Protein 1O9R (pdb70)

Secondary structure (DSSP, 8-state):
------S--S-HHHHHHHHHHHHHHHHHHHHHHHHHHHHHHH-BSTTHHHHHHHHHHHHHHHHHHHHHHHHHHHHTT-----SHHHHHHH--SPPPPSS--BHHHHHHHHHHHHHHHHHHHHHHHHHHHHTT-HHHHHHHHHHHHHHHHHHHHHHHTTS---/------S--S-HHHHHHHHHHHHHHHHHHHHHHHHHHHHHHH-BSTTHHHHHHHHHHHHHHHHHHHHHHHHHHHHTT-----SHHHHHHH--SPPPPTT--BHHHHHHHHHHHHHHHHHHHHHHHHHHHHTT-HHHHHHHHHHHHHHHHHHHHHHHTTS---/------S-HHHHHHHHHHHHHHHHHHHHHHHHHHHHHHH-BSTTHHHHHHHHHHHHHHHHHHHHHHHHHHHHTT-----SHHHHHHH--SPPPPTT--BHHHHHHHHHHHHHHHHHHHHHHHHHHHHTT-HHHHHHHHHHHHHHHHHHHHHHHTTSS--/----S--S-HHHHHHHHHHHHHHHHHHHHHHHHHHHHHHH-BSTTHHHHHHHHHHHHHHHHHHHHHHHHHHHHTT-----SHHHHHHH--SPPPPSS--BHHHHHHHHHHHHHHHHHHHHHHHHHHHHTT-HHHHHHHHHHHHHHHHHHHHHHHTTSS--/-PPPP-S--S-HHHHHHHHHHHHHHHHHHHHHHHHHHHHHHH-BSTTHHHHHHHHHHHHHHHHHHHHHHHHHHHHTT-----SHHHHHHH--SPPPPSS--BHHHHHHHHHHHHHHHHHHHHHHHHHHHHTT-HHHHHHHHHHHHHHHHHHHHHHHTTS---/------S--S-HHHHHHHHHHHHHHHHHHHHHHHHHHHHHHH-BSTTHHHHHHHHHHHHHHHHHHHHHHHHHHHHTT-----SHHHHHHH--SPPPPSS--BHHHHHHHHHHHHHHHHHHHHHHHHHHHHTT-HHHHHHHHHHHHHHHHHHHHHHHTTS---

Structure (mmCIF, N/CA/C/O backbone):
data_1O9R
#
_entry.id   1O9R
#
_cell.length_a   106.046
_cell.length_b   90.349
_cell.length_c   105.656
_cell.angle_alpha   90.00
_cell.angle_beta   90.00
_cell.angle_gamma   90.00
#
_symmetry.space_group_name_H-M   'P 21 21 2'
#
loop_
_entity.id
_entity.type
_entity.pdbx_description
1 polymer 'AGROBACTERIUM TUMEFACIENS DPS'
2 non-polymer 'FE (III) ION'
3 non-polymer 2-AMINO-2-HYDROXYMETHYL-PROPANE-1,3-DIOL
4 non-polymer 1,2-ETHANEDIOL
5 water water
#
loop_
_atom_site.group_PDB
_atom_site.id
_atom_site.type_symbol
_atom_site.label_atom_id
_atom_site.label_alt_id
_atom_site.label_comp_id
_atom_site.label_asym_id
_atom_site.label_entity_id
_atom_site.label_seq_id
_atom_site.pdbx_PDB_ins_code
_atom_site.Cartn_x
_atom_site.Cartn_y
_atom_site.Cartn_z
_atom_site.occupancy
_atom_site.B_iso_or_equiv
_atom_site.auth_seq_id
_atom_site.auth_comp_id
_atom_site.auth_asym_id
_atom_site.auth_atom_id
_atom_site.pdbx_PDB_model_num
ATOM 1 N N . MET A 1 1 ? 60.282 4.720 45.451 1.00 45.48 1 MET A N 1
ATOM 2 C CA . MET A 1 1 ? 59.701 6.051 45.834 1.00 44.51 1 MET A CA 1
ATOM 3 C C . MET A 1 1 ? 59.597 6.149 47.346 1.00 45.20 1 MET A C 1
ATOM 4 O O . MET A 1 1 ? 59.881 5.173 48.048 1.00 46.16 1 MET A O 1
ATOM 9 N N . LYS A 1 2 ? 59.226 7.315 47.859 1.00 43.68 2 LYS A N 1
ATOM 10 C CA . LYS A 1 2 ? 59.126 7.525 49.294 1.00 42.33 2 LYS A CA 1
ATOM 11 C C . LYS A 1 2 ? 58.344 8.808 49.580 1.00 40.56 2 LYS A C 1
ATOM 12 O O . LYS A 1 2 ? 58.345 9.690 48.735 1.00 40.46 2 LYS A O 1
ATOM 18 N N . THR A 1 3 ? 57.747 8.844 50.751 1.00 38.11 3 THR A N 1
ATOM 19 C CA . THR A 1 3 ? 56.941 9.929 51.284 1.00 36.15 3 THR A CA 1
ATOM 20 C C . THR A 1 3 ? 57.795 11.062 51.841 1.00 33.02 3 THR A C 1
ATOM 21 O O . THR A 1 3 ? 58.780 10.850 52.565 1.00 33.32 3 THR A O 1
ATOM 25 N N . HIS A 1 4 ? 57.470 12.316 51.479 1.00 26.34 4 HIS A N 1
ATOM 26 C CA . HIS A 1 4 ? 58.303 13.417 51.992 1.00 23.75 4 HIS A CA 1
ATOM 27 C C . HIS A 1 4 ? 57.552 14.121 53.110 1.00 22.88 4 HIS A C 1
ATOM 28 O O . HIS A 1 4 ? 56.316 14.209 53.087 1.00 25.06 4 HIS A O 1
ATOM 35 N N . LYS A 1 5 ? 58.285 14.533 54.133 1.00 22.04 5 LYS A N 1
ATOM 36 C CA . LYS A 1 5 ? 57.692 15.221 55.262 1.00 24.68 5 LYS A CA 1
ATOM 37 C C . LYS A 1 5 ? 57.269 16.648 54.931 1.00 21.76 5 LYS A C 1
ATOM 38 O O . LYS A 1 5 ? 57.989 17.428 54.290 1.00 23.56 5 LYS A O 1
ATOM 44 N N . THR A 1 6 ? 56.079 16.972 55.451 1.00 20.96 6 THR A N 1
ATOM 45 C CA . THR A 1 6 ? 55.612 18.347 55.261 1.00 20.07 6 THR A CA 1
ATOM 46 C C . THR A 1 6 ? 54.809 18.803 56.474 1.00 20.57 6 THR A C 1
ATOM 47 O O . THR A 1 6 ? 54.124 17.990 57.122 1.00 21.92 6 THR A O 1
ATOM 51 N N . LYS A 1 7 ? 54.801 20.098 56.707 1.00 17.09 7 LYS A N 1
ATOM 52 C CA . LYS A 1 7 ? 54.021 20.772 57.750 1.00 16.65 7 LYS A CA 1
ATOM 53 C C . LYS A 1 7 ? 52.555 20.791 57.311 1.00 16.26 7 LYS A C 1
ATOM 54 O O . LYS A 1 7 ? 51.667 21.012 58.143 1.00 17.02 7 LYS A O 1
ATOM 60 N N . ASN A 1 8 ? 52.234 20.599 56.035 1.00 15.23 8 ASN A N 1
ATOM 61 C CA . ASN A 1 8 ? 50.868 20.513 55.520 1.00 15.19 8 ASN A CA 1
ATOM 62 C C . ASN A 1 8 ? 50.036 19.525 56.359 1.00 15.50 8 ASN A C 1
ATOM 63 O O . ASN A 1 8 ? 50.435 18.354 56.384 1.00 16.51 8 ASN A O 1
ATOM 68 N N . ASP A 1 9 ? 48.985 19.985 57.031 1.00 15.87 9 ASP A N 1
ATOM 69 C CA . ASP A 1 9 ? 48.296 19.090 58.008 1.00 16.99 9 ASP A CA 1
ATOM 70 C C . ASP A 1 9 ? 47.083 18.388 57.464 1.00 18.86 9 ASP A C 1
ATOM 71 O O . ASP A 1 9 ? 46.260 17.852 58.260 1.00 20.16 9 ASP A O 1
ATOM 76 N N . LEU A 1 10 ? 46.879 18.276 56.156 1.00 17.31 10 LEU A N 1
ATOM 77 C CA . LEU A 1 10 ? 45.803 17.418 55.624 1.00 17.49 10 LEU A CA 1
ATOM 78 C C . LEU A 1 10 ? 46.040 16.021 56.172 1.00 18.77 10 LEU A C 1
ATOM 79 O O . LEU A 1 10 ? 47.188 15.518 56.186 1.00 17.89 10 LEU A O 1
ATOM 84 N N . PRO A 1 11 ? 45.031 15.379 56.733 1.00 19.00 11 PRO A N 1
ATOM 85 C CA . PRO A 1 11 ? 45.262 14.044 57.302 1.00 21.20 11 PRO A CA 1
ATOM 86 C C . PRO A 1 11 ? 45.966 13.096 56.380 1.00 21.46 11 PRO A C 1
ATOM 87 O O . PRO A 1 11 ? 45.743 13.066 55.153 1.00 19.09 11 PRO A O 1
ATOM 91 N N . SER A 1 12 ? 46.859 12.257 56.924 1.00 22.00 12 SER A N 1
ATOM 92 C CA . SER A 1 12 ? 47.635 11.327 56.120 1.00 23.96 12 SER A CA 1
ATOM 93 C C . SER A 1 12 ? 46.770 10.434 55.244 1.00 23.17 12 SER A C 1
ATOM 94 O O . SER A 1 12 ? 47.187 10.159 54.108 1.00 23.17 12 SER A O 1
ATOM 97 N N . ASN A 1 13 ? 45.657 9.915 55.738 1.00 22.91 13 ASN A N 1
ATOM 98 C CA . ASN A 1 13 ? 44.847 9.029 54.888 1.00 24.99 13 ASN A CA 1
ATOM 99 C C . ASN A 1 13 ? 44.272 9.841 53.722 1.00 21.97 13 ASN A C 1
ATOM 100 O O . ASN A 1 13 ? 44.181 9.265 52.621 1.00 22.23 13 ASN A O 1
ATOM 105 N N . ALA A 1 14 ? 43.897 11.088 53.964 1.00 18.69 14 ALA A N 1
ATOM 106 C CA . ALA A 1 14 ? 43.401 11.945 52.872 1.00 18.41 14 ALA A CA 1
ATOM 107 C C . ALA A 1 14 ? 44.544 12.254 51.884 1.00 18.36 14 ALA A C 1
ATOM 108 O O . ALA A 1 14 ? 44.271 12.161 50.671 1.00 18.21 14 ALA A O 1
ATOM 110 N N . LYS A 1 15 ? 45.731 12.511 52.371 1.00 17.39 15 LYS A N 1
ATOM 111 C CA . LYS A 1 15 ? 46.863 12.715 51.454 1.00 15.99 15 LYS A CA 1
ATOM 112 C C . LYS A 1 15 ? 47.042 11.495 50.558 1.00 19.11 15 LYS A C 1
ATOM 113 O O . LYS A 1 15 ? 47.218 11.615 49.321 1.00 17.90 15 LYS A O 1
ATOM 119 N N . SER A 1 16 ? 47.051 10.293 51.153 1.00 18.36 16 SER A N 1
ATOM 120 C CA . SER A 1 16 ? 47.277 9.114 50.293 1.00 19.63 16 SER A CA 1
ATOM 121 C C . SER A 1 16 ? 46.180 8.951 49.263 1.00 18.74 16 SER A C 1
ATOM 122 O O . SER A 1 16 ? 46.430 8.650 48.056 1.00 18.76 16 SER A O 1
ATOM 125 N N . THR A 1 17 ? 44.921 9.103 49.665 1.00 17.38 17 THR A N 1
ATOM 126 C CA . THR A 1 17 ? 43.814 8.964 48.721 1.00 17.55 17 THR A CA 1
ATOM 127 C C . THR A 1 17 ? 43.949 9.962 47.553 1.00 15.54 17 THR A C 1
ATOM 128 O O . THR A 1 17 ? 43.773 9.645 46.377 1.00 18.05 17 THR A O 1
ATOM 132 N N . VAL A 1 18 ? 44.192 11.210 47.979 1.00 16.70 18 VAL A N 1
ATOM 133 C CA . VAL A 1 18 ? 44.157 12.246 46.912 1.00 15.70 18 VAL A CA 1
ATOM 134 C C . VAL A 1 18 ? 45.394 12.121 46.042 1.00 14.36 18 VAL A C 1
ATOM 135 O O . VAL A 1 18 ? 45.305 12.402 44.817 1.00 15.40 18 VAL A O 1
ATOM 139 N N . ILE A 1 19 ? 46.594 11.772 46.536 1.00 15.32 19 ILE A N 1
ATOM 140 C CA . ILE A 1 19 ? 47.732 11.527 45.643 1.00 13.67 19 ILE A CA 1
ATOM 141 C C . ILE A 1 19 ? 47.357 10.516 44.583 1.00 15.65 19 ILE A C 1
ATOM 142 O O . ILE A 1 19 ? 47.698 10.674 43.405 1.00 15.55 19 ILE A O 1
ATOM 147 N N . GLY A 1 20 ? 46.640 9.415 44.939 1.00 15.15 20 GLY A N 1
ATOM 148 C CA . GLY A 1 20 ? 46.241 8.440 43.928 1.00 16.02 20 GLY A CA 1
ATOM 149 C C . GLY A 1 20 ? 45.335 9.003 42.844 1.00 14.38 20 GLY A C 1
ATOM 150 O O . GLY A 1 20 ? 45.508 8.751 41.663 1.00 15.07 20 GLY A O 1
ATOM 151 N N . ILE A 1 21 ? 44.368 9.837 43.279 1.00 14.08 21 ILE A N 1
ATOM 152 C CA . ILE A 1 21 ? 43.453 10.492 42.343 1.00 14.36 21 ILE A CA 1
ATOM 153 C C . ILE A 1 21 ? 44.250 11.428 41.405 1.00 15.88 21 ILE A C 1
ATOM 154 O O . ILE A 1 21 ? 43.968 11.440 40.201 1.00 15.67 21 ILE A O 1
ATOM 159 N N . LEU A 1 22 ? 45.129 12.225 41.953 1.00 14.92 22 LEU A N 1
ATOM 160 C CA . LEU A 1 22 ? 45.914 13.188 41.143 1.00 14.39 22 LEU A CA 1
ATOM 161 C C . LEU A 1 22 ? 46.815 12.432 40.178 1.00 13.60 22 LEU A C 1
ATOM 162 O O . LEU A 1 22 ? 46.790 12.807 39.008 1.00 14.16 22 LEU A O 1
ATOM 167 N N . ASN A 1 23 ? 47.603 11.426 40.634 1.00 14.60 23 ASN A N 1
ATOM 168 C CA . ASN A 1 23 ? 48.490 10.795 39.642 1.00 14.09 23 ASN A CA 1
ATOM 169 C C . ASN A 1 23 ? 47.677 10.061 38.594 1.00 14.74 23 ASN A C 1
ATOM 170 O O . ASN A 1 23 ? 48.158 9.958 37.450 1.00 14.78 23 ASN A O 1
ATOM 175 N N . GLU A 1 24 ? 46.537 9.465 38.981 1.00 14.79 24 GLU A N 1
ATOM 176 C CA . GLU A 1 24 ? 45.753 8.817 37.917 1.00 14.69 24 GLU A CA 1
ATOM 177 C C . GLU A 1 24 ? 45.280 9.794 36.872 1.00 15.97 24 GLU A C 1
ATOM 178 O O . GLU A 1 24 ? 45.400 9.620 35.638 1.00 16.51 24 GLU A O 1
ATOM 184 N N . SER A 1 25 ? 44.740 10.942 37.325 1.00 15.07 25 SER A N 1
ATOM 185 C CA . SER A 1 25 ? 44.313 11.986 36.401 1.00 15.24 25 SER A CA 1
ATOM 186 C C . SER A 1 25 ? 45.487 12.554 35.598 1.00 14.76 25 SER A C 1
ATOM 187 O O . SER A 1 25 ? 45.285 12.813 34.399 1.00 15.75 25 SER A O 1
ATOM 190 N N . LEU A 1 26 ? 46.649 12.725 36.221 1.00 14.46 26 LEU A N 1
ATOM 191 C CA . LEU A 1 26 ? 47.780 13.300 35.492 1.00 14.94 26 LEU A CA 1
ATOM 192 C C . LEU A 1 26 ? 48.118 12.482 34.265 1.00 13.89 26 LEU A C 1
ATOM 193 O O . LEU A 1 26 ? 48.429 13.022 33.216 1.00 14.89 26 LEU A O 1
ATOM 198 N N . ALA A 1 27 ? 48.066 11.150 34.408 1.00 14.60 27 ALA A N 1
ATOM 199 C CA . ALA A 1 27 ? 48.485 10.296 33.257 1.00 13.51 27 ALA A CA 1
ATOM 200 C C . ALA A 1 27 ? 47.523 10.484 32.080 1.00 15.44 27 ALA A C 1
ATOM 201 O O . ALA A 1 27 ? 47.987 10.556 30.922 1.00 15.17 27 ALA A O 1
ATOM 203 N N . SER A 1 28 ? 46.224 10.530 32.322 1.00 14.31 28 SER A N 1
ATOM 204 C CA . SER A 1 28 ? 45.292 10.736 31.195 1.00 13.81 28 SER A CA 1
ATOM 205 C C . SER A 1 28 ? 45.340 12.135 30.644 1.00 13.87 28 SER A C 1
ATOM 206 O O . SER A 1 28 ? 45.076 12.328 29.453 1.00 13.77 28 SER A O 1
ATOM 209 N N . VAL A 1 29 ? 45.649 13.141 31.482 1.00 13.96 29 VAL A N 1
ATOM 210 C CA . VAL A 1 29 ? 45.752 14.533 30.976 1.00 13.79 29 VAL A CA 1
ATOM 211 C C . VAL A 1 29 ? 47.014 14.646 30.136 1.00 13.51 29 VAL A C 1
ATOM 212 O O . VAL A 1 29 ? 46.964 15.280 29.052 1.00 14.40 29 VAL A O 1
ATOM 216 N N . ILE A 1 30 ? 48.142 14.050 30.537 1.00 13.00 30 ILE A N 1
ATOM 217 C CA . ILE A 1 30 ? 49.318 14.080 29.663 1.00 13.74 30 ILE A CA 1
ATOM 218 C C . ILE A 1 30 ? 49.038 13.369 28.347 1.00 14.43 30 ILE A C 1
ATOM 219 O O . ILE A 1 30 ? 49.417 13.834 27.245 1.00 14.97 30 ILE A O 1
ATOM 224 N N . ASP A 1 31 ? 48.414 12.167 28.399 1.00 13.77 31 ASP A N 1
ATOM 225 C CA . ASP A 1 31 ? 48.101 11.462 27.124 1.00 13.03 31 ASP A CA 1
ATOM 226 C C . ASP A 1 31 ? 47.230 12.354 26.274 1.00 14.51 31 ASP A C 1
ATOM 227 O O . ASP A 1 31 ? 47.457 12.495 25.061 1.00 14.77 31 ASP A O 1
ATOM 232 N N . LEU A 1 32 ? 46.198 12.997 26.863 1.00 13.76 32 LEU A N 1
ATOM 233 C CA . LEU A 1 32 ? 45.346 13.868 26.062 1.00 14.02 32 LEU A CA 1
ATOM 234 C C . LEU A 1 32 ? 46.127 15.037 25.463 1.00 13.89 32 LEU A C 1
ATOM 235 O O . LEU A 1 32 ? 45.804 15.431 24.345 1.00 13.50 32 LEU A O 1
ATOM 240 N N . ALA A 1 33 ? 47.129 15.537 26.206 1.00 12.76 33 ALA A N 1
ATOM 241 C CA . ALA A 1 33 ? 47.939 16.625 25.621 1.00 13.48 33 ALA A CA 1
ATOM 242 C C . ALA A 1 33 ? 48.668 16.091 24.395 1.00 14.09 33 ALA A C 1
ATOM 243 O O . ALA A 1 33 ? 48.761 16.808 23.376 1.00 13.65 33 ALA A O 1
ATOM 245 N N . LEU A 1 34 ? 49.217 14.860 24.434 1.00 13.08 34 LEU A N 1
ATOM 246 C CA . LEU A 1 34 ? 49.913 14.312 23.255 1.00 13.07 34 LEU A CA 1
ATOM 247 C C . LEU A 1 34 ? 48.921 14.058 22.137 1.00 12.19 34 LEU A C 1
ATOM 248 O O . LEU A 1 34 ? 49.259 14.342 20.962 1.00 13.21 34 LEU A O 1
ATOM 253 N N . VAL A 1 35 ? 47.727 13.570 22.458 1.00 13.96 35 VAL A N 1
ATOM 254 C CA . VAL A 1 35 ? 46.697 13.341 21.459 1.00 15.31 35 VAL A CA 1
ATOM 255 C C . VAL A 1 35 ? 46.342 14.612 20.717 1.00 13.81 35 VAL A C 1
ATOM 256 O O . VAL A 1 35 ? 46.094 14.641 19.504 1.00 15.12 35 VAL A O 1
ATOM 260 N N . THR A 1 36 ? 46.224 15.723 21.475 1.00 14.25 36 THR A N 1
ATOM 261 C CA . THR A 1 36 ? 45.810 16.991 20.908 1.00 12.85 36 THR A CA 1
ATOM 262 C C . THR A 1 36 ? 46.768 17.462 19.814 1.00 14.77 36 THR A C 1
ATOM 263 O O . THR A 1 36 ? 46.282 17.897 18.757 1.00 14.32 36 THR A O 1
ATOM 267 N N . LYS A 1 37 ? 48.070 17.349 20.087 1.00 13.66 37 LYS A N 1
ATOM 268 C CA . LYS A 1 37 ? 49.047 17.736 19.074 1.00 14.48 37 LYS A CA 1
ATOM 269 C C . LYS A 1 37 ? 49.080 16.712 17.925 1.00 14.79 37 LYS A C 1
ATOM 270 O O . LYS A 1 37 ? 49.183 17.103 16.766 1.00 14.01 37 LYS A O 1
ATOM 276 N N . GLN A 1 38 ? 48.910 15.407 18.222 1.00 14.01 38 GLN A N 1
ATOM 277 C CA . GLN A 1 38 ? 48.882 14.379 17.166 1.00 13.32 38 GLN A CA 1
ATOM 278 C C . GLN A 1 38 ? 47.806 14.731 16.160 1.00 14.81 38 GLN A C 1
ATOM 279 O O . GLN A 1 38 ? 48.003 14.677 14.922 1.00 16.19 38 GLN A O 1
ATOM 285 N N . ALA A 1 39 ? 46.603 15.109 16.622 1.00 14.64 39 ALA A N 1
ATOM 286 C CA . ALA A 1 39 ? 45.511 15.461 15.715 1.00 14.42 39 ALA A CA 1
ATOM 287 C C . ALA A 1 39 ? 45.808 16.758 15.025 1.00 15.76 39 ALA A C 1
ATOM 288 O O . ALA A 1 39 ? 45.700 16.866 13.784 1.00 15.35 39 ALA A O 1
ATOM 290 N N . HIS A 1 40 ? 46.288 17.767 15.744 1.00 15.43 40 HIS A N 1
ATOM 291 C CA . HIS A 1 40 ? 46.589 19.070 15.182 1.00 15.49 40 HIS A CA 1
ATOM 292 C C . HIS A 1 40 ? 47.534 19.009 13.996 1.00 14.49 40 HIS A C 1
ATOM 293 O O . HIS A 1 40 ? 47.295 19.719 12.961 1.00 15.63 40 HIS A O 1
ATOM 300 N N . TRP A 1 41 ? 48.584 18.185 14.054 1.00 13.85 41 TRP A N 1
ATOM 301 C CA . TRP A 1 41 ? 49.524 18.161 12.919 1.00 14.40 41 TRP A CA 1
ATOM 302 C C . TRP A 1 41 ? 48.934 17.528 11.672 1.00 15.02 41 TRP A C 1
ATOM 303 O O . TRP A 1 41 ? 49.302 17.881 10.548 1.00 14.30 41 TRP A O 1
ATOM 314 N N . ASN A 1 42 ? 48.055 16.538 11.869 1.00 15.00 42 ASN A N 1
ATOM 315 C CA . ASN A 1 42 ? 47.617 15.656 10.788 1.00 14.78 42 ASN A CA 1
ATOM 316 C C . ASN A 1 42 ? 46.240 15.902 10.253 1.00 16.95 42 ASN A C 1
ATOM 317 O O . ASN A 1 42 ? 45.687 15.121 9.430 1.00 18.02 42 ASN A O 1
ATOM 322 N N . LEU A 1 43 ? 45.598 17.002 10.617 1.00 14.67 43 LEU A N 1
ATOM 323 C CA . LEU A 1 43 ? 44.290 17.394 10.130 1.00 16.19 43 LEU A CA 1
ATOM 324 C C . LEU A 1 43 ? 44.340 17.742 8.671 1.00 16.35 43 LEU A C 1
ATOM 325 O O . LEU A 1 43 ? 45.250 18.469 8.238 1.00 16.41 43 LEU A O 1
ATOM 330 N N . LYS A 1 44 ? 43.333 17.267 7.919 1.00 15.05 44 LYS A N 1
ATOM 331 C CA . LYS A 1 44 ? 43.265 17.667 6.506 1.00 17.22 44 LYS A CA 1
ATOM 332 C C . LYS A 1 44 ? 41.817 17.954 6.161 1.00 16.29 44 LYS A C 1
ATOM 333 O O . LYS A 1 44 ? 40.984 17.113 6.515 1.00 17.31 44 LYS A O 1
ATOM 339 N N . GLY A 1 45 ? 41.513 19.040 5.488 1.00 16.37 45 GLY A N 1
ATOM 340 C CA . GLY A 1 45 ? 40.127 19.306 5.030 1.00 17.20 45 GLY A CA 1
ATOM 341 C C . GLY A 1 45 ? 39.843 20.776 5.140 1.00 18.79 45 GLY A C 1
ATOM 342 O O . GLY A 1 45 ? 40.630 21.591 5.643 1.00 14.94 45 GLY A O 1
ATOM 343 N N . PRO A 1 46 ? 38.646 21.225 4.765 1.00 17.68 46 PRO A N 1
ATOM 344 C CA . PRO A 1 46 ? 38.260 22.618 4.652 1.00 17.98 46 PRO A CA 1
ATOM 345 C C . PRO A 1 46 ? 38.284 23.469 5.915 1.00 18.02 46 PRO A C 1
ATOM 346 O O . PRO A 1 46 ? 38.455 24.686 5.819 1.00 18.26 46 PRO A O 1
ATOM 350 N N . GLN A 1 47 ? 38.149 22.736 7.030 1.00 18.00 47 GLN A N 1
ATOM 351 C CA . GLN A 1 47 ? 38.176 23.386 8.303 1.00 19.23 47 GLN A CA 1
ATOM 352 C C . GLN A 1 47 ? 39.586 23.469 8.915 1.00 18.17 47 GLN A C 1
ATOM 353 O O . GLN A 1 47 ? 39.743 23.900 10.059 1.00 18.05 47 GLN A O 1
ATOM 359 N N . PHE A 1 48 ? 40.637 23.217 8.138 1.00 15.66 48 PHE A N 1
ATOM 360 C CA . PHE A 1 48 ? 41.955 23.092 8.722 1.00 14.20 48 PHE A CA 1
ATOM 361 C C . PHE A 1 48 ? 42.383 24.222 9.659 1.00 14.52 48 PHE A C 1
ATOM 362 O O . PHE A 1 48 ? 42.761 23.896 10.785 1.00 14.53 48 PHE A O 1
ATOM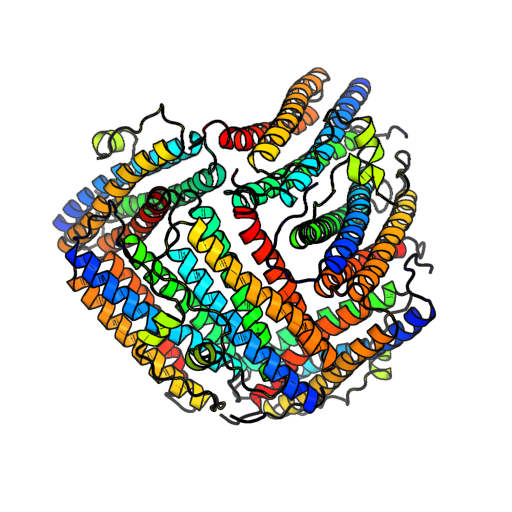 370 N N . ILE A 1 49 ? 42.500 25.471 9.178 1.00 14.17 49 ILE A N 1
ATOM 371 C CA . ILE A 1 49 ? 43.243 26.406 10.050 1.00 14.47 49 ILE A CA 1
ATOM 372 C C . ILE A 1 49 ? 42.586 26.653 11.396 1.00 14.30 49 ILE A C 1
ATOM 373 O O . ILE A 1 49 ? 43.292 26.710 12.393 1.00 14.16 49 ILE A O 1
ATOM 378 N N . ALA A 1 50 ? 41.275 26.859 11.401 1.00 14.94 50 ALA A N 1
ATOM 379 C CA . ALA A 1 50 ? 40.693 27.193 12.730 1.00 14.96 50 ALA A CA 1
ATOM 380 C C . ALA A 1 50 ? 40.761 26.025 13.687 1.00 14.73 50 ALA A C 1
ATOM 381 O O . ALA A 1 50 ? 41.022 26.203 14.887 1.00 14.05 50 ALA A O 1
ATOM 383 N N . VAL A 1 51 ? 40.583 24.798 13.227 1.00 13.51 51 VAL A N 1
ATOM 384 C CA . VAL A 1 51 ? 40.668 23.642 14.121 1.00 15.04 51 VAL A CA 1
ATOM 385 C C . VAL A 1 51 ? 42.116 23.451 14.542 1.00 13.98 51 VAL A C 1
ATOM 386 O O . VAL A 1 51 ? 42.433 23.180 15.708 1.00 14.27 51 VAL A O 1
ATOM 390 N N . HIS A 1 52 ? 43.087 23.589 13.624 1.00 13.57 52 HIS A N 1
ATOM 391 C CA . HIS A 1 52 ? 44.501 23.418 13.949 1.00 13.19 52 HIS A CA 1
ATOM 392 C C . HIS A 1 52 ? 44.889 24.408 15.035 1.00 11.33 52 HIS A C 1
ATOM 393 O O . HIS A 1 52 ? 45.557 24.032 16.003 1.00 13.36 52 HIS A O 1
ATOM 400 N N . GLU A 1 53 ? 44.475 25.665 14.864 1.00 13.11 53 GLU A N 1
ATOM 401 C CA . GLU A 1 53 ? 44.829 26.649 15.901 1.00 14.56 53 GLU A CA 1
ATOM 402 C C . GLU A 1 53 ? 44.127 26.421 17.233 1.00 13.84 53 GLU A C 1
ATOM 403 O O . GLU A 1 53 ? 44.694 26.616 18.302 1.00 13.47 53 GLU A O 1
ATOM 409 N N . LEU A 1 54 ? 42.874 26.023 17.185 1.00 13.31 54 LEU A N 1
ATOM 410 C CA . LEU A 1 54 ? 42.128 25.809 18.464 1.00 13.47 54 LEU A CA 1
ATOM 411 C C . LEU A 1 54 ? 42.793 24.731 19.263 1.00 14.05 54 LEU A C 1
ATOM 412 O O . LEU A 1 54 ? 42.960 24.799 20.480 1.00 13.93 54 LEU A O 1
ATOM 417 N N . LEU A 1 55 ? 43.221 23.651 18.621 1.00 13.18 55 LEU A N 1
ATOM 418 C CA . LEU A 1 55 ? 43.867 22.543 19.321 1.00 12.38 55 LEU A CA 1
ATOM 419 C C . LEU A 1 55 ? 45.139 23.029 20.008 1.00 12.23 55 LEU A C 1
ATOM 420 O O . LEU A 1 55 ? 45.505 22.447 21.053 1.00 13.11 55 LEU A O 1
ATOM 425 N N . ASP A 1 56 ? 45.859 24.049 19.513 1.00 14.86 56 ASP A N 1
ATOM 426 C CA . ASP A 1 56 ? 47.019 24.516 20.290 1.00 14.25 56 ASP A CA 1
ATOM 427 C C . ASP A 1 56 ? 46.593 25.230 21.565 1.00 14.30 56 ASP A C 1
ATOM 428 O O . ASP A 1 56 ? 47.263 25.111 22.603 1.00 14.97 56 ASP A O 1
ATOM 433 N N . THR A 1 57 ? 45.453 25.955 21.527 1.00 13.04 57 THR A N 1
ATOM 434 C CA . THR A 1 57 ? 44.968 26.581 22.766 1.00 13.65 57 THR A CA 1
ATOM 435 C C . THR A 1 57 ? 44.611 25.476 23.771 1.00 14.21 57 THR A C 1
ATOM 436 O O . THR A 1 57 ? 44.915 25.602 24.975 1.00 14.85 57 THR A O 1
ATOM 440 N N . PHE A 1 58 ? 44.003 24.365 23.329 1.00 12.96 58 PHE A N 1
ATOM 441 C CA . PHE A 1 58 ? 43.661 23.298 24.262 1.00 12.96 58 PHE A CA 1
ATOM 442 C C . PHE A 1 58 ? 44.923 22.683 24.807 1.00 12.62 58 PHE A C 1
ATOM 443 O O . PHE A 1 58 ? 44.973 22.341 26.014 1.00 13.83 58 PHE A O 1
ATOM 451 N N . ARG A 1 59 ? 45.988 22.527 24.017 1.00 12.83 59 ARG A N 1
ATOM 452 C CA . ARG A 1 59 ? 47.220 21.945 24.503 1.00 11.76 59 ARG A CA 1
ATOM 453 C C . ARG A 1 59 ? 47.821 22.790 25.630 1.00 12.78 59 ARG A C 1
ATOM 454 O O . ARG A 1 59 ? 48.207 22.252 26.671 1.00 13.45 59 ARG A O 1
ATOM 462 N N . THR A 1 60 ? 47.798 24.109 25.443 1.00 13.87 60 THR A N 1
ATOM 463 C CA . THR A 1 60 ? 48.339 25.014 26.501 1.00 14.61 60 THR A CA 1
ATOM 464 C C . THR A 1 60 ? 47.514 24.806 27.765 1.00 15.07 60 THR A C 1
ATOM 465 O O . THR A 1 60 ? 48.087 24.739 28.866 1.00 14.78 60 THR A O 1
ATOM 469 N N . GLN A 1 61 ? 46.180 24.706 27.667 1.00 14.05 61 GLN A N 1
ATOM 470 C CA . GLN A 1 61 ? 45.417 24.521 28.907 1.00 13.15 61 GLN A CA 1
ATOM 471 C C . GLN A 1 61 ? 45.665 23.199 29.588 1.00 13.46 61 GLN A C 1
ATOM 472 O O . GLN A 1 61 ? 45.743 23.108 30.806 1.00 14.05 61 GLN A O 1
ATOM 478 N N . LEU A 1 62 ? 45.834 22.114 28.796 1.00 13.05 62 LEU A N 1
ATOM 479 C CA . LEU A 1 62 ? 46.118 20.798 29.369 1.00 12.19 62 LEU A CA 1
ATOM 480 C C . LEU A 1 62 ? 47.497 20.827 30.006 1.00 13.64 62 LEU A C 1
ATOM 481 O O . LEU A 1 62 ? 47.734 20.203 31.055 1.00 13.70 62 LEU A O 1
ATOM 486 N N . ASP A 1 63 ? 48.450 21.556 29.414 1.00 13.62 63 ASP A N 1
ATOM 487 C CA . ASP A 1 63 ? 49.753 21.665 30.079 1.00 13.87 63 ASP A CA 1
ATOM 488 C C . ASP A 1 63 ? 49.600 22.342 31.426 1.00 13.88 63 ASP A C 1
ATOM 489 O O . ASP A 1 63 ? 50.264 21.889 32.418 1.00 14.58 63 ASP A O 1
ATOM 494 N N . ASN A 1 64 ? 48.811 23.377 31.516 1.00 12.92 64 ASN A N 1
ATOM 495 C CA . ASN A 1 64 ? 48.701 24.122 32.766 1.00 13.54 64 ASN A CA 1
ATOM 496 C C . ASN A 1 64 ? 47.933 23.314 33.819 1.00 13.19 64 ASN A C 1
ATOM 497 O O . ASN A 1 64 ? 48.413 23.240 34.968 1.00 13.22 64 ASN A O 1
ATOM 502 N N . HIS A 1 65 ? 46.847 22.626 33.416 1.00 13.53 65 HIS A N 1
ATOM 503 C CA . HIS A 1 65 ? 46.172 21.787 34.418 1.00 13.92 65 HIS A CA 1
ATOM 504 C C . HIS A 1 65 ? 47.019 20.601 34.851 1.00 14.51 65 HIS A C 1
ATOM 505 O O . HIS A 1 65 ? 46.969 20.224 36.017 1.00 14.56 65 HIS A O 1
ATOM 512 N N . GLY A 1 66 ? 47.699 19.965 33.895 1.00 12.93 66 GLY A N 1
ATOM 513 C CA . GLY A 1 66 ? 48.543 18.829 34.271 1.00 13.91 66 GLY A CA 1
ATOM 514 C C . GLY A 1 66 ? 49.648 19.277 35.216 1.00 13.28 66 GLY A C 1
ATOM 515 O O . GLY A 1 66 ? 49.959 18.621 36.229 1.00 14.15 66 GLY A O 1
ATOM 516 N N . ASP A 1 67 ? 50.250 20.465 34.974 1.00 14.27 67 ASP A N 1
ATOM 517 C CA . ASP A 1 67 ? 51.282 20.941 35.901 1.00 14.47 67 ASP A CA 1
ATOM 518 C C . ASP A 1 67 ? 50.670 21.170 37.255 1.00 14.53 67 ASP A C 1
ATOM 519 O O . ASP A 1 67 ? 51.283 20.877 38.327 1.00 14.67 67 ASP A O 1
ATOM 528 N N . THR A 1 68 ? 49.460 21.773 37.335 1.00 13.29 68 THR A N 1
ATOM 529 C CA . THR A 1 68 ? 48.857 22.063 38.644 1.00 12.86 68 THR A CA 1
ATOM 530 C C . THR A 1 68 ? 48.595 20.751 39.400 1.00 13.92 68 THR A C 1
ATOM 531 O O . THR A 1 68 ? 48.721 20.719 40.629 1.00 15.29 68 THR A O 1
ATOM 535 N N . ILE A 1 69 ? 48.073 19.733 38.686 1.00 13.09 69 ILE A N 1
ATOM 536 C CA . ILE A 1 69 ? 47.801 18.425 39.334 1.00 12.76 69 ILE A CA 1
ATOM 537 C C . ILE A 1 69 ? 49.085 17.816 39.815 1.00 12.77 69 ILE A C 1
ATOM 538 O O . ILE A 1 69 ? 49.113 17.333 40.990 1.00 14.04 69 ILE A O 1
ATOM 543 N N . ALA A 1 70 ? 50.160 17.794 39.021 1.00 12.76 70 ALA A N 1
ATOM 544 C CA . ALA A 1 70 ? 51.404 17.205 39.465 1.00 13.01 70 ALA A CA 1
ATOM 545 C C . ALA A 1 70 ? 51.965 17.919 40.678 1.00 14.50 70 ALA A C 1
ATOM 546 O O . ALA A 1 70 ? 52.516 17.290 41.584 1.00 13.57 70 ALA A O 1
ATOM 548 N N . GLU A 1 71 ? 51.946 19.271 40.620 1.00 12.86 71 GLU A N 1
ATOM 549 C CA . GLU A 1 71 ? 52.480 20.019 41.776 1.00 12.39 71 GLU A CA 1
ATOM 550 C C . GLU A 1 71 ? 51.677 19.686 43.039 1.00 13.25 71 GLU A C 1
ATOM 551 O O . GLU A 1 71 ? 52.332 19.679 44.113 1.00 13.01 71 GLU A O 1
ATOM 557 N N . ARG A 1 72 ? 50.386 19.460 42.920 1.00 13.82 72 ARG A N 1
ATOM 558 C CA . ARG A 1 72 ? 49.615 19.118 44.148 1.00 13.28 72 ARG A CA 1
ATOM 559 C C . ARG A 1 72 ? 50.061 17.794 44.698 1.00 13.32 72 ARG A C 1
ATOM 560 O O . ARG A 1 72 ? 50.066 17.731 45.946 1.00 14.48 72 ARG A O 1
ATOM 568 N N . VAL A 1 73 ? 50.373 16.800 43.853 1.00 13.15 73 VAL A N 1
ATOM 569 C CA . VAL A 1 73 ? 50.885 15.541 44.411 1.00 14.22 73 VAL A CA 1
ATOM 570 C C . VAL A 1 73 ? 52.063 15.851 45.288 1.00 15.06 73 VAL A C 1
ATOM 571 O O . VAL A 1 73 ? 52.236 15.288 46.421 1.00 14.86 73 VAL A O 1
ATOM 575 N N . VAL A 1 74 ? 53.032 16.631 44.813 1.00 13.21 74 VAL A N 1
ATOM 576 C CA . VAL A 1 74 ? 54.261 16.853 45.580 1.00 13.41 74 VAL A CA 1
ATOM 577 C C . VAL A 1 74 ? 54.029 17.681 46.819 1.00 15.81 74 VAL A C 1
ATOM 578 O O . VAL A 1 74 ? 54.686 17.468 47.848 1.00 17.37 74 VAL A O 1
ATOM 582 N N . GLN A 1 75 ? 53.109 18.642 46.739 1.00 14.38 75 GLN A N 1
ATOM 583 C CA . GLN A 1 75 ? 52.746 19.425 47.909 1.00 14.22 75 GLN A CA 1
ATOM 584 C C . GLN A 1 75 ? 52.283 18.496 49.035 1.00 16.02 75 GLN A C 1
ATOM 585 O O . GLN A 1 75 ? 52.509 18.855 50.198 1.00 18.86 75 GLN A O 1
ATOM 591 N N . LEU A 1 76 ? 51.598 17.428 48.709 1.00 15.00 76 LEU A N 1
ATOM 592 C CA . LEU A 1 76 ? 51.077 16.484 49.720 1.00 16.29 76 LEU A CA 1
ATOM 593 C C . LEU A 1 76 ? 52.142 15.484 50.099 1.00 17.33 76 LEU A C 1
ATOM 594 O O . LEU A 1 76 ? 51.720 14.554 50.844 1.00 19.68 76 LEU A O 1
ATOM 599 N N . GLY A 1 77 ? 53.378 15.574 49.663 1.00 16.56 77 GLY A N 1
ATOM 600 C CA . GLY A 1 77 ? 54.427 14.645 50.106 1.00 16.97 77 GLY A CA 1
ATOM 601 C C . GLY A 1 77 ? 54.586 13.488 49.140 1.00 19.31 77 GLY A C 1
ATOM 602 O O . GLY A 1 77 ? 55.346 12.565 49.489 1.00 19.76 77 GLY A O 1
ATOM 603 N N . GLY A 1 78 ? 53.874 13.423 48.036 1.00 16.89 78 GLY A N 1
ATOM 604 C CA . GLY A 1 78 ? 53.993 12.321 47.074 1.00 15.72 78 GLY A CA 1
ATOM 605 C C . GLY A 1 78 ? 55.050 12.617 46.008 1.00 16.99 78 GLY A C 1
ATOM 606 O O . GLY A 1 78 ? 55.761 13.617 45.998 1.00 16.57 78 GLY A O 1
ATOM 607 N N . THR A 1 79 ? 55.060 11.685 45.071 1.00 15.91 79 THR A N 1
ATOM 608 C CA . THR A 1 79 ? 55.916 11.744 43.874 1.00 15.19 79 THR A CA 1
ATOM 609 C C . THR A 1 79 ? 55.019 11.879 42.657 1.00 13.95 79 THR A C 1
ATOM 610 O O . THR A 1 79 ? 54.151 11.049 42.381 1.00 14.56 79 THR A O 1
ATOM 614 N N . ALA A 1 80 ? 55.191 12.977 41.847 1.00 14.48 80 ALA A N 1
ATOM 615 C CA . ALA A 1 80 ? 54.395 13.117 40.649 1.00 14.95 80 ALA A CA 1
ATOM 616 C C . ALA A 1 80 ? 54.928 12.115 39.585 1.00 13.86 80 ALA A C 1
ATOM 617 O O . ALA A 1 80 ? 56.138 12.039 39.453 1.00 15.23 80 ALA A O 1
ATOM 619 N N . LEU A 1 81 ? 53.981 11.444 38.988 1.00 13.46 81 LEU A N 1
ATOM 620 C CA . LEU A 1 81 ? 54.315 10.407 38.000 1.00 14.10 81 LEU A CA 1
ATOM 621 C C . LEU A 1 81 ? 53.795 10.740 36.613 1.00 15.19 81 LEU A C 1
ATOM 622 O O . LEU A 1 81 ? 52.661 10.532 36.192 1.00 16.41 81 LEU A O 1
ATOM 627 N N . GLY A 1 82 ? 54.722 11.383 35.856 1.00 13.76 82 GLY A N 1
ATOM 628 C CA . GLY A 1 82 ? 54.371 11.876 34.524 1.00 13.60 82 GLY A CA 1
ATOM 629 C C . GLY A 1 82 ? 55.370 11.487 33.459 1.00 13.38 82 GLY A C 1
ATOM 630 O O . GLY A 1 82 ? 55.334 12.035 32.334 1.00 15.39 82 GLY A O 1
ATOM 631 N N . SER A 1 83 ? 56.243 10.517 33.689 1.00 14.40 83 SER A N 1
ATOM 632 C CA . SER A 1 83 ? 57.170 10.061 32.675 1.00 13.98 83 SER A CA 1
ATOM 633 C C . SER A 1 83 ? 56.405 9.235 31.630 1.00 14.93 83 SER A C 1
ATOM 634 O O . SER A 1 83 ? 55.275 8.786 31.841 1.00 14.32 83 SER A O 1
ATOM 637 N N . LEU A 1 84 ? 57.080 9.032 30.490 1.00 14.61 84 LEU A N 1
ATOM 638 C CA . LEU A 1 84 ? 56.470 8.211 29.425 1.00 14.76 84 LEU A CA 1
ATOM 639 C C . LEU A 1 84 ? 55.987 6.839 29.934 1.00 15.09 84 LEU A C 1
ATOM 640 O O . LEU A 1 84 ? 54.870 6.486 29.599 1.00 15.57 84 LEU A O 1
ATOM 645 N N . GLN A 1 85 ? 56.800 6.235 30.775 1.00 14.36 85 GLN A N 1
ATOM 646 C CA . GLN A 1 85 ? 56.361 4.903 31.266 1.00 15.65 85 GLN A CA 1
ATOM 647 C C . GLN A 1 85 ? 55.206 5.004 32.249 1.00 15.72 85 GLN A C 1
ATOM 648 O O . GLN A 1 85 ? 54.334 4.090 32.239 1.00 16.19 85 GLN A O 1
ATOM 654 N N . ALA A 1 86 ? 55.174 6.015 33.111 1.00 14.35 86 ALA A N 1
ATOM 655 C CA . ALA A 1 86 ? 54.016 6.109 34.031 1.00 14.93 86 ALA A CA 1
ATOM 656 C C . ALA A 1 86 ? 52.746 6.378 33.268 1.00 14.40 86 ALA A C 1
ATOM 657 O O . ALA A 1 86 ? 51.643 5.930 33.566 1.00 16.80 86 ALA A O 1
ATOM 659 N N . VAL A 1 87 ? 52.799 7.296 32.252 1.00 14.11 87 VAL A N 1
ATOM 660 C CA . VAL A 1 87 ? 51.679 7.623 31.444 1.00 13.36 87 VAL A CA 1
ATOM 661 C C . VAL A 1 87 ? 51.184 6.362 30.673 1.00 15.45 87 VAL A C 1
ATOM 662 O O . VAL A 1 87 ? 49.991 6.063 30.704 1.00 15.30 87 VAL A O 1
ATOM 666 N N . SER A 1 88 ? 52.133 5.600 30.083 1.00 15.59 88 SER A N 1
ATOM 667 C CA . SER A 1 88 ? 51.711 4.383 29.384 1.00 16.21 88 SER A CA 1
ATOM 668 C C . SER A 1 88 ? 51.026 3.414 30.354 1.00 15.79 88 SER A C 1
ATOM 669 O O . SER A 1 88 ? 50.052 2.783 29.867 1.00 17.27 88 SER A O 1
ATOM 672 N N . SER A 1 89 ? 51.536 3.232 31.546 1.00 14.45 89 SER A N 1
ATOM 673 C CA . SER A 1 89 ? 50.904 2.224 32.455 1.00 15.24 89 SER A CA 1
ATOM 674 C C . SER A 1 89 ? 49.622 2.716 33.056 1.00 16.94 89 SER A C 1
ATOM 675 O O . SER A 1 89 ? 48.830 1.898 33.575 1.00 19.46 89 SER A O 1
ATOM 678 N N . THR A 1 90 ? 49.329 4.025 33.077 1.00 17.29 90 THR A N 1
ATOM 679 C CA . THR A 1 90 ? 48.224 4.575 33.862 1.00 15.43 90 THR A CA 1
ATOM 680 C C . THR A 1 90 ? 47.125 5.262 33.119 1.00 15.12 90 THR A C 1
ATOM 681 O O . THR A 1 90 ? 46.009 5.383 33.624 1.00 17.56 90 THR A O 1
ATOM 685 N N . THR A 1 91 ? 47.409 5.629 31.865 1.00 15.19 91 THR A N 1
ATOM 686 C CA . THR A 1 91 ? 46.372 6.292 31.067 1.00 14.99 91 THR A CA 1
ATOM 687 C C . THR A 1 91 ? 45.116 5.455 30.895 1.00 16.60 91 THR A C 1
ATOM 688 O O . THR A 1 91 ? 45.243 4.230 30.810 1.00 17.87 91 THR A O 1
ATOM 692 N N . LYS A 1 92 ? 43.962 6.109 30.831 1.00 16.07 92 LYS A N 1
ATOM 693 C CA . LYS A 1 92 ? 42.694 5.419 30.562 1.00 18.82 92 LYS A CA 1
ATOM 694 C C . LYS A 1 92 ? 42.276 5.595 29.114 1.00 18.97 92 LYS A C 1
ATOM 695 O O . LYS A 1 92 ? 41.205 5.056 28.719 1.00 20.56 92 LYS A O 1
ATOM 701 N N . LEU A 1 93 ? 43.081 6.288 28.281 1.00 15.98 93 LEU A N 1
ATOM 702 C CA . LEU A 1 93 ? 42.671 6.530 26.924 1.00 16.52 93 LEU A CA 1
ATOM 703 C C . LEU A 1 93 ? 43.140 5.444 25.962 1.00 16.13 93 LEU A C 1
ATOM 704 O O . LEU A 1 93 ? 44.235 4.933 26.116 1.00 18.90 93 LEU A O 1
ATOM 709 N N . LYS A 1 94 ? 42.261 5.143 25.019 1.00 16.80 94 LYS A N 1
ATOM 710 C CA . LYS A 1 94 ? 42.687 4.181 23.994 1.00 15.89 94 LYS A CA 1
ATOM 711 C C . LYS A 1 94 ? 43.668 4.888 23.046 1.00 17.09 94 LYS A C 1
ATOM 712 O O . LYS A 1 94 ? 43.540 6.096 22.787 1.00 16.88 94 LYS A O 1
ATOM 718 N N . ALA A 1 95 ? 44.610 4.114 22.522 1.00 16.34 95 ALA A N 1
ATOM 719 C CA . ALA A 1 95 ? 45.570 4.653 21.562 1.00 15.42 95 ALA A CA 1
ATOM 720 C C . ALA A 1 95 ? 44.893 5.413 20.438 1.00 16.49 95 ALA A C 1
ATOM 721 O O . ALA A 1 95 ? 43.887 5.057 19.805 1.00 16.42 95 ALA A O 1
ATOM 723 N N . TYR A 1 96 ? 45.504 6.605 20.165 1.00 15.47 96 TYR A N 1
ATOM 724 C CA . TYR A 1 96 ? 44.935 7.461 19.129 1.00 15.84 96 TYR A CA 1
ATOM 725 C C . TYR A 1 96 ? 45.330 6.931 17.759 1.00 14.77 96 TYR A C 1
ATOM 726 O O . TYR A 1 96 ? 46.488 6.581 17.496 1.00 16.50 96 TYR A O 1
ATOM 735 N N . PRO A 1 97 ? 44.376 6.920 16.827 1.00 16.63 97 PRO A N 1
ATOM 736 C CA . PRO A 1 97 ? 44.701 6.381 15.483 1.00 16.03 97 PRO A CA 1
ATOM 737 C C . PRO A 1 97 ? 45.668 7.244 14.701 1.00 17.56 97 PRO A C 1
ATOM 738 O O . PRO A 1 97 ? 45.433 8.460 14.612 1.00 18.14 97 PRO A O 1
ATOM 742 N N . THR A 1 98 ? 46.689 6.645 14.130 1.00 18.50 98 THR A N 1
ATOM 743 C CA . THR A 1 98 ? 47.674 7.456 13.371 1.00 18.26 98 THR A CA 1
ATOM 744 C C . THR A 1 98 ? 47.364 7.480 11.897 1.00 19.36 98 THR A C 1
ATOM 745 O O . THR A 1 98 ? 48.154 8.052 11.126 1.00 20.74 98 THR A O 1
ATOM 749 N N . ASP A 1 99 ? 46.300 6.836 11.475 1.00 19.75 99 ASP A N 1
ATOM 750 C CA . ASP A 1 99 ? 45.960 6.745 10.075 1.00 19.49 99 ASP A CA 1
ATOM 751 C C . ASP A 1 99 ? 44.668 7.443 9.717 1.00 20.65 99 ASP A C 1
ATOM 752 O O . ASP A 1 99 ? 44.033 7.211 8.698 1.00 21.32 99 ASP A O 1
ATOM 757 N N . ILE A 1 100 ? 44.278 8.464 10.514 1.00 17.56 100 ILE A N 1
ATOM 758 C CA . ILE A 1 100 ? 43.102 9.274 10.166 1.00 16.81 100 ILE A CA 1
ATOM 759 C C . ILE A 1 100 ? 43.560 10.708 9.804 1.00 16.80 100 ILE A C 1
ATOM 760 O O . ILE A 1 100 ? 44.641 11.114 10.268 1.00 17.16 100 ILE A O 1
ATOM 765 N N . TYR A 1 101 ? 42.877 11.317 8.880 1.00 16.84 101 TYR A N 1
ATOM 766 C CA . TYR A 1 101 ? 43.239 12.628 8.336 1.00 14.66 101 TYR A CA 1
ATOM 767 C C . TYR A 1 101 ? 42.069 13.544 8.222 1.00 16.87 101 TYR A C 1
ATOM 768 O O . TYR A 1 101 ? 42.116 14.729 8.600 1.00 15.66 101 TYR A O 1
ATOM 777 N N . LYS A 1 102 ? 40.904 13.091 7.738 1.00 16.25 102 LYS A N 1
ATOM 778 C CA . LYS A 1 102 ? 39.737 13.940 7.669 1.00 16.37 102 LYS A CA 1
ATOM 779 C C . LYS A 1 102 ? 39.489 14.618 9.032 1.00 16.08 102 LYS A C 1
ATOM 780 O O . LYS A 1 102 ? 39.431 13.908 10.032 1.00 16.52 102 LYS A O 1
ATOM 786 N N . ILE A 1 103 ? 39.103 15.892 8.940 1.00 16.53 103 ILE A N 1
ATOM 787 C CA . ILE A 1 103 ? 38.884 16.600 10.242 1.00 14.80 103 ILE A CA 1
ATOM 788 C C . ILE A 1 103 ? 37.731 15.976 11.039 1.00 14.09 103 ILE A C 1
ATOM 789 O O . ILE A 1 103 ? 37.851 15.932 12.243 1.00 15.78 103 ILE A O 1
ATOM 794 N N . HIS A 1 104 ? 36.672 15.568 10.328 1.00 15.80 104 HIS A N 1
ATOM 795 C CA . HIS A 1 104 ? 35.580 14.956 11.122 1.00 15.90 104 HIS A CA 1
ATOM 796 C C . HIS A 1 104 ? 36.099 13.731 11.872 1.00 15.53 104 HIS A C 1
ATOM 797 O O . HIS A 1 104 ? 35.588 13.489 12.970 1.00 15.89 104 HIS A O 1
ATOM 804 N N . ASP A 1 105 ? 36.986 12.912 11.297 1.00 14.73 105 ASP A N 1
ATOM 805 C CA . ASP A 1 105 ? 37.488 11.717 11.971 1.00 15.68 105 ASP A CA 1
ATOM 806 C C . ASP A 1 105 ? 38.331 12.070 13.192 1.00 15.57 105 ASP A C 1
ATOM 807 O O . ASP A 1 105 ? 38.199 11.464 14.259 1.00 16.62 105 ASP A O 1
ATOM 812 N N . HIS A 1 106 ? 39.110 13.170 13.072 1.00 15.28 106 HIS A N 1
ATOM 813 C CA . HIS A 1 106 ? 39.863 13.608 14.259 1.00 15.15 106 HIS A CA 1
ATOM 814 C C . HIS A 1 106 ? 38.919 14.191 15.268 1.00 14.84 106 HIS A C 1
ATOM 815 O O . HIS A 1 106 ? 39.169 13.916 16.440 1.00 15.09 106 HIS A O 1
ATOM 822 N N . LEU A 1 107 ? 37.927 15.003 14.852 1.00 14.75 107 LEU A N 1
ATOM 823 C CA . LEU A 1 107 ? 36.981 15.515 15.844 1.00 15.37 107 LEU A CA 1
ATOM 824 C C . LEU A 1 107 ? 36.293 14.378 16.603 1.00 14.66 107 LEU A C 1
ATOM 825 O O . LEU A 1 107 ? 36.180 14.485 17.818 1.00 15.24 107 LEU A O 1
ATOM 830 N N . ASP A 1 108 ? 35.878 13.296 15.891 1.00 14.86 108 ASP A N 1
ATOM 831 C CA . ASP A 1 108 ? 35.211 12.240 16.698 1.00 15.37 108 ASP A CA 1
ATOM 832 C C . ASP A 1 108 ? 36.178 11.575 17.644 1.00 14.54 108 ASP A C 1
ATOM 833 O O . ASP A 1 108 ? 35.781 11.254 18.776 1.00 14.90 108 ASP A O 1
ATOM 838 N N . ALA A 1 109 ? 37.431 11.350 17.264 1.00 13.98 109 ALA A N 1
ATOM 839 C CA . ALA A 1 109 ? 38.436 10.721 18.100 1.00 16.16 109 ALA A CA 1
ATOM 840 C C . ALA A 1 109 ? 38.794 11.607 19.331 1.00 15.19 109 ALA A C 1
ATOM 841 O O . ALA A 1 109 ? 38.946 11.126 20.456 1.00 15.37 109 ALA A O 1
ATOM 843 N N . LEU A 1 110 ? 38.863 12.908 19.023 1.00 15.11 110 LEU A N 1
ATOM 844 C CA . LEU A 1 110 ? 39.132 13.856 20.114 1.00 15.04 110 LEU A CA 1
ATOM 845 C C . LEU A 1 110 ? 37.941 13.941 21.067 1.00 15.03 110 LEU A C 1
ATOM 846 O O . LEU A 1 110 ? 38.144 14.005 22.282 1.00 15.39 110 LEU A O 1
ATOM 851 N N . ILE A 1 111 ? 36.735 13.972 20.533 1.00 13.79 111 ILE A N 1
ATOM 852 C CA . ILE A 1 111 ? 35.533 14.059 21.398 1.00 13.26 111 ILE A CA 1
ATOM 853 C C . ILE A 1 111 ? 35.477 12.867 22.351 1.00 13.42 111 ILE A C 1
ATOM 854 O O . ILE A 1 111 ? 35.187 12.999 23.521 1.00 14.36 111 ILE A O 1
ATOM 859 N N . GLU A 1 112 ? 35.842 11.650 21.843 1.00 14.06 112 GLU A N 1
ATOM 860 C CA . GLU A 1 112 ? 35.798 10.516 22.761 1.00 16.48 112 GLU A CA 1
ATOM 861 C C . GLU A 1 112 ? 36.771 10.692 23.926 1.00 14.22 112 GLU A C 1
ATOM 862 O O . GLU A 1 112 ? 36.428 10.370 25.066 1.00 15.61 112 GLU A O 1
ATOM 868 N N . ARG A 1 113 ? 37.973 11.168 23.606 1.00 14.30 113 ARG A N 1
ATOM 869 C CA . ARG A 1 113 ? 39.035 11.237 24.646 1.00 13.66 113 ARG A CA 1
ATOM 870 C C . ARG A 1 113 ? 38.779 12.419 25.553 1.00 14.15 113 ARG A C 1
ATOM 871 O O . ARG A 1 113 ? 39.054 12.326 26.750 1.00 13.98 113 ARG A O 1
ATOM 879 N N . TYR A 1 114 ? 38.458 13.565 24.966 1.00 13.88 114 TYR A N 1
ATOM 880 C CA . TYR A 1 114 ? 38.133 14.712 25.801 1.00 14.36 114 TYR A CA 1
ATOM 881 C C . TYR A 1 114 ? 36.944 14.427 26.706 1.00 14.81 114 TYR A C 1
ATOM 882 O O . TYR A 1 114 ? 36.934 14.837 27.874 1.00 13.76 114 TYR A O 1
ATOM 891 N N . GLY A 1 115 ? 35.915 13.696 26.214 1.00 14.44 115 GLY A N 1
ATOM 892 C CA . GLY A 1 115 ? 34.789 13.318 27.057 1.00 13.05 115 GLY A CA 1
ATOM 893 C C . GLY A 1 115 ? 35.227 12.444 28.241 1.00 14.60 115 GLY A C 1
ATOM 894 O O . GLY A 1 115 ? 34.834 12.672 29.380 1.00 15.93 115 GLY A O 1
ATOM 895 N N . GLU A 1 116 ? 36.105 11.468 27.911 1.00 14.99 116 GLU A N 1
ATOM 896 C CA . GLU A 1 116 ? 36.573 10.603 29.017 1.00 16.02 116 GLU A CA 1
ATOM 897 C C . GLU A 1 116 ? 37.353 11.366 30.072 1.00 16.00 116 GLU A C 1
ATOM 898 O O . GLU A 1 116 ? 37.135 11.224 31.296 1.00 16.19 116 GLU A O 1
ATOM 904 N N . VAL A 1 117 ? 38.234 12.275 29.637 1.00 13.58 117 VAL A N 1
ATOM 905 C CA . VAL A 1 117 ? 39.012 13.033 30.631 1.00 14.95 117 VAL A CA 1
ATOM 906 C C . VAL A 1 117 ? 38.133 14.073 31.342 1.00 13.40 117 VAL A C 1
ATOM 907 O O . VAL A 1 117 ? 38.246 14.197 32.575 1.00 13.85 117 VAL A O 1
ATOM 911 N N . ALA A 1 118 ? 37.207 14.716 30.673 1.00 12.86 118 ALA A N 1
ATOM 912 C CA . ALA A 1 118 ? 36.289 15.654 31.346 1.00 13.16 118 ALA A CA 1
ATOM 913 C C . ALA A 1 118 ? 35.552 14.865 32.453 1.00 12.84 118 ALA A C 1
ATOM 914 O O . ALA A 1 118 ? 35.342 15.440 33.525 1.00 14.67 118 ALA A O 1
ATOM 916 N N . ASN A 1 119 ? 35.063 13.674 32.075 1.00 13.64 119 ASN A N 1
ATOM 917 C CA . ASN A 1 119 ? 34.248 12.961 33.071 1.00 12.53 119 ASN A CA 1
ATOM 918 C C . ASN A 1 119 ? 35.075 12.354 34.175 1.00 14.77 119 ASN A C 1
ATOM 919 O O . ASN A 1 119 ? 34.648 12.337 35.345 1.00 15.79 119 ASN A O 1
ATOM 924 N N . MET A 1 120 ? 36.348 12.031 33.892 1.00 14.76 120 MET A N 1
ATOM 925 C CA . MET A 1 120 ? 37.226 11.586 34.959 1.00 14.01 120 MET A CA 1
ATOM 926 C C . MET A 1 120 ? 37.478 12.740 35.953 1.00 14.41 120 MET A C 1
ATOM 927 O O . MET A 1 120 ? 37.510 12.513 37.186 1.00 16.13 120 MET A O 1
ATOM 932 N N . ILE A 1 121 ? 37.720 13.936 35.420 1.00 14.06 121 ILE A N 1
ATOM 933 C CA . ILE A 1 121 ? 38.027 15.074 36.310 1.00 13.62 121 ILE A CA 1
ATOM 934 C C . ILE A 1 121 ? 36.776 15.489 37.031 1.00 14.30 121 ILE A C 1
ATOM 935 O O . ILE A 1 121 ? 36.906 15.887 38.216 1.00 15.21 121 ILE A O 1
ATOM 940 N N . ARG A 1 122 ? 35.570 15.368 36.471 1.00 13.33 122 ARG A N 1
ATOM 941 C CA . ARG A 1 122 ? 34.336 15.654 37.173 1.00 13.98 122 ARG A CA 1
ATOM 942 C C . ARG A 1 122 ? 34.215 14.770 38.426 1.00 15.30 122 ARG A C 1
ATOM 943 O O . ARG A 1 122 ? 33.871 15.211 39.527 1.00 16.33 122 ARG A O 1
ATOM 951 N N . LYS A 1 123 ? 34.517 13.450 38.255 1.00 15.67 123 LYS A N 1
ATOM 952 C CA . LYS A 1 123 ? 34.472 12.534 39.415 1.00 16.31 123 LYS A CA 1
ATOM 953 C C . LYS A 1 123 ? 35.579 12.855 40.408 1.00 15.06 123 LYS A C 1
ATOM 954 O O . LYS A 1 123 ? 35.394 12.737 41.624 1.00 17.69 123 LYS A O 1
ATOM 960 N N . ALA A 1 124 ? 36.772 13.281 39.932 1.00 14.75 124 ALA A N 1
ATOM 961 C CA . ALA A 1 124 ? 37.866 13.630 40.819 1.00 14.49 124 ALA A CA 1
ATOM 962 C C . ALA A 1 124 ? 37.491 14.774 41.741 1.00 14.90 124 ALA A C 1
ATOM 963 O O . ALA A 1 124 ? 38.000 14.764 42.882 1.00 15.84 124 ALA A O 1
ATOM 965 N N . ILE A 1 125 ? 36.679 15.738 41.254 1.00 14.09 125 ILE A N 1
ATOM 966 C CA . ILE A 1 125 ? 36.285 16.808 42.191 1.00 15.54 125 ILE A CA 1
ATOM 967 C C . ILE A 1 125 ? 35.524 16.171 43.388 1.00 16.66 125 ILE A C 1
ATOM 968 O O . ILE A 1 125 ? 35.885 16.527 44.523 1.00 16.60 125 ILE A O 1
ATOM 973 N N . ASP A 1 126 ? 34.595 15.317 43.031 1.00 15.85 126 ASP A N 1
ATOM 974 C CA . ASP A 1 126 ? 33.789 14.766 44.186 1.00 17.15 126 ASP A CA 1
ATOM 975 C C . ASP A 1 126 ? 34.633 13.826 45.024 1.00 16.92 126 ASP A C 1
ATOM 976 O O . ASP A 1 126 ? 34.513 13.880 46.277 1.00 17.97 126 ASP A O 1
ATOM 981 N N . ASP A 1 127 ? 35.489 13.016 44.447 1.00 17.14 127 ASP A N 1
ATOM 982 C CA . ASP A 1 127 ? 36.307 12.121 45.306 1.00 16.20 127 ASP A CA 1
ATOM 983 C C . ASP A 1 127 ? 37.233 12.919 46.214 1.00 17.58 127 ASP A C 1
ATOM 984 O O . ASP A 1 127 ? 37.574 12.488 47.328 1.00 18.29 127 ASP A O 1
ATOM 989 N N . SER A 1 128 ? 37.810 14.018 45.673 1.00 15.97 128 SER A N 1
ATOM 990 C CA . SER A 1 128 ? 38.687 14.835 46.491 1.00 16.04 128 SER A CA 1
ATOM 991 C C . SER A 1 128 ? 37.934 15.548 47.606 1.00 17.35 128 SER A C 1
ATOM 992 O O . SER A 1 128 ? 38.513 15.619 48.728 1.00 17.77 128 SER A O 1
ATOM 995 N N . ASP A 1 129 ? 36.750 16.059 47.313 1.00 18.89 129 ASP A N 1
ATOM 996 C CA . ASP A 1 129 ? 35.927 16.681 48.359 1.00 21.11 129 ASP A CA 1
ATOM 997 C C . ASP A 1 129 ? 35.567 15.619 49.413 1.00 20.74 129 ASP A C 1
ATOM 998 O O . ASP A 1 129 ? 35.587 15.889 50.624 1.00 20.93 129 ASP A O 1
ATOM 1003 N N . GLU A 1 130 ? 35.221 14.417 48.961 1.00 20.22 130 GLU A N 1
ATOM 1004 C CA . GLU A 1 130 ? 34.854 13.367 49.947 1.00 22.82 130 GLU A CA 1
ATOM 1005 C C . GLU A 1 130 ? 36.022 13.042 50.854 1.00 22.65 130 GLU A C 1
ATOM 1006 O O . GLU A 1 130 ? 35.810 12.690 52.038 1.00 22.28 130 GLU A O 1
ATOM 1012 N N . ALA A 1 131 ? 37.255 13.151 50.371 1.00 19.35 131 ALA A N 1
ATOM 1013 C CA . ALA A 1 131 ? 38.452 12.909 51.186 1.00 18.24 131 ALA A CA 1
ATOM 1014 C C . ALA A 1 131 ? 38.726 14.085 52.111 1.00 19.02 131 ALA A C 1
ATOM 1015 O O . ALA A 1 131 ? 39.626 13.929 52.976 1.00 23.30 131 ALA A O 1
ATOM 1017 N N . GLY A 1 132 ? 38.016 15.204 52.075 1.00 19.34 132 GLY A N 1
ATOM 1018 C CA . GLY A 1 132 ? 38.265 16.300 52.984 1.00 20.51 132 GLY A CA 1
ATOM 1019 C C . GLY A 1 132 ? 39.338 17.257 52.475 1.00 18.11 132 GLY A C 1
ATOM 1020 O O . GLY A 1 132 ? 39.958 17.987 53.249 1.00 20.60 132 GLY A O 1
ATOM 1021 N N . ASP A 1 133 ? 39.499 17.305 51.142 1.00 16.55 133 ASP A N 1
ATOM 1022 C CA . ASP A 1 133 ? 40.557 18.176 50.567 1.00 14.72 133 ASP A CA 1
ATOM 1023 C C . ASP A 1 133 ? 39.939 19.148 49.575 1.00 14.67 133 ASP A C 1
ATOM 1024 O O . ASP A 1 133 ? 40.034 18.954 48.308 1.00 14.10 133 ASP A O 1
ATOM 1029 N N . PRO A 1 134 ? 39.281 20.189 49.989 1.00 15.15 134 PRO A N 1
ATOM 1030 C CA . PRO A 1 134 ? 38.684 21.147 49.068 1.00 16.28 134 PRO A CA 1
ATOM 1031 C C . PRO A 1 134 ? 39.749 21.884 48.270 1.00 15.17 134 PRO A C 1
ATOM 1032 O O . PRO A 1 134 ? 39.369 22.362 47.175 1.00 15.36 134 PRO A O 1
ATOM 1036 N N . THR A 1 135 ? 40.980 22.026 48.706 1.00 14.28 135 THR A N 1
ATOM 1037 C CA . THR A 1 135 ? 42.013 22.689 47.913 1.00 14.05 135 THR A CA 1
ATOM 1038 C C . THR A 1 135 ? 42.294 21.904 46.646 1.00 14.18 135 THR A C 1
ATOM 1039 O O . THR A 1 135 ? 42.306 22.400 45.507 1.00 14.38 135 THR A O 1
ATOM 1043 N N . THR A 1 136 ? 42.450 20.582 46.786 1.00 14.52 136 THR A N 1
ATOM 1044 C CA . THR A 1 136 ? 42.665 19.733 45.642 1.00 13.94 136 THR A CA 1
ATOM 1045 C C . THR A 1 136 ? 41.379 19.685 44.821 1.00 14.99 136 THR A C 1
ATOM 1046 O O . THR A 1 136 ? 41.399 19.723 43.593 1.00 14.33 136 THR A O 1
ATOM 1050 N N . ALA A 1 137 ? 40.190 19.654 45.443 1.00 13.24 137 ALA A N 1
ATOM 1051 C CA . ALA A 1 137 ? 38.960 19.645 44.655 1.00 14.72 137 ALA A CA 1
ATOM 1052 C C . ALA A 1 137 ? 38.878 20.925 43.803 1.00 14.57 137 ALA A C 1
ATOM 1053 O O . ALA A 1 137 ? 38.373 20.827 42.684 1.00 14.87 137 ALA A O 1
ATOM 1055 N N . ASP A 1 138 ? 39.369 22.057 44.302 1.00 13.86 138 ASP A N 1
ATOM 1056 C CA . ASP A 1 138 ? 39.320 23.278 43.491 1.00 16.37 138 ASP A CA 1
ATOM 1057 C C . ASP A 1 138 ? 40.244 23.185 42.291 1.00 14.53 138 ASP A C 1
ATOM 1058 O O . ASP A 1 138 ? 39.870 23.700 41.217 1.00 14.35 138 ASP A O 1
ATOM 1063 N N . ILE A 1 139 ? 41.374 22.518 42.421 1.00 13.39 139 ILE A N 1
ATOM 1064 C CA . ILE A 1 139 ? 42.293 22.320 41.276 1.00 13.30 139 ILE A CA 1
ATOM 1065 C C . ILE A 1 139 ? 41.539 21.534 40.216 1.00 13.42 139 ILE A C 1
ATOM 1066 O O . ILE A 1 139 ? 41.609 21.836 38.996 1.00 14.15 139 ILE A O 1
ATOM 1071 N N . PHE A 1 140 ? 40.804 20.469 40.646 1.00 13.59 140 PHE A N 1
ATOM 1072 C CA . PHE A 1 140 ? 40.092 19.674 39.642 1.00 12.08 140 PHE A CA 1
ATOM 1073 C C . PHE A 1 140 ? 38.888 20.451 39.111 1.00 13.44 140 PHE A C 1
ATOM 1074 O O . PHE A 1 140 ? 38.505 20.272 37.936 1.00 13.36 140 PHE A O 1
ATOM 1082 N N . THR A 1 141 ? 38.248 21.347 39.895 1.00 13.15 141 THR A N 1
ATOM 1083 C CA . THR A 1 141 ? 37.147 22.132 39.425 1.00 12.56 141 THR A CA 1
ATOM 1084 C C . THR A 1 141 ? 37.576 23.106 38.335 1.00 13.56 141 THR A C 1
ATOM 1085 O O . THR A 1 141 ? 36.892 23.285 37.327 1.00 14.30 141 THR A O 1
ATOM 1089 N N . ALA A 1 142 ? 38.725 23.734 38.560 1.00 13.22 142 ALA A N 1
ATOM 1090 C CA . ALA A 1 142 ? 39.227 24.658 37.493 1.00 13.96 142 ALA A CA 1
ATOM 1091 C C . ALA A 1 142 ? 39.500 23.862 36.230 1.00 14.39 142 ALA A C 1
ATOM 1092 O O . ALA A 1 142 ? 39.194 24.350 35.126 1.00 14.59 142 ALA A O 1
ATOM 1094 N N . ALA A 1 143 ? 40.076 22.666 36.374 1.00 12.46 143 ALA A N 1
ATOM 1095 C CA . ALA A 1 143 ? 40.349 21.844 35.188 1.00 12.84 143 ALA A CA 1
ATOM 1096 C C . ALA A 1 143 ? 39.066 21.466 34.499 1.00 12.56 143 ALA A C 1
ATOM 1097 O O . ALA A 1 143 ? 38.928 21.411 33.272 1.00 13.60 143 ALA A O 1
ATOM 1099 N N . SER A 1 144 ? 38.020 21.092 35.283 1.00 13.17 144 SER A N 1
ATOM 1100 C CA . SER A 1 144 ? 36.741 20.693 34.753 1.00 14.12 144 SER A CA 1
ATOM 1101 C C . SER A 1 144 ? 36.109 21.806 33.939 1.00 15.45 144 SER A C 1
ATOM 1102 O O . SER A 1 144 ? 35.519 21.540 32.892 1.00 14.32 144 SER A O 1
ATOM 1105 N N . ARG A 1 145 ? 36.189 23.052 34.454 1.00 13.49 145 ARG A N 1
ATOM 1106 C CA . ARG A 1 145 ? 35.589 24.128 33.673 1.00 13.42 145 ARG A CA 1
ATOM 1107 C C . ARG A 1 145 ? 36.221 24.239 32.291 1.00 14.65 145 ARG A C 1
ATOM 1108 O O . ARG A 1 145 ? 35.527 24.349 31.259 1.00 13.82 145 ARG A O 1
ATOM 1116 N N . ASP A 1 146 ? 37.556 24.097 32.195 1.00 13.94 146 ASP A N 1
ATOM 1117 C CA . ASP A 1 146 ? 38.177 24.192 30.839 1.00 14.28 146 ASP A CA 1
ATOM 1118 C C . ASP A 1 146 ? 37.913 22.898 30.067 1.00 13.12 146 ASP A C 1
ATOM 1119 O O . ASP A 1 146 ? 37.754 22.991 28.840 1.00 13.49 146 ASP A O 1
ATOM 1124 N N . LEU A 1 147 ? 37.910 21.708 30.686 1.00 12.61 147 LEU A N 1
ATOM 1125 C CA . LEU A 1 147 ? 37.642 20.476 29.892 1.00 12.05 147 LEU A CA 1
ATOM 1126 C C . LEU A 1 147 ? 36.236 20.529 29.374 1.00 12.61 147 LEU A C 1
ATOM 1127 O O . LEU A 1 147 ? 36.025 20.066 28.220 1.00 13.67 147 LEU A O 1
ATOM 1132 N N . ASP A 1 148 ? 35.250 20.912 30.179 1.00 13.03 148 ASP A N 1
ATOM 1133 C CA . ASP A 1 148 ? 33.873 20.913 29.685 1.00 12.59 148 ASP A CA 1
ATOM 1134 C C . ASP A 1 148 ? 33.676 21.916 28.584 1.00 12.20 148 ASP A C 1
ATOM 1135 O O . ASP A 1 148 ? 32.878 21.659 27.677 1.00 14.02 148 ASP A O 1
ATOM 1140 N N . LYS A 1 149 ? 34.351 23.073 28.685 1.00 12.77 149 LYS A N 1
ATOM 1141 C CA . LYS A 1 149 ? 34.216 24.045 27.562 1.00 12.54 149 LYS A CA 1
ATOM 1142 C C . LYS A 1 149 ? 34.942 23.506 26.323 1.00 12.26 149 LYS A C 1
ATOM 1143 O O . LYS A 1 149 ? 34.365 23.733 25.241 1.00 14.20 149 LYS A O 1
ATOM 1149 N N . SER A 1 150 ? 36.097 22.916 26.496 1.00 12.44 150 SER A N 1
ATOM 1150 C CA . SER A 1 150 ? 36.797 22.379 25.306 1.00 12.73 150 SER A CA 1
ATOM 1151 C C . SER A 1 150 ? 36.002 21.260 24.642 1.00 15.25 150 SER A C 1
ATOM 1152 O O . SER A 1 150 ? 35.888 21.172 23.416 1.00 14.23 150 SER A O 1
ATOM 1155 N N . LEU A 1 151 ? 35.342 20.427 25.473 1.00 13.12 151 LEU A N 1
ATOM 1156 C CA . LEU A 1 151 ? 34.506 19.359 24.921 1.00 13.46 151 LEU A CA 1
ATOM 1157 C C . LEU A 1 151 ? 33.356 19.945 24.137 1.00 13.47 151 LEU A C 1
ATOM 1158 O O . LEU A 1 151 ? 33.060 19.464 23.020 1.00 13.88 151 LEU A O 1
ATOM 1163 N N . TRP A 1 152 ? 32.713 20.982 24.673 1.00 14.19 152 TRP A N 1
ATOM 1164 C CA . TRP A 1 152 ? 31.624 21.642 23.938 1.00 14.68 152 TRP A CA 1
ATOM 1165 C C . TRP A 1 152 ? 32.188 22.252 22.659 1.00 14.07 152 TRP A C 1
ATOM 1166 O O . TRP A 1 152 ? 31.563 22.058 21.604 1.00 14.11 152 TRP A O 1
ATOM 1177 N N . PHE A 1 153 ? 33.318 22.909 22.686 1.00 13.12 153 PHE A N 1
ATOM 1178 C CA . PHE A 1 153 ? 33.850 23.459 21.411 1.00 13.17 153 PHE A CA 1
ATOM 1179 C C . PHE A 1 153 ? 34.054 22.362 20.378 1.00 13.18 153 PHE A C 1
ATOM 1180 O O . PHE A 1 153 ? 33.709 22.589 19.184 1.00 15.57 153 PHE A O 1
ATOM 1188 N N . LEU A 1 154 ? 34.559 21.203 20.759 1.00 13.37 154 LEU A N 1
ATOM 1189 C CA . LEU A 1 154 ? 34.699 20.095 19.808 1.00 15.07 154 LEU A CA 1
ATOM 1190 C C . LEU A 1 154 ? 33.353 19.593 19.293 1.00 15.29 154 LEU A C 1
ATOM 1191 O O . LEU A 1 154 ? 33.111 19.487 18.082 1.00 14.40 154 LEU A O 1
ATOM 1196 N N . GLU A 1 155 ? 32.450 19.337 20.251 1.00 14.82 155 GLU A N 1
ATOM 1197 C CA . GLU A 1 155 ? 31.147 18.759 19.859 1.00 14.43 155 GLU A CA 1
ATOM 1198 C C . GLU A 1 155 ? 30.331 19.751 19.049 1.00 14.23 155 GLU A C 1
ATOM 1199 O O . GLU A 1 155 ? 29.560 19.301 18.116 1.00 15.31 155 GLU A O 1
ATOM 1205 N N . ALA A 1 156 ? 30.469 21.046 19.266 1.00 14.09 156 ALA A N 1
ATOM 1206 C CA . ALA A 1 156 ? 29.722 22.015 18.514 1.00 14.72 156 ALA A CA 1
ATOM 1207 C C . ALA A 1 156 ? 30.107 22.064 17.023 1.00 17.32 156 ALA A C 1
ATOM 1208 O O . ALA A 1 156 ? 29.285 22.532 16.234 1.00 17.34 156 ALA A O 1
ATOM 1210 N N . HIS A 1 157 ? 31.214 21.450 16.665 1.00 15.77 157 HIS A N 1
ATOM 1211 C CA . HIS A 1 157 ? 31.585 21.361 15.251 1.00 15.52 157 HIS A CA 1
ATOM 1212 C C . HIS A 1 157 ? 30.858 20.193 14.585 1.00 17.76 157 HIS A C 1
ATOM 1213 O O . HIS A 1 157 ? 30.812 20.226 13.345 1.00 18.40 157 HIS A O 1
ATOM 1220 N N . VAL A 1 158 ? 30.296 19.263 15.330 1.00 16.06 158 VAL A N 1
ATOM 1221 C CA . VAL A 1 158 ? 29.698 18.080 14.679 1.00 15.65 158 VAL A CA 1
ATOM 1222 C C . VAL A 1 158 ? 28.223 17.973 15.053 1.00 17.88 158 VAL A C 1
ATOM 1223 O O . VAL A 1 158 ? 27.531 17.213 14.343 1.00 19.17 158 VAL A O 1
ATOM 1227 N N . GLN A 1 159 ? 27.720 18.781 15.986 1.00 16.84 159 GLN A N 1
ATOM 1228 C CA . GLN A 1 159 ? 26.311 18.657 16.377 1.00 16.28 159 GLN A CA 1
ATOM 1229 C C . GLN A 1 159 ? 25.360 19.117 15.276 1.00 18.12 159 GLN A C 1
ATOM 1230 O O . GLN A 1 159 ? 24.214 18.645 15.285 1.00 19.61 159 GLN A O 1
ATOM 1236 N N . GLU A 1 160 ? 25.822 19.993 14.407 1.00 16.15 160 GLU A N 1
ATOM 1237 C CA . GLU A 1 160 ? 25.042 20.330 13.201 1.00 16.99 160 GLU A CA 1
ATOM 1238 C C . GLU A 1 160 ? 26.036 20.226 12.055 1.00 17.25 160 GLU A C 1
ATOM 1239 O O . GLU A 1 160 ? 27.281 20.257 12.198 1.00 17.74 160 GLU A O 1
ATOM 1245 N N . LYS A 1 161 ? 25.531 20.025 10.817 1.00 17.48 161 LYS A N 1
ATOM 1246 C CA . LYS A 1 161 ? 26.364 19.807 9.653 1.00 16.92 161 LYS A CA 1
ATOM 1247 C C . LYS A 1 161 ? 26.360 20.999 8.698 1.00 18.21 161 LYS A C 1
ATOM 1248 O O . LYS A 1 161 ? 26.937 20.996 7.608 1.00 18.20 161 LYS A O 1
ATOM 1254 N N . SER A 1 162 ? 25.783 22.130 9.123 1.00 18.10 162 SER A N 1
ATOM 1255 C CA . SER A 1 162 ? 25.755 23.360 8.327 1.00 17.54 162 SER A CA 1
ATOM 1256 C C . SER A 1 162 ? 25.571 24.588 9.266 1.00 17.68 162 SER A C 1
ATOM 1257 O O . SER A 1 162 ? 25.577 24.318 10.492 1.00 17.30 162 SER A O 1
ATOM 1261 N N . MET B 1 1 ? 48.430 4.177 7.213 1.00 42.73 1 MET B N 1
ATOM 1262 C CA . MET B 1 1 ? 48.720 5.635 7.019 1.00 43.27 1 MET B CA 1
ATOM 1263 C C . MET B 1 1 ? 48.774 5.885 5.517 1.00 43.01 1 MET B C 1
ATOM 1264 O O . MET B 1 1 ? 48.658 4.943 4.716 1.00 43.00 1 MET B O 1
ATOM 1269 N N . LYS B 1 2 ? 48.934 7.135 5.095 1.00 42.29 2 LYS B N 1
ATOM 1270 C CA . LYS B 1 2 ? 49.015 7.379 3.651 1.00 41.06 2 LYS B CA 1
ATOM 1271 C C . LYS B 1 2 ? 49.833 8.640 3.375 1.00 40.04 2 LYS B C 1
ATOM 1272 O O . LYS B 1 2 ? 49.822 9.510 4.245 1.00 39.09 2 LYS B O 1
ATOM 1278 N N . THR B 1 3 ? 50.504 8.652 2.225 1.00 37.86 3 THR B N 1
ATOM 1279 C CA . THR B 1 3 ? 51.259 9.865 1.892 1.00 36.14 3 THR B CA 1
ATOM 1280 C C . THR B 1 3 ? 50.314 10.818 1.160 1.00 32.16 3 THR B C 1
ATOM 1281 O O . THR B 1 3 ? 49.398 10.396 0.449 1.00 31.59 3 THR B O 1
ATOM 1285 N N . HIS B 1 4 ? 50.550 12.105 1.359 1.00 24.77 4 HIS B N 1
ATOM 1286 C CA . HIS B 1 4 ? 49.722 13.160 0.801 1.00 21.89 4 HIS B CA 1
ATOM 1287 C C . HIS B 1 4 ? 50.475 13.898 -0.295 1.00 22.22 4 HIS B C 1
ATOM 1288 O O . HIS B 1 4 ? 51.684 14.143 -0.212 1.00 23.07 4 HIS B O 1
ATOM 1295 N N . LYS B 1 5 ? 49.776 14.227 -1.364 1.00 22.41 5 LYS B N 1
ATOM 1296 C CA . LYS B 1 5 ? 50.381 14.961 -2.459 1.00 23.70 5 LYS B CA 1
ATOM 1297 C C . LYS B 1 5 ? 50.648 16.432 -2.092 1.00 23.07 5 LYS B C 1
ATOM 1298 O O . LYS B 1 5 ? 49.830 17.134 -1.496 1.00 23.05 5 LYS B O 1
ATOM 1304 N N . THR B 1 6 ? 51.802 16.879 -2.599 1.00 21.38 6 THR B N 1
ATOM 1305 C CA . THR B 1 6 ? 52.201 18.273 -2.405 1.00 19.49 6 THR B CA 1
ATOM 1306 C C . THR B 1 6 ? 52.955 18.813 -3.615 1.00 20.37 6 THR B C 1
ATOM 1307 O O . THR B 1 6 ? 53.714 18.010 -4.247 1.00 20.59 6 THR B O 1
ATOM 1311 N N . LYS B 1 7 ? 52.788 20.123 -3.901 1.00 17.48 7 LYS B N 1
ATOM 1312 C CA . LYS B 1 7 ? 53.613 20.763 -4.924 1.00 16.44 7 LYS B CA 1
ATOM 1313 C C . LYS B 1 7 ? 55.082 20.877 -4.457 1.00 18.01 7 LYS B C 1
ATOM 1314 O O . LYS B 1 7 ? 55.923 21.189 -5.326 1.00 17.56 7 LYS B O 1
ATOM 1320 N N . ASN B 1 8 ? 55.453 20.725 -3.189 1.00 15.97 8 ASN B N 1
ATOM 1321 C CA . ASN B 1 8 ? 56.846 20.838 -2.755 1.00 16.40 8 ASN B CA 1
ATOM 1322 C C . ASN B 1 8 ? 57.701 19.843 -3.581 1.00 15.92 8 ASN B C 1
ATOM 1323 O O . ASN B 1 8 ? 57.356 18.665 -3.559 1.00 16.76 8 ASN B O 1
ATOM 1328 N N . ASP B 1 9 ? 58.733 20.360 -4.229 1.00 15.93 9 ASP B N 1
ATOM 1329 C CA . ASP B 1 9 ? 59.487 19.482 -5.146 1.00 16.91 9 ASP B CA 1
ATOM 1330 C C . ASP B 1 9 ? 60.735 18.906 -4.576 1.00 18.08 9 ASP B C 1
ATOM 1331 O O . ASP B 1 9 ? 61.466 18.340 -5.435 1.00 19.72 9 ASP B O 1
ATOM 1336 N N . LEU B 1 10 ? 60.918 18.807 -3.264 1.00 17.14 10 LEU B N 1
ATOM 1337 C CA . LEU B 1 10 ? 62.080 18.017 -2.809 1.00 17.69 10 LEU B CA 1
ATOM 1338 C C . LEU B 1 10 ? 61.922 16.632 -3.377 1.00 17.31 10 LEU B C 1
ATOM 1339 O O . LEU B 1 10 ? 60.822 16.065 -3.396 1.00 18.54 10 LEU B O 1
ATOM 1344 N N . PRO B 1 11 ? 62.991 16.009 -3.922 1.00 18.94 11 PRO B N 1
ATOM 1345 C CA . PRO B 1 11 ? 62.805 14.696 -4.508 1.00 20.40 11 PRO B CA 1
ATOM 1346 C C . PRO B 1 11 ? 62.176 13.678 -3.602 1.00 21.08 11 PRO B C 1
ATOM 1347 O O . PRO B 1 11 ? 62.351 13.662 -2.362 1.00 19.99 11 PRO B O 1
ATOM 1351 N N . SER B 1 12 ? 61.352 12.765 -4.109 1.00 20.28 12 SER B N 1
ATOM 1352 C CA . SER B 1 12 ? 60.610 11.784 -3.370 1.00 21.88 12 SER B CA 1
ATOM 1353 C C . SER B 1 12 ? 61.514 10.923 -2.490 1.00 22.70 12 SER B C 1
ATOM 1354 O O . SER B 1 12 ? 61.134 10.681 -1.344 1.00 20.21 12 SER B O 1
ATOM 1357 N N . ASN B 1 13 ? 62.708 10.514 -2.951 1.00 23.47 13 ASN B N 1
ATOM 1358 C CA . ASN B 1 13 ? 63.545 9.703 -2.059 1.00 24.37 13 ASN B CA 1
ATOM 1359 C C . ASN B 1 13 ? 64.072 10.510 -0.856 1.00 22.41 13 ASN B C 1
ATOM 1360 O O . ASN B 1 13 ? 64.217 9.949 0.246 1.00 22.51 13 ASN B O 1
ATOM 1365 N N . ALA B 1 14 ? 64.328 11.788 -1.075 1.00 20.34 14 ALA B N 1
ATOM 1366 C CA . ALA B 1 14 ? 64.779 12.670 0.000 1.00 19.73 14 ALA B CA 1
ATOM 1367 C C . ALA B 1 14 ? 63.606 12.851 0.981 1.00 18.37 14 ALA B C 1
ATOM 1368 O O . ALA B 1 14 ? 63.826 12.820 2.195 1.00 18.95 14 ALA B O 1
ATOM 1370 N N . LYS B 1 15 ? 62.392 13.010 0.459 1.00 18.14 15 LYS B N 1
ATOM 1371 C CA . LYS B 1 15 ? 61.250 13.182 1.378 1.00 16.46 15 LYS B CA 1
ATOM 1372 C C . LYS B 1 15 ? 61.113 11.983 2.305 1.00 18.18 15 LYS B C 1
ATOM 1373 O O . LYS B 1 15 ? 60.936 12.064 3.526 1.00 17.52 15 LYS B O 1
ATOM 1379 N N . SER B 1 16 ? 61.249 10.789 1.710 1.00 18.07 16 SER B N 1
ATOM 1380 C CA . SER B 1 16 ? 61.099 9.561 2.535 1.00 19.72 16 SER B CA 1
ATOM 1381 C C . SER B 1 16 ? 62.183 9.446 3.579 1.00 18.02 16 SER B C 1
ATOM 1382 O O . SER B 1 16 ? 61.941 9.155 4.779 1.00 18.15 16 SER B O 1
ATOM 1385 N N . THR B 1 17 ? 63.432 9.724 3.176 1.00 17.97 17 THR B N 1
ATOM 1386 C CA . THR B 1 17 ? 64.545 9.655 4.110 1.00 17.39 17 THR B CA 1
ATOM 1387 C C . THR B 1 17 ? 64.365 10.666 5.259 1.00 15.50 17 THR B C 1
ATOM 1388 O O . THR B 1 17 ? 64.571 10.334 6.437 1.00 15.81 17 THR B O 1
ATOM 1392 N N . VAL B 1 18 ? 64.004 11.903 4.877 1.00 16.95 18 VAL B N 1
ATOM 1393 C CA . VAL B 1 18 ? 63.948 12.934 5.944 1.00 16.61 18 VAL B CA 1
ATOM 1394 C C . VAL B 1 18 ? 62.725 12.761 6.821 1.00 15.50 18 VAL B C 1
ATOM 1395 O O . VAL B 1 18 ? 62.832 13.025 8.032 1.00 16.42 18 VAL B O 1
ATOM 1399 N N . ILE B 1 19 ? 61.615 12.266 6.295 1.00 14.64 19 ILE B N 1
ATOM 1400 C CA . ILE B 1 19 ? 60.489 11.961 7.183 1.00 14.95 19 ILE B CA 1
ATOM 1401 C C . ILE B 1 19 ? 60.918 10.980 8.218 1.00 14.98 19 ILE B C 1
ATOM 1402 O O . ILE B 1 19 ? 60.539 11.128 9.411 1.00 15.15 19 ILE B O 1
ATOM 1407 N N . GLY B 1 20 ? 61.697 9.921 7.898 1.00 16.54 20 GLY B N 1
ATOM 1408 C CA . GLY B 1 20 ? 62.151 8.995 8.916 1.00 14.79 20 GLY B CA 1
ATOM 1409 C C . GLY B 1 20 ? 63.016 9.659 9.994 1.00 14.31 20 GLY B C 1
ATOM 1410 O O . GLY B 1 20 ? 62.881 9.389 11.186 1.00 16.44 20 GLY B O 1
ATOM 1411 N N . ILE B 1 21 ? 63.941 10.520 9.572 1.00 13.55 21 ILE B N 1
ATOM 1412 C CA . ILE B 1 21 ? 64.818 11.240 10.471 1.00 14.90 21 ILE B CA 1
ATOM 1413 C C . ILE B 1 21 ? 63.980 12.119 11.432 1.00 14.94 21 ILE B C 1
ATOM 1414 O O . ILE B 1 21 ? 64.246 12.132 12.613 1.00 14.83 21 ILE B O 1
ATOM 1419 N N . LEU B 1 22 ? 63.020 12.817 10.817 1.00 14.22 22 LEU B N 1
ATOM 1420 C CA . LEU B 1 22 ? 62.176 13.730 11.619 1.00 14.55 22 LEU B CA 1
ATOM 1421 C C . LEU B 1 22 ? 61.350 12.960 12.617 1.00 14.44 22 LEU B C 1
ATOM 1422 O O . LEU B 1 22 ? 61.337 13.310 13.795 1.00 14.77 22 LEU B O 1
ATOM 1427 N N . ASN B 1 23 ? 60.628 11.900 12.191 1.00 14.86 23 ASN B N 1
ATOM 1428 C CA . ASN B 1 23 ? 59.781 11.185 13.173 1.00 13.00 23 ASN B CA 1
ATOM 1429 C C . ASN B 1 23 ? 60.600 10.508 14.242 1.00 13.98 23 ASN B C 1
ATOM 1430 O O . ASN B 1 23 ? 60.203 10.402 15.407 1.00 14.90 23 ASN B O 1
ATOM 1435 N N . GLU B 1 24 ? 61.795 9.995 13.858 1.00 14.18 24 GLU B N 1
ATOM 1436 C CA . GLU B 1 24 ? 62.673 9.411 14.884 1.00 14.88 24 GLU B CA 1
ATOM 1437 C C . GLU B 1 24 ? 63.063 10.449 15.953 1.00 14.94 24 GLU B C 1
ATOM 1438 O O . GLU B 1 24 ? 62.935 10.219 17.163 1.00 16.37 24 GLU B O 1
ATOM 1444 N N . SER B 1 25 ? 63.509 11.627 15.462 1.00 15.55 25 SER B N 1
ATOM 1445 C CA . SER B 1 25 ? 63.891 12.648 16.446 1.00 14.42 25 SER B CA 1
ATOM 1446 C C . SER B 1 25 ? 62.692 13.156 17.257 1.00 14.76 25 SER B C 1
ATOM 1447 O O . SER B 1 25 ? 62.853 13.418 18.471 1.00 16.16 25 SER B O 1
ATOM 1450 N N . LEU B 1 26 ? 61.523 13.260 16.624 1.00 13.87 26 LEU B N 1
ATOM 1451 C CA . LEU B 1 26 ? 60.331 13.717 17.340 1.00 13.71 26 LEU B CA 1
ATOM 1452 C C . LEU B 1 26 ? 60.039 12.858 18.535 1.00 13.30 26 LEU B C 1
ATOM 1453 O O . LEU B 1 26 ? 59.716 13.386 19.618 1.00 14.70 26 LEU B O 1
ATOM 1458 N N . ALA B 1 27 ? 60.135 11.529 18.419 1.00 13.78 27 ALA B N 1
ATOM 1459 C CA . ALA B 1 27 ? 59.845 10.674 19.556 1.00 13.39 27 ALA B CA 1
ATOM 1460 C C . ALA B 1 27 ? 60.748 10.911 20.739 1.00 14.82 27 ALA B C 1
ATOM 1461 O O . ALA B 1 27 ? 60.330 10.980 21.910 1.00 14.92 27 ALA B O 1
ATOM 1463 N N . SER B 1 28 ? 62.082 11.041 20.470 1.00 14.04 28 SER B N 1
ATOM 1464 C CA . SER B 1 28 ? 63.001 11.293 21.598 1.00 15.15 28 SER B CA 1
ATOM 1465 C C . SER B 1 28 ? 62.851 12.697 22.174 1.00 14.00 28 SER B C 1
ATOM 1466 O O . SER B 1 28 ? 63.080 12.904 23.360 1.00 14.65 28 SER B O 1
ATOM 1469 N N . VAL B 1 29 ? 62.467 13.675 21.349 1.00 13.74 29 VAL B N 1
ATOM 1470 C CA . VAL B 1 29 ? 62.270 15.059 21.869 1.00 14.15 29 VAL B CA 1
ATOM 1471 C C . VAL B 1 29 ? 61.041 15.052 22.731 1.00 14.59 29 VAL B C 1
ATOM 1472 O O . VAL B 1 29 ? 61.035 15.750 23.801 1.00 15.42 29 VAL B O 1
ATOM 1476 N N . ILE B 1 30 ? 59.937 14.410 22.366 1.00 13.66 30 ILE B N 1
ATOM 1477 C CA . ILE B 1 30 ? 58.730 14.396 23.189 1.00 13.36 30 ILE B CA 1
ATOM 1478 C C . ILE B 1 30 ? 59.031 13.669 24.492 1.00 12.84 30 ILE B C 1
ATOM 1479 O O . ILE B 1 30 ? 58.657 14.158 25.577 1.00 14.27 30 ILE B O 1
ATOM 1484 N N . ASP B 1 31 ? 59.718 12.520 24.483 1.00 14.05 31 ASP B N 1
ATOM 1485 C CA . ASP B 1 31 ? 60.096 11.837 25.727 1.00 13.97 31 ASP B CA 1
ATOM 1486 C C . ASP B 1 31 ? 60.969 12.779 26.547 1.00 14.64 31 ASP B C 1
ATOM 1487 O O . ASP B 1 31 ? 60.672 12.905 27.731 1.00 14.41 31 ASP B O 1
ATOM 1492 N N . LEU B 1 32 ? 61.942 13.493 25.980 1.00 13.84 32 LEU B N 1
ATOM 1493 C CA . LEU B 1 32 ? 62.729 14.438 26.798 1.00 14.36 32 LEU B CA 1
ATOM 1494 C C . LEU B 1 32 ? 61.862 15.533 27.391 1.00 13.69 32 LEU B C 1
ATOM 1495 O O . LEU B 1 32 ? 62.191 15.945 28.501 1.00 14.97 32 LEU B O 1
ATOM 1500 N N . ALA B 1 33 ? 60.852 15.977 26.653 1.00 14.69 33 ALA B N 1
ATOM 1501 C CA . ALA B 1 33 ? 59.939 16.990 27.236 1.00 13.59 33 ALA B CA 1
ATOM 1502 C C . ALA B 1 33 ? 59.247 16.421 28.471 1.00 13.93 33 ALA B C 1
ATOM 1503 O O . ALA B 1 33 ? 59.101 17.131 29.485 1.00 12.79 33 ALA B O 1
ATOM 1505 N N . LEU B 1 34 ? 58.791 15.145 28.398 1.00 14.11 34 LEU B N 1
ATOM 1506 C CA . LEU B 1 34 ? 58.144 14.526 29.583 1.00 13.52 34 LEU B CA 1
ATOM 1507 C C . LEU B 1 34 ? 59.127 14.362 30.723 1.00 13.48 34 LEU B C 1
ATOM 1508 O O . LEU B 1 34 ? 58.811 14.623 31.916 1.00 15.58 34 LEU B O 1
ATOM 1513 N N . VAL B 1 35 ? 60.358 13.914 30.430 1.00 13.40 35 VAL B N 1
ATOM 1514 C CA . VAL B 1 35 ? 61.405 13.795 31.444 1.00 15.17 35 VAL B CA 1
ATOM 1515 C C . VAL B 1 35 ? 61.688 15.100 32.171 1.00 14.28 35 VAL B C 1
ATOM 1516 O O . VAL B 1 35 ? 61.936 15.154 33.383 1.00 14.54 35 VAL B O 1
ATOM 1520 N N . THR B 1 36 ? 61.735 16.182 31.370 1.00 14.19 36 THR B N 1
ATOM 1521 C CA . THR B 1 36 ? 62.086 17.493 31.948 1.00 13.69 36 THR B CA 1
ATOM 1522 C C . THR B 1 36 ? 61.056 17.927 32.979 1.00 14.38 36 THR B C 1
ATOM 1523 O O . THR B 1 36 ? 61.508 18.398 34.073 1.00 14.65 36 THR B O 1
ATOM 1527 N N . LYS B 1 37 ? 59.773 17.699 32.710 1.00 13.88 37 LYS B N 1
ATOM 1528 C CA . LYS B 1 37 ? 58.783 18.025 33.741 1.00 13.40 37 LYS B CA 1
ATOM 1529 C C . LYS B 1 37 ? 58.821 17.031 34.898 1.00 15.17 37 LYS B C 1
ATOM 1530 O O . LYS B 1 37 ? 58.664 17.421 36.076 1.00 15.29 37 LYS B O 1
ATOM 1536 N N . GLN B 1 38 ? 59.025 15.733 34.613 1.00 14.40 38 GLN B N 1
ATOM 1537 C CA . GLN B 1 38 ? 59.159 14.742 35.719 1.00 14.83 38 GLN B CA 1
ATOM 1538 C C . GLN B 1 38 ? 60.215 15.157 36.724 1.00 15.79 38 GLN B C 1
ATOM 1539 O O . GLN B 1 38 ? 60.013 15.049 37.940 1.00 14.53 38 GLN B O 1
ATOM 1545 N N . ALA B 1 39 ? 61.398 15.577 36.208 1.00 15.83 39 ALA B N 1
ATOM 1546 C CA . ALA B 1 39 ? 62.444 16.037 37.124 1.00 15.64 39 ALA B CA 1
ATOM 1547 C C . ALA B 1 39 ? 61.998 17.287 37.829 1.00 17.22 39 ALA B C 1
ATOM 1548 O O . ALA B 1 39 ? 62.152 17.389 39.072 1.00 18.10 39 ALA B O 1
ATOM 1550 N N . HIS B 1 40 ? 61.469 18.245 37.089 1.00 16.17 40 HIS B N 1
ATOM 1551 C CA . HIS B 1 40 ? 61.050 19.530 37.667 1.00 16.38 40 HIS B CA 1
ATOM 1552 C C . HIS B 1 40 ? 60.106 19.429 38.854 1.00 16.38 40 HIS B C 1
ATOM 1553 O O . HIS B 1 40 ? 60.305 20.168 39.852 1.00 16.76 40 HIS B O 1
ATOM 1560 N N . TRP B 1 41 ? 59.110 18.512 38.761 1.00 16.10 41 TRP B N 1
ATOM 1561 C CA . TRP B 1 41 ? 58.222 18.467 39.904 1.00 15.17 41 TRP B CA 1
ATOM 1562 C C . TRP B 1 41 ? 58.868 17.830 41.118 1.00 15.56 41 TRP B C 1
ATOM 1563 O O . TRP B 1 41 ? 58.445 18.170 42.236 1.00 14.84 41 TRP B O 1
ATOM 1574 N N . ASN B 1 42 ? 59.798 16.900 40.919 1.00 14.62 42 ASN B N 1
ATOM 1575 C CA . ASN B 1 42 ? 60.252 16.056 42.047 1.00 14.40 42 ASN B CA 1
ATOM 1576 C C . ASN B 1 42 ? 61.607 16.384 42.597 1.00 15.96 42 ASN B C 1
ATOM 1577 O O . ASN B 1 42 ? 62.169 15.685 43.447 1.00 17.69 42 ASN B O 1
ATOM 1582 N N . LEU B 1 43 ? 62.230 17.461 42.117 1.00 15.90 43 LEU B N 1
ATOM 1583 C CA . LEU B 1 43 ? 63.508 17.950 42.630 1.00 17.31 43 LEU B CA 1
ATOM 1584 C C . LEU B 1 43 ? 63.494 18.345 44.087 1.00 17.45 43 LEU B C 1
ATOM 1585 O O . LEU B 1 43 ? 62.507 19.019 44.468 1.00 19.40 43 LEU B O 1
ATOM 1590 N N . LYS B 1 44 ? 64.488 17.976 44.883 1.00 16.52 44 LYS B N 1
ATOM 1591 C CA . LYS B 1 44 ? 64.569 18.380 46.285 1.00 18.19 44 LYS B CA 1
ATOM 1592 C C . LYS B 1 44 ? 66.022 18.761 46.561 1.00 17.73 44 LYS B C 1
ATOM 1593 O O . LYS B 1 44 ? 66.946 18.006 46.195 1.00 17.78 44 LYS B O 1
ATOM 1599 N N . GLY B 1 45 ? 66.245 19.853 47.276 1.00 18.00 45 GLY B N 1
ATOM 1600 C CA . GLY B 1 45 ? 67.609 20.260 47.652 1.00 15.90 45 GLY B CA 1
ATOM 1601 C C . GLY B 1 45 ? 67.797 21.746 47.591 1.00 17.97 45 GLY B C 1
ATOM 1602 O O . GLY B 1 45 ? 66.906 22.512 47.201 1.00 15.94 45 GLY B O 1
ATOM 1603 N N . PRO B 1 46 ? 68.968 22.254 47.984 1.00 17.34 46 PRO B N 1
ATOM 1604 C CA . PRO B 1 46 ? 69.211 23.657 48.148 1.00 18.35 46 PRO B CA 1
ATOM 1605 C C . PRO B 1 46 ? 69.063 24.515 46.914 1.00 16.47 46 PRO B C 1
ATOM 1606 O O . PRO B 1 46 ? 68.807 25.702 47.091 1.00 17.87 46 PRO B O 1
ATOM 1610 N N . GLN B 1 47 ? 69.276 23.927 45.711 1.00 18.37 47 GLN B N 1
ATOM 1611 C CA . GLN B 1 47 ? 69.086 24.800 44.537 1.00 20.46 47 GLN B CA 1
ATOM 1612 C C . GLN B 1 47 ? 67.734 24.519 43.892 1.00 17.69 47 GLN B C 1
ATOM 1613 O O . GLN B 1 47 ? 67.524 24.872 42.733 1.00 18.08 47 GLN B O 1
ATOM 1619 N N . PHE B 1 48 ? 66.729 24.160 44.704 1.00 15.46 48 PHE B N 1
ATOM 1620 C CA . PHE B 1 48 ? 65.431 23.889 44.156 1.00 14.56 48 PHE B CA 1
ATOM 1621 C C . PHE B 1 48 ? 64.903 24.950 43.195 1.00 14.13 48 PHE B C 1
ATOM 1622 O O . PHE B 1 48 ? 64.596 24.613 42.063 1.00 14.76 48 PHE B O 1
ATOM 1630 N N . ILE B 1 49 ? 64.729 26.190 43.645 1.00 14.25 49 ILE B N 1
ATOM 1631 C CA . ILE B 1 49 ? 63.922 27.091 42.805 1.00 14.61 49 ILE B CA 1
ATOM 1632 C C . ILE B 1 49 ? 64.574 27.396 41.484 1.00 14.70 49 ILE B C 1
ATOM 1633 O O . ILE B 1 49 ? 63.877 27.364 40.433 1.00 15.15 49 ILE B O 1
ATOM 1638 N N . ALA B 1 50 ? 65.859 27.651 41.458 1.00 14.69 50 ALA B N 1
ATOM 1639 C CA . ALA B 1 50 ? 66.516 27.957 40.180 1.00 14.07 50 ALA B CA 1
ATOM 1640 C C . ALA B 1 50 ? 66.478 26.791 39.215 1.00 14.91 50 ALA B C 1
ATOM 1641 O O . ALA B 1 50 ? 66.211 27.008 38.000 1.00 15.35 50 ALA B O 1
ATOM 1643 N N . VAL B 1 51 ? 66.761 25.578 39.694 1.00 14.72 51 VAL B N 1
ATOM 1644 C CA . VAL B 1 51 ? 66.726 24.453 38.748 1.00 16.08 51 VAL B CA 1
ATOM 1645 C C . VAL B 1 51 ? 65.287 24.199 38.345 1.00 14.36 51 VAL B C 1
ATOM 1646 O O . VAL B 1 51 ? 65.029 23.904 37.156 1.00 14.55 51 VAL B O 1
ATOM 1650 N N . HIS B 1 52 ? 64.306 24.210 39.281 1.00 13.56 52 HIS B N 1
ATOM 1651 C CA . HIS B 1 52 ? 62.907 23.991 38.905 1.00 13.26 52 HIS B CA 1
ATOM 1652 C C . HIS B 1 52 ? 62.471 24.931 37.798 1.00 13.24 52 HIS B C 1
ATOM 1653 O O . HIS B 1 52 ? 61.859 24.492 36.829 1.00 13.57 52 HIS B O 1
ATOM 1660 N N . GLU B 1 53 ? 62.787 26.235 37.965 1.00 13.36 53 GLU B N 1
ATOM 1661 C CA . GLU B 1 53 ? 62.337 27.227 36.939 1.00 13.68 53 GLU B CA 1
ATOM 1662 C C . GLU B 1 53 ? 63.069 27.064 35.624 1.00 12.87 53 GLU B C 1
ATOM 1663 O O . GLU B 1 53 ? 62.491 27.188 34.527 1.00 13.71 53 GLU B O 1
ATOM 1669 N N . LEU B 1 54 ? 64.365 26.719 35.637 1.00 13.47 54 LEU B N 1
ATOM 1670 C CA . LEU B 1 54 ? 65.149 26.538 34.411 1.00 14.12 54 LEU B CA 1
ATOM 1671 C C . LEU B 1 54 ? 64.560 25.423 33.588 1.00 14.21 54 LEU B C 1
ATOM 1672 O O . LEU B 1 54 ? 64.473 25.509 32.356 1.00 14.08 54 LEU B O 1
ATOM 1677 N N . LEU B 1 55 ? 64.151 24.332 34.255 1.00 13.57 55 LEU B N 1
ATOM 1678 C CA . LEU B 1 55 ? 63.594 23.185 33.497 1.00 13.96 55 LEU B CA 1
ATOM 1679 C C . LEU B 1 55 ? 62.301 23.574 32.815 1.00 14.85 55 LEU B C 1
ATOM 1680 O O . LEU B 1 55 ? 62.013 23.004 31.753 1.00 14.59 55 LEU B O 1
ATOM 1685 N N . ASP B 1 56 ? 61.542 24.533 33.333 1.00 14.30 56 ASP B N 1
ATOM 1686 C CA . ASP B 1 56 ? 60.352 24.974 32.570 1.00 14.68 56 ASP B CA 1
ATOM 1687 C C . ASP B 1 56 ? 60.729 25.683 31.293 1.00 14.30 56 ASP B C 1
ATOM 1688 O O . ASP B 1 56 ? 60.037 25.548 30.275 1.00 15.60 56 ASP B O 1
ATOM 1693 N N . THR B 1 57 ? 61.850 26.445 31.309 1.00 13.89 57 THR B N 1
ATOM 1694 C CA . THR B 1 57 ? 62.288 27.077 30.072 1.00 14.25 57 THR B CA 1
ATOM 1695 C C . THR B 1 57 ? 62.649 25.996 29.059 1.00 13.74 57 THR B C 1
ATOM 1696 O O . THR B 1 57 ? 62.430 26.152 27.861 1.00 13.91 57 THR B O 1
ATOM 1700 N N . PHE B 1 58 ? 63.396 24.993 29.505 1.00 14.46 58 PHE B N 1
ATOM 1701 C CA . PHE B 1 58 ? 63.778 23.908 28.588 1.00 13.48 58 PHE B CA 1
ATOM 1702 C C . PHE B 1 58 ? 62.554 23.214 28.045 1.00 13.38 58 PHE B C 1
ATOM 1703 O O . PHE B 1 58 ? 62.549 22.888 26.821 1.00 14.22 58 PHE B O 1
ATOM 1711 N N . ARG B 1 59 ? 61.500 22.974 28.822 1.00 13.85 59 ARG B N 1
ATOM 1712 C CA . ARG B 1 59 ? 60.313 22.291 28.291 1.00 12.92 59 ARG B CA 1
ATOM 1713 C C . ARG B 1 59 ? 59.707 23.165 27.198 1.00 13.10 59 ARG B C 1
ATOM 1714 O O . ARG B 1 59 ? 59.316 22.608 26.171 1.00 14.79 59 ARG B O 1
ATOM 1722 N N . THR B 1 60 ? 59.588 24.499 27.359 1.00 14.29 60 THR B N 1
ATOM 1723 C CA . THR B 1 60 ? 59.004 25.311 26.290 1.00 14.35 60 THR B CA 1
ATOM 1724 C C . THR B 1 60 ? 59.880 25.141 25.040 1.00 13.81 60 THR B C 1
ATOM 1725 O O . THR B 1 60 ? 59.301 25.087 23.937 1.00 14.07 60 THR B O 1
ATOM 1729 N N . GLN B 1 61 ? 61.211 25.204 25.147 1.00 13.38 61 GLN B N 1
ATOM 1730 C CA . GLN B 1 61 ? 62.033 25.014 23.925 1.00 13.42 61 GLN B CA 1
ATOM 1731 C C . GLN B 1 61 ? 61.847 23.663 23.262 1.00 14.01 61 GLN B C 1
ATOM 1732 O O . GLN B 1 61 ? 61.699 23.617 22.020 1.00 13.90 61 GLN B O 1
ATOM 1738 N N . LEU B 1 62 ? 61.752 22.583 24.072 1.00 13.11 62 LEU B N 1
ATOM 1739 C CA . LEU B 1 62 ? 61.513 21.280 23.449 1.00 11.89 62 LEU B CA 1
ATOM 1740 C C . LEU B 1 62 ? 60.140 21.222 22.804 1.00 11.33 62 LEU B C 1
ATOM 1741 O O . LEU B 1 62 ? 59.941 20.595 21.737 1.00 13.31 62 LEU B O 1
ATOM 1746 N N . ASP B 1 63 ? 59.122 21.884 23.372 1.00 12.05 63 ASP B N 1
ATOM 1747 C CA . ASP B 1 63 ? 57.798 21.912 22.749 1.00 11.49 63 ASP B CA 1
ATOM 1748 C C . ASP B 1 63 ? 57.929 22.621 21.397 1.00 12.74 63 ASP B C 1
ATOM 1749 O O . ASP B 1 63 ? 57.326 22.135 20.380 1.00 13.73 63 ASP B O 1
ATOM 1754 N N . ASN B 1 64 ? 58.641 23.749 21.359 1.00 13.55 64 ASN B N 1
ATOM 1755 C CA . ASN B 1 64 ? 58.687 24.446 20.064 1.00 14.11 64 ASN B CA 1
ATOM 1756 C C . ASN B 1 64 ? 59.526 23.672 19.026 1.00 12.35 64 ASN B C 1
ATOM 1757 O O . ASN B 1 64 ? 59.055 23.602 17.882 1.00 13.81 64 ASN B O 1
ATOM 1762 N N . HIS B 1 65 ? 60.636 23.063 19.430 1.00 13.54 65 HIS B N 1
ATOM 1763 C CA . HIS B 1 65 ? 61.370 22.283 18.401 1.00 14.06 65 HIS B CA 1
ATOM 1764 C C . HIS B 1 65 ? 60.609 21.030 18.037 1.00 14.49 65 HIS B C 1
ATOM 1765 O O . HIS B 1 65 ? 60.666 20.677 16.816 1.00 14.91 65 HIS B O 1
ATOM 1772 N N . GLY B 1 66 ? 59.969 20.357 18.985 1.00 14.39 66 GLY B N 1
ATOM 1773 C CA . GLY B 1 66 ? 59.203 19.162 18.574 1.00 14.87 66 GLY B CA 1
ATOM 1774 C C . GLY B 1 66 ? 58.099 19.583 17.607 1.00 15.27 66 GLY B C 1
ATOM 1775 O O . GLY B 1 66 ? 57.863 18.872 16.606 1.00 14.48 66 GLY B O 1
ATOM 1776 N N . ASP B 1 67 ? 57.383 20.686 17.867 1.00 14.61 67 ASP B N 1
ATOM 1777 C CA . ASP B 1 67 ? 56.325 21.090 16.910 1.00 14.30 67 ASP B CA 1
ATOM 1778 C C . ASP B 1 67 ? 56.920 21.390 15.552 1.00 15.12 67 ASP B C 1
ATOM 1779 O O . ASP B 1 67 ? 56.301 21.063 14.492 1.00 15.09 67 ASP B O 1
ATOM 1788 N N . THR B 1 68 ? 58.087 22.058 15.463 1.00 13.35 68 THR B N 1
ATOM 1789 C CA . THR B 1 68 ? 58.684 22.411 14.155 1.00 14.04 68 THR B CA 1
ATOM 1790 C C . THR B 1 68 ? 59.074 21.133 13.389 1.00 13.94 68 THR B C 1
ATOM 1791 O O . THR B 1 68 ? 58.893 21.090 12.174 1.00 14.59 68 THR B O 1
ATOM 1795 N N . ILE B 1 69 ? 59.595 20.134 14.114 1.00 13.57 69 ILE B N 1
ATOM 1796 C CA . ILE B 1 69 ? 59.978 18.851 13.488 1.00 12.22 69 ILE B CA 1
ATOM 1797 C C . ILE B 1 69 ? 58.735 18.144 12.962 1.00 13.39 69 ILE B C 1
ATOM 1798 O O . ILE B 1 69 ? 58.686 17.660 11.831 1.00 13.98 69 ILE B O 1
ATOM 1803 N N . ALA B 1 70 ? 57.691 18.093 13.795 1.00 13.61 70 ALA B N 1
ATOM 1804 C CA . ALA B 1 70 ? 56.464 17.421 13.353 1.00 13.21 70 ALA B CA 1
ATOM 1805 C C . ALA B 1 70 ? 55.863 18.106 12.158 1.00 13.37 70 ALA B C 1
ATOM 1806 O O . ALA B 1 70 ? 55.295 17.450 11.264 1.00 14.83 70 ALA B O 1
ATOM 1808 N N . GLU B 1 71 ? 55.760 19.445 12.213 1.00 14.09 71 GLU B N 1
ATOM 1809 C CA . GLU B 1 71 ? 55.173 20.172 11.099 1.00 14.68 71 GLU B CA 1
ATOM 1810 C C . GLU B 1 71 ? 56.021 19.902 9.842 1.00 12.60 71 GLU B C 1
ATOM 1811 O O . GLU B 1 71 ? 55.387 19.847 8.748 1.00 12.76 71 GLU B O 1
ATOM 1817 N N . ARG B 1 72 ? 57.336 19.720 9.935 1.00 13.14 72 ARG B N 1
ATOM 1818 C CA . ARG B 1 72 ? 58.056 19.426 8.683 1.00 12.91 72 ARG B CA 1
ATOM 1819 C C . ARG B 1 72 ? 57.691 18.078 8.104 1.00 13.50 72 ARG B C 1
ATOM 1820 O O . ARG B 1 72 ? 57.693 18.025 6.864 1.00 13.70 72 ARG B O 1
ATOM 1828 N N . VAL B 1 73 ? 57.449 17.087 8.939 1.00 12.95 73 VAL B N 1
ATOM 1829 C CA . VAL B 1 73 ? 57.031 15.779 8.422 1.00 14.43 73 VAL B CA 1
ATOM 1830 C C . VAL B 1 73 ? 55.825 16.022 7.542 1.00 14.01 73 VAL B C 1
ATOM 1831 O O . VAL B 1 73 ? 55.701 15.475 6.415 1.00 15.35 73 VAL B O 1
ATOM 1835 N N . VAL B 1 74 ? 54.808 16.716 7.974 1.00 14.87 74 VAL B N 1
ATOM 1836 C CA . VAL B 1 74 ? 53.560 16.908 7.244 1.00 14.07 74 VAL B CA 1
ATOM 1837 C C . VAL B 1 74 ? 53.752 17.787 6.018 1.00 15.33 74 VAL B C 1
ATOM 1838 O O . VAL B 1 74 ? 53.115 17.521 4.977 1.00 16.66 74 VAL B O 1
ATOM 1842 N N . GLN B 1 75 ? 54.606 18.798 6.081 1.00 14.53 75 GLN B N 1
ATOM 1843 C CA . GLN B 1 75 ? 54.903 19.581 4.868 1.00 15.31 75 GLN B CA 1
ATOM 1844 C C . GLN B 1 75 ? 55.427 18.685 3.737 1.00 16.32 75 GLN B C 1
ATOM 1845 O O . GLN B 1 75 ? 55.171 19.022 2.580 1.00 17.57 75 GLN B O 1
ATOM 1851 N N . LEU B 1 76 ? 56.156 17.663 4.076 1.00 15.22 76 LEU B N 1
ATOM 1852 C CA . LEU B 1 76 ? 56.751 16.754 3.072 1.00 16.95 76 LEU B CA 1
ATOM 1853 C C . LEU B 1 76 ? 55.802 15.620 2.712 1.00 18.29 76 LEU B C 1
ATOM 1854 O O . LEU B 1 76 ? 56.311 14.715 1.995 1.00 19.11 76 LEU B O 1
ATOM 1859 N N . GLY B 1 77 ? 54.572 15.686 3.117 1.00 17.08 77 GLY B N 1
ATOM 1860 C CA . GLY B 1 77 ? 53.564 14.688 2.712 1.00 16.75 77 GLY B CA 1
ATOM 1861 C C . GLY B 1 77 ? 53.447 13.512 3.666 1.00 17.66 77 GLY B C 1
ATOM 1862 O O . GLY B 1 77 ? 52.659 12.599 3.312 1.00 18.35 77 GLY B O 1
ATOM 1863 N N . GLY B 1 78 ? 54.153 13.492 4.763 1.00 16.45 78 GLY B N 1
ATOM 1864 C CA . GLY B 1 78 ? 54.082 12.409 5.721 1.00 15.81 78 GLY B CA 1
ATOM 1865 C C . GLY B 1 78 ? 53.028 12.587 6.844 1.00 15.08 78 GLY B C 1
ATOM 1866 O O . GLY B 1 78 ? 52.280 13.543 6.791 1.00 16.50 78 GLY B O 1
ATOM 1867 N N . THR B 1 79 ? 53.165 11.701 7.786 1.00 15.69 79 THR B N 1
ATOM 1868 C CA . THR B 1 79 ? 52.243 11.688 8.944 1.00 14.87 79 THR B CA 1
ATOM 1869 C C . THR B 1 79 ? 53.133 11.889 10.139 1.00 14.42 79 THR B C 1
ATOM 1870 O O . THR B 1 79 ? 54.066 11.134 10.374 1.00 14.68 79 THR B O 1
ATOM 1874 N N . ALA B 1 80 ? 52.861 12.990 10.927 1.00 14.16 80 ALA B N 1
ATOM 1875 C CA . ALA B 1 80 ? 53.700 13.145 12.132 1.00 12.64 80 ALA B CA 1
ATOM 1876 C C . ALA B 1 80 ? 53.313 12.137 13.228 1.00 14.39 80 ALA B C 1
ATOM 1877 O O . ALA B 1 80 ? 52.095 11.920 13.327 1.00 14.51 80 ALA B O 1
ATOM 1879 N N . LEU B 1 81 ? 54.286 11.520 13.872 1.00 14.30 81 LEU B N 1
ATOM 1880 C CA . LEU B 1 81 ? 53.957 10.427 14.825 1.00 14.36 81 LEU B CA 1
ATOM 1881 C C . LEU B 1 81 ? 54.447 10.842 16.189 1.00 13.59 81 LEU B C 1
ATOM 1882 O O . LEU B 1 81 ? 55.605 10.666 16.573 1.00 14.83 81 LEU B O 1
ATOM 1887 N N . GLY B 1 82 ? 53.498 11.452 16.957 1.00 14.38 82 GLY B N 1
ATOM 1888 C CA . GLY B 1 82 ? 53.844 11.982 18.279 1.00 15.29 82 GLY B CA 1
ATOM 1889 C C . GLY B 1 82 ? 52.896 11.506 19.376 1.00 14.98 82 GLY B C 1
ATOM 1890 O O . GLY B 1 82 ? 52.874 12.043 20.507 1.00 15.28 82 GLY B O 1
ATOM 1891 N N . SER B 1 83 ? 52.091 10.488 19.113 1.00 14.04 83 SER B N 1
ATOM 1892 C CA . SER B 1 83 ? 51.213 9.972 20.175 1.00 13.64 83 SER B CA 1
ATOM 1893 C C . SER B 1 83 ? 52.013 9.222 21.205 1.00 13.76 83 SER B C 1
ATOM 1894 O O . SER B 1 83 ? 53.143 8.824 20.985 1.00 14.86 83 SER B O 1
ATOM 1897 N N . LEU B 1 84 ? 51.322 8.970 22.371 1.00 14.21 84 LEU B N 1
ATOM 1898 C CA . LEU B 1 84 ? 52.026 8.141 23.374 1.00 14.47 84 LEU B CA 1
ATOM 1899 C C . LEU B 1 84 ? 52.580 6.813 22.846 1.00 14.83 84 LEU B C 1
ATOM 1900 O O . LEU B 1 84 ? 53.727 6.544 23.221 1.00 15.60 84 LEU B O 1
ATOM 1905 N N . GLN B 1 85 ? 51.792 6.145 21.993 1.00 15.10 85 GLN B N 1
ATOM 1906 C CA . GLN B 1 85 ? 52.350 4.861 21.524 1.00 15.52 85 GLN B CA 1
ATOM 1907 C C . GLN B 1 85 ? 53.514 5.012 20.561 1.00 16.89 85 GLN B C 1
ATOM 1908 O O . GLN B 1 85 ? 54.436 4.198 20.577 1.00 16.93 85 GLN B O 1
ATOM 1914 N N . ALA B 1 86 ? 53.446 6.083 19.745 1.00 15.42 86 ALA B N 1
ATOM 1915 C CA . ALA B 1 86 ? 54.559 6.287 18.805 1.00 15.69 86 ALA B CA 1
ATOM 1916 C C . ALA B 1 86 ? 55.813 6.638 19.564 1.00 15.50 86 ALA B C 1
ATOM 1917 O O . ALA B 1 86 ? 56.937 6.198 19.277 1.00 16.84 86 ALA B O 1
ATOM 1919 N N . VAL B 1 87 ? 55.675 7.520 20.613 1.00 15.50 87 VAL B N 1
ATOM 1920 C CA . VAL B 1 87 ? 56.838 7.878 21.411 1.00 16.17 87 VAL B CA 1
ATOM 1921 C C . VAL B 1 87 ? 57.411 6.633 22.081 1.00 16.93 87 VAL B C 1
ATOM 1922 O O . VAL B 1 87 ? 58.627 6.432 22.055 1.00 16.16 87 VAL B O 1
ATOM 1926 N N . SER B 1 88 ? 56.524 5.837 22.713 1.00 15.56 88 SER B N 1
ATOM 1927 C CA . SER B 1 88 ? 57.000 4.612 23.350 1.00 18.02 88 SER B CA 1
ATOM 1928 C C . SER B 1 88 ? 57.755 3.683 22.389 1.00 16.86 88 SER B C 1
ATOM 1929 O O . SER B 1 88 ? 58.810 3.198 22.775 1.00 18.11 88 SER B O 1
ATOM 1932 N N . SER B 1 89 ? 57.231 3.509 21.197 1.00 16.21 89 SER B N 1
ATOM 1933 C CA . SER B 1 89 ? 57.927 2.609 20.270 1.00 18.43 89 SER B CA 1
ATOM 1934 C C . SER B 1 89 ? 59.201 3.160 19.677 1.00 18.81 89 SER B C 1
ATOM 1935 O O . SER B 1 89 ? 60.009 2.324 19.239 1.00 20.90 89 SER B O 1
ATOM 1938 N N . THR B 1 90 ? 59.335 4.516 19.612 1.00 17.20 90 THR B N 1
ATOM 1939 C CA . THR B 1 90 ? 60.485 5.043 18.863 1.00 17.15 90 THR B CA 1
ATOM 1940 C C . THR B 1 90 ? 61.554 5.741 19.672 1.00 16.95 90 THR B C 1
ATOM 1941 O O . THR B 1 90 ? 62.676 6.006 19.221 1.00 17.18 90 THR B O 1
ATOM 1945 N N . THR B 1 91 ? 61.224 6.141 20.931 1.00 15.96 91 THR B N 1
ATOM 1946 C CA . THR B 1 91 ? 62.193 6.879 21.762 1.00 15.77 91 THR B CA 1
ATOM 1947 C C . THR B 1 91 ? 63.507 6.115 21.942 1.00 19.00 91 THR B C 1
ATOM 1948 O O . THR B 1 91 ? 63.490 4.861 22.006 1.00 17.84 91 THR B O 1
ATOM 1952 N N . LYS B 1 92 ? 64.627 6.810 21.965 1.00 18.80 92 LYS B N 1
ATOM 1953 C CA . LYS B 1 92 ? 65.925 6.158 22.220 1.00 19.57 92 LYS B CA 1
ATOM 1954 C C . LYS B 1 92 ? 66.281 6.317 23.684 1.00 19.86 92 LYS B C 1
ATOM 1955 O O . LYS B 1 92 ? 67.357 5.846 24.093 1.00 21.29 92 LYS B O 1
ATOM 1961 N N . LEU B 1 93 ? 65.462 6.981 24.522 1.00 16.50 93 LEU B N 1
ATOM 1962 C CA . LEU B 1 93 ? 65.876 7.234 25.879 1.00 17.24 93 LEU B CA 1
ATOM 1963 C C . LEU B 1 93 ? 65.445 6.104 26.863 1.00 17.64 93 LEU B C 1
ATOM 1964 O O . LEU B 1 93 ? 64.386 5.523 26.686 1.00 18.84 93 LEU B O 1
ATOM 1969 N N . LYS B 1 94 ? 66.378 5.924 27.811 1.00 17.00 94 LYS B N 1
ATOM 1970 C CA . LYS B 1 94 ? 66.009 4.916 28.845 1.00 17.51 94 LYS B CA 1
ATOM 1971 C C . LYS B 1 94 ? 64.967 5.498 29.799 1.00 16.94 94 LYS B C 1
ATOM 1972 O O . LYS B 1 94 ? 64.984 6.694 30.072 1.00 17.77 94 LYS B O 1
ATOM 1978 N N . ALA B 1 95 ? 64.104 4.631 30.337 1.00 16.22 95 ALA B N 1
ATOM 1979 C CA . ALA B 1 95 ? 63.103 5.094 31.283 1.00 16.87 95 ALA B CA 1
ATOM 1980 C C . ALA B 1 95 ? 63.713 5.907 32.415 1.00 15.11 95 ALA B C 1
ATOM 1981 O O . ALA B 1 95 ? 64.712 5.608 33.022 1.00 17.59 95 ALA B O 1
ATOM 1983 N N . TYR B 1 96 ? 63.040 7.068 32.690 1.00 16.41 96 TYR B N 1
ATOM 1984 C CA . TYR B 1 96 ? 63.518 7.971 33.743 1.00 17.29 96 TYR B CA 1
ATOM 1985 C C . TYR B 1 96 ? 63.180 7.428 35.138 1.00 16.06 96 TYR B C 1
ATOM 1986 O O . TYR B 1 96 ? 62.051 6.998 35.294 1.00 17.06 96 TYR B O 1
ATOM 1995 N N . PRO B 1 97 ? 64.124 7.447 36.070 1.00 17.21 97 PRO B N 1
ATOM 1996 C CA . PRO B 1 97 ? 63.835 6.874 37.389 1.00 17.41 97 PRO B CA 1
ATOM 1997 C C . PRO B 1 97 ? 62.780 7.711 38.098 1.00 17.43 97 PRO B C 1
ATOM 1998 O O . PRO B 1 97 ? 62.946 8.953 38.226 1.00 18.48 97 PRO B O 1
ATOM 2002 N N . THR B 1 98 ? 61.772 7.044 38.683 1.00 18.39 98 THR B N 1
ATOM 2003 C CA . THR B 1 98 ? 60.785 7.830 39.453 1.00 20.08 98 THR B CA 1
ATOM 2004 C C . THR B 1 98 ? 61.089 7.866 40.943 1.00 19.63 98 THR B C 1
ATOM 2005 O O . THR B 1 98 ? 60.259 8.426 41.664 1.00 22.12 98 THR B O 1
ATOM 2009 N N . ASP B 1 99 ? 62.195 7.310 41.419 1.00 18.74 99 ASP B N 1
ATOM 2010 C CA . ASP B 1 99 ? 62.525 7.265 42.833 1.00 18.94 99 ASP B CA 1
ATOM 2011 C C . ASP B 1 99 ? 63.736 8.070 43.187 1.00 20.96 99 ASP B C 1
ATOM 2012 O O . ASP B 1 99 ? 64.331 7.872 44.232 1.00 22.03 99 ASP B O 1
ATOM 2017 N N . ILE B 1 100 ? 64.008 9.124 42.357 1.00 19.95 100 ILE B N 1
ATOM 2018 C CA . ILE B 1 100 ? 65.159 9.981 42.706 1.00 18.74 100 ILE B CA 1
ATOM 2019 C C . ILE B 1 100 ? 64.634 11.395 43.026 1.00 17.82 100 ILE B C 1
ATOM 2020 O O . ILE B 1 100 ? 63.556 11.746 42.565 1.00 17.80 100 ILE B O 1
ATOM 2025 N N . TYR B 1 101 ? 65.294 12.044 43.947 1.00 17.13 101 TYR B N 1
ATOM 2026 C CA . TYR B 1 101 ? 64.785 13.317 44.487 1.00 16.85 101 TYR B CA 1
ATOM 2027 C C . TYR B 1 101 ? 65.891 14.345 44.576 1.00 16.41 101 TYR B C 1
ATOM 2028 O O . TYR B 1 101 ? 65.694 15.509 44.194 1.00 16.92 101 TYR B O 1
ATOM 2037 N N . LYS B 1 102 ? 67.074 13.955 45.062 1.00 17.49 102 LYS B N 1
ATOM 2038 C CA . LYS B 1 102 ? 68.190 14.862 45.177 1.00 18.83 102 LYS B CA 1
ATOM 2039 C C . LYS B 1 102 ? 68.452 15.541 43.819 1.00 18.79 102 LYS B C 1
ATOM 2040 O O . LYS B 1 102 ? 68.421 14.879 42.790 1.00 18.07 102 LYS B O 1
ATOM 2046 N N . ILE B 1 103 ? 68.696 16.856 43.897 1.00 17.96 103 ILE B N 1
ATOM 2047 C CA . ILE B 1 103 ? 68.930 17.576 42.636 1.00 18.49 103 ILE B CA 1
ATOM 2048 C C . ILE B 1 103 ? 70.126 17.017 41.870 1.00 18.01 103 ILE B C 1
ATOM 2049 O O . ILE B 1 103 ? 69.982 16.924 40.636 1.00 17.81 103 ILE B O 1
ATOM 2054 N N . HIS B 1 104 ? 71.205 16.605 42.522 1.00 18.73 104 HIS B N 1
ATOM 2055 C CA . HIS B 1 104 ? 72.346 16.086 41.720 1.00 18.56 104 HIS B CA 1
ATOM 2056 C C . HIS B 1 104 ? 71.937 14.827 40.975 1.00 18.54 104 HIS B C 1
ATOM 2057 O O . HIS B 1 104 ? 72.395 14.578 39.882 1.00 19.71 104 HIS B O 1
ATOM 2064 N N . ASP B 1 105 ? 71.073 13.978 41.594 1.00 17.60 105 ASP B N 1
ATOM 2065 C CA . ASP B 1 105 ? 70.616 12.774 40.904 1.00 17.74 105 ASP B CA 1
ATOM 2066 C C . ASP B 1 105 ? 69.758 13.096 39.680 1.00 17.09 105 ASP B C 1
ATOM 2067 O O . ASP B 1 105 ? 69.969 12.461 38.631 1.00 17.82 105 ASP B O 1
ATOM 2072 N N . HIS B 1 106 ? 68.855 14.100 39.759 1.00 16.93 106 HIS B N 1
ATOM 2073 C CA . HIS B 1 106 ? 68.112 14.507 38.557 1.00 16.18 106 HIS B CA 1
ATOM 2074 C C . HIS B 1 106 ? 69.107 15.115 37.586 1.00 15.71 106 HIS B C 1
ATOM 2075 O O . HIS B 1 106 ? 68.937 14.864 36.395 1.00 16.93 106 HIS B O 1
ATOM 2082 N N . LEU B 1 107 ? 70.021 15.948 38.007 1.00 15.15 107 LEU B N 1
ATOM 2083 C CA . LEU B 1 107 ? 70.969 16.509 37.023 1.00 15.86 107 LEU B CA 1
ATOM 2084 C C . LEU B 1 107 ? 71.726 15.416 36.254 1.00 15.14 107 LEU B C 1
ATOM 2085 O O . LEU B 1 107 ? 71.839 15.548 35.050 1.00 15.94 107 LEU B O 1
ATOM 2090 N N . ASP B 1 108 ? 72.179 14.372 36.970 1.00 17.60 108 ASP B N 1
ATOM 2091 C CA . ASP B 1 108 ? 72.902 13.319 36.186 1.00 16.93 108 ASP B CA 1
ATOM 2092 C C . ASP B 1 108 ? 71.979 12.630 35.227 1.00 16.12 108 ASP B C 1
ATOM 2093 O O . ASP B 1 108 ? 72.373 12.345 34.071 1.00 17.05 108 ASP B O 1
ATOM 2098 N N . ALA B 1 109 ? 70.742 12.349 35.610 1.00 15.76 109 ALA B N 1
ATOM 2099 C CA . ALA B 1 109 ? 69.791 11.677 34.736 1.00 15.27 109 ALA B CA 1
ATOM 2100 C C . ALA B 1 109 ? 69.355 12.533 33.553 1.00 16.08 109 ALA B C 1
ATOM 2101 O O . ALA B 1 109 ? 69.201 12.067 32.399 1.00 16.47 109 ALA B O 1
ATOM 2103 N N . LEU B 1 110 ? 69.223 13.844 33.780 1.00 14.99 110 LEU B N 1
ATOM 2104 C CA . LEU B 1 110 ? 68.873 14.767 32.710 1.00 15.70 110 LEU B CA 1
ATOM 2105 C C . LEU B 1 110 ? 70.071 14.922 31.773 1.00 15.10 110 LEU B C 1
ATOM 2106 O O . LEU B 1 110 ? 69.860 15.027 30.559 1.00 16.12 110 LEU B O 1
ATOM 2111 N N . ILE B 1 111 ? 71.261 15.022 32.328 1.00 15.92 111 ILE B N 1
ATOM 2112 C CA . ILE B 1 111 ? 72.466 15.212 31.463 1.00 14.14 111 ILE B CA 1
ATOM 2113 C C . ILE B 1 111 ? 72.605 14.013 30.533 1.00 14.74 111 ILE B C 1
ATOM 2114 O O . ILE B 1 111 ? 72.890 14.189 29.324 1.00 16.38 111 ILE B O 1
ATOM 2119 N N . GLU B 1 112 ? 72.361 12.800 31.020 1.00 15.91 112 GLU B N 1
ATOM 2120 C CA . GLU B 1 112 ? 72.493 11.632 30.113 1.00 17.52 112 GLU B CA 1
ATOM 2121 C C . GLU B 1 112 ? 71.540 11.746 28.937 1.00 15.44 112 GLU B C 1
ATOM 2122 O O . GLU B 1 112 ? 71.925 11.531 27.776 1.00 15.41 112 GLU B O 1
ATOM 2128 N N . ARG B 1 113 ? 70.293 12.136 29.206 1.00 14.97 113 ARG B N 1
ATOM 2129 C CA . ARG B 1 113 ? 69.226 12.189 28.222 1.00 14.48 113 ARG B CA 1
ATOM 2130 C C . ARG B 1 113 ? 69.293 13.400 27.304 1.00 14.15 113 ARG B C 1
ATOM 2131 O O . ARG B 1 113 ? 69.104 13.285 26.121 1.00 15.17 113 ARG B O 1
ATOM 2139 N N . TYR B 1 114 ? 69.632 14.545 27.882 1.00 15.47 114 TYR B N 1
ATOM 2140 C CA . TYR B 1 114 ? 69.841 15.727 27.031 1.00 15.26 114 TYR B CA 1
ATOM 2141 C C . TYR B 1 114 ? 71.047 15.491 26.136 1.00 15.83 114 TYR B C 1
ATOM 2142 O O . TYR B 1 114 ? 71.093 15.924 24.997 1.00 15.30 114 TYR B O 1
ATOM 2151 N N . GLY B 1 115 ? 72.120 14.888 26.706 1.00 17.23 115 GLY B N 1
ATOM 2152 C CA . GLY B 1 115 ? 73.272 14.594 25.812 1.00 16.62 115 GLY B CA 1
ATOM 2153 C C . GLY B 1 115 ? 72.869 13.693 24.649 1.00 15.74 115 GLY B C 1
ATOM 2154 O O . GLY B 1 115 ? 73.241 13.856 23.471 1.00 16.85 115 GLY B O 1
ATOM 2155 N N . GLU B 1 116 ? 72.114 12.628 24.933 1.00 15.34 116 GLU B N 1
ATOM 2156 C CA . GLU B 1 116 ? 71.665 11.753 23.836 1.00 16.33 116 GLU B CA 1
ATOM 2157 C C . GLU B 1 116 ? 70.857 12.473 22.812 1.00 15.47 116 GLU B C 1
ATOM 2158 O O . GLU B 1 116 ? 71.051 12.294 21.596 1.00 16.41 116 GLU B O 1
ATOM 2164 N N . VAL B 1 117 ? 69.876 13.304 23.215 1.00 14.27 117 VAL B N 1
ATOM 2165 C CA . VAL B 1 117 ? 69.045 14.022 22.198 1.00 14.35 117 VAL B CA 1
ATOM 2166 C C . VAL B 1 117 ? 69.905 15.091 21.517 1.00 13.74 117 VAL B C 1
ATOM 2167 O O . VAL B 1 117 ? 69.779 15.223 20.276 1.00 14.97 117 VAL B O 1
ATOM 2171 N N . ALA B 1 118 ? 70.785 15.793 22.208 1.00 14.32 118 ALA B N 1
ATOM 2172 C CA . ALA B 1 118 ? 71.639 16.758 21.503 1.00 13.85 118 ALA B CA 1
ATOM 2173 C C . ALA B 1 118 ? 72.487 16.094 20.434 1.00 14.36 118 ALA B C 1
ATOM 2174 O O . ALA B 1 118 ? 72.583 16.614 19.323 1.00 13.98 118 ALA B O 1
ATOM 2176 N N . ASN B 1 119 ? 72.971 14.876 20.767 1.00 14.63 119 ASN B N 1
ATOM 2177 C CA . ASN B 1 119 ? 73.858 14.217 19.759 1.00 14.64 119 ASN B CA 1
ATOM 2178 C C . ASN B 1 119 ? 73.052 13.588 18.644 1.00 13.95 119 ASN B C 1
ATOM 2179 O O . ASN B 1 119 ? 73.505 13.602 17.483 1.00 16.09 119 ASN B O 1
ATOM 2184 N N . MET B 1 120 ? 71.847 13.147 18.915 1.00 14.26 120 MET B N 1
ATOM 2185 C CA . MET B 1 120 ? 70.963 12.706 17.849 1.00 15.01 120 MET B CA 1
ATOM 2186 C C . MET B 1 120 ? 70.630 13.815 16.858 1.00 14.66 120 MET B C 1
ATOM 2187 O O . MET B 1 120 ? 70.602 13.617 15.648 1.00 15.98 120 MET B O 1
ATOM 2192 N N . ILE B 1 121 ? 70.306 15.004 17.453 1.00 13.85 121 ILE B N 1
ATOM 2193 C CA . ILE B 1 121 ? 69.982 16.143 16.585 1.00 14.48 121 ILE B CA 1
ATOM 2194 C C . ILE B 1 121 ? 71.191 16.596 15.819 1.00 14.97 121 ILE B C 1
ATOM 2195 O O . ILE B 1 121 ? 71.050 16.956 14.633 1.00 15.03 121 ILE B O 1
ATOM 2200 N N . ARG B 1 122 ? 72.404 16.568 16.398 1.00 14.05 122 ARG B N 1
ATOM 2201 C CA . ARG B 1 122 ? 73.629 16.922 15.675 1.00 15.29 122 ARG B CA 1
ATOM 2202 C C . ARG B 1 122 ? 73.772 16.014 14.441 1.00 17.14 122 ARG B C 1
ATOM 2203 O O . ARG B 1 122 ? 74.045 16.505 13.315 1.00 16.46 122 ARG B O 1
ATOM 2211 N N . LYS B 1 123 ? 73.570 14.706 14.628 1.00 16.48 123 LYS B N 1
ATOM 2212 C CA . LYS B 1 123 ? 73.614 13.779 13.503 1.00 16.00 123 LYS B CA 1
ATOM 2213 C C . LYS B 1 123 ? 72.515 14.009 12.495 1.00 14.86 123 LYS B C 1
ATOM 2214 O O . LYS B 1 123 ? 72.723 13.921 11.256 1.00 16.51 123 LYS B O 1
ATOM 2220 N N . ALA B 1 124 ? 71.307 14.402 12.914 1.00 15.60 124 ALA B N 1
ATOM 2221 C CA . ALA B 1 124 ? 70.210 14.670 12.035 1.00 14.62 124 ALA B CA 1
ATOM 2222 C C . ALA B 1 124 ? 70.478 15.850 11.073 1.00 14.85 124 ALA B C 1
ATOM 2223 O O . ALA B 1 124 ? 69.993 15.857 9.919 1.00 14.87 124 ALA B O 1
ATOM 2225 N N . ILE B 1 125 ? 71.240 16.828 11.546 1.00 14.19 125 ILE B N 1
ATOM 2226 C CA . ILE B 1 125 ? 71.598 17.926 10.683 1.00 14.71 125 ILE B CA 1
ATOM 2227 C C . ILE B 1 125 ? 72.390 17.381 9.444 1.00 16.61 125 ILE B C 1
ATOM 2228 O O . ILE B 1 125 ? 72.013 17.733 8.323 1.00 16.93 125 ILE B O 1
ATOM 2233 N N . ASP B 1 126 ? 73.416 16.597 9.779 1.00 16.93 126 ASP B N 1
ATOM 2234 C CA . ASP B 1 126 ? 74.240 16.081 8.637 1.00 17.68 126 ASP B CA 1
ATOM 2235 C C . ASP B 1 126 ? 73.498 15.077 7.793 1.00 17.92 126 ASP B C 1
ATOM 2236 O O . ASP B 1 126 ? 73.590 15.138 6.545 1.00 18.00 126 ASP B O 1
ATOM 2241 N N . ASP B 1 127 ? 72.643 14.237 8.392 1.00 15.76 127 ASP B N 1
ATOM 2242 C CA . ASP B 1 127 ? 71.887 13.286 7.537 1.00 16.46 127 ASP B CA 1
ATOM 2243 C C . ASP B 1 127 ? 70.874 14.019 6.672 1.00 16.29 127 ASP B C 1
ATOM 2244 O O . ASP B 1 127 ? 70.516 13.598 5.539 1.00 17.17 127 ASP B O 1
ATOM 2249 N N . SER B 1 128 ? 70.250 15.098 7.144 1.00 17.13 128 SER B N 1
ATOM 2250 C CA . SER B 1 128 ? 69.295 15.860 6.357 1.00 15.38 128 SER B CA 1
ATOM 2251 C C . SER B 1 128 ? 69.989 16.602 5.216 1.00 17.32 128 SER B C 1
ATOM 2252 O O . SER B 1 128 ? 69.442 16.678 4.088 1.00 17.33 128 SER B O 1
ATOM 2255 N N . ASP B 1 129 ? 71.147 17.174 5.516 1.00 18.84 129 ASP B N 1
ATOM 2256 C CA . ASP B 1 129 ? 71.912 17.859 4.460 1.00 19.73 129 ASP B CA 1
ATOM 2257 C C . ASP B 1 129 ? 72.376 16.825 3.421 1.00 20.19 129 ASP B C 1
ATOM 2258 O O . ASP B 1 129 ? 72.241 17.076 2.199 1.00 20.89 129 ASP B O 1
ATOM 2263 N N . GLU B 1 130 ? 72.747 15.646 3.860 1.00 18.72 130 GLU B N 1
ATOM 2264 C CA . GLU B 1 130 ? 73.191 14.602 2.911 1.00 23.07 130 GLU B CA 1
ATOM 2265 C C . GLU B 1 130 ? 72.060 14.177 2.014 1.00 23.06 130 GLU B C 1
ATOM 2266 O O . GLU B 1 130 ? 72.285 13.803 0.840 1.00 23.58 130 GLU B O 1
ATOM 2272 N N . ALA B 1 131 ? 70.825 14.212 2.477 1.00 18.74 131 ALA B N 1
ATOM 2273 C CA . ALA B 1 131 ? 69.650 13.895 1.688 1.00 18.90 131 ALA B CA 1
ATOM 2274 C C . ALA B 1 131 ? 69.277 15.057 0.786 1.00 19.18 131 ALA B C 1
ATOM 2275 O O . ALA B 1 131 ? 68.352 14.860 -0.015 1.00 23.75 131 ALA B O 1
ATOM 2277 N N . GLY B 1 132 ? 69.900 16.192 0.819 1.00 18.25 132 GLY B N 1
ATOM 2278 C CA . GLY B 1 132 ? 69.615 17.288 -0.086 1.00 20.02 132 GLY B CA 1
ATOM 2279 C C . GLY B 1 132 ? 68.450 18.165 0.374 1.00 19.41 132 GLY B C 1
ATOM 2280 O O . GLY B 1 132 ? 67.909 18.923 -0.423 1.00 19.81 132 GLY B O 1
ATOM 2281 N N . ASP B 1 133 ? 68.268 18.233 1.699 1.00 18.05 133 ASP B N 1
ATOM 2282 C CA . ASP B 1 133 ? 67.208 19.074 2.282 1.00 15.80 133 ASP B CA 1
ATOM 2283 C C . ASP B 1 133 ? 67.736 20.061 3.307 1.00 15.22 133 ASP B C 1
ATOM 2284 O O . ASP B 1 133 ? 67.671 19.868 4.546 1.00 14.62 133 ASP B O 1
ATOM 2289 N N . PRO B 1 134 ? 68.342 21.159 2.868 1.00 15.05 134 PRO B N 1
ATOM 2290 C CA . PRO B 1 134 ? 68.859 22.172 3.740 1.00 16.42 134 PRO B CA 1
ATOM 2291 C C . PRO B 1 134 ? 67.781 22.867 4.573 1.00 14.53 134 PRO B C 1
ATOM 2292 O O . PRO B 1 134 ? 68.084 23.293 5.691 1.00 14.86 134 PRO B O 1
ATOM 2296 N N . THR B 1 135 ? 66.540 22.883 4.107 1.00 14.10 135 THR B N 1
ATOM 2297 C CA . THR B 1 135 ? 65.455 23.483 4.900 1.00 15.39 135 THR B CA 1
ATOM 2298 C C . THR B 1 135 ? 65.239 22.658 6.147 1.00 13.95 135 THR B C 1
ATOM 2299 O O . THR B 1 135 ? 65.171 23.183 7.273 1.00 15.27 135 THR B O 1
ATOM 2303 N N . THR B 1 136 ? 65.153 21.334 6.026 1.00 14.11 136 THR B N 1
ATOM 2304 C CA . THR B 1 136 ? 65.029 20.466 7.191 1.00 14.34 136 THR B CA 1
ATOM 2305 C C . THR B 1 136 ? 66.319 20.534 7.999 1.00 14.10 136 THR B C 1
ATOM 2306 O O . THR B 1 136 ? 66.291 20.550 9.260 1.00 14.37 136 THR B O 1
ATOM 2310 N N . ALA B 1 137 ? 67.513 20.587 7.384 1.00 13.95 137 ALA B N 1
ATOM 2311 C CA . ALA B 1 137 ? 68.737 20.623 8.176 1.00 14.61 137 ALA B CA 1
ATOM 2312 C C . ALA B 1 137 ? 68.746 21.899 9.019 1.00 14.08 137 ALA B C 1
ATOM 2313 O O . ALA B 1 137 ? 69.302 21.836 10.141 1.00 14.20 137 ALA B O 1
ATOM 2315 N N . ASP B 1 138 ? 68.152 22.991 8.606 1.00 15.02 138 ASP B N 1
ATOM 2316 C CA . ASP B 1 138 ? 68.081 24.227 9.374 1.00 13.05 138 ASP B CA 1
ATOM 2317 C C . ASP B 1 138 ? 67.194 24.076 10.573 1.00 14.95 138 ASP B C 1
ATOM 2318 O O . ASP B 1 138 ? 67.544 24.568 11.670 1.00 14.24 138 ASP B O 1
ATOM 2323 N N . ILE B 1 139 ? 66.073 23.340 10.413 1.00 13.33 139 ILE B N 1
ATOM 2324 C CA . ILE B 1 139 ? 65.216 23.064 11.592 1.00 13.66 139 ILE B CA 1
ATOM 2325 C C . ILE B 1 139 ? 66.034 22.370 12.666 1.00 13.90 139 ILE B C 1
ATOM 2326 O O . ILE B 1 139 ? 65.989 22.646 13.878 1.00 14.27 139 ILE B O 1
ATOM 2331 N N . PHE B 1 140 ? 66.792 21.320 12.228 1.00 13.19 140 PHE B N 1
ATOM 2332 C CA . PHE B 1 140 ? 67.591 20.606 13.209 1.00 13.26 140 PHE B CA 1
ATOM 2333 C C . PHE B 1 140 ? 68.740 21.425 13.752 1.00 12.61 140 PHE B C 1
ATOM 2334 O O . PHE B 1 140 ? 69.142 21.261 14.897 1.00 14.02 140 PHE B O 1
ATOM 2342 N N . THR B 1 141 ? 69.309 22.358 12.947 1.00 13.37 141 THR B N 1
ATOM 2343 C CA . THR B 1 141 ? 70.395 23.223 13.427 1.00 13.47 141 THR B CA 1
ATOM 2344 C C . THR B 1 141 ? 69.875 24.192 14.485 1.00 14.24 141 THR B C 1
ATOM 2345 O O . THR B 1 141 ? 70.559 24.399 15.509 1.00 14.39 141 THR B O 1
ATOM 2349 N N . ALA B 1 142 ? 68.690 24.725 14.283 1.00 13.19 142 ALA B N 1
ATOM 2350 C CA . ALA B 1 142 ? 68.097 25.583 15.315 1.00 14.25 142 ALA B CA 1
ATOM 2351 C C . ALA B 1 142 ? 67.891 24.802 16.598 1.00 14.14 142 ALA B C 1
ATOM 2352 O O . ALA B 1 142 ? 68.188 25.286 17.720 1.00 14.58 142 ALA B O 1
ATOM 2354 N N . ALA B 1 143 ? 67.379 23.568 16.475 1.00 14.26 143 ALA B N 1
ATOM 2355 C CA . ALA B 1 143 ? 67.176 22.713 17.673 1.00 13.59 143 ALA B CA 1
ATOM 2356 C C . ALA B 1 143 ? 68.504 22.390 18.327 1.00 13.97 143 ALA B C 1
ATOM 2357 O O . ALA B 1 143 ? 68.594 22.394 19.551 1.00 13.72 143 ALA B O 1
ATOM 2359 N N . SER B 1 144 ? 69.541 22.093 17.506 1.00 12.72 144 SER B N 1
ATOM 2360 C CA . SER B 1 144 ? 70.852 21.777 18.074 1.00 13.05 144 SER B CA 1
ATOM 2361 C C . SER B 1 144 ? 71.433 22.907 18.893 1.00 13.45 144 SER B C 1
ATOM 2362 O O . SER B 1 144 ? 72.066 22.708 19.956 1.00 13.59 144 SER B O 1
ATOM 2365 N N . ARG B 1 145 ? 71.235 24.142 18.384 1.00 13.77 145 ARG B N 1
ATOM 2366 C CA . ARG B 1 145 ? 71.747 25.285 19.192 1.00 13.21 145 ARG B CA 1
ATOM 2367 C C . ARG B 1 145 ? 71.107 25.292 20.590 1.00 13.16 145 ARG B C 1
ATOM 2368 O O . ARG B 1 145 ? 71.838 25.510 21.589 1.00 14.47 145 ARG B O 1
ATOM 2376 N N . ASP B 1 146 ? 69.798 25.102 20.667 1.00 13.60 146 ASP B N 1
ATOM 2377 C CA . ASP B 1 146 ? 69.178 25.154 22.012 1.00 15.41 146 ASP B CA 1
ATOM 2378 C C . ASP B 1 146 ? 69.518 23.915 22.826 1.00 13.80 146 ASP B C 1
ATOM 2379 O O . ASP B 1 146 ? 69.743 24.047 24.040 1.00 14.71 146 ASP B O 1
ATOM 2384 N N . LEU B 1 147 ? 69.596 22.727 22.168 1.00 14.67 147 LEU B N 1
ATOM 2385 C CA . LEU B 1 147 ? 69.959 21.533 22.951 1.00 14.58 147 LEU B CA 1
ATOM 2386 C C . LEU B 1 147 ? 71.373 21.624 23.458 1.00 14.26 147 LEU B C 1
ATOM 2387 O O . LEU B 1 147 ? 71.645 21.178 24.618 1.00 14.82 147 LEU B O 1
ATOM 2392 N N . ASP B 1 148 ? 72.304 22.109 22.653 1.00 14.05 148 ASP B N 1
ATOM 2393 C CA . ASP B 1 148 ? 73.705 22.163 23.152 1.00 14.74 148 ASP B CA 1
ATOM 2394 C C . ASP B 1 148 ? 73.823 23.182 24.245 1.00 13.14 148 ASP B C 1
ATOM 2395 O O . ASP B 1 148 ? 74.633 23.022 25.165 1.00 15.07 148 ASP B O 1
ATOM 2400 N N . LYS B 1 149 ? 73.087 24.294 24.161 1.00 13.32 149 LYS B N 1
ATOM 2401 C CA . LYS B 1 149 ? 73.127 25.293 25.267 1.00 13.01 149 LYS B CA 1
ATOM 2402 C C . LYS B 1 149 ? 72.455 24.716 26.519 1.00 13.27 149 LYS B C 1
ATOM 2403 O O . LYS B 1 149 ? 72.989 24.995 27.611 1.00 13.90 149 LYS B O 1
ATOM 2409 N N . SER B 1 150 ? 71.359 24.005 26.378 1.00 13.73 150 SER B N 1
ATOM 2410 C CA . SER B 1 150 ? 70.698 23.455 27.579 1.00 12.58 150 SER B CA 1
ATOM 2411 C C . SER B 1 150 ? 71.564 22.383 28.211 1.00 14.47 150 SER B C 1
ATOM 2412 O O . SER B 1 150 ? 71.682 22.308 29.446 1.00 14.14 150 SER B O 1
ATOM 2415 N N . LEU B 1 151 ? 72.226 21.553 27.365 1.00 14.46 151 LEU B N 1
ATOM 2416 C CA . LEU B 1 151 ? 73.150 20.539 27.931 1.00 14.38 151 LEU B CA 1
ATOM 2417 C C . LEU B 1 151 ? 74.258 21.231 28.676 1.00 14.07 151 LEU B C 1
ATOM 2418 O O . LEU B 1 151 ? 74.584 20.826 29.798 1.00 15.35 151 LEU B O 1
ATOM 2423 N N . TRP B 1 152 ? 74.881 22.295 28.150 1.00 14.63 152 TRP B N 1
ATOM 2424 C CA . TRP B 1 152 ? 75.912 23.027 28.910 1.00 13.96 152 TRP B CA 1
ATOM 2425 C C . TRP B 1 152 ? 75.325 23.584 30.199 1.00 14.81 152 TRP B C 1
ATOM 2426 O O . TRP B 1 152 ? 75.945 23.439 31.268 1.00 15.33 152 TRP B O 1
ATOM 2437 N N . PHE B 1 153 ? 74.160 24.202 30.157 1.00 14.30 153 PHE B N 1
ATOM 2438 C CA . PHE B 1 153 ? 73.597 24.701 31.435 1.00 13.85 153 PHE B CA 1
ATOM 2439 C C . PHE B 1 153 ? 73.477 23.573 32.450 1.00 14.69 153 PHE B C 1
ATOM 2440 O O . PHE B 1 153 ? 73.762 23.840 33.622 1.00 15.98 153 PHE B O 1
ATOM 2448 N N . LEU B 1 154 ? 73.011 22.377 32.117 1.00 13.84 154 LEU B N 1
ATOM 2449 C CA . LEU B 1 154 ? 72.926 21.276 33.107 1.00 13.86 154 LEU B CA 1
ATOM 2450 C C . LEU B 1 154 ? 74.329 20.896 33.547 1.00 15.56 154 LEU B C 1
ATOM 2451 O O . LEU B 1 154 ? 74.584 20.799 34.761 1.00 16.12 154 LEU B O 1
ATOM 2456 N N . GLU B 1 155 ? 75.238 20.647 32.586 1.00 14.46 155 GLU B N 1
ATOM 2457 C CA . GLU B 1 155 ? 76.589 20.177 32.960 1.00 15.72 155 GLU B CA 1
ATOM 2458 C C . GLU B 1 155 ? 77.345 21.206 33.761 1.00 15.64 155 GLU B C 1
ATOM 2459 O O . GLU B 1 155 ? 78.139 20.836 34.668 1.00 16.27 155 GLU B O 1
ATOM 2465 N N . ALA B 1 156 ? 77.088 22.500 33.560 1.00 15.38 156 ALA B N 1
ATOM 2466 C CA . ALA B 1 156 ? 77.816 23.509 34.328 1.00 14.33 156 ALA B CA 1
ATOM 2467 C C . ALA B 1 156 ? 77.415 23.489 35.806 1.00 16.22 156 ALA B C 1
ATOM 2468 O O . ALA B 1 156 ? 78.206 24.021 36.627 1.00 18.62 156 ALA B O 1
ATOM 2470 N N . HIS B 1 157 ? 76.281 22.902 36.170 1.00 15.66 157 HIS B N 1
ATOM 2471 C CA . HIS B 1 157 ? 75.984 22.781 37.606 1.00 16.11 157 HIS B CA 1
ATOM 2472 C C . HIS B 1 157 ? 76.821 21.665 38.270 1.00 18.99 157 HIS B C 1
ATOM 2473 O O . HIS B 1 157 ? 76.951 21.686 39.493 1.00 20.37 157 HIS B O 1
ATOM 2480 N N . VAL B 1 158 ? 77.353 20.724 37.507 1.00 17.19 158 VAL B N 1
ATOM 2481 C CA . VAL B 1 158 ? 78.081 19.581 38.113 1.00 18.72 158 VAL B CA 1
ATOM 2482 C C . VAL B 1 158 ? 79.550 19.593 37.751 1.00 17.73 158 VAL B C 1
ATOM 2483 O O . VAL B 1 158 ? 80.345 18.826 38.408 1.00 20.49 158 VAL B O 1
ATOM 2487 N N . GLN B 1 159 ? 80.053 20.378 36.817 1.00 16.72 159 GLN B N 1
ATOM 2488 C CA . GLN B 1 159 ? 81.477 20.374 36.470 1.00 17.72 159 GLN B CA 1
ATOM 2489 C C . GLN B 1 159 ? 82.372 20.871 37.580 1.00 21.33 159 GLN B C 1
ATOM 2490 O O . GLN B 1 159 ? 83.570 20.600 37.561 1.00 21.81 159 GLN B O 1
ATOM 2496 N N . GLU B 1 160 ? 81.818 21.692 38.466 1.00 18.16 160 GLU B N 1
ATOM 2497 C CA . GLU B 1 160 ? 82.556 22.082 39.666 1.00 18.91 160 GLU B CA 1
ATOM 2498 C C . GLU B 1 160 ? 81.558 21.894 40.793 1.00 19.64 160 GLU B C 1
ATOM 2499 O O . GLU B 1 160 ? 80.335 21.889 40.636 1.00 19.15 160 GLU B O 1
ATOM 2505 N N . LYS B 1 161 ? 82.080 21.698 42.039 1.00 19.63 161 LYS B N 1
ATOM 2506 C CA . LYS B 1 161 ? 81.216 21.467 43.181 1.00 19.70 161 LYS B CA 1
ATOM 2507 C C . LYS B 1 161 ? 81.125 22.679 44.081 1.00 20.55 161 LYS B C 1
ATOM 2508 O O . LYS B 1 161 ? 80.501 22.591 45.144 1.00 21.49 161 LYS B O 1
ATOM 2514 N N . SER B 1 162 ? 81.706 23.811 43.695 1.00 18.45 162 SER B N 1
ATOM 2515 C CA . SER B 1 162 ? 81.636 25.030 44.509 1.00 18.47 162 SER B CA 1
ATOM 2516 C C . SER B 1 162 ? 81.821 26.254 43.601 1.00 19.08 162 SER B C 1
ATOM 2517 O O . SER B 1 162 ? 81.884 26.007 42.384 1.00 18.90 162 SER B O 1
ATOM 2521 N N . HIS C 1 4 ? 25.632 50.814 59.271 1.00 37.80 4 HIS C N 1
ATOM 2522 C CA . HIS C 1 4 ? 25.830 50.746 57.793 1.00 34.89 4 HIS C CA 1
ATOM 2523 C C . HIS C 1 4 ? 25.056 49.552 57.222 1.00 35.09 4 HIS C C 1
ATOM 2524 O O . HIS C 1 4 ? 25.454 48.426 57.416 1.00 34.71 4 HIS C O 1
ATOM 2531 N N . LYS C 1 5 ? 23.995 49.850 56.467 1.00 35.57 5 LYS C N 1
ATOM 2532 C CA . LYS C 1 5 ? 23.235 48.685 55.981 1.00 33.28 5 LYS C CA 1
ATOM 2533 C C . LYS C 1 5 ? 23.959 48.049 54.802 1.00 30.93 5 LYS C C 1
ATOM 2534 O O . LYS C 1 5 ? 24.958 48.551 54.286 1.00 28.58 5 LYS C O 1
ATOM 2540 N N . THR C 1 6 ? 23.573 46.840 54.429 1.00 27.99 6 THR C N 1
ATOM 2541 C CA . THR C 1 6 ? 24.004 46.192 53.187 1.00 22.31 6 THR C CA 1
ATOM 2542 C C . THR C 1 6 ? 22.805 45.417 52.678 1.00 22.08 6 THR C C 1
ATOM 2543 O O . THR C 1 6 ? 22.170 44.718 53.488 1.00 25.50 6 THR C O 1
ATOM 2547 N N . LYS C 1 7 ? 22.590 45.347 51.367 1.00 18.63 7 LYS C N 1
ATOM 2548 C CA . LYS C 1 7 ? 21.604 44.460 50.735 1.00 16.99 7 LYS C CA 1
ATOM 2549 C C . LYS C 1 7 ? 22.110 43.009 50.737 1.00 16.26 7 LYS C C 1
ATOM 2550 O O . LYS C 1 7 ? 21.321 42.091 50.508 1.00 17.75 7 LYS C O 1
ATOM 2556 N N . ASN C 1 8 ? 23.403 42.752 50.937 1.00 16.00 8 ASN C N 1
ATOM 2557 C CA . ASN C 1 8 ? 23.927 41.386 50.960 1.00 15.39 8 ASN C CA 1
ATOM 2558 C C . ASN C 1 8 ? 23.151 40.518 51.959 1.00 16.01 8 ASN C C 1
ATOM 2559 O O . ASN C 1 8 ? 23.176 40.883 53.123 1.00 17.69 8 ASN C O 1
ATOM 2564 N N . ASP C 1 9 ? 22.497 39.475 51.508 1.00 17.35 9 ASP C N 1
ATOM 2565 C CA . ASP C 1 9 ? 21.587 38.697 52.375 1.00 18.18 9 ASP C CA 1
ATOM 2566 C C . ASP C 1 9 ? 22.198 37.491 53.030 1.00 19.62 9 ASP C C 1
ATOM 2567 O O . ASP C 1 9 ? 21.412 36.706 53.582 1.00 20.91 9 ASP C O 1
ATOM 2572 N N . LEU C 1 10 ? 23.508 37.328 53.065 1.00 18.55 10 LEU C N 1
ATOM 2573 C CA . LEU C 1 10 ? 24.046 36.230 53.881 1.00 18.80 10 LEU C CA 1
ATOM 2574 C C . LEU C 1 10 ? 23.475 36.402 55.289 1.00 20.11 10 LEU C C 1
ATOM 2575 O O . LEU C 1 10 ? 23.454 37.501 55.835 1.00 19.87 10 LEU C O 1
ATOM 2580 N N . PRO C 1 11 ? 23.071 35.277 55.919 1.00 22.45 11 PRO C N 1
ATOM 2581 C CA . PRO C 1 11 ? 22.505 35.406 57.251 1.00 23.15 11 PRO C CA 1
ATOM 2582 C C . PRO C 1 11 ? 23.410 36.135 58.216 1.00 24.27 11 PRO C C 1
ATOM 2583 O O . PRO C 1 11 ? 24.632 35.958 58.247 1.00 22.13 11 PRO C O 1
ATOM 2587 N N . SER C 1 12 ? 22.814 36.881 59.138 1.00 25.03 12 SER C N 1
ATOM 2588 C CA . SER C 1 12 ? 23.425 37.683 60.153 1.00 28.46 12 SER C CA 1
ATOM 2589 C C . SER C 1 12 ? 24.404 36.885 61.012 1.00 26.51 12 SER C C 1
ATOM 2590 O O . SER C 1 12 ? 25.506 37.372 61.254 1.00 26.11 12 SER C O 1
ATOM 2593 N N . ASN C 1 13 ? 24.027 35.667 61.423 1.00 30.27 13 ASN C N 1
ATOM 2594 C CA . ASN C 1 13 ? 24.999 34.931 62.244 1.00 30.96 13 ASN C CA 1
ATOM 2595 C C . ASN C 1 13 ? 26.122 34.340 61.402 1.00 28.58 13 ASN C C 1
ATOM 2596 O O . ASN C 1 13 ? 27.224 34.188 61.916 1.00 27.89 13 ASN C O 1
ATOM 2601 N N . ALA C 1 14 ? 25.939 34.079 60.114 1.00 24.84 14 ALA C N 1
ATOM 2602 C CA . ALA C 1 14 ? 27.005 33.617 59.234 1.00 22.80 14 ALA C CA 1
ATOM 2603 C C . ALA C 1 14 ? 27.956 34.799 59.007 1.00 20.31 14 ALA C C 1
ATOM 2604 O O . ALA C 1 14 ? 29.197 34.660 59.063 1.00 19.88 14 ALA C O 1
ATOM 2606 N N . LYS C 1 15 ? 27.423 36.020 58.831 1.00 20.04 15 LYS C N 1
ATOM 2607 C CA . LYS C 1 15 ? 28.280 37.197 58.657 1.00 17.98 15 LYS C CA 1
ATOM 2608 C C . LYS C 1 15 ? 29.207 37.318 59.865 1.00 18.20 15 LYS C C 1
ATOM 2609 O O . LYS C 1 15 ? 30.405 37.554 59.756 1.00 18.31 15 LYS C O 1
ATOM 2615 N N . SER C 1 16 ? 28.624 37.232 61.077 1.00 18.53 16 SER C N 1
ATOM 2616 C CA . SER C 1 16 ? 29.396 37.406 62.298 1.00 19.99 16 SER C CA 1
ATOM 2617 C C . SER C 1 16 ? 30.499 36.393 62.396 1.00 17.09 16 SER C C 1
ATOM 2618 O O . SER C 1 16 ? 31.683 36.714 62.716 1.00 19.16 16 SER C O 1
ATOM 2621 N N . THR C 1 17 ? 30.129 35.121 62.245 1.00 18.71 17 THR C N 1
ATOM 2622 C CA . THR C 1 17 ? 31.079 34.023 62.307 1.00 18.03 17 THR C CA 1
ATOM 2623 C C . THR C 1 17 ? 32.232 34.213 61.329 1.00 17.83 17 THR C C 1
ATOM 2624 O O . THR C 1 17 ? 33.408 34.116 61.667 1.00 17.40 17 THR C O 1
ATOM 2628 N N . VAL C 1 18 ? 31.845 34.514 60.078 1.00 18.54 18 VAL C N 1
ATOM 2629 C CA . VAL C 1 18 ? 32.875 34.601 59.021 1.00 16.35 18 VAL C CA 1
ATOM 2630 C C . VAL C 1 18 ? 33.761 35.816 59.102 1.00 15.88 18 VAL C C 1
ATOM 2631 O O . VAL C 1 18 ? 34.993 35.741 58.900 1.00 16.09 18 VAL C O 1
ATOM 2635 N N . ILE C 1 19 ? 33.268 36.913 59.644 1.00 15.52 19 ILE C N 1
ATOM 2636 C CA . ILE C 1 19 ? 34.089 38.096 59.887 1.00 16.01 19 ILE C CA 1
ATOM 2637 C C . ILE C 1 19 ? 35.162 37.716 60.906 1.00 16.39 19 ILE C C 1
ATOM 2638 O O . ILE C 1 19 ? 36.301 38.163 60.744 1.00 16.58 19 ILE C O 1
ATOM 2643 N N . GLY C 1 20 ? 34.854 36.999 61.994 1.00 15.39 20 GLY C N 1
ATOM 2644 C CA . GLY C 1 20 ? 35.920 36.632 62.913 1.00 14.28 20 GLY C CA 1
ATOM 2645 C C . GLY C 1 20 ? 37.004 35.738 62.275 1.00 14.79 20 GLY C C 1
ATOM 2646 O O . GLY C 1 20 ? 38.187 35.902 62.595 1.00 15.54 20 GLY C O 1
ATOM 2647 N N . ILE C 1 21 ? 36.549 34.793 61.470 1.00 15.00 21 ILE C N 1
ATOM 2648 C CA . ILE C 1 21 ? 37.500 33.886 60.791 1.00 14.50 21 ILE C CA 1
ATOM 2649 C C . ILE C 1 21 ? 38.414 34.727 59.896 1.00 13.76 21 ILE C C 1
ATOM 2650 O O . ILE C 1 21 ? 39.645 34.492 59.851 1.00 14.64 21 ILE C O 1
ATOM 2655 N N . LEU C 1 22 ? 37.785 35.623 59.130 1.00 14.26 22 LEU C N 1
ATOM 2656 C CA . LEU C 1 22 ? 38.543 36.510 58.225 1.00 14.22 22 LEU C CA 1
ATOM 2657 C C . LEU C 1 22 ? 39.544 37.368 58.930 1.00 13.63 22 LEU C C 1
ATOM 2658 O O . LEU C 1 22 ? 40.720 37.434 58.568 1.00 13.87 22 LEU C O 1
ATOM 2663 N N . ASN C 1 23 ? 39.086 38.088 59.982 1.00 13.99 23 ASN C N 1
ATOM 2664 C CA . ASN C 1 23 ? 40.026 38.980 60.643 1.00 13.48 23 ASN C CA 1
ATOM 2665 C C . ASN C 1 23 ? 41.122 38.205 61.380 1.00 15.19 23 ASN C C 1
ATOM 2666 O O . ASN C 1 23 ? 42.261 38.710 61.507 1.00 14.20 23 ASN C O 1
ATOM 2671 N N . GLU C 1 24 ? 40.790 37.000 61.861 1.00 13.66 24 GLU C N 1
ATOM 2672 C CA . GLU C 1 24 ? 41.881 36.205 62.495 1.00 13.57 24 GLU C CA 1
ATOM 2673 C C . GLU C 1 24 ? 42.954 35.853 61.486 1.00 14.35 24 GLU C C 1
ATOM 2674 O O . GLU C 1 24 ? 44.145 36.044 61.708 1.00 15.60 24 GLU C O 1
ATOM 2680 N N . SER C 1 25 ? 42.485 35.367 60.324 1.00 14.59 25 SER C N 1
ATOM 2681 C CA . SER C 1 25 ? 43.469 35.000 59.283 1.00 14.26 25 SER C CA 1
ATOM 2682 C C . SER C 1 25 ? 44.223 36.237 58.763 1.00 14.85 25 SER C C 1
ATOM 2683 O O . SER C 1 25 ? 45.414 36.132 58.476 1.00 15.27 25 SER C O 1
ATOM 2686 N N . LEU C 1 26 ? 43.505 37.362 58.617 1.00 14.02 26 LEU C N 1
ATOM 2687 C CA . LEU C 1 26 ? 44.166 38.578 58.149 1.00 14.88 26 LEU C CA 1
ATOM 2688 C C . LEU C 1 26 ? 45.383 38.900 58.976 1.00 14.24 26 LEU C C 1
ATOM 2689 O O . LEU C 1 26 ? 46.457 39.276 58.470 1.00 13.79 26 LEU C O 1
ATOM 2694 N N . ALA C 1 27 ? 45.236 38.846 60.337 1.00 14.94 27 ALA C N 1
ATOM 2695 C CA . ALA C 1 27 ? 46.384 39.212 61.160 1.00 13.43 27 ALA C CA 1
ATOM 2696 C C . ALA C 1 27 ? 47.601 38.303 60.919 1.00 11.43 27 ALA C C 1
ATOM 2697 O O . ALA C 1 27 ? 48.734 38.826 60.883 1.00 14.85 27 ALA C O 1
ATOM 2699 N N . SER C 1 28 ? 47.381 36.984 60.895 1.00 13.50 28 SER C N 1
ATOM 2700 C CA . SER C 1 28 ? 48.544 36.134 60.636 1.00 14.23 28 SER C CA 1
ATOM 2701 C C . SER C 1 28 ? 49.088 36.261 59.202 1.00 12.53 28 SER C C 1
ATOM 2702 O O . SER C 1 28 ? 50.293 36.127 59.044 1.00 13.59 28 SER C O 1
ATOM 2705 N N . VAL C 1 29 ? 48.226 36.582 58.221 1.00 13.44 29 VAL C N 1
ATOM 2706 C CA . VAL C 1 29 ? 48.750 36.784 56.860 1.00 12.96 29 VAL C CA 1
ATOM 2707 C C . VAL C 1 29 ? 49.588 38.067 56.825 1.00 13.82 29 VAL C C 1
ATOM 2708 O O . VAL C 1 29 ? 50.616 38.068 56.121 1.00 13.51 29 VAL C O 1
ATOM 2712 N N . ILE C 1 30 ? 49.151 39.158 57.447 1.00 13.00 30 ILE C N 1
ATOM 2713 C CA . ILE C 1 30 ? 49.969 40.363 57.426 1.00 12.89 30 ILE C CA 1
ATOM 2714 C C . ILE C 1 30 ? 51.296 40.163 58.134 1.00 13.09 30 ILE C C 1
ATOM 2715 O O . ILE C 1 30 ? 52.374 40.524 57.682 1.00 13.56 30 ILE C O 1
ATOM 2720 N N . ASP C 1 31 ? 51.246 39.441 59.291 1.00 14.08 31 ASP C N 1
ATOM 2721 C CA . ASP C 1 31 ? 52.498 39.120 59.997 1.00 13.99 31 ASP C CA 1
ATOM 2722 C C . ASP C 1 31 ? 53.424 38.312 59.074 1.00 13.84 31 ASP C C 1
ATOM 2723 O O . ASP C 1 31 ? 54.587 38.648 58.958 1.00 14.20 31 ASP C O 1
ATOM 2728 N N . LEU C 1 32 ? 52.835 37.293 58.423 1.00 13.35 32 LEU C N 1
ATOM 2729 C CA . LEU C 1 32 ? 53.667 36.484 57.503 1.00 13.61 32 LEU C CA 1
ATOM 2730 C C . LEU C 1 32 ? 54.234 37.316 56.336 1.00 14.31 32 LEU C C 1
ATOM 2731 O O . LEU C 1 32 ? 55.361 37.107 55.921 1.00 13.70 32 LEU C O 1
ATOM 2736 N N . ALA C 1 33 ? 53.459 38.327 55.887 1.00 13.33 33 ALA C N 1
ATOM 2737 C CA . ALA C 1 33 ? 54.001 39.220 54.833 1.00 12.61 33 ALA C CA 1
ATOM 2738 C C . ALA C 1 33 ? 55.202 39.975 55.351 1.00 12.95 33 ALA C C 1
ATOM 2739 O O . ALA C 1 33 ? 56.230 40.133 54.642 1.00 13.14 33 ALA C O 1
ATOM 2741 N N . LEU C 1 34 ? 55.140 40.438 56.611 1.00 12.94 34 LEU C N 1
ATOM 2742 C CA . LEU C 1 34 ? 56.296 41.148 57.195 1.00 13.01 34 LEU C CA 1
ATOM 2743 C C . LEU C 1 34 ? 57.523 40.244 57.355 1.00 12.64 34 LEU C C 1
ATOM 2744 O O . LEU C 1 34 ? 58.660 40.646 57.101 1.00 13.33 34 LEU C O 1
ATOM 2749 N N . VAL C 1 35 ? 57.239 39.026 57.848 1.00 14.45 35 VAL C N 1
ATOM 2750 C CA . VAL C 1 35 ? 58.282 38.021 57.988 1.00 15.03 35 VAL C CA 1
ATOM 2751 C C . VAL C 1 35 ? 58.967 37.702 56.699 1.00 13.86 35 VAL C C 1
ATOM 2752 O O . VAL C 1 35 ? 60.207 37.536 56.640 1.00 14.96 35 VAL C O 1
ATOM 2756 N N . THR C 1 36 ? 58.195 37.648 55.608 1.00 13.33 36 THR C N 1
ATOM 2757 C CA . THR C 1 36 ? 58.814 37.252 54.300 1.00 13.81 36 THR C CA 1
ATOM 2758 C C . THR C 1 36 ? 59.798 38.296 53.829 1.00 13.44 36 THR C C 1
ATOM 2759 O O . THR C 1 36 ? 60.903 37.932 53.387 1.00 14.42 36 THR C O 1
ATOM 2763 N N . LYS C 1 37 ? 59.504 39.579 54.015 1.00 13.44 37 LYS C N 1
ATOM 2764 C CA . LYS C 1 37 ? 60.457 40.629 53.680 1.00 13.61 37 LYS C CA 1
ATOM 2765 C C . LYS C 1 37 ? 61.594 40.658 54.699 1.00 13.46 37 LYS C C 1
ATOM 2766 O O . LYS C 1 37 ? 62.753 40.879 54.314 1.00 13.83 37 LYS C O 1
ATOM 2772 N N . GLN C 1 38 ? 61.360 40.461 56.015 1.00 13.17 38 GLN C N 1
ATOM 2773 C CA . GLN C 1 38 ? 62.463 40.386 56.986 1.00 13.23 38 GLN C CA 1
ATOM 2774 C C . GLN C 1 38 ? 63.473 39.321 56.598 1.00 12.77 38 GLN C C 1
ATOM 2775 O O . GLN C 1 38 ? 64.676 39.597 56.720 1.00 13.78 38 GLN C O 1
ATOM 2781 N N . ALA C 1 39 ? 63.028 38.158 56.152 1.00 13.73 39 ALA C N 1
ATOM 2782 C CA . ALA C 1 39 ? 63.972 37.121 55.723 1.00 15.89 39 ALA C CA 1
ATOM 2783 C C . ALA C 1 39 ? 64.644 37.512 54.418 1.00 15.67 39 ALA C C 1
ATOM 2784 O O . ALA C 1 39 ? 65.895 37.428 54.264 1.00 16.88 39 ALA C O 1
ATOM 2786 N N . HIS C 1 40 ? 63.883 38.031 53.462 1.00 15.38 40 HIS C N 1
ATOM 2787 C CA . HIS C 1 40 ? 64.363 38.480 52.185 1.00 15.11 40 HIS C CA 1
ATOM 2788 C C . HIS C 1 40 ? 65.541 39.435 52.305 1.00 16.49 40 HIS C C 1
ATOM 2789 O O . HIS C 1 40 ? 66.540 39.347 51.576 1.00 17.45 40 HIS C O 1
ATOM 2796 N N . TRP C 1 41 ? 65.442 40.437 53.206 1.00 14.70 41 TRP C N 1
ATOM 2797 C CA . TRP C 1 41 ? 66.531 41.397 53.305 1.00 14.48 41 TRP C CA 1
ATOM 2798 C C . TRP C 1 41 ? 67.793 40.846 53.951 1.00 14.88 41 TRP C C 1
ATOM 2799 O O . TRP C 1 41 ? 68.885 41.232 53.540 1.00 14.71 41 TRP C O 1
ATOM 2810 N N . ASN C 1 42 ? 67.611 39.962 54.951 1.00 13.55 42 ASN C N 1
ATOM 2811 C CA . ASN C 1 42 ? 68.747 39.586 55.797 1.00 12.99 42 ASN C CA 1
ATOM 2812 C C . ASN C 1 42 ? 69.355 38.231 55.473 1.00 15.58 42 ASN C C 1
ATOM 2813 O O . ASN C 1 42 ? 70.319 37.852 56.153 1.00 17.74 42 ASN C O 1
ATOM 2818 N N . LEU C 1 43 ? 68.839 37.474 54.531 1.00 14.47 43 LEU C N 1
ATOM 2819 C CA . LEU C 1 43 ? 69.427 36.150 54.267 1.00 16.91 43 LEU C CA 1
ATOM 2820 C C . LEU C 1 43 ? 70.764 36.253 53.595 1.00 15.77 43 LEU C C 1
ATOM 2821 O O . LEU C 1 43 ? 71.073 37.206 52.850 1.00 16.00 43 LEU C O 1
ATOM 2826 N N . LYS C 1 44 ? 71.660 35.283 53.934 1.00 14.05 44 LYS C N 1
ATOM 2827 C CA . LYS C 1 44 ? 73.005 35.267 53.403 1.00 15.66 44 LYS C CA 1
ATOM 2828 C C . LYS C 1 44 ? 73.391 33.810 53.210 1.00 14.59 44 LYS C C 1
ATOM 2829 O O . LYS C 1 44 ? 73.085 32.976 54.046 1.00 16.25 44 LYS C O 1
ATOM 2835 N N . GLY C 1 45 ? 74.116 33.524 52.110 1.00 14.30 45 GLY C N 1
ATOM 2836 C CA . GLY C 1 45 ? 74.566 32.128 51.840 1.00 14.99 45 GLY C CA 1
ATOM 2837 C C . GLY C 1 45 ? 74.496 31.817 50.369 1.00 16.57 45 GLY C C 1
ATOM 2838 O O . GLY C 1 45 ? 74.153 32.655 49.514 1.00 16.17 45 GLY C O 1
ATOM 2839 N N . PRO C 1 46 ? 74.872 30.582 49.964 1.00 15.56 46 PRO C N 1
ATOM 2840 C CA . PRO C 1 46 ? 75.126 30.290 48.574 1.00 15.60 46 PRO C CA 1
ATOM 2841 C C . PRO C 1 46 ? 73.975 30.379 47.598 1.00 15.95 46 PRO C C 1
ATOM 2842 O O . PRO C 1 46 ? 74.252 30.666 46.417 1.00 17.53 46 PRO C O 1
ATOM 2846 N N . GLN C 1 47 ? 72.776 30.225 48.115 1.00 17.33 47 GLN C N 1
ATOM 2847 C CA . GLN C 1 47 ? 71.573 30.335 47.287 1.00 16.39 47 GLN C CA 1
ATOM 2848 C C . GLN C 1 47 ? 70.933 31.705 47.438 1.00 16.28 47 GLN C C 1
ATOM 2849 O O . GLN C 1 47 ? 69.733 31.821 47.147 1.00 16.86 47 GLN C O 1
ATOM 2855 N N . PHE C 1 48 ? 71.682 32.717 47.867 1.00 14.05 48 PHE C N 1
ATOM 2856 C CA . PHE C 1 48 ? 71.108 34.034 48.122 1.00 13.60 48 PHE C CA 1
ATOM 2857 C C . PHE C 1 48 ? 70.136 34.524 47.045 1.00 14.24 48 PHE C C 1
ATOM 2858 O O . PHE C 1 48 ? 69.007 34.865 47.383 1.00 15.17 48 PHE C O 1
ATOM 2866 N N . ILE C 1 49 ? 70.575 34.712 45.773 1.00 13.46 49 ILE C N 1
ATOM 2867 C CA . ILE C 1 49 ? 69.691 35.478 44.864 1.00 14.67 49 ILE C CA 1
ATOM 2868 C C . ILE C 1 49 ? 68.404 34.765 44.579 1.00 15.19 49 ILE C C 1
ATOM 2869 O O . ILE C 1 49 ? 67.354 35.382 44.517 1.00 14.51 49 ILE C O 1
ATOM 2874 N N . ALA C 1 50 ? 68.499 33.414 44.418 1.00 14.84 50 ALA C N 1
ATOM 2875 C CA . ALA C 1 50 ? 67.250 32.697 44.102 1.00 13.28 50 ALA C CA 1
ATOM 2876 C C . ALA C 1 50 ? 66.212 32.733 45.214 1.00 14.61 50 ALA C C 1
ATOM 2877 O O . ALA C 1 50 ? 65.024 32.978 44.974 1.00 15.16 50 ALA C O 1
ATOM 2879 N N . VAL C 1 51 ? 66.675 32.569 46.465 1.00 14.29 51 VAL C N 1
ATOM 2880 C CA . VAL C 1 51 ? 65.705 32.580 47.592 1.00 14.23 51 VAL C CA 1
ATOM 2881 C C . VAL C 1 51 ? 65.294 34.034 47.831 1.00 13.50 51 VAL C C 1
ATOM 2882 O O . VAL C 1 51 ? 64.084 34.294 48.082 1.00 13.37 51 VAL C O 1
ATOM 2886 N N . HIS C 1 52 ? 66.240 34.986 47.715 1.00 12.53 52 HIS C N 1
ATOM 2887 C CA . HIS C 1 52 ? 65.839 36.419 47.877 1.00 12.62 52 HIS C CA 1
ATOM 2888 C C . HIS C 1 52 ? 64.713 36.792 46.938 1.00 13.39 52 HIS C C 1
ATOM 2889 O O . HIS C 1 52 ? 63.689 37.414 47.312 1.00 14.00 52 HIS C O 1
ATOM 2896 N N . GLU C 1 53 ? 64.864 36.380 45.657 1.00 13.51 53 GLU C N 1
ATOM 2897 C CA . GLU C 1 53 ? 63.847 36.760 44.675 1.00 13.91 53 GLU C CA 1
ATOM 2898 C C . GLU C 1 53 ? 62.555 35.987 44.875 1.00 13.24 53 GLU C C 1
ATOM 2899 O O . GLU C 1 53 ? 61.453 36.581 44.698 1.00 14.17 53 GLU C O 1
ATOM 2905 N N . LEU C 1 54 ? 62.641 34.706 45.212 1.00 12.94 54 LEU C N 1
ATOM 2906 C CA . LEU C 1 54 ? 61.406 33.929 45.424 1.00 13.92 54 LEU C CA 1
ATOM 2907 C C . LEU C 1 54 ? 60.538 34.576 46.511 1.00 12.93 54 LEU C C 1
ATOM 2908 O O . LEU C 1 54 ? 59.311 34.602 46.390 1.00 13.23 54 LEU C O 1
ATOM 2913 N N . LEU C 1 55 ? 61.240 35.018 47.578 1.00 13.51 55 LEU C N 1
ATOM 2914 C CA . LEU C 1 55 ? 60.455 35.585 48.688 1.00 13.51 55 LEU C CA 1
ATOM 2915 C C . LEU C 1 55 ? 59.690 36.830 48.273 1.00 13.61 55 LEU C C 1
ATOM 2916 O O . LEU C 1 55 ? 58.629 37.087 48.845 1.00 13.34 55 LEU C O 1
ATOM 2921 N N . ASP C 1 56 ? 60.180 37.577 47.288 1.00 13.48 56 ASP C N 1
ATOM 2922 C CA . ASP C 1 56 ? 59.349 38.701 46.799 1.00 14.48 56 ASP C CA 1
ATOM 2923 C C . ASP C 1 56 ? 58.096 38.238 46.123 1.00 14.10 56 ASP C C 1
ATOM 2924 O O . ASP C 1 56 ? 57.023 38.868 46.207 1.00 15.47 56 ASP C O 1
ATOM 2929 N N . THR C 1 57 ? 58.125 37.132 45.361 1.00 13.60 57 THR C N 1
ATOM 2930 C CA . THR C 1 57 ? 56.889 36.613 44.747 1.00 13.90 57 THR C CA 1
ATOM 2931 C C . THR C 1 57 ? 55.937 36.185 45.860 1.00 14.15 57 THR C C 1
ATOM 2932 O O . THR C 1 57 ? 54.735 36.404 45.739 1.00 14.45 57 THR C O 1
ATOM 2936 N N . PHE C 1 58 ? 56.433 35.548 46.934 1.00 13.72 58 PHE C N 1
ATOM 2937 C CA . PHE C 1 58 ? 55.534 35.165 47.996 1.00 12.97 58 PHE C CA 1
ATOM 2938 C C . PHE C 1 58 ? 54.896 36.401 48.631 1.00 13.25 58 PHE C C 1
ATOM 2939 O O . PHE C 1 58 ? 53.701 36.337 48.964 1.00 14.43 58 PHE C O 1
ATOM 2947 N N . ARG C 1 59 ? 55.689 37.436 48.863 1.00 13.51 59 ARG C N 1
ATOM 2948 C CA . ARG C 1 59 ? 55.108 38.645 49.472 1.00 14.47 59 ARG C CA 1
ATOM 2949 C C . ARG C 1 59 ? 53.995 39.213 48.588 1.00 14.50 59 ARG C C 1
ATOM 2950 O O . ARG C 1 59 ? 52.959 39.611 49.132 1.00 14.09 59 ARG C O 1
ATOM 2958 N N . THR C 1 60 ? 54.188 39.251 47.276 1.00 14.39 60 THR C N 1
ATOM 2959 C CA . THR C 1 60 ? 53.081 39.783 46.426 1.00 13.78 60 THR C CA 1
ATOM 2960 C C . THR C 1 60 ? 51.853 38.919 46.603 1.00 14.20 60 THR C C 1
ATOM 2961 O O . THR C 1 60 ? 50.730 39.473 46.664 1.00 14.01 60 THR C O 1
ATOM 2965 N N . GLN C 1 61 ? 51.953 37.591 46.664 1.00 13.86 61 GLN C N 1
ATOM 2966 C CA . GLN C 1 61 ? 50.807 36.726 46.845 1.00 13.41 61 GLN C CA 1
ATOM 2967 C C . GLN C 1 61 ? 50.123 36.975 48.155 1.00 13.38 61 GLN C C 1
ATOM 2968 O O . GLN C 1 61 ? 48.900 37.016 48.241 1.00 14.75 61 GLN C O 1
ATOM 2974 N N . LEU C 1 62 ? 50.915 37.121 49.231 1.00 12.63 62 LEU C N 1
ATOM 2975 C CA . LEU C 1 62 ? 50.321 37.398 50.564 1.00 11.91 62 LEU C CA 1
ATOM 2976 C C . LEU C 1 62 ? 49.618 38.742 50.565 1.00 13.54 62 LEU C C 1
ATOM 2977 O O . LEU C 1 62 ? 48.548 38.925 51.193 1.00 13.89 62 LEU C O 1
ATOM 2982 N N . ASP C 1 63 ? 50.220 39.721 49.838 1.00 12.16 63 ASP C N 1
ATOM 2983 C CA . ASP C 1 63 ? 49.537 41.019 49.766 1.00 12.45 63 ASP C CA 1
ATOM 2984 C C . ASP C 1 63 ? 48.172 40.873 49.081 1.00 13.40 63 ASP C C 1
ATOM 2985 O O . ASP C 1 63 ? 47.147 41.447 49.549 1.00 14.22 63 ASP C O 1
ATOM 2990 N N . ASN C 1 64 ? 48.136 40.101 47.992 1.00 12.01 64 ASN C N 1
ATOM 2991 C CA . ASN C 1 64 ? 46.866 39.929 47.292 1.00 13.37 64 ASN C CA 1
ATOM 2992 C C . ASN C 1 64 ? 45.822 39.153 48.087 1.00 13.67 64 ASN C C 1
ATOM 2993 O O . ASN C 1 64 ? 44.678 39.593 48.184 1.00 15.23 64 ASN C O 1
ATOM 2998 N N . HIS C 1 65 ? 46.251 38.072 48.782 1.00 13.50 65 HIS C N 1
ATOM 2999 C CA . HIS C 1 65 ? 45.241 37.329 49.585 1.00 13.67 65 HIS C CA 1
ATOM 3000 C C . HIS C 1 65 ? 44.857 38.115 50.844 1.00 14.11 65 HIS C C 1
ATOM 3001 O O . HIS C 1 65 ? 43.665 38.069 51.192 1.00 15.43 65 HIS C O 1
ATOM 3008 N N . GLY C 1 66 ? 45.788 38.854 51.451 1.00 13.92 66 GLY C N 1
ATOM 3009 C CA . GLY C 1 66 ? 45.341 39.663 52.619 1.00 13.49 66 GLY C CA 1
ATOM 3010 C C . GLY C 1 66 ? 44.374 40.748 52.139 1.00 14.59 66 GLY C C 1
ATOM 3011 O O . GLY C 1 66 ? 43.375 40.986 52.857 1.00 15.32 66 GLY C O 1
ATOM 3012 N N . ASP C 1 67 ? 44.570 41.391 50.991 1.00 14.51 67 ASP C N 1
ATOM 3013 C CA . ASP C 1 67 ? 43.573 42.358 50.530 1.00 14.75 67 ASP C CA 1
ATOM 3014 C C . ASP C 1 67 ? 42.228 41.696 50.259 1.00 13.77 67 ASP C C 1
ATOM 3015 O O . ASP C 1 67 ? 41.173 42.265 50.639 1.00 15.20 67 ASP C O 1
ATOM 3024 N N . THR C 1 68 ? 42.174 40.517 49.631 1.00 14.51 68 THR C N 1
ATOM 3025 C CA . THR C 1 68 ? 40.907 39.852 49.360 1.00 13.29 68 THR C CA 1
ATOM 3026 C C . THR C 1 68 ? 40.203 39.490 50.674 1.00 14.14 68 THR C C 1
ATOM 3027 O O . THR C 1 68 ? 38.971 39.634 50.751 1.00 14.09 68 THR C O 1
ATOM 3031 N N . ILE C 1 69 ? 40.950 39.007 51.670 1.00 12.79 69 ILE C N 1
ATOM 3032 C CA . ILE C 1 69 ? 40.349 38.636 52.958 1.00 12.23 69 ILE C CA 1
ATOM 3033 C C . ILE C 1 69 ? 39.805 39.891 53.644 1.00 11.76 69 ILE C C 1
ATOM 3034 O O . ILE C 1 69 ? 38.659 39.852 54.142 1.00 13.33 69 ILE C O 1
ATOM 3039 N N . ALA C 1 70 ? 40.573 40.994 53.657 1.00 11.97 70 ALA C N 1
ATOM 3040 C CA . ALA C 1 70 ? 40.104 42.217 54.338 1.00 13.35 70 ALA C CA 1
ATOM 3041 C C . ALA C 1 70 ? 38.904 42.828 53.647 1.00 14.22 70 ALA C C 1
ATOM 3042 O O . ALA C 1 70 ? 37.943 43.233 54.354 1.00 14.53 70 ALA C O 1
ATOM 3044 N N . GLU C 1 71 ? 38.905 42.799 52.319 1.00 14.40 71 GLU C N 1
ATOM 3045 C CA . GLU C 1 71 ? 37.758 43.378 51.599 1.00 13.23 71 GLU C CA 1
ATOM 3046 C C . GLU C 1 71 ? 36.512 42.530 51.848 1.00 13.16 71 GLU C C 1
ATOM 3047 O O . GLU C 1 71 ? 35.424 43.076 51.879 1.00 14.91 71 GLU C O 1
ATOM 3053 N N . ARG C 1 72 ? 36.702 41.214 52.059 1.00 14.07 72 ARG C N 1
ATOM 3054 C CA . ARG C 1 72 ? 35.496 40.417 52.370 1.00 13.57 72 ARG C CA 1
ATOM 3055 C C . ARG C 1 72 ? 34.905 40.731 53.731 1.00 13.74 72 ARG C C 1
ATOM 3056 O O . ARG C 1 72 ? 33.664 40.718 53.853 1.00 15.22 72 ARG C O 1
ATOM 3064 N N . VAL C 1 73 ? 35.743 41.002 54.711 1.00 13.97 73 VAL C N 1
ATOM 3065 C CA . VAL C 1 73 ? 35.222 41.445 56.034 1.00 13.67 73 VAL C CA 1
ATOM 3066 C C . VAL C 1 73 ? 34.263 42.604 55.834 1.00 15.12 73 VAL C C 1
ATOM 3067 O O . VAL C 1 73 ? 33.139 42.676 56.360 1.00 16.21 73 VAL C O 1
ATOM 3071 N N . VAL C 1 74 ? 34.718 43.579 55.039 1.00 15.00 74 VAL C N 1
ATOM 3072 C CA . VAL C 1 74 ? 33.938 44.792 54.850 1.00 14.90 74 VAL C CA 1
ATOM 3073 C C . VAL C 1 74 ? 32.678 44.571 54.040 1.00 17.70 74 VAL C C 1
ATOM 3074 O O . VAL C 1 74 ? 31.572 45.102 54.304 1.00 19.07 74 VAL C O 1
ATOM 3078 N N . GLN C 1 75 ? 32.763 43.714 53.012 1.00 15.46 75 GLN C N 1
ATOM 3079 C CA . GLN C 1 75 ? 31.551 43.333 52.270 1.00 16.77 75 GLN C CA 1
ATOM 3080 C C . GLN C 1 75 ? 30.498 42.710 53.200 1.00 17.35 75 GLN C C 1
ATOM 3081 O O . GLN C 1 75 ? 29.326 42.943 52.842 1.00 20.91 75 GLN C O 1
ATOM 3087 N N . LEU C 1 76 ? 30.919 42.026 54.236 1.00 17.01 76 LEU C N 1
ATOM 3088 C CA . LEU C 1 76 ? 29.937 41.389 55.157 1.00 19.08 76 LEU C CA 1
ATOM 3089 C C . LEU C 1 76 ? 29.511 42.367 56.257 1.00 20.84 76 LEU C C 1
ATOM 3090 O O . LEU C 1 76 ? 28.899 41.856 57.222 1.00 20.63 76 LEU C O 1
ATOM 3095 N N . GLY C 1 77 ? 29.895 43.597 56.170 1.00 19.98 77 GLY C N 1
ATOM 3096 C CA . GLY C 1 77 ? 29.454 44.615 57.145 1.00 18.85 77 GLY C CA 1
ATOM 3097 C C . GLY C 1 77 ? 30.428 44.759 58.303 1.00 20.51 77 GLY C C 1
ATOM 3098 O O . GLY C 1 77 ? 30.048 45.530 59.213 1.00 22.26 77 GLY C O 1
ATOM 3099 N N . GLY C 1 78 ? 31.599 44.153 58.244 1.00 17.95 78 GLY C N 1
ATOM 3100 C CA . GLY C 1 78 ? 32.499 44.315 59.429 1.00 17.98 78 GLY C CA 1
ATOM 3101 C C . GLY C 1 78 ? 33.522 45.433 59.142 1.00 15.91 78 GLY C C 1
ATOM 3102 O O . GLY C 1 78 ? 33.474 46.128 58.164 1.00 16.11 78 GLY C O 1
ATOM 3103 N N . THR C 1 79 ? 34.485 45.459 60.062 1.00 15.54 79 THR C N 1
ATOM 3104 C CA . THR C 1 79 ? 35.631 46.318 60.011 1.00 15.12 79 THR C CA 1
ATOM 3105 C C . THR C 1 79 ? 36.885 45.447 59.813 1.00 15.12 79 THR C C 1
ATOM 3106 O O . THR C 1 79 ? 37.106 44.584 60.606 1.00 14.49 79 THR C O 1
ATOM 3110 N N . ALA C 1 80 ? 37.609 45.691 58.700 1.00 14.88 80 ALA C N 1
ATOM 3111 C CA . ALA C 1 80 ? 38.866 44.878 58.524 1.00 14.04 80 ALA C CA 1
ATOM 3112 C C . ALA C 1 80 ? 39.894 45.432 59.511 1.00 14.42 80 ALA C C 1
ATOM 3113 O O . ALA C 1 80 ? 40.063 46.661 59.663 1.00 13.83 80 ALA C O 1
ATOM 3115 N N . LEU C 1 81 ? 40.567 44.501 60.180 1.00 14.91 81 LEU C N 1
ATOM 3116 C CA . LEU C 1 81 ? 41.500 44.895 61.258 1.00 14.06 81 LEU C CA 1
ATOM 3117 C C . LEU C 1 81 ? 42.926 44.512 60.910 1.00 15.49 81 LEU C C 1
ATOM 3118 O O . LEU C 1 81 ? 43.364 43.384 61.126 1.00 14.85 81 LEU C O 1
ATOM 3123 N N . GLY C 1 82 ? 43.635 45.449 60.251 1.00 13.45 82 GLY C N 1
ATOM 3124 C CA . GLY C 1 82 ? 44.983 45.225 59.775 1.00 14.20 82 GLY C CA 1
ATOM 3125 C C . GLY C 1 82 ? 46.024 46.235 60.208 1.00 13.63 82 GLY C C 1
ATOM 3126 O O . GLY C 1 82 ? 47.114 46.266 59.649 1.00 14.35 82 GLY C O 1
ATOM 3127 N N . SER C 1 83 ? 45.707 47.041 61.212 1.00 15.26 83 SER C N 1
ATOM 3128 C CA . SER C 1 83 ? 46.733 47.982 61.705 1.00 14.61 83 SER C CA 1
ATOM 3129 C C . SER C 1 83 ? 47.780 47.204 62.476 1.00 15.21 83 SER C C 1
ATOM 3130 O O . SER C 1 83 ? 47.603 46.049 62.896 1.00 15.59 83 SER C O 1
ATOM 3133 N N . LEU C 1 84 ? 48.934 47.887 62.704 1.00 14.62 84 LEU C N 1
ATOM 3134 C CA . LEU C 1 84 ? 50.016 47.306 63.499 1.00 15.29 84 LEU C CA 1
ATOM 3135 C C . LEU C 1 84 ? 49.523 46.718 64.819 1.00 15.35 84 LEU C C 1
ATOM 3136 O O . LEU C 1 84 ? 49.851 45.588 65.192 1.00 15.66 84 LEU C O 1
ATOM 3141 N N . GLN C 1 85 ? 48.655 47.449 65.542 1.00 15.92 85 GLN C N 1
ATOM 3142 C CA . GLN C 1 85 ? 48.159 47.001 66.841 1.00 16.73 85 GLN C CA 1
ATOM 3143 C C . GLN C 1 85 ? 47.173 45.852 66.729 1.00 15.92 85 GLN C C 1
ATOM 3144 O O . GLN C 1 85 ? 47.253 44.901 67.531 1.00 16.60 85 GLN C O 1
ATOM 3150 N N . ALA C 1 86 ? 46.302 45.833 65.723 1.00 15.60 86 ALA C N 1
ATOM 3151 C CA . ALA C 1 86 ? 45.398 44.712 65.546 1.00 15.35 86 ALA C CA 1
ATOM 3152 C C . ALA C 1 86 ? 46.154 43.436 65.189 1.00 15.90 86 ALA C C 1
ATOM 3153 O O . ALA C 1 86 ? 45.933 42.305 65.640 1.00 17.00 86 ALA C O 1
ATOM 3155 N N . VAL C 1 87 ? 47.176 43.571 64.324 1.00 15.61 87 VAL C N 1
ATOM 3156 C CA . VAL C 1 87 ? 48.012 42.416 63.935 1.00 15.08 87 VAL C CA 1
ATOM 3157 C C . VAL C 1 87 ? 48.789 41.893 65.162 1.00 15.66 87 VAL C C 1
ATOM 3158 O O . VAL C 1 87 ? 48.769 40.682 65.385 1.00 15.88 87 VAL C O 1
ATOM 3162 N N . SER C 1 88 ? 49.361 42.789 65.960 1.00 15.40 88 SER C N 1
ATOM 3163 C CA . SER C 1 88 ? 50.078 42.307 67.151 1.00 17.27 88 SER C CA 1
ATOM 3164 C C . SER C 1 88 ? 49.149 41.599 68.131 1.00 18.10 88 SER C C 1
ATOM 3165 O O . SER C 1 88 ? 49.585 40.603 68.734 1.00 18.11 88 SER C O 1
ATOM 3168 N N . SER C 1 89 ? 47.914 42.055 68.293 1.00 17.12 89 SER C N 1
ATOM 3169 C CA . SER C 1 89 ? 47.021 41.395 69.234 1.00 18.30 89 SER C CA 1
ATOM 3170 C C . SER C 1 89 ? 46.424 40.108 68.738 1.00 17.71 89 SER C C 1
ATOM 3171 O O . SER C 1 89 ? 45.996 39.285 69.554 1.00 18.17 89 SER C O 1
ATOM 3174 N N . THR C 1 90 ? 46.435 39.835 67.417 1.00 15.54 90 THR C N 1
ATOM 3175 C CA . THR C 1 90 ? 45.706 38.737 66.839 1.00 16.31 90 THR C CA 1
ATOM 3176 C C . THR C 1 90 ? 46.527 37.677 66.125 1.00 14.94 90 THR C C 1
ATOM 3177 O O . THR C 1 90 ? 46.084 36.540 65.997 1.00 16.52 90 THR C O 1
ATOM 3181 N N . THR C 1 91 ? 47.774 38.069 65.786 1.00 14.15 91 THR C N 1
ATOM 3182 C CA . THR C 1 91 ? 48.632 37.084 65.087 1.00 16.10 91 THR C CA 1
ATOM 3183 C C . THR C 1 91 ? 48.834 35.797 65.883 1.00 15.74 91 THR C C 1
ATOM 3184 O O . THR C 1 91 ? 48.902 35.885 67.107 1.00 17.01 91 THR C O 1
ATOM 3188 N N . LYS C 1 92 ? 48.927 34.663 65.201 1.00 15.72 92 LYS C N 1
ATOM 3189 C CA . LYS C 1 92 ? 49.196 33.402 65.895 1.00 16.91 92 LYS C CA 1
ATOM 3190 C C . LYS C 1 92 ? 50.641 33.061 65.681 1.00 17.81 92 LYS C C 1
ATOM 3191 O O . LYS C 1 92 ? 51.112 32.019 66.222 1.00 20.68 92 LYS C O 1
ATOM 3197 N N . LEU C 1 93 ? 51.466 33.836 65.023 1.00 15.61 93 LEU C N 1
ATOM 3198 C CA . LEU C 1 93 ? 52.847 33.489 64.770 1.00 16.70 93 LEU C CA 1
ATOM 3199 C C . LEU C 1 93 ? 53.802 33.976 65.854 1.00 17.20 93 LEU C C 1
ATOM 3200 O O . LEU C 1 93 ? 53.634 35.062 66.426 1.00 16.60 93 LEU C O 1
ATOM 3205 N N . LYS C 1 94 ? 54.831 33.164 66.092 1.00 17.06 94 LYS C N 1
ATOM 3206 C CA . LYS C 1 94 ? 55.821 33.572 67.115 1.00 19.06 94 LYS C CA 1
ATOM 3207 C C . LYS C 1 94 ? 56.734 34.663 66.501 1.00 15.93 94 LYS C C 1
ATOM 3208 O O . LYS C 1 94 ? 56.963 34.650 65.272 1.00 15.87 94 LYS C O 1
ATOM 3214 N N . ALA C 1 95 ? 57.220 35.574 67.333 1.00 16.24 95 ALA C N 1
ATOM 3215 C CA . ALA C 1 95 ? 58.107 36.607 66.836 1.00 15.37 95 ALA C CA 1
ATOM 3216 C C . ALA C 1 95 ? 59.235 36.028 66.000 1.00 15.45 95 ALA C C 1
ATOM 3217 O O . ALA C 1 95 ? 59.915 35.080 66.418 1.00 16.10 95 ALA C O 1
ATOM 3219 N N . TYR C 1 96 ? 59.475 36.696 64.846 1.00 16.47 96 TYR C N 1
ATOM 3220 C CA . TYR C 1 96 ? 60.554 36.183 63.983 1.00 14.85 96 TYR C CA 1
ATOM 3221 C C . TYR C 1 96 ? 61.879 36.596 64.540 1.00 15.13 96 TYR C C 1
ATOM 3222 O O . TYR C 1 96 ? 62.093 37.732 64.920 1.00 16.80 96 TYR C O 1
ATOM 3231 N N . PRO C 1 97 ? 62.882 35.695 64.502 1.00 15.26 97 PRO C N 1
ATOM 3232 C CA . PRO C 1 97 ? 64.181 36.046 64.996 1.00 15.51 97 PRO C CA 1
ATOM 3233 C C . PRO C 1 97 ? 64.871 37.093 64.133 1.00 16.34 97 PRO C C 1
ATOM 3234 O O . PRO C 1 97 ? 65.026 36.917 62.916 1.00 16.76 97 PRO C O 1
ATOM 3238 N N . THR C 1 98 ? 65.387 38.104 64.825 1.00 16.76 98 THR C N 1
ATOM 3239 C CA . THR C 1 98 ? 66.098 39.139 64.070 1.00 17.06 98 THR C CA 1
ATOM 3240 C C . THR C 1 98 ? 67.614 38.982 64.060 1.00 16.75 98 THR C C 1
ATOM 3241 O O . THR C 1 98 ? 68.271 39.799 63.463 1.00 18.57 98 THR C O 1
ATOM 3245 N N . ASP C 1 99 ? 68.094 37.821 64.557 1.00 15.78 99 ASP C N 1
ATOM 3246 C CA . ASP C 1 99 ? 69.513 37.613 64.620 1.00 16.03 99 ASP C CA 1
ATOM 3247 C C . ASP C 1 99 ? 69.950 36.358 63.906 1.00 17.37 99 ASP C C 1
ATOM 3248 O O . ASP C 1 99 ? 71.012 35.786 64.168 1.00 19.40 99 ASP C O 1
ATOM 3253 N N . ILE C 1 100 ? 69.169 36.013 62.850 1.00 15.95 100 ILE C N 1
ATOM 3254 C CA . ILE C 1 100 ? 69.576 34.880 61.979 1.00 16.35 100 ILE C CA 1
ATOM 3255 C C . ILE C 1 100 ? 69.844 35.381 60.571 1.00 16.80 100 ILE C C 1
ATOM 3256 O O . ILE C 1 100 ? 69.340 36.423 60.130 1.00 15.64 100 ILE C O 1
ATOM 3261 N N . TYR C 1 101 ? 70.759 34.721 59.874 1.00 15.39 101 TYR C N 1
ATOM 3262 C CA . TYR C 1 101 ? 71.277 35.167 58.568 1.00 14.35 101 TYR C CA 1
ATOM 3263 C C . TYR C 1 101 ? 71.432 34.027 57.597 1.00 14.16 101 TYR C C 1
ATOM 3264 O O . TYR C 1 101 ? 71.070 34.098 56.419 1.00 14.79 101 TYR C O 1
ATOM 3273 N N . LYS C 1 102 ? 71.961 32.844 58.003 1.00 14.98 102 LYS C N 1
ATOM 3274 C CA . LYS C 1 102 ? 72.148 31.722 57.161 1.00 15.11 102 LYS C CA 1
ATOM 3275 C C . LYS C 1 102 ? 70.835 31.340 56.489 1.00 15.54 102 LYS C C 1
ATOM 3276 O O . LYS C 1 102 ? 69.752 31.387 57.071 1.00 14.25 102 LYS C O 1
ATOM 3282 N N . ILE C 1 103 ? 70.979 30.987 55.198 1.00 15.78 103 ILE C N 1
ATOM 3283 C CA . ILE C 1 103 ? 69.749 30.609 54.464 1.00 15.99 103 ILE C CA 1
ATOM 3284 C C . ILE C 1 103 ? 68.988 29.496 55.113 1.00 15.63 103 ILE C C 1
ATOM 3285 O O . ILE C 1 103 ? 67.767 29.590 55.205 1.00 16.92 103 ILE C O 1
ATOM 3290 N N . HIS C 1 104 ? 69.707 28.470 55.645 1.00 16.13 104 HIS C N 1
ATOM 3291 C CA . HIS C 1 104 ? 68.916 27.380 56.264 1.00 15.71 104 HIS C CA 1
ATOM 3292 C C . HIS C 1 104 ? 68.148 27.813 57.516 1.00 16.28 104 HIS C C 1
ATOM 3293 O O . HIS C 1 104 ? 67.107 27.205 57.833 1.00 17.37 104 HIS C O 1
ATOM 3300 N N . ASP C 1 105 ? 68.698 28.812 58.249 1.00 15.59 105 ASP C N 1
ATOM 3301 C CA . ASP C 1 105 ? 68.008 29.313 59.446 1.00 16.59 105 ASP C CA 1
ATOM 3302 C C . ASP C 1 105 ? 66.752 30.049 58.996 1.00 15.34 105 ASP C C 1
ATOM 3303 O O . ASP C 1 105 ? 65.688 29.851 59.621 1.00 14.96 105 ASP C O 1
ATOM 3308 N N . HIS C 1 106 ? 66.826 30.890 57.998 1.00 15.97 106 HIS C N 1
ATOM 3309 C CA . HIS C 1 106 ? 65.623 31.595 57.572 1.00 14.34 106 HIS C CA 1
ATOM 3310 C C . HIS C 1 106 ? 64.653 30.569 56.978 1.00 14.70 106 HIS C C 1
ATOM 3311 O O . HIS C 1 106 ? 63.451 30.654 57.218 1.00 14.61 106 HIS C O 1
ATOM 3318 N N . LEU C 1 107 ? 65.101 29.594 56.183 1.00 14.12 107 LEU C N 1
ATOM 3319 C CA . LEU C 1 107 ? 64.156 28.592 55.666 1.00 15.11 107 LEU C CA 1
ATOM 3320 C C . LEU C 1 107 ? 63.436 27.849 56.803 1.00 15.58 107 LEU C C 1
ATOM 3321 O O . LEU C 1 107 ? 62.222 27.667 56.698 1.00 15.41 107 LEU C O 1
ATOM 3326 N N . ASP C 1 108 ? 64.161 27.501 57.862 1.00 14.91 108 ASP C N 1
ATOM 3327 C CA . ASP C 1 108 ? 63.461 26.825 58.970 1.00 15.98 108 ASP C CA 1
ATOM 3328 C C . ASP C 1 108 ? 62.388 27.702 59.612 1.00 15.04 108 ASP C C 1
ATOM 3329 O O . ASP C 1 108 ? 61.270 27.232 59.866 1.00 14.41 108 ASP C O 1
ATOM 3334 N N . ALA C 1 109 ? 62.735 28.985 59.802 1.00 14.17 109 ALA C N 1
ATOM 3335 C CA . ALA C 1 109 ? 61.786 29.881 60.458 1.00 13.60 109 ALA C CA 1
ATOM 3336 C C . ALA C 1 109 ? 60.603 30.157 59.532 1.00 14.65 109 ALA C C 1
ATOM 3337 O O . ALA C 1 109 ? 59.476 30.322 60.039 1.00 15.71 109 ALA C O 1
ATOM 3339 N N . LEU C 1 110 ? 60.884 30.280 58.220 1.00 13.48 110 LEU C N 1
ATOM 3340 C CA . LEU C 1 110 ? 59.748 30.531 57.315 1.00 14.23 110 LEU C CA 1
ATOM 3341 C C . LEU C 1 110 ? 58.863 29.318 57.176 1.00 13.52 110 LEU C C 1
ATOM 3342 O O . LEU C 1 110 ? 57.621 29.444 57.108 1.00 14.22 110 LEU C O 1
ATOM 3347 N N . ILE C 1 111 ? 59.497 28.131 57.117 1.00 12.61 111 ILE C N 1
ATOM 3348 C CA . ILE C 1 111 ? 58.674 26.914 57.046 1.00 13.71 111 ILE C CA 1
ATOM 3349 C C . ILE C 1 111 ? 57.711 26.770 58.227 1.00 13.89 111 ILE C C 1
ATOM 3350 O O . ILE C 1 111 ? 56.536 26.461 58.025 1.00 15.26 111 ILE C O 1
ATOM 3355 N N . GLU C 1 112 ? 58.180 27.091 59.445 1.00 14.40 112 GLU C N 1
ATOM 3356 C CA . GLU C 1 112 ? 57.277 27.005 60.616 1.00 15.32 112 GLU C CA 1
ATOM 3357 C C . GLU C 1 112 ? 56.053 27.871 60.398 1.00 14.22 112 GLU C C 1
ATOM 3358 O O . GLU C 1 112 ? 54.904 27.474 60.650 1.00 15.85 112 GLU C O 1
ATOM 3364 N N . ARG C 1 113 ? 56.331 29.131 60.006 1.00 14.05 113 ARG C N 1
ATOM 3365 C CA . ARG C 1 113 ? 55.262 30.116 59.891 1.00 12.66 113 ARG C CA 1
ATOM 3366 C C . ARG C 1 113 ? 54.360 29.977 58.691 1.00 14.85 113 ARG C C 1
ATOM 3367 O O . ARG C 1 113 ? 53.149 30.184 58.782 1.00 14.17 113 ARG C O 1
ATOM 3375 N N . TYR C 1 114 ? 54.977 29.645 57.554 1.00 15.34 114 TYR C N 1
ATOM 3376 C CA . TYR C 1 114 ? 54.183 29.300 56.382 1.00 14.48 114 TYR C CA 1
ATOM 3377 C C . TYR C 1 114 ? 53.311 28.084 56.649 1.00 14.45 114 TYR C C 1
ATOM 3378 O O . TYR C 1 114 ? 52.185 28.024 56.237 1.00 14.73 114 TYR C O 1
ATOM 3387 N N . GLY C 1 115 ? 53.856 27.076 57.362 1.00 13.95 115 GLY C N 1
ATOM 3388 C CA . GLY C 1 115 ? 53.029 25.896 57.657 1.00 13.76 115 GLY C CA 1
ATOM 3389 C C . GLY C 1 115 ? 51.859 26.286 58.554 1.00 13.41 115 GLY C C 1
ATOM 3390 O O . GLY C 1 115 ? 50.730 25.854 58.303 1.00 15.94 115 GLY C O 1
ATOM 3391 N N . GLU C 1 116 ? 52.083 27.135 59.564 1.00 13.49 116 GLU C N 1
ATOM 3392 C CA . GLU C 1 116 ? 51.016 27.551 60.461 1.00 15.08 116 GLU C CA 1
ATOM 3393 C C . GLU C 1 116 ? 49.915 28.308 59.707 1.00 14.59 116 GLU C C 1
ATOM 3394 O O . GLU C 1 116 ? 48.714 28.067 59.869 1.00 16.25 116 GLU C O 1
ATOM 3400 N N . VAL C 1 117 ? 50.347 29.217 58.816 1.00 14.22 117 VAL C N 1
ATOM 3401 C CA . VAL C 1 117 ? 49.332 29.984 58.062 1.00 13.59 117 VAL C CA 1
ATOM 3402 C C . VAL C 1 117 ? 48.621 29.163 57.023 1.00 13.05 117 VAL C C 1
ATOM 3403 O O . VAL C 1 117 ? 47.392 29.236 56.898 1.00 14.62 117 VAL C O 1
ATOM 3407 N N . ALA C 1 118 ? 49.381 28.312 56.329 1.00 13.64 118 ALA C N 1
ATOM 3408 C CA . ALA C 1 118 ? 48.721 27.402 55.385 1.00 14.04 118 ALA C CA 1
ATOM 3409 C C . ALA C 1 118 ? 47.654 26.558 56.084 1.00 13.67 118 ALA C C 1
ATOM 3410 O O . ALA C 1 118 ? 46.540 26.350 55.577 1.00 13.20 118 ALA C O 1
ATOM 3412 N N . ASN C 1 119 ? 47.997 26.031 57.280 1.00 13.34 119 ASN C N 1
ATOM 3413 C CA . ASN C 1 119 ? 47.018 25.173 57.997 1.00 13.81 119 ASN C CA 1
ATOM 3414 C C . ASN C 1 119 ? 45.871 25.957 58.604 1.00 13.00 119 ASN C C 1
ATOM 3415 O O . ASN C 1 119 ? 44.730 25.432 58.607 1.00 16.11 119 ASN C O 1
ATOM 3420 N N . MET C 1 120 ? 46.056 27.204 58.980 1.00 14.08 120 MET C N 1
ATOM 3421 C CA . MET C 1 120 ? 44.953 28.060 59.463 1.00 13.75 120 MET C CA 1
ATOM 3422 C C . MET C 1 120 ? 43.998 28.346 58.290 1.00 13.88 120 MET C C 1
ATOM 3423 O O . MET C 1 120 ? 42.797 28.286 58.467 1.00 16.16 120 MET C O 1
ATOM 3428 N N . ILE C 1 121 ? 44.595 28.625 57.112 1.00 12.84 121 ILE C N 1
ATOM 3429 C CA . ILE C 1 121 ? 43.699 28.894 55.967 1.00 14.15 121 ILE C CA 1
ATOM 3430 C C . ILE C 1 121 ? 42.968 27.637 55.539 1.00 14.37 121 ILE C C 1
ATOM 3431 O O . ILE C 1 121 ? 41.796 27.762 55.141 1.00 14.60 121 ILE C O 1
ATOM 3436 N N . ARG C 1 122 ? 43.601 26.461 55.626 1.00 14.60 122 ARG C N 1
ATOM 3437 C CA . ARG C 1 122 ? 42.913 25.214 55.272 1.00 14.75 122 ARG C CA 1
ATOM 3438 C C . ARG C 1 122 ? 41.676 25.038 56.136 1.00 15.26 122 ARG C C 1
ATOM 3439 O O . ARG C 1 122 ? 40.574 24.667 55.674 1.00 16.33 122 ARG C O 1
ATOM 3447 N N . LYS C 1 123 ? 41.834 25.323 57.432 1.00 15.29 123 LYS C N 1
ATOM 3448 C CA . LYS C 1 123 ? 40.723 25.219 58.377 1.00 15.95 123 LYS C CA 1
ATOM 3449 C C . LYS C 1 123 ? 39.646 26.252 58.046 1.00 16.60 123 LYS C C 1
ATOM 3450 O O . LYS C 1 123 ? 38.455 25.950 58.135 1.00 15.79 123 LYS C O 1
ATOM 3456 N N . ALA C 1 124 ? 40.069 27.470 57.720 1.00 15.52 124 ALA C N 1
ATOM 3457 C CA . ALA C 1 124 ? 39.140 28.539 57.407 1.00 14.94 124 ALA C CA 1
ATOM 3458 C C . ALA C 1 124 ? 38.237 28.202 56.228 1.00 14.56 124 ALA C C 1
ATOM 3459 O O . ALA C 1 124 ? 37.112 28.668 56.164 1.00 14.76 124 ALA C O 1
ATOM 3461 N N . ILE C 1 125 ? 38.711 27.467 55.217 1.00 13.27 125 ILE C N 1
ATOM 3462 C CA . ILE C 1 125 ? 37.834 27.040 54.143 1.00 13.86 125 ILE C CA 1
ATOM 3463 C C . ILE C 1 125 ? 36.631 26.280 54.723 1.00 15.39 125 ILE C C 1
ATOM 3464 O O . ILE C 1 125 ? 35.481 26.564 54.389 1.00 15.52 125 ILE C O 1
ATOM 3469 N N . ASP C 1 126 ? 36.982 25.289 55.535 1.00 16.23 126 ASP C N 1
ATOM 3470 C CA . ASP C 1 126 ? 35.923 24.421 56.047 1.00 16.57 126 ASP C CA 1
ATOM 3471 C C . ASP C 1 126 ? 34.969 25.171 56.961 1.00 15.86 126 ASP C C 1
ATOM 3472 O O . ASP C 1 126 ? 33.758 24.996 56.871 1.00 16.16 126 ASP C O 1
ATOM 3477 N N . ASP C 1 127 ? 35.542 26.020 57.825 1.00 13.72 127 ASP C N 1
ATOM 3478 C CA . ASP C 1 127 ? 34.701 26.752 58.800 1.00 15.38 127 ASP C CA 1
ATOM 3479 C C . ASP C 1 127 ? 33.803 27.721 58.049 1.00 17.30 127 ASP C C 1
ATOM 3480 O O . ASP C 1 127 ? 32.674 27.948 58.462 1.00 17.75 127 ASP C O 1
ATOM 3485 N N . SER C 1 128 ? 34.343 28.402 57.009 1.00 15.71 128 SER C N 1
ATOM 3486 C CA . SER C 1 128 ? 33.516 29.333 56.221 1.00 16.22 128 SER C CA 1
ATOM 3487 C C . SER C 1 128 ? 32.438 28.633 55.445 1.00 14.88 128 SER C C 1
ATOM 3488 O O . SER C 1 128 ? 31.258 29.058 55.427 1.00 16.89 128 SER C O 1
ATOM 3491 N N . ASP C 1 129 ? 32.734 27.491 54.826 1.00 16.68 129 ASP C N 1
ATOM 3492 C CA . ASP C 1 129 ? 31.717 26.742 54.117 1.00 16.55 129 ASP C CA 1
ATOM 3493 C C . ASP C 1 129 ? 30.607 26.188 55.050 1.00 17.92 129 ASP C C 1
ATOM 3494 O O . ASP C 1 129 ? 29.426 26.334 54.731 1.00 19.56 129 ASP C O 1
ATOM 3499 N N . GLU C 1 130 ? 31.061 25.708 56.191 1.00 17.51 130 GLU C N 1
ATOM 3500 C CA . GLU C 1 130 ? 30.095 25.160 57.163 1.00 19.01 130 GLU C CA 1
ATOM 3501 C C . GLU C 1 130 ? 29.217 26.241 57.715 1.00 19.37 130 GLU C C 1
ATOM 3502 O O . GLU C 1 130 ? 28.075 25.979 58.165 1.00 18.76 130 GLU C O 1
ATOM 3508 N N . ALA C 1 131 ? 29.671 27.486 57.785 1.00 18.34 131 ALA C N 1
ATOM 3509 C CA . ALA C 1 131 ? 28.870 28.620 58.186 1.00 19.96 131 ALA C CA 1
ATOM 3510 C C . ALA C 1 131 ? 27.886 29.038 57.109 1.00 19.21 131 ALA C C 1
ATOM 3511 O O . ALA C 1 131 ? 27.104 29.955 57.441 1.00 23.38 131 ALA C O 1
ATOM 3513 N N . GLY C 1 132 ? 27.922 28.472 55.902 1.00 19.88 132 GLY C N 1
ATOM 3514 C CA . GLY C 1 132 ? 26.973 28.780 54.858 1.00 18.67 132 GLY C CA 1
ATOM 3515 C C . GLY C 1 132 ? 27.466 29.907 53.921 1.00 20.98 132 GLY C C 1
ATOM 3516 O O . GLY C 1 132 ? 26.628 30.451 53.181 1.00 18.73 132 GLY C O 1
ATOM 3517 N N . ASP C 1 133 ? 28.796 30.061 53.885 1.00 17.13 133 ASP C N 1
ATOM 3518 C CA . ASP C 1 133 ? 29.326 31.130 52.996 1.00 15.72 133 ASP C CA 1
ATOM 3519 C C . ASP C 1 133 ? 30.375 30.570 52.019 1.00 13.91 133 ASP C C 1
ATOM 3520 O O . ASP C 1 133 ? 31.573 30.739 52.240 1.00 14.43 133 ASP C O 1
ATOM 3525 N N . PRO C 1 134 ? 29.947 29.928 50.970 1.00 15.69 134 PRO C N 1
ATOM 3526 C CA . PRO C 1 134 ? 30.861 29.381 50.004 1.00 15.49 134 PRO C CA 1
ATOM 3527 C C . PRO C 1 134 ? 31.637 30.469 49.267 1.00 15.64 134 PRO C C 1
ATOM 3528 O O . PRO C 1 134 ? 32.728 30.127 48.785 1.00 14.89 134 PRO C O 1
ATOM 3532 N N . THR C 1 135 ? 31.109 31.693 49.172 1.00 14.36 135 THR C N 1
ATOM 3533 C CA . THR C 1 135 ? 31.898 32.757 48.489 1.00 14.16 135 THR C CA 1
ATOM 3534 C C . THR C 1 135 ? 33.110 33.066 49.329 1.00 13.56 135 THR C C 1
ATOM 3535 O O . THR C 1 135 ? 34.235 33.144 48.776 1.00 13.83 135 THR C O 1
ATOM 3539 N N . THR C 1 136 ? 32.998 33.197 50.672 1.00 12.67 136 THR C N 1
ATOM 3540 C CA . THR C 1 136 ? 34.199 33.389 51.486 1.00 12.54 136 THR C CA 1
ATOM 3541 C C . THR C 1 136 ? 35.054 32.136 51.436 1.00 12.59 136 THR C C 1
ATOM 3542 O O . THR C 1 136 ? 36.305 32.178 51.413 1.00 14.32 136 THR C O 1
ATOM 3546 N N . ALA C 1 137 ? 34.471 30.930 51.491 1.00 13.15 137 ALA C N 1
ATOM 3547 C CA . ALA C 1 137 ? 35.286 29.713 51.439 1.00 14.01 137 ALA C CA 1
ATOM 3548 C C . ALA C 1 137 ? 36.122 29.725 50.142 1.00 13.41 137 ALA C C 1
ATOM 3549 O O . ALA C 1 137 ? 37.254 29.244 50.262 1.00 13.99 137 ALA C O 1
ATOM 3551 N N . ASP C 1 138 ? 35.615 30.253 49.057 1.00 13.47 138 ASP C N 1
ATOM 3552 C CA . ASP C 1 138 ? 36.459 30.261 47.829 1.00 13.11 138 ASP C CA 1
ATOM 3553 C C . ASP C 1 138 ? 37.617 31.234 47.920 1.00 14.39 138 ASP C C 1
ATOM 3554 O O . ASP C 1 138 ? 38.715 30.954 47.399 1.00 14.01 138 ASP C O 1
ATOM 3559 N N . ILE C 1 139 ? 37.425 32.355 48.623 1.00 13.02 139 ILE C N 1
ATOM 3560 C CA . ILE C 1 139 ? 38.561 33.286 48.872 1.00 12.48 139 ILE C CA 1
ATOM 3561 C C . ILE C 1 139 ? 39.655 32.526 49.614 1.00 13.11 139 ILE C C 1
ATOM 3562 O O . ILE C 1 139 ? 40.857 32.573 49.311 1.00 13.94 139 ILE C O 1
ATOM 3567 N N . PHE C 1 140 ? 39.257 31.769 50.678 1.00 13.99 140 PHE C N 1
ATOM 3568 C CA . PHE C 1 140 ? 40.260 31.009 51.430 1.00 13.31 140 PHE C CA 1
ATOM 3569 C C . PHE C 1 140 ? 40.820 29.880 50.561 1.00 12.58 140 PHE C C 1
ATOM 3570 O O . PHE C 1 140 ? 42.004 29.556 50.818 1.00 14.32 140 PHE C O 1
ATOM 3578 N N . THR C 1 141 ? 40.064 29.289 49.669 1.00 14.16 141 THR C N 1
ATOM 3579 C CA . THR C 1 141 ? 40.595 28.213 48.816 1.00 13.10 141 THR C CA 1
ATOM 3580 C C . THR C 1 141 ? 41.663 28.707 47.858 1.00 13.14 141 THR C C 1
ATOM 3581 O O . THR C 1 141 ? 42.696 28.041 47.726 1.00 13.64 141 THR C O 1
ATOM 3585 N N . ALA C 1 142 ? 41.392 29.906 47.336 1.00 12.58 142 ALA C N 1
ATOM 3586 C CA . ALA C 1 142 ? 42.426 30.471 46.437 1.00 14.13 142 ALA C CA 1
ATOM 3587 C C . ALA C 1 142 ? 43.687 30.774 47.211 1.00 13.94 142 ALA C C 1
ATOM 3588 O O . ALA C 1 142 ? 44.808 30.524 46.738 1.00 14.63 142 ALA C O 1
ATOM 3590 N N . ALA C 1 143 ? 43.556 31.289 48.453 1.00 14.65 143 ALA C N 1
ATOM 3591 C CA . ALA C 1 143 ? 44.733 31.528 49.263 1.00 12.96 143 ALA C CA 1
ATOM 3592 C C . ALA C 1 143 ? 45.456 30.255 49.624 1.00 13.76 143 ALA C C 1
ATOM 3593 O O . ALA C 1 143 ? 46.673 30.172 49.676 1.00 14.61 143 ALA C O 1
ATOM 3595 N N . SER C 1 144 ? 44.646 29.197 49.952 1.00 13.48 144 SER C N 1
ATOM 3596 C CA . SER C 1 144 ? 45.231 27.890 50.274 1.00 13.86 144 SER C CA 1
ATOM 3597 C C . SER C 1 144 ? 46.075 27.316 49.152 1.00 14.13 144 SER C C 1
ATOM 3598 O O . SER C 1 144 ? 47.143 26.733 49.427 1.00 13.90 144 SER C O 1
ATOM 3601 N N . ARG C 1 145 ? 45.585 27.489 47.921 1.00 14.23 145 ARG C N 1
ATOM 3602 C CA . ARG C 1 145 ? 46.420 26.950 46.817 1.00 13.60 145 ARG C CA 1
ATOM 3603 C C . ARG C 1 145 ? 47.767 27.649 46.771 1.00 13.77 145 ARG C C 1
ATOM 3604 O O . ARG C 1 145 ? 48.774 26.903 46.607 1.00 14.02 145 ARG C O 1
ATOM 3612 N N . ASP C 1 146 ? 47.810 28.975 46.927 1.00 13.13 146 ASP C N 1
ATOM 3613 C CA . ASP C 1 146 ? 49.144 29.607 46.893 1.00 14.27 146 ASP C CA 1
ATOM 3614 C C . ASP C 1 146 ? 49.948 29.295 48.138 1.00 14.19 146 ASP C C 1
ATOM 3615 O O . ASP C 1 146 ? 51.152 29.119 48.020 1.00 15.13 146 ASP C O 1
ATOM 3620 N N . LEU C 1 147 ? 49.331 29.243 49.339 1.00 13.40 147 LEU C N 1
ATOM 3621 C CA . LEU C 1 147 ? 50.095 28.940 50.566 1.00 14.09 147 LEU C CA 1
ATOM 3622 C C . LEU C 1 147 ? 50.678 27.528 50.537 1.00 13.32 147 LEU C C 1
ATOM 3623 O O . LEU C 1 147 ? 51.804 27.337 50.948 1.00 14.90 147 LEU C O 1
ATOM 3628 N N . ASP C 1 148 ? 49.878 26.561 50.075 1.00 13.90 148 ASP C N 1
ATOM 3629 C CA . ASP C 1 148 ? 50.389 25.186 50.009 1.00 13.02 148 ASP C CA 1
ATOM 3630 C C . ASP C 1 148 ? 51.503 25.074 48.991 1.00 13.87 148 ASP C C 1
ATOM 3631 O O . ASP C 1 148 ? 52.466 24.308 49.209 1.00 14.20 148 ASP C O 1
ATOM 3636 N N . LYS C 1 149 ? 51.430 25.812 47.871 1.00 13.02 149 LYS C N 1
ATOM 3637 C CA . LYS C 1 149 ? 52.544 25.760 46.901 1.00 12.27 149 LYS C CA 1
ATOM 3638 C C . LYS C 1 149 ? 53.767 26.462 47.438 1.00 13.44 149 LYS C C 1
ATOM 3639 O O . LYS C 1 149 ? 54.860 25.955 47.219 1.00 14.33 149 LYS C O 1
ATOM 3645 N N . SER C 1 150 ? 53.553 27.590 48.125 1.00 13.64 150 SER C N 1
ATOM 3646 C CA . SER C 1 150 ? 54.719 28.254 48.678 1.00 13.10 150 SER C CA 1
ATOM 3647 C C . SER C 1 150 ? 55.374 27.430 49.753 1.00 12.52 150 SER C C 1
ATOM 3648 O O . SER C 1 150 ? 56.615 27.383 49.857 1.00 13.65 150 SER C O 1
ATOM 3651 N N . LEU C 1 151 ? 54.561 26.776 50.595 1.00 13.12 151 LEU C N 1
ATOM 3652 C CA . LEU C 1 151 ? 55.111 25.861 51.619 1.00 13.54 151 LEU C CA 1
ATOM 3653 C C . LEU C 1 151 ? 55.936 24.724 50.986 1.00 13.68 151 LEU C C 1
ATOM 3654 O O . LEU C 1 151 ? 57.072 24.502 51.460 1.00 14.84 151 LEU C O 1
ATOM 3659 N N . TRP C 1 152 ? 55.454 24.173 49.897 1.00 14.72 152 TRP C N 1
ATOM 3660 C CA . TRP C 1 152 ? 56.231 23.105 49.202 1.00 14.55 152 TRP C CA 1
ATOM 3661 C C . TRP C 1 152 ? 57.508 23.726 48.694 1.00 15.05 152 TRP C C 1
ATOM 3662 O O . TRP C 1 152 ? 58.610 23.109 48.835 1.00 16.15 152 TRP C O 1
ATOM 3673 N N . PHE C 1 153 ? 57.448 24.888 48.001 1.00 13.29 153 PHE C N 1
ATOM 3674 C CA . PHE C 1 153 ? 58.702 25.480 47.530 1.00 14.66 153 PHE C CA 1
ATOM 3675 C C . PHE C 1 153 ? 59.734 25.619 48.644 1.00 15.65 153 PHE C C 1
ATOM 3676 O O . PHE C 1 153 ? 60.908 25.355 48.429 1.00 16.61 153 PHE C O 1
ATOM 3684 N N . LEU C 1 154 ? 59.298 26.123 49.825 1.00 14.12 154 LEU C N 1
ATOM 3685 C CA . LEU C 1 154 ? 60.292 26.250 50.882 1.00 14.40 154 LEU C CA 1
ATOM 3686 C C . LEU C 1 154 ? 60.771 24.866 51.371 1.00 14.96 154 LEU C C 1
ATOM 3687 O O . LEU C 1 154 ? 61.993 24.707 51.550 1.00 16.97 154 LEU C O 1
ATOM 3692 N N . GLU C 1 155 ? 59.836 23.941 51.604 1.00 15.76 155 GLU C N 1
ATOM 3693 C CA . GLU C 1 155 ? 60.238 22.625 52.129 1.00 14.81 155 GLU C CA 1
ATOM 3694 C C . GLU C 1 155 ? 61.109 21.867 51.132 1.00 16.75 155 GLU C C 1
ATOM 3695 O O . GLU C 1 155 ? 62.045 21.161 51.580 1.00 17.27 155 GLU C O 1
ATOM 3701 N N . ALA C 1 156 ? 60.870 22.051 49.845 1.00 15.52 156 ALA C N 1
ATOM 3702 C CA . ALA C 1 156 ? 61.708 21.343 48.867 1.00 17.49 156 ALA C CA 1
ATOM 3703 C C . ALA C 1 156 ? 63.169 21.732 48.949 1.00 19.16 156 ALA C C 1
ATOM 3704 O O . ALA C 1 156 ? 64.034 20.902 48.571 1.00 20.27 156 ALA C O 1
ATOM 3706 N N . HIS C 1 157 ? 63.512 22.910 49.477 1.00 17.93 157 HIS C N 1
ATOM 3707 C CA . HIS C 1 157 ? 64.910 23.315 49.601 1.00 18.39 157 HIS C CA 1
ATOM 3708 C C . HIS C 1 157 ? 65.576 22.542 50.745 1.00 20.23 157 HIS C C 1
ATOM 3709 O O . HIS C 1 157 ? 66.817 22.515 50.726 1.00 20.70 157 HIS C O 1
ATOM 3716 N N . VAL C 1 158 ? 64.815 22.037 51.692 1.00 19.40 158 VAL C N 1
ATOM 3717 C CA . VAL C 1 158 ? 65.459 21.392 52.858 1.00 24.23 158 VAL C CA 1
ATOM 3718 C C . VAL C 1 158 ? 65.169 19.912 52.916 1.00 25.25 158 VAL C C 1
ATOM 3719 O O . VAL C 1 158 ? 65.778 19.248 53.813 1.00 27.41 158 VAL C O 1
ATOM 3723 N N . GLN C 1 159 ? 64.357 19.333 52.064 1.00 26.54 159 GLN C N 1
ATOM 3724 C CA . GLN C 1 159 ? 63.960 17.920 52.095 1.00 27.47 159 GLN C CA 1
ATOM 3725 C C . GLN C 1 159 ? 65.095 17.013 51.624 1.00 28.76 159 GLN C C 1
ATOM 3726 O O . GLN C 1 159 ? 65.062 15.804 51.957 1.00 33.30 159 GLN C O 1
ATOM 3732 N N . GLU C 1 160 ? 66.095 17.531 50.970 1.00 28.04 160 GLU C N 1
ATOM 3733 C CA . GLU C 1 160 ? 67.318 16.824 50.610 1.00 32.04 160 GLU C CA 1
ATOM 3734 C C . GLU C 1 160 ? 68.477 17.805 50.737 1.00 34.00 160 GLU C C 1
ATOM 3735 O O . GLU C 1 160 ? 68.291 19.026 50.619 1.00 31.05 160 GLU C O 1
ATOM 3741 N N . LYS C 1 161 ? 69.691 17.332 50.967 1.00 34.75 161 LYS C N 1
ATOM 3742 C CA . LYS C 1 161 ? 70.898 18.127 51.099 1.00 36.84 161 LYS C CA 1
ATOM 3743 C C . LYS C 1 161 ? 71.653 18.393 49.791 1.00 36.42 161 LYS C C 1
ATOM 3744 O O . LYS C 1 161 ? 72.562 19.237 49.750 1.00 35.40 161 LYS C O 1
ATOM 3750 N N . SER C 1 162 ? 71.299 17.739 48.693 1.00 35.67 162 SER C N 1
ATOM 3751 C CA . SER C 1 162 ? 72.010 18.025 47.437 1.00 34.22 162 SER C CA 1
ATOM 3752 C C . SER C 1 162 ? 71.090 17.670 46.279 1.00 33.06 162 SER C C 1
ATOM 3753 O O . SER C 1 162 ? 71.639 17.508 45.170 1.00 28.37 162 SER C O 1
ATOM 3757 N N . THR D 1 3 ? 79.955 54.697 -7.409 1.00 50.71 3 THR D N 1
ATOM 3758 C CA . THR D 1 3 ? 80.144 53.212 -7.463 1.00 49.80 3 THR D CA 1
ATOM 3759 C C . THR D 1 3 ? 79.850 52.606 -6.111 1.00 48.16 3 THR D C 1
ATOM 3760 O O . THR D 1 3 ? 80.196 53.093 -5.025 1.00 47.42 3 THR D O 1
ATOM 3764 N N . HIS D 1 4 ? 79.103 51.493 -6.134 1.00 46.63 4 HIS D N 1
ATOM 3765 C CA . HIS D 1 4 ? 78.755 50.852 -4.869 1.00 44.88 4 HIS D CA 1
ATOM 3766 C C . HIS D 1 4 ? 79.908 49.939 -4.436 1.00 42.11 4 HIS D C 1
ATOM 3767 O O . HIS D 1 4 ? 79.801 48.712 -4.485 1.00 42.27 4 HIS D O 1
ATOM 3774 N N . LYS D 1 5 ? 80.944 50.612 -3.997 1.00 40.23 5 LYS D N 1
ATOM 3775 C CA . LYS D 1 5 ? 82.160 50.109 -3.414 1.00 38.63 5 LYS D CA 1
ATOM 3776 C C . LYS D 1 5 ? 81.823 49.831 -1.922 1.00 35.55 5 LYS D C 1
ATOM 3777 O O . LYS D 1 5 ? 81.350 50.694 -1.185 1.00 32.55 5 LYS D O 1
ATOM 3783 N N . THR D 1 6 ? 82.180 48.601 -1.608 1.00 31.32 6 THR D N 1
ATOM 3784 C CA . THR D 1 6 ? 81.986 48.109 -0.261 1.00 24.34 6 THR D CA 1
ATOM 3785 C C . THR D 1 6 ? 83.219 47.354 0.233 1.00 24.58 6 THR D C 1
ATOM 3786 O O . THR D 1 6 ? 83.874 46.678 -0.584 1.00 27.41 6 THR D O 1
ATOM 3790 N N . LYS D 1 7 ? 83.429 47.327 1.531 1.00 18.20 7 LYS D N 1
ATOM 3791 C CA . LYS D 1 7 ? 84.467 46.490 2.142 1.00 16.83 7 LYS D CA 1
ATOM 3792 C C . LYS D 1 7 ? 84.054 45.022 2.185 1.00 17.39 7 LYS D C 1
ATOM 3793 O O . LYS D 1 7 ? 84.887 44.154 2.466 1.00 17.68 7 LYS D O 1
ATOM 3799 N N . ASN D 1 8 ? 82.808 44.673 1.967 1.00 16.33 8 ASN D N 1
ATOM 3800 C CA . ASN D 1 8 ? 82.354 43.282 1.994 1.00 16.81 8 ASN D CA 1
ATOM 3801 C C . ASN D 1 8 ? 83.194 42.478 0.996 1.00 16.59 8 ASN D C 1
ATOM 3802 O O . ASN D 1 8 ? 83.204 42.815 -0.193 1.00 18.34 8 ASN D O 1
ATOM 3807 N N . ASP D 1 9 ? 83.933 41.451 1.418 1.00 15.80 9 ASP D N 1
ATOM 3808 C CA . ASP D 1 9 ? 84.872 40.743 0.569 1.00 16.30 9 ASP D CA 1
ATOM 3809 C C . ASP D 1 9 ? 84.336 39.508 -0.113 1.00 18.77 9 ASP D C 1
ATOM 3810 O O . ASP D 1 9 ? 85.192 38.821 -0.727 1.00 19.64 9 ASP D O 1
ATOM 3815 N N . LEU D 1 10 ? 83.033 39.266 -0.208 1.00 16.70 10 LEU D N 1
ATOM 3816 C CA . LEU D 1 10 ? 82.574 38.150 -1.075 1.00 17.66 10 LEU D CA 1
ATOM 3817 C C . LEU D 1 10 ? 83.085 38.437 -2.484 1.00 17.33 10 LEU D C 1
ATOM 3818 O O . LEU D 1 10 ? 83.061 39.562 -2.995 1.00 17.64 10 LEU D O 1
ATOM 3823 N N . PRO D 1 11 ? 83.648 37.428 -3.151 1.00 19.50 11 PRO D N 1
ATOM 3824 C CA . PRO D 1 11 ? 84.203 37.717 -4.473 1.00 21.28 11 PRO D CA 1
ATOM 3825 C C . PRO D 1 11 ? 83.247 38.346 -5.439 1.00 21.42 11 PRO D C 1
ATOM 3826 O O . PRO D 1 11 ? 82.045 38.041 -5.445 1.00 19.65 11 PRO D O 1
ATOM 3830 N N . SER D 1 12 ? 83.686 39.291 -6.255 1.00 21.95 12 SER D N 1
ATOM 3831 C CA . SER D 1 12 ? 82.852 40.024 -7.185 1.00 23.77 12 SER D CA 1
ATOM 3832 C C . SER D 1 12 ? 82.011 39.145 -8.072 1.00 21.69 12 SER D C 1
ATOM 3833 O O . SER D 1 12 ? 80.856 39.513 -8.299 1.00 20.68 12 SER D O 1
ATOM 3836 N N . ASN D 1 13 ? 82.498 38.032 -8.598 1.00 22.18 13 ASN D N 1
ATOM 3837 C CA . ASN D 1 13 ? 81.690 37.141 -9.434 1.00 23.70 13 ASN D CA 1
ATOM 3838 C C . ASN D 1 13 ? 80.585 36.449 -8.620 1.00 22.04 13 ASN D C 1
ATOM 3839 O O . ASN D 1 13 ? 79.456 36.332 -9.160 1.00 21.40 13 ASN D O 1
ATOM 3844 N N . ALA D 1 14 ? 80.843 36.107 -7.367 1.00 18.90 14 ALA D N 1
ATOM 3845 C CA . ALA D 1 14 ? 79.821 35.528 -6.494 1.00 19.71 14 ALA D CA 1
ATOM 3846 C C . ALA D 1 14 ? 78.765 36.608 -6.244 1.00 18.33 14 ALA D C 1
ATOM 3847 O O . ALA D 1 14 ? 77.556 36.334 -6.259 1.00 18.31 14 ALA D O 1
ATOM 3849 N N . LYS D 1 15 ? 79.237 37.814 -5.985 1.00 17.33 15 LYS D N 1
ATOM 3850 C CA . LYS D 1 15 ? 78.253 38.918 -5.772 1.00 15.46 15 LYS D CA 1
ATOM 3851 C C . LYS D 1 15 ? 77.316 39.030 -6.969 1.00 18.18 15 LYS D C 1
ATOM 3852 O O . LYS D 1 15 ? 76.078 39.128 -6.821 1.00 16.43 15 LYS D O 1
ATOM 3858 N N . SER D 1 16 ? 77.879 39.109 -8.189 1.00 17.28 16 SER D N 1
ATOM 3859 C CA . SER D 1 16 ? 76.970 39.277 -9.321 1.00 17.89 16 SER D CA 1
ATOM 3860 C C . SER D 1 16 ? 76.062 38.070 -9.519 1.00 16.87 16 SER D C 1
ATOM 3861 O O . SER D 1 16 ? 74.867 38.284 -9.862 1.00 18.40 16 SER D O 1
ATOM 3864 N N . THR D 1 17 ? 76.539 36.839 -9.338 1.00 17.62 17 THR D N 1
ATOM 3865 C CA . THR D 1 17 ? 75.705 35.666 -9.477 1.00 17.11 17 THR D CA 1
ATOM 3866 C C . THR D 1 17 ? 74.560 35.727 -8.463 1.00 16.36 17 THR D C 1
ATOM 3867 O O . THR D 1 17 ? 73.383 35.536 -8.816 1.00 15.71 17 THR D O 1
ATOM 3871 N N . VAL D 1 18 ? 74.882 36.040 -7.203 1.00 15.56 18 VAL D N 1
ATOM 3872 C CA . VAL D 1 18 ? 73.828 36.003 -6.157 1.00 14.77 18 VAL D CA 1
ATOM 3873 C C . VAL D 1 18 ? 72.893 37.165 -6.273 1.00 15.79 18 VAL D C 1
ATOM 3874 O O . VAL D 1 18 ? 71.677 36.949 -6.033 1.00 15.36 18 VAL D O 1
ATOM 3878 N N . ILE D 1 19 ? 73.307 38.338 -6.738 1.00 14.96 19 ILE D N 1
ATOM 3879 C CA . ILE D 1 19 ? 72.367 39.408 -7.025 1.00 14.75 19 ILE D CA 1
ATOM 3880 C C . ILE D 1 19 ? 71.305 38.943 -8.012 1.00 16.52 19 ILE D C 1
ATOM 3881 O O . ILE D 1 19 ? 70.147 39.313 -7.873 1.00 15.62 19 ILE D O 1
ATOM 3886 N N . GLY D 1 20 ? 71.745 38.236 -9.078 1.00 15.61 20 GLY D N 1
ATOM 3887 C CA . GLY D 1 20 ? 70.716 37.813 -10.041 1.00 14.54 20 GLY D CA 1
ATOM 3888 C C . GLY D 1 20 ? 69.709 36.836 -9.418 1.00 14.13 20 GLY D C 1
ATOM 3889 O O . GLY D 1 20 ? 68.501 36.940 -9.724 1.00 14.66 20 GLY D O 1
ATOM 3890 N N . ILE D 1 21 ? 70.212 35.963 -8.563 1.00 13.81 21 ILE D N 1
ATOM 3891 C CA . ILE D 1 21 ? 69.282 34.982 -7.921 1.00 14.00 21 ILE D CA 1
ATOM 3892 C C . ILE D 1 21 ? 68.306 35.748 -7.000 1.00 13.81 21 ILE D C 1
ATOM 3893 O O . ILE D 1 21 ? 67.114 35.427 -7.000 1.00 14.87 21 ILE D O 1
ATOM 3898 N N . LEU D 1 22 ? 68.879 36.670 -6.235 1.00 13.71 22 LEU D N 1
ATOM 3899 C CA . LEU D 1 22 ? 68.021 37.439 -5.320 1.00 13.17 22 LEU D CA 1
ATOM 3900 C C . LEU D 1 22 ? 67.021 38.285 -6.062 1.00 12.12 22 LEU D C 1
ATOM 3901 O O . LEU D 1 22 ? 65.824 38.268 -5.725 1.00 13.87 22 LEU D O 1
ATOM 3906 N N . ASN D 1 23 ? 67.365 39.063 -7.098 1.00 13.82 23 ASN D N 1
ATOM 3907 C CA . ASN D 1 23 ? 66.394 39.878 -7.804 1.00 13.69 23 ASN D CA 1
ATOM 3908 C C . ASN D 1 23 ? 65.362 39.038 -8.541 1.00 13.87 23 ASN D C 1
ATOM 3909 O O . ASN D 1 23 ? 64.175 39.451 -8.608 1.00 13.80 23 ASN D O 1
ATOM 3914 N N . GLU D 1 24 ? 65.750 37.852 -9.012 1.00 13.83 24 GLU D N 1
ATOM 3915 C CA . GLU D 1 24 ? 64.716 37.029 -9.670 1.00 14.55 24 GLU D CA 1
ATOM 3916 C C . GLU D 1 24 ? 63.712 36.587 -8.601 1.00 15.74 24 GLU D C 1
ATOM 3917 O O . GLU D 1 24 ? 62.506 36.622 -8.878 1.00 14.73 24 GLU D O 1
ATOM 3923 N N . SER D 1 25 ? 64.224 36.091 -7.458 1.00 15.61 25 SER D N 1
ATOM 3924 C CA . SER D 1 25 ? 63.262 35.633 -6.413 1.00 14.43 25 SER D CA 1
ATOM 3925 C C . SER D 1 25 ? 62.435 36.810 -5.908 1.00 15.15 25 SER D C 1
ATOM 3926 O O . SER D 1 25 ? 61.234 36.667 -5.653 1.00 14.75 25 SER D O 1
ATOM 3929 N N . LEU D 1 26 ? 63.013 38.017 -5.772 1.00 14.49 26 LEU D N 1
ATOM 3930 C CA . LEU D 1 26 ? 62.307 39.185 -5.274 1.00 14.42 26 LEU D CA 1
ATOM 3931 C C . LEU D 1 26 ? 61.076 39.480 -6.127 1.00 12.57 26 LEU D C 1
ATOM 3932 O O . LEU D 1 26 ? 59.995 39.746 -5.573 1.00 13.87 26 LEU D O 1
ATOM 3937 N N . ALA D 1 27 ? 61.186 39.356 -7.450 1.00 13.86 27 ALA D N 1
ATOM 3938 C CA . ALA D 1 27 ? 60.032 39.671 -8.296 1.00 12.21 27 ALA D CA 1
ATOM 3939 C C . ALA D 1 27 ? 58.858 38.697 -8.098 1.00 13.62 27 ALA D C 1
ATOM 3940 O O . ALA D 1 27 ? 57.707 39.159 -8.017 1.00 13.24 27 ALA D O 1
ATOM 3942 N N . SER D 1 28 ? 59.174 37.417 -7.999 1.00 13.46 28 SER D N 1
ATOM 3943 C CA . SER D 1 28 ? 58.084 36.442 -7.765 1.00 13.22 28 SER D CA 1
ATOM 3944 C C . SER D 1 28 ? 57.558 36.559 -6.332 1.00 13.98 28 SER D C 1
ATOM 3945 O O . SER D 1 28 ? 56.360 36.290 -6.185 1.00 14.27 28 SER D O 1
ATOM 3948 N N . VAL D 1 29 ? 58.405 36.906 -5.346 1.00 13.48 29 VAL D N 1
ATOM 3949 C CA . VAL D 1 29 ? 57.855 37.097 -3.975 1.00 13.88 29 VAL D CA 1
ATOM 3950 C C . VAL D 1 29 ? 56.950 38.311 -3.938 1.00 13.93 29 VAL D C 1
ATOM 3951 O O . VAL D 1 29 ? 55.881 38.232 -3.271 1.00 14.93 29 VAL D O 1
ATOM 3955 N N . ILE D 1 30 ? 57.301 39.402 -4.593 1.00 11.47 30 ILE D N 1
ATOM 3956 C CA . ILE D 1 30 ? 56.415 40.578 -4.584 1.00 10.83 30 ILE D CA 1
ATOM 3957 C C . ILE D 1 30 ? 55.101 40.280 -5.316 1.00 13.54 30 ILE D C 1
ATOM 3958 O O . ILE D 1 30 ? 54.010 40.626 -4.824 1.00 13.89 30 ILE D O 1
ATOM 3963 N N . ASP D 1 31 ? 55.199 39.571 -6.468 1.00 13.82 31 ASP D N 1
ATOM 3964 C CA . ASP D 1 31 ? 53.900 39.195 -7.142 1.00 14.52 31 ASP D CA 1
ATOM 3965 C C . ASP D 1 31 ? 53.070 38.317 -6.189 1.00 13.89 31 ASP D C 1
ATOM 3966 O O . ASP D 1 31 ? 51.859 38.560 -6.093 1.00 13.99 31 ASP D O 1
ATOM 3971 N N . LEU D 1 32 ? 53.730 37.313 -5.591 1.00 13.91 32 LEU D N 1
ATOM 3972 C CA . LEU D 1 32 ? 52.937 36.454 -4.670 1.00 13.62 32 LEU D CA 1
ATOM 3973 C C . LEU D 1 32 ? 52.341 37.255 -3.516 1.00 14.23 32 LEU D C 1
ATOM 3974 O O . LEU D 1 32 ? 51.241 36.906 -3.041 1.00 13.18 32 LEU D O 1
ATOM 3979 N N . ALA D 1 33 ? 53.013 38.327 -3.018 1.00 13.39 33 ALA D N 1
ATOM 3980 C CA . ALA D 1 33 ? 52.399 39.119 -1.973 1.00 11.91 33 ALA D CA 1
ATOM 3981 C C . ALA D 1 33 ? 51.159 39.849 -2.498 1.00 12.87 33 ALA D C 1
ATOM 3982 O O . ALA D 1 33 ? 50.168 39.941 -1.776 1.00 13.39 33 ALA D O 1
ATOM 3984 N N . LEU D 1 34 ? 51.221 40.327 -3.771 1.00 12.87 34 LEU D N 1
ATOM 3985 C CA . LEU D 1 34 ? 50.031 40.959 -4.348 1.00 13.08 34 LEU D CA 1
ATOM 3986 C C . LEU D 1 34 ? 48.890 39.949 -4.536 1.00 12.98 34 LEU D C 1
ATOM 3987 O O . LEU D 1 34 ? 47.727 40.288 -4.232 1.00 13.03 34 LEU D O 1
ATOM 3992 N N . VAL D 1 35 ? 49.246 38.786 -5.016 1.00 14.01 35 VAL D N 1
ATOM 3993 C CA . VAL D 1 35 ? 48.274 37.675 -5.145 1.00 15.69 35 VAL D CA 1
ATOM 3994 C C . VAL D 1 35 ? 47.587 37.342 -3.832 1.00 14.86 35 VAL D C 1
ATOM 3995 O O . VAL D 1 35 ? 46.397 37.064 -3.808 1.00 14.62 35 VAL D O 1
ATOM 3999 N N . THR D 1 36 ? 48.376 37.348 -2.745 1.00 13.43 36 THR D N 1
ATOM 4000 C CA . THR D 1 36 ? 47.807 36.914 -1.460 1.00 12.81 36 THR D CA 1
ATOM 4001 C C . THR D 1 36 ? 46.731 37.880 -1.034 1.00 13.78 36 THR D C 1
ATOM 4002 O O . THR D 1 36 ? 45.668 37.423 -0.536 1.00 13.66 36 THR D O 1
ATOM 4006 N N . LYS D 1 37 ? 46.952 39.192 -1.186 1.00 13.35 37 LYS D N 1
ATOM 4007 C CA . LYS D 1 37 ? 45.882 40.126 -0.817 1.00 13.00 37 LYS D CA 1
ATOM 4008 C C . LYS D 1 37 ? 44.726 40.029 -1.814 1.00 13.74 37 LYS D C 1
ATOM 4009 O O . LYS D 1 37 ? 43.555 40.203 -1.446 1.00 13.61 37 LYS D O 1
ATOM 4015 N N . GLN D 1 38 ? 44.994 39.886 -3.129 1.00 13.51 38 GLN D N 1
ATOM 4016 C CA . GLN D 1 38 ? 43.928 39.750 -4.151 1.00 13.32 38 GLN D CA 1
ATOM 4017 C C . GLN D 1 38 ? 42.988 38.640 -3.706 1.00 13.71 38 GLN D C 1
ATOM 4018 O O . GLN D 1 38 ? 41.760 38.845 -3.829 1.00 13.71 38 GLN D O 1
ATOM 4024 N N . ALA D 1 39 ? 43.508 37.503 -3.301 1.00 12.91 39 ALA D N 1
ATOM 4025 C CA . ALA D 1 39 ? 42.640 36.378 -2.895 1.00 14.45 39 ALA D CA 1
ATOM 4026 C C . ALA D 1 39 ? 41.926 36.763 -1.622 1.00 15.42 39 ALA D C 1
ATOM 4027 O O . ALA D 1 39 ? 40.703 36.581 -1.427 1.00 17.23 39 ALA D O 1
ATOM 4029 N N . HIS D 1 40 ? 42.649 37.298 -0.626 1.00 14.54 40 HIS D N 1
ATOM 4030 C CA . HIS D 1 40 ? 42.125 37.685 0.678 1.00 16.02 40 HIS D CA 1
ATOM 4031 C C . HIS D 1 40 ? 40.904 38.562 0.560 1.00 15.17 40 HIS D C 1
ATOM 4032 O O . HIS D 1 40 ? 39.928 38.403 1.286 1.00 15.90 40 HIS D O 1
ATOM 4039 N N . TRP D 1 41 ? 40.940 39.541 -0.343 1.00 12.93 41 TRP D N 1
ATOM 4040 C CA . TRP D 1 41 ? 39.803 40.451 -0.427 1.00 13.08 41 TRP D CA 1
ATOM 4041 C C . TRP D 1 41 ? 38.550 39.820 -1.048 1.00 14.67 41 TRP D C 1
ATOM 4042 O O . TRP D 1 41 ? 37.442 40.126 -0.651 1.00 13.93 41 TRP D O 1
ATOM 4053 N N . ASN D 1 42 ? 38.763 38.960 -2.054 1.00 13.89 42 ASN D N 1
ATOM 4054 C CA . ASN D 1 42 ? 37.682 38.479 -2.905 1.00 14.66 42 ASN D CA 1
ATOM 4055 C C . ASN D 1 42 ? 37.190 37.088 -2.629 1.00 15.92 42 ASN D C 1
ATOM 4056 O O . ASN D 1 42 ? 36.215 36.653 -3.294 1.00 17.20 42 ASN D O 1
ATOM 4061 N N . LEU D 1 43 ? 37.694 36.415 -1.603 1.00 14.63 43 LEU D N 1
ATOM 4062 C CA . LEU D 1 43 ? 37.171 35.061 -1.364 1.00 16.43 43 LEU D CA 1
ATOM 4063 C C . LEU D 1 43 ? 35.848 35.064 -0.645 1.00 15.11 43 LEU D C 1
ATOM 4064 O O . LEU D 1 43 ? 35.444 35.963 0.096 1.00 16.46 43 LEU D O 1
ATOM 4069 N N . LYS D 1 44 ? 35.001 34.060 -0.997 1.00 14.04 44 LYS D N 1
ATOM 4070 C CA . LYS D 1 44 ? 33.639 33.935 -0.503 1.00 15.32 44 LYS D CA 1
ATOM 4071 C C . LYS D 1 44 ? 33.393 32.438 -0.296 1.00 14.74 44 LYS D C 1
ATOM 4072 O O . LYS D 1 44 ? 33.798 31.629 -1.128 1.00 16.69 44 LYS D O 1
ATOM 4078 N N . GLY D 1 45 ? 32.704 32.150 0.828 1.00 14.10 45 GLY D N 1
ATOM 4079 C CA . GLY D 1 45 ? 32.410 30.736 1.113 1.00 15.85 45 GLY D CA 1
ATOM 4080 C C . GLY D 1 45 ? 32.447 30.439 2.596 1.00 15.05 45 GLY D C 1
ATOM 4081 O O . GLY D 1 45 ? 32.817 31.324 3.411 1.00 14.35 45 GLY D O 1
ATOM 4082 N N . PRO D 1 46 ? 32.175 29.231 3.035 1.00 15.20 46 PRO D N 1
ATOM 4083 C CA . PRO D 1 46 ? 31.934 28.939 4.428 1.00 15.63 46 PRO D CA 1
ATOM 4084 C C . PRO D 1 46 ? 33.099 29.131 5.406 1.00 15.24 46 PRO D C 1
ATOM 4085 O O . PRO D 1 46 ? 32.913 29.355 6.602 1.00 16.63 46 PRO D O 1
ATOM 4089 N N . GLN D 1 47 ? 34.314 29.012 4.796 1.00 15.81 47 GLN D N 1
ATOM 4090 C CA . GLN D 1 47 ? 35.520 29.213 5.633 1.00 15.48 47 GLN D CA 1
ATOM 4091 C C . GLN D 1 47 ? 36.071 30.618 5.543 1.00 15.38 47 GLN D C 1
ATOM 4092 O O . GLN D 1 47 ? 37.258 30.861 5.852 1.00 16.79 47 GLN D O 1
ATOM 4098 N N . PHE D 1 48 ? 35.238 31.562 5.118 1.00 13.09 48 PHE D N 1
ATOM 4099 C CA . PHE D 1 48 ? 35.689 32.892 4.829 1.00 13.00 48 PHE D CA 1
ATOM 4100 C C . PHE D 1 48 ? 36.654 33.474 5.888 1.00 12.64 48 PHE D C 1
ATOM 4101 O O . PHE D 1 48 ? 37.748 33.905 5.546 1.00 13.17 48 PHE D O 1
ATOM 4109 N N . ILE D 1 49 ? 36.198 33.638 7.141 1.00 12.98 49 ILE D N 1
ATOM 4110 C CA . ILE D 1 49 ? 37.050 34.446 8.036 1.00 14.07 49 ILE D CA 1
ATOM 4111 C C . ILE D 1 49 ? 38.357 33.766 8.319 1.00 13.77 49 ILE D C 1
ATOM 4112 O O . ILE D 1 49 ? 39.363 34.471 8.389 1.00 14.02 49 ILE D O 1
ATOM 4117 N N . ALA D 1 50 ? 38.407 32.471 8.434 1.00 13.41 50 ALA D N 1
ATOM 4118 C CA . ALA D 1 50 ? 39.646 31.817 8.777 1.00 12.73 50 ALA D CA 1
ATOM 4119 C C . ALA D 1 50 ? 40.639 31.928 7.636 1.00 13.97 50 ALA D C 1
ATOM 4120 O O . ALA D 1 50 ? 41.824 32.224 7.910 1.00 14.75 50 ALA D O 1
ATOM 4122 N N . VAL D 1 51 ? 40.234 31.727 6.414 1.00 13.46 51 VAL D N 1
ATOM 4123 C CA . VAL D 1 51 ? 41.149 31.800 5.286 1.00 14.42 51 VAL D CA 1
ATOM 4124 C C . VAL D 1 51 ? 41.504 33.262 5.051 1.00 14.02 51 VAL D C 1
ATOM 4125 O O . VAL D 1 51 ? 42.686 33.600 4.778 1.00 13.12 51 VAL D O 1
ATOM 4129 N N . HIS D 1 52 ? 40.530 34.166 5.173 1.00 12.72 52 HIS D N 1
ATOM 4130 C CA . HIS D 1 52 ? 40.800 35.607 5.017 1.00 12.34 52 HIS D CA 1
ATOM 4131 C C . HIS D 1 52 ? 41.903 36.023 5.988 1.00 12.07 52 HIS D C 1
ATOM 4132 O O . HIS D 1 52 ? 42.864 36.696 5.565 1.00 12.97 52 HIS D O 1
ATOM 4139 N N . GLU D 1 53 ? 41.781 35.651 7.264 1.00 12.74 53 GLU D N 1
ATOM 4140 C CA . GLU D 1 53 ? 42.811 36.112 8.238 1.00 12.84 53 GLU D CA 1
ATOM 4141 C C . GLU D 1 53 ? 44.123 35.429 8.017 1.00 12.02 53 GLU D C 1
ATOM 4142 O O . GLU D 1 53 ? 45.222 36.065 8.206 1.00 14.29 53 GLU D O 1
ATOM 4148 N N . LEU D 1 54 ? 44.139 34.145 7.659 1.00 12.51 54 LEU D N 1
ATOM 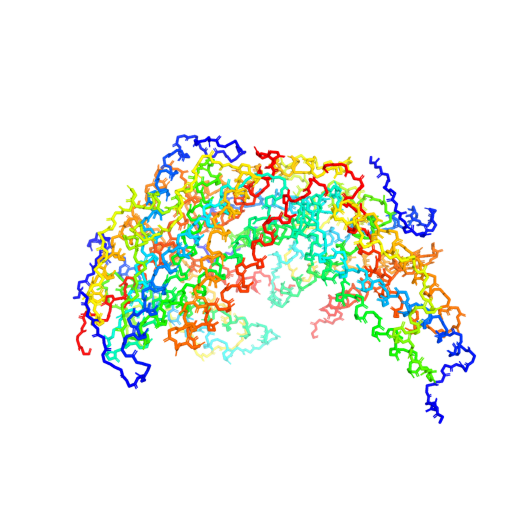4149 C CA . LEU D 1 54 ? 45.390 33.421 7.435 1.00 12.52 54 LEU D CA 1
ATOM 4150 C C . LEU D 1 54 ? 46.178 34.122 6.344 1.00 13.84 54 LEU D C 1
ATOM 4151 O O . LEU D 1 54 ? 47.426 34.227 6.430 1.00 14.72 54 LEU D O 1
ATOM 4156 N N . LEU D 1 55 ? 45.519 34.494 5.251 1.00 13.27 55 LEU D N 1
ATOM 4157 C CA . LEU D 1 55 ? 46.277 35.107 4.159 1.00 13.05 55 LEU D CA 1
ATOM 4158 C C . LEU D 1 55 ? 46.939 36.410 4.591 1.00 13.84 55 LEU D C 1
ATOM 4159 O O . LEU D 1 55 ? 47.978 36.730 4.007 1.00 14.02 55 LEU D O 1
ATOM 4164 N N . ASP D 1 56 ? 46.421 37.193 5.543 1.00 13.48 56 ASP D N 1
ATOM 4165 C CA . ASP D 1 56 ? 47.167 38.352 6.044 1.00 12.84 56 ASP D CA 1
ATOM 4166 C C . ASP D 1 56 ? 48.432 37.918 6.754 1.00 13.87 56 ASP D C 1
ATOM 4167 O O . ASP D 1 56 ? 49.451 38.646 6.601 1.00 14.83 56 ASP D O 1
ATOM 4172 N N . THR D 1 57 ? 48.467 36.802 7.478 1.00 12.68 57 THR D N 1
ATOM 4173 C CA . THR D 1 57 ? 49.707 36.367 8.120 1.00 12.69 57 THR D CA 1
ATOM 4174 C C . THR D 1 57 ? 50.720 36.018 7.049 1.00 14.48 57 THR D C 1
ATOM 4175 O O . THR D 1 57 ? 51.920 36.296 7.142 1.00 15.00 57 THR D O 1
ATOM 4179 N N . PHE D 1 58 ? 50.256 35.350 5.970 1.00 12.90 58 PHE D N 1
ATOM 4180 C CA . PHE D 1 58 ? 51.167 35.012 4.869 1.00 13.53 58 PHE D CA 1
ATOM 4181 C C . PHE D 1 58 ? 51.718 36.282 4.224 1.00 13.60 58 PHE D C 1
ATOM 4182 O O . PHE D 1 58 ? 52.920 36.331 3.888 1.00 13.66 58 PHE D O 1
ATOM 4190 N N . ARG D 1 59 ? 50.898 37.296 4.036 1.00 13.11 59 ARG D N 1
ATOM 4191 C CA . ARG D 1 59 ? 51.367 38.522 3.399 1.00 13.85 59 ARG D CA 1
ATOM 4192 C C . ARG D 1 59 ? 52.436 39.162 4.287 1.00 12.57 59 ARG D C 1
ATOM 4193 O O . ARG D 1 59 ? 53.444 39.619 3.730 1.00 13.14 59 ARG D O 1
ATOM 4201 N N . THR D 1 60 ? 52.248 39.218 5.602 1.00 12.99 60 THR D N 1
ATOM 4202 C CA . THR D 1 60 ? 53.333 39.810 6.433 1.00 13.35 60 THR D CA 1
ATOM 4203 C C . THR D 1 60 ? 54.610 39.005 6.238 1.00 13.73 60 THR D C 1
ATOM 4204 O O . THR D 1 60 ? 55.693 39.636 6.195 1.00 13.02 60 THR D O 1
ATOM 4208 N N . GLN D 1 61 ? 54.552 37.670 6.162 1.00 13.26 61 GLN D N 1
ATOM 4209 C CA . GLN D 1 61 ? 55.789 36.881 5.984 1.00 13.47 61 GLN D CA 1
ATOM 4210 C C . GLN D 1 61 ? 56.442 37.196 4.640 1.00 12.65 61 GLN D C 1
ATOM 4211 O O . GLN D 1 61 ? 57.645 37.321 4.585 1.00 13.94 61 GLN D O 1
ATOM 4217 N N . LEU D 1 62 ? 55.624 37.342 3.593 1.00 13.11 62 LEU D N 1
ATOM 4218 C CA . LEU D 1 62 ? 56.241 37.660 2.279 1.00 12.47 62 LEU D CA 1
ATOM 4219 C C . LEU D 1 62 ? 56.852 39.047 2.246 1.00 12.66 62 LEU D C 1
ATOM 4220 O O . LEU D 1 62 ? 57.898 39.249 1.623 1.00 14.05 62 LEU D O 1
ATOM 4225 N N . ASP D 1 63 ? 56.217 39.939 2.994 1.00 12.60 63 ASP D N 1
ATOM 4226 C CA . ASP D 1 63 ? 56.779 41.307 3.089 1.00 11.53 63 ASP D CA 1
ATOM 4227 C C . ASP D 1 63 ? 58.134 41.181 3.756 1.00 13.13 63 ASP D C 1
ATOM 4228 O O . ASP D 1 63 ? 59.122 41.839 3.313 1.00 14.01 63 ASP D O 1
ATOM 4233 N N . ASN D 1 64 ? 58.276 40.429 4.838 1.00 13.40 64 ASN D N 1
ATOM 4234 C CA . ASN D 1 64 ? 59.566 40.361 5.555 1.00 14.37 64 ASN D CA 1
ATOM 4235 C C . ASN D 1 64 ? 60.626 39.626 4.744 1.00 13.62 64 ASN D C 1
ATOM 4236 O O . ASN D 1 64 ? 61.755 40.122 4.668 1.00 13.43 64 ASN D O 1
ATOM 4241 N N . HIS D 1 65 ? 60.276 38.524 4.074 1.00 13.31 65 HIS D N 1
ATOM 4242 C CA . HIS D 1 65 ? 61.304 37.852 3.245 1.00 12.77 65 HIS D CA 1
ATOM 4243 C C . HIS D 1 65 ? 61.668 38.702 2.037 1.00 13.66 65 HIS D C 1
ATOM 4244 O O . HIS D 1 65 ? 62.838 38.692 1.644 1.00 15.00 65 HIS D O 1
ATOM 4251 N N . GLY D 1 66 ? 60.673 39.354 1.402 1.00 14.12 66 GLY D N 1
ATOM 4252 C CA . GLY D 1 66 ? 61.004 40.185 0.234 1.00 14.20 66 GLY D CA 1
ATOM 4253 C C . GLY D 1 66 ? 61.949 41.266 0.708 1.00 14.57 66 GLY D C 1
ATOM 4254 O O . GLY D 1 66 ? 62.940 41.594 0.021 1.00 14.79 66 GLY D O 1
ATOM 4255 N N . ASP D 1 67 ? 61.723 41.916 1.844 1.00 13.49 67 ASP D N 1
ATOM 4256 C CA . ASP D 1 67 ? 62.624 42.976 2.302 1.00 14.72 67 ASP D CA 1
ATOM 4257 C C . ASP D 1 67 ? 63.991 42.390 2.596 1.00 14.65 67 ASP D C 1
ATOM 4258 O O . ASP D 1 67 ? 65.005 43.027 2.211 1.00 15.10 67 ASP D O 1
ATOM 4267 N N . THR D 1 68 ? 64.123 41.215 3.198 1.00 13.59 68 THR D N 1
ATOM 4268 C CA . THR D 1 68 ? 65.453 40.672 3.496 1.00 13.06 68 THR D CA 1
ATOM 4269 C C . THR D 1 68 ? 66.195 40.334 2.187 1.00 13.44 68 THR D C 1
ATOM 4270 O O . THR D 1 68 ? 67.422 40.581 2.098 1.00 14.29 68 THR D O 1
ATOM 4274 N N . ILE D 1 69 ? 65.473 39.792 1.199 1.00 13.28 69 ILE D N 1
ATOM 4275 C CA . ILE D 1 69 ? 66.102 39.520 -0.118 1.00 13.33 69 ILE D CA 1
ATOM 4276 C C . ILE D 1 69 ? 66.557 40.783 -0.820 1.00 12.93 69 ILE D C 1
ATOM 4277 O O . ILE D 1 69 ? 67.716 40.842 -1.262 1.00 12.78 69 ILE D O 1
ATOM 4282 N N . ALA D 1 70 ? 65.734 41.815 -0.799 1.00 12.81 70 ALA D N 1
ATOM 4283 C CA . ALA D 1 70 ? 66.096 43.084 -1.438 1.00 12.21 70 ALA D CA 1
ATOM 4284 C C . ALA D 1 70 ? 67.288 43.719 -0.730 1.00 13.35 70 ALA D C 1
ATOM 4285 O O . ALA D 1 70 ? 68.222 44.210 -1.426 1.00 14.16 70 ALA D O 1
ATOM 4287 N N . GLU D 1 71 ? 67.260 43.738 0.602 1.00 11.88 71 GLU D N 1
ATOM 4288 C CA . GLU D 1 71 ? 68.392 44.326 1.329 1.00 14.26 71 GLU D CA 1
ATOM 4289 C C . GLU D 1 71 ? 69.683 43.598 1.041 1.00 13.66 71 GLU D C 1
ATOM 4290 O O . GLU D 1 71 ? 70.752 44.241 0.958 1.00 14.62 71 GLU D O 1
ATOM 4296 N N . ARG D 1 72 ? 69.580 42.257 0.858 1.00 13.55 72 ARG D N 1
ATOM 4297 C CA . ARG D 1 72 ? 70.830 41.528 0.532 1.00 13.04 72 ARG D CA 1
ATOM 4298 C C . ARG D 1 72 ? 71.364 41.925 -0.844 1.00 12.49 72 ARG D C 1
ATOM 4299 O O . ARG D 1 72 ? 72.617 41.989 -0.961 1.00 14.40 72 ARG D O 1
ATOM 4307 N N . VAL D 1 73 ? 70.516 42.177 -1.821 1.00 13.53 73 VAL D N 1
ATOM 4308 C CA . VAL D 1 73 ? 71.058 42.635 -3.133 1.00 14.01 73 VAL D CA 1
ATOM 4309 C C . VAL D 1 73 ? 71.918 43.871 -2.874 1.00 13.90 73 VAL D C 1
ATOM 4310 O O . VAL D 1 73 ? 73.038 43.992 -3.463 1.00 15.31 73 VAL D O 1
ATOM 4314 N N . VAL D 1 74 ? 71.360 44.836 -2.151 1.00 13.55 74 VAL D N 1
ATOM 4315 C CA . VAL D 1 74 ? 72.117 46.087 -1.928 1.00 13.71 74 VAL D CA 1
ATOM 4316 C C . VAL D 1 74 ? 73.368 45.896 -1.090 1.00 15.73 74 VAL D C 1
ATOM 4317 O O . VAL D 1 74 ? 74.424 46.529 -1.433 1.00 16.93 74 VAL D O 1
ATOM 4321 N N . GLN D 1 75 ? 73.355 45.021 -0.103 1.00 14.29 75 GLN D N 1
ATOM 4322 C CA . GLN D 1 75 ? 74.600 44.721 0.631 1.00 14.00 75 GLN D CA 1
ATOM 4323 C C . GLN D 1 75 ? 75.695 44.220 -0.294 1.00 16.09 75 GLN D C 1
ATOM 4324 O O . GLN D 1 75 ? 76.897 44.483 0.025 1.00 17.00 75 GLN D O 1
ATOM 4330 N N . LEU D 1 76 ? 75.321 43.450 -1.306 1.00 15.89 76 LEU D N 1
ATOM 4331 C CA . LEU D 1 76 ? 76.296 42.912 -2.251 1.00 16.15 76 LEU D CA 1
ATOM 4332 C C . LEU D 1 76 ? 76.650 43.906 -3.342 1.00 17.34 76 LEU D C 1
ATOM 4333 O O . LEU D 1 76 ? 77.300 43.373 -4.290 1.00 18.91 76 LEU D O 1
ATOM 4338 N N . GLY D 1 77 ? 76.262 45.142 -3.269 1.00 17.29 77 GLY D N 1
ATOM 4339 C CA . GLY D 1 77 ? 76.636 46.158 -4.283 1.00 17.28 77 GLY D CA 1
ATOM 4340 C C . GLY D 1 77 ? 75.700 46.280 -5.450 1.00 18.48 77 GLY D C 1
ATOM 4341 O O . GLY D 1 77 ? 75.999 47.118 -6.339 1.00 19.03 77 GLY D O 1
ATOM 4342 N N . GLY D 1 78 ? 74.524 45.663 -5.425 1.00 16.24 78 GLY D N 1
ATOM 4343 C CA . GLY D 1 78 ? 73.551 45.681 -6.495 1.00 16.07 78 GLY D CA 1
ATOM 4344 C C . GLY D 1 78 ? 72.446 46.736 -6.224 1.00 14.39 78 GLY D C 1
ATOM 4345 O O . GLY D 1 78 ? 72.433 47.449 -5.230 1.00 14.84 78 GLY D O 1
ATOM 4346 N N . THR D 1 79 ? 71.501 46.734 -7.159 1.00 14.29 79 THR D N 1
ATOM 4347 C CA . THR D 1 79 ? 70.292 47.553 -7.110 1.00 14.84 79 THR D CA 1
ATOM 4348 C C . THR D 1 79 ? 69.124 46.587 -6.923 1.00 15.35 79 THR D C 1
ATOM 4349 O O . THR D 1 79 ? 68.947 45.660 -7.702 1.00 14.34 79 THR D O 1
ATOM 4353 N N . ALA D 1 80 ? 68.365 46.742 -5.807 1.00 15.12 80 ALA D N 1
ATOM 4354 C CA . ALA D 1 80 ? 67.187 45.867 -5.655 1.00 13.52 80 ALA D CA 1
ATOM 4355 C C . ALA D 1 80 ? 66.108 46.357 -6.624 1.00 14.42 80 ALA D C 1
ATOM 4356 O O . ALA D 1 80 ? 65.889 47.544 -6.781 1.00 13.64 80 ALA D O 1
ATOM 4358 N N . LEU D 1 81 ? 65.493 45.396 -7.291 1.00 12.92 81 LEU D N 1
ATOM 4359 C CA . LEU D 1 81 ? 64.540 45.655 -8.369 1.00 13.19 81 LEU D CA 1
ATOM 4360 C C . LEU D 1 81 ? 63.157 45.136 -8.027 1.00 13.80 81 LEU D C 1
ATOM 4361 O O . LEU D 1 81 ? 62.796 43.988 -8.207 1.00 14.20 81 LEU D O 1
ATOM 4366 N N . GLY D 1 82 ? 62.421 46.061 -7.396 1.00 13.16 82 GLY D N 1
ATOM 4367 C CA . GLY D 1 82 ? 61.078 45.708 -6.883 1.00 14.52 82 GLY D CA 1
ATOM 4368 C C . GLY D 1 82 ? 60.000 46.659 -7.294 1.00 14.88 82 GLY D C 1
ATOM 4369 O O . GLY D 1 82 ? 58.870 46.600 -6.786 1.00 14.57 82 GLY D O 1
ATOM 4370 N N . SER D 1 83 ? 60.194 47.500 -8.332 1.00 13.73 83 SER D N 1
ATOM 4371 C CA . SER D 1 83 ? 59.125 48.367 -8.832 1.00 14.13 83 SER D CA 1
ATOM 4372 C C . SER D 1 83 ? 58.138 47.546 -9.663 1.00 13.80 83 SER D C 1
ATOM 4373 O O . SER D 1 83 ? 58.364 46.384 -9.996 1.00 13.87 83 SER D O 1
ATOM 4376 N N . LEU D 1 84 ? 56.963 48.185 -9.858 1.00 14.07 84 LEU D N 1
ATOM 4377 C CA . LEU D 1 84 ? 55.930 47.499 -10.663 1.00 15.01 84 LEU D CA 1
ATOM 4378 C C . LEU D 1 84 ? 56.438 46.968 -11.995 1.00 15.17 84 LEU D C 1
ATOM 4379 O O . LEU D 1 84 ? 56.155 45.805 -12.317 1.00 16.28 84 LEU D O 1
ATOM 4384 N N . GLN D 1 85 ? 57.274 47.775 -12.658 1.00 15.35 85 GLN D N 1
ATOM 4385 C CA . GLN D 1 85 ? 57.770 47.312 -13.967 1.00 15.34 85 GLN D CA 1
ATOM 4386 C C . GLN D 1 85 ? 58.812 46.237 -13.818 1.00 14.57 85 GLN D C 1
ATOM 4387 O O . GLN D 1 85 ? 58.863 45.295 -14.650 1.00 16.41 85 GLN D O 1
ATOM 4393 N N . ALA D 1 86 ? 59.696 46.289 -12.796 1.00 15.71 86 ALA D N 1
ATOM 4394 C CA . ALA D 1 86 ? 60.651 45.207 -12.624 1.00 16.17 86 ALA D CA 1
ATOM 4395 C C . ALA D 1 86 ? 59.994 43.872 -12.332 1.00 14.33 86 ALA D C 1
ATOM 4396 O O . ALA D 1 86 ? 60.300 42.749 -12.759 1.00 16.64 86 ALA D O 1
ATOM 4398 N N . VAL D 1 87 ? 58.969 43.920 -11.455 1.00 15.81 87 VAL D N 1
ATOM 4399 C CA . VAL D 1 87 ? 58.208 42.721 -11.087 1.00 14.99 87 VAL D CA 1
ATOM 4400 C C . VAL D 1 87 ? 57.458 42.174 -12.311 1.00 14.09 87 VAL D C 1
ATOM 4401 O O . VAL D 1 87 ? 57.541 40.951 -12.522 1.00 14.95 87 VAL D O 1
ATOM 4405 N N . SER D 1 88 ? 56.857 43.048 -13.125 1.00 15.49 88 SER D N 1
ATOM 4406 C CA . SER D 1 88 ? 56.167 42.527 -14.332 1.00 14.85 88 SER D CA 1
ATOM 4407 C C . SER D 1 88 ? 57.124 41.901 -15.331 1.00 15.87 88 SER D C 1
ATOM 4408 O O . SER D 1 88 ? 56.770 40.834 -15.856 1.00 17.58 88 SER D O 1
ATOM 4411 N N . SER D 1 89 ? 58.335 42.418 -15.426 1.00 16.25 89 SER D N 1
ATOM 4412 C CA . SER D 1 89 ? 59.240 41.800 -16.401 1.00 15.79 89 SER D CA 1
ATOM 4413 C C . SER D 1 89 ? 59.954 40.587 -15.904 1.00 17.10 89 SER D C 1
ATOM 4414 O O . SER D 1 89 ? 60.508 39.778 -16.677 1.00 19.21 89 SER D O 1
ATOM 4417 N N . THR D 1 90 ? 59.991 40.320 -14.553 1.00 16.40 90 THR D N 1
ATOM 4418 C CA . THR D 1 90 ? 60.765 39.227 -14.017 1.00 15.76 90 THR D CA 1
ATOM 4419 C C . THR D 1 90 ? 59.989 38.132 -13.299 1.00 13.67 90 THR D C 1
ATOM 4420 O O . THR D 1 90 ? 60.523 37.050 -13.160 1.00 16.26 90 THR D O 1
ATOM 4424 N N . THR D 1 91 ? 58.717 38.445 -12.943 1.00 13.26 91 THR D N 1
ATOM 4425 C CA . THR D 1 91 ? 57.965 37.397 -12.203 1.00 15.31 91 THR D CA 1
ATOM 4426 C C . THR D 1 91 ? 57.877 36.111 -13.001 1.00 16.54 91 THR D C 1
ATOM 4427 O O . THR D 1 91 ? 57.712 36.199 -14.242 1.00 17.24 91 THR D O 1
ATOM 4431 N N . LYS D 1 92 ? 57.768 34.975 -12.332 1.00 15.88 92 LYS D N 1
ATOM 4432 C CA . LYS D 1 92 ? 57.570 33.702 -13.027 1.00 17.01 92 LYS D CA 1
ATOM 4433 C C . LYS D 1 92 ? 56.158 33.238 -12.826 1.00 17.94 92 LYS D C 1
ATOM 4434 O O . LYS D 1 92 ? 55.815 32.147 -13.358 1.00 20.70 92 LYS D O 1
ATOM 4440 N N . LEU D 1 93 ? 55.295 34.014 -12.197 1.00 15.91 93 LEU D N 1
ATOM 4441 C CA . LEU D 1 93 ? 53.952 33.565 -11.910 1.00 16.39 93 LEU D CA 1
ATOM 4442 C C . LEU D 1 93 ? 52.974 33.965 -13.009 1.00 16.03 93 LEU D C 1
ATOM 4443 O O . LEU D 1 93 ? 53.077 35.038 -13.596 1.00 17.24 93 LEU D O 1
ATOM 4448 N N . LYS D 1 94 ? 52.017 33.052 -13.268 1.00 15.10 94 LYS D N 1
ATOM 4449 C CA . LYS D 1 94 ? 50.990 33.450 -14.238 1.00 16.08 94 LYS D CA 1
ATOM 4450 C C . LYS D 1 94 ? 50.000 34.413 -13.619 1.00 15.91 94 LYS D C 1
ATOM 4451 O O . LYS D 1 94 ? 49.691 34.364 -12.410 1.00 16.07 94 LYS D O 1
ATOM 4457 N N . ALA D 1 95 ? 49.439 35.303 -14.445 1.00 16.03 95 ALA D N 1
ATOM 4458 C CA . ALA D 1 95 ? 48.462 36.257 -13.952 1.00 15.03 95 ALA D CA 1
ATOM 4459 C C . ALA D 1 95 ? 47.361 35.589 -13.141 1.00 15.84 95 ALA D C 1
ATOM 4460 O O . ALA D 1 95 ? 46.762 34.587 -13.550 1.00 16.08 95 ALA D O 1
ATOM 4462 N N . TYR D 1 96 ? 47.099 36.212 -11.973 1.00 15.76 96 TYR D N 1
ATOM 4463 C CA . TYR D 1 96 ? 46.068 35.638 -11.085 1.00 14.90 96 TYR D CA 1
ATOM 4464 C C . TYR D 1 96 ? 44.708 35.977 -11.639 1.00 14.42 96 TYR D C 1
ATOM 4465 O O . TYR D 1 96 ? 44.444 37.100 -12.017 1.00 16.42 96 TYR D O 1
ATOM 4474 N N . PRO D 1 97 ? 43.763 35.024 -11.601 1.00 15.62 97 PRO D N 1
ATOM 4475 C CA . PRO D 1 97 ? 42.435 35.298 -12.132 1.00 16.60 97 PRO D CA 1
ATOM 4476 C C . PRO D 1 97 ? 41.659 36.282 -11.293 1.00 16.03 97 PRO D C 1
ATOM 4477 O O . PRO D 1 97 ? 41.592 36.111 -10.059 1.00 15.87 97 PRO D O 1
ATOM 4481 N N . THR D 1 98 ? 41.034 37.271 -11.895 1.00 15.98 98 THR D N 1
ATOM 4482 C CA . THR D 1 98 ? 40.298 38.284 -11.158 1.00 16.28 98 THR D CA 1
ATOM 4483 C C . THR D 1 98 ? 38.794 37.986 -11.172 1.00 1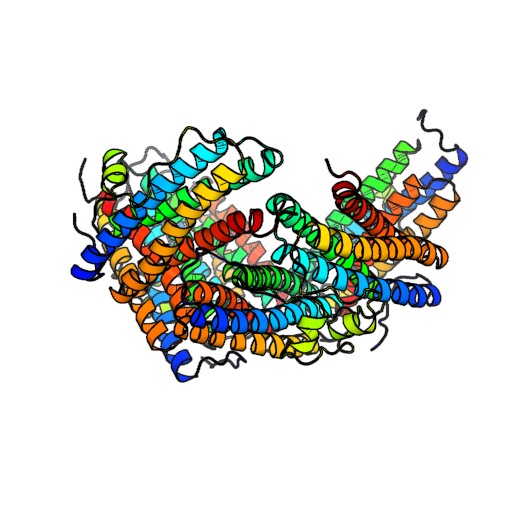7.80 98 THR D C 1
ATOM 4484 O O . THR D 1 98 ? 38.073 38.786 -10.559 1.00 19.06 98 THR D O 1
ATOM 4488 N N . ASP D 1 99 ? 38.418 36.792 -11.666 1.00 16.35 99 ASP D N 1
ATOM 4489 C CA . ASP D 1 99 ? 36.982 36.504 -11.729 1.00 17.38 99 ASP D CA 1
ATOM 4490 C C . ASP D 1 99 ? 36.674 35.259 -10.971 1.00 17.88 99 ASP D C 1
ATOM 4491 O O . ASP D 1 99 ? 35.626 34.631 -11.250 1.00 18.20 99 ASP D O 1
ATOM 4496 N N . ILE D 1 100 ? 37.453 34.938 -9.894 1.00 16.61 100 ILE D N 1
ATOM 4497 C CA . ILE D 1 100 ? 37.131 33.777 -9.064 1.00 15.86 100 ILE D CA 1
ATOM 4498 C C . ILE D 1 100 ? 36.811 34.254 -7.621 1.00 15.42 100 ILE D C 1
ATOM 4499 O O . ILE D 1 100 ? 37.210 35.353 -7.224 1.00 14.63 100 ILE D O 1
ATOM 4504 N N . TYR D 1 101 ? 35.896 33.536 -6.965 1.00 14.51 101 TYR D N 1
ATOM 4505 C CA . TYR D 1 101 ? 35.352 33.947 -5.679 1.00 14.64 101 TYR D CA 1
ATOM 4506 C C . TYR D 1 101 ? 35.292 32.753 -4.745 1.00 14.96 101 TYR D C 1
ATOM 4507 O O . TYR D 1 101 ? 35.676 32.934 -3.584 1.00 15.70 101 TYR D O 1
ATOM 4516 N N . LYS D 1 102 ? 34.823 31.573 -5.135 1.00 14.87 102 LYS D N 1
ATOM 4517 C CA . LYS D 1 102 ? 34.784 30.436 -4.220 1.00 14.82 102 LYS D CA 1
ATOM 4518 C C . LYS D 1 102 ? 36.155 30.200 -3.574 1.00 16.26 102 LYS D C 1
ATOM 4519 O O . LYS D 1 102 ? 37.220 30.290 -4.191 1.00 15.39 102 LYS D O 1
ATOM 4525 N N . ILE D 1 103 ? 36.137 29.895 -2.281 1.00 15.14 103 ILE D N 1
ATOM 4526 C CA . ILE D 1 103 ? 37.362 29.623 -1.545 1.00 15.80 103 ILE D CA 1
ATOM 4527 C C . ILE D 1 103 ? 38.156 28.528 -2.181 1.00 15.52 103 ILE D C 1
ATOM 4528 O O . ILE D 1 103 ? 39.385 28.681 -2.326 1.00 16.31 103 ILE D O 1
ATOM 4533 N N . HIS D 1 104 ? 37.477 27.467 -2.687 1.00 15.22 104 HIS D N 1
ATOM 4534 C CA . HIS D 1 104 ? 38.297 26.409 -3.297 1.00 16.14 104 HIS D CA 1
ATOM 4535 C C . HIS D 1 104 ? 39.024 26.893 -4.551 1.00 16.44 104 HIS D C 1
ATOM 4536 O O . HIS D 1 104 ? 40.099 26.356 -4.788 1.00 16.57 104 HIS D O 1
ATOM 4543 N N . ASP D 1 105 ? 38.398 27.796 -5.294 1.00 16.50 105 ASP D N 1
ATOM 4544 C CA . ASP D 1 105 ? 39.077 28.313 -6.497 1.00 15.29 105 ASP D CA 1
ATOM 4545 C C . ASP D 1 105 ? 40.275 29.154 -6.078 1.00 14.81 105 ASP D C 1
ATOM 4546 O O . ASP D 1 105 ? 41.324 29.049 -6.742 1.00 16.03 105 ASP D O 1
ATOM 4551 N N . HIS D 1 106 ? 40.134 29.992 -5.060 1.00 14.73 106 HIS D N 1
ATOM 4552 C CA . HIS D 1 106 ? 41.336 30.750 -4.634 1.00 13.22 106 HIS D CA 1
ATOM 4553 C C . HIS D 1 106 ? 42.382 29.815 -4.077 1.00 14.61 106 HIS D C 1
ATOM 4554 O O . HIS D 1 106 ? 43.578 29.991 -4.345 1.00 15.31 106 HIS D O 1
ATOM 4561 N N . LEU D 1 107 ? 41.990 28.802 -3.266 1.00 14.24 107 LEU D N 1
ATOM 4562 C CA . LEU D 1 107 ? 43.021 27.901 -2.753 1.00 15.57 107 LEU D CA 1
ATOM 4563 C C . LEU D 1 107 ? 43.770 27.197 -3.856 1.00 15.56 107 LEU D C 1
ATOM 4564 O O . LEU D 1 107 ? 45.008 27.102 -3.804 1.00 16.28 107 LEU D O 1
ATOM 4569 N N . ASP D 1 108 ? 43.103 26.756 -4.913 1.00 15.49 108 ASP D N 1
ATOM 4570 C CA . ASP D 1 108 ? 43.862 26.120 -6.014 1.00 14.91 108 ASP D CA 1
ATOM 4571 C C . ASP D 1 108 ? 44.818 27.082 -6.716 1.00 14.41 108 ASP D C 1
ATOM 4572 O O . ASP D 1 108 ? 45.970 26.697 -7.003 1.00 15.29 108 ASP D O 1
ATOM 4577 N N . ALA D 1 109 ? 44.355 28.309 -6.914 1.00 14.12 109 ALA D N 1
ATOM 4578 C CA . ALA D 1 109 ? 45.229 29.297 -7.556 1.00 12.84 109 ALA D CA 1
ATOM 4579 C C . ALA D 1 109 ? 46.398 29.676 -6.666 1.00 14.55 109 ALA D C 1
ATOM 4580 O O . ALA D 1 109 ? 47.553 29.873 -7.139 1.00 14.52 109 ALA D O 1
ATOM 4582 N N . LEU D 1 110 ? 46.126 29.814 -5.368 1.00 13.66 110 LEU D N 1
ATOM 4583 C CA . LEU D 1 110 ? 47.242 30.097 -4.438 1.00 13.39 110 LEU D CA 1
ATOM 4584 C C . LEU D 1 110 ? 48.189 28.920 -4.320 1.00 13.61 110 LEU D C 1
ATOM 4585 O O . LEU D 1 110 ? 49.418 29.145 -4.200 1.00 14.98 110 LEU D O 1
ATOM 4590 N N . ILE D 1 111 ? 47.705 27.702 -4.267 1.00 13.81 111 ILE D N 1
ATOM 4591 C CA . ILE D 1 111 ? 48.594 26.536 -4.182 1.00 14.35 111 ILE D CA 1
ATOM 4592 C C . ILE D 1 111 ? 49.527 26.470 -5.388 1.00 16.08 111 ILE D C 1
ATOM 4593 O O . ILE D 1 111 ? 50.732 26.242 -5.196 1.00 14.79 111 ILE D O 1
ATOM 4598 N N . GLU D 1 112 ? 49.067 26.785 -6.598 1.00 14.94 112 GLU D N 1
ATOM 4599 C CA . GLU D 1 112 ? 49.966 26.732 -7.745 1.00 15.77 112 GLU D CA 1
ATOM 4600 C C . GLU D 1 112 ? 51.110 27.729 -7.543 1.00 15.91 112 GLU D C 1
ATOM 4601 O O . GLU D 1 112 ? 52.273 27.438 -7.809 1.00 16.44 112 GLU D O 1
ATOM 4607 N N . ARG D 1 113 ? 50.763 28.948 -7.116 1.00 13.97 113 ARG D N 1
ATOM 4608 C CA . ARG D 1 113 ? 51.746 30.042 -7.064 1.00 13.10 113 ARG D CA 1
ATOM 4609 C C . ARG D 1 113 ? 52.649 29.966 -5.850 1.00 13.45 113 ARG D C 1
ATOM 4610 O O . ARG D 1 113 ? 53.883 30.149 -5.935 1.00 14.13 113 ARG D O 1
ATOM 4618 N N . TYR D 1 114 ? 52.106 29.556 -4.724 1.00 13.48 114 TYR D N 1
ATOM 4619 C CA . TYR D 1 114 ? 52.907 29.298 -3.530 1.00 15.21 114 TYR D CA 1
ATOM 4620 C C . TYR D 1 114 ? 53.889 28.159 -3.765 1.00 13.81 114 TYR D C 1
ATOM 4621 O O . TYR D 1 114 ? 55.056 28.158 -3.376 1.00 14.80 114 TYR D O 1
ATOM 4630 N N . GLY D 1 115 ? 53.400 27.129 -4.483 1.00 14.52 115 GLY D N 1
ATOM 4631 C CA . GLY D 1 115 ? 54.295 25.978 -4.778 1.00 14.68 115 GLY D CA 1
ATOM 4632 C C . GLY D 1 115 ? 55.399 26.440 -5.739 1.00 13.78 115 GLY D C 1
ATOM 4633 O O . GLY D 1 115 ? 56.545 26.073 -5.470 1.00 15.06 115 GLY D O 1
ATOM 4634 N N . GLU D 1 116 ? 55.118 27.294 -6.694 1.00 14.46 116 GLU D N 1
ATOM 4635 C CA . GLU D 1 116 ? 56.211 27.723 -7.592 1.00 14.66 116 GLU D CA 1
ATOM 4636 C C . GLU D 1 116 ? 57.225 28.564 -6.832 1.00 15.67 116 GLU D C 1
ATOM 4637 O O . GLU D 1 116 ? 58.448 28.410 -7.016 1.00 15.86 116 GLU D O 1
ATOM 4643 N N . VAL D 1 117 ? 56.706 29.481 -5.996 1.00 13.55 117 VAL D N 1
ATOM 4644 C CA . VAL D 1 117 ? 57.693 30.320 -5.242 1.00 12.80 117 VAL D CA 1
ATOM 4645 C C . VAL D 1 117 ? 58.460 29.529 -4.229 1.00 12.87 117 VAL D C 1
ATOM 4646 O O . VAL D 1 117 ? 59.687 29.659 -4.048 1.00 14.75 117 VAL D O 1
ATOM 4650 N N . ALA D 1 118 ? 57.798 28.608 -3.516 1.00 12.96 118 ALA D N 1
ATOM 4651 C CA . ALA D 1 118 ? 58.501 27.747 -2.556 1.00 12.33 118 ALA D CA 1
ATOM 4652 C C . ALA D 1 118 ? 59.598 26.953 -3.225 1.00 12.35 118 ALA D C 1
ATOM 4653 O O . ALA D 1 118 ? 60.738 26.843 -2.762 1.00 13.25 118 ALA D O 1
ATOM 4655 N N . ASN D 1 119 ? 59.294 26.452 -4.461 1.00 13.84 119 ASN D N 1
ATOM 4656 C CA . ASN D 1 119 ? 60.321 25.669 -5.181 1.00 14.22 119 ASN D CA 1
ATOM 4657 C C . ASN D 1 119 ? 61.421 26.556 -5.765 1.00 13.48 119 ASN D C 1
ATOM 4658 O O . ASN D 1 119 ? 62.577 26.044 -5.739 1.00 14.24 119 ASN D O 1
ATOM 4663 N N . MET D 1 120 ? 61.123 27.785 -6.149 1.00 13.66 120 MET D N 1
ATOM 4664 C CA . MET D 1 120 ? 62.210 28.658 -6.636 1.00 15.07 120 MET D CA 1
ATOM 4665 C C . MET D 1 120 ? 63.126 29.009 -5.470 1.00 14.82 120 MET D C 1
ATOM 4666 O O . MET D 1 120 ? 64.362 29.024 -5.610 1.00 16.77 120 MET D O 1
ATOM 4671 N N . ILE D 1 121 ? 62.521 29.294 -4.298 1.00 14.39 121 ILE D N 1
ATOM 4672 C CA . ILE D 1 121 ? 63.382 29.605 -3.135 1.00 14.40 121 ILE D CA 1
ATOM 4673 C C . ILE D 1 121 ? 64.221 28.444 -2.703 1.00 14.58 121 ILE D C 1
ATOM 4674 O O . ILE D 1 121 ? 65.398 28.577 -2.307 1.00 15.19 121 ILE D O 1
ATOM 4679 N N . ARG D 1 122 ? 63.722 27.180 -2.754 1.00 14.32 122 ARG D N 1
ATOM 4680 C CA . ARG D 1 122 ? 64.455 25.974 -2.436 1.00 14.59 122 ARG D CA 1
ATOM 4681 C C . ARG D 1 122 ? 65.694 25.865 -3.339 1.00 15.10 122 ARG D C 1
ATOM 4682 O O . ARG D 1 122 ? 66.777 25.560 -2.794 1.00 16.49 122 ARG D O 1
ATOM 4690 N N . LYS D 1 123 ? 65.516 26.127 -4.618 1.00 16.00 123 LYS D N 1
ATOM 4691 C CA . LYS D 1 123 ? 66.663 26.071 -5.546 1.00 15.07 123 LYS D CA 1
ATOM 4692 C C . LYS D 1 123 ? 67.634 27.219 -5.217 1.00 16.91 123 LYS D C 1
ATOM 4693 O O . LYS D 1 123 ? 68.833 27.013 -5.286 1.00 17.83 123 LYS D O 1
ATOM 4699 N N . ALA D 1 124 ? 67.144 28.403 -4.868 1.00 14.85 124 ALA D N 1
ATOM 4700 C CA . ALA D 1 124 ? 67.999 29.539 -4.563 1.00 16.01 124 ALA D CA 1
ATOM 4701 C C . ALA D 1 124 ? 68.900 29.255 -3.375 1.00 14.01 124 ALA D C 1
ATOM 4702 O O . ALA D 1 124 ? 70.054 29.786 -3.349 1.00 14.68 124 ALA D O 1
ATOM 4704 N N . ILE D 1 125 ? 68.471 28.431 -2.400 1.00 13.55 125 ILE D N 1
ATOM 4705 C CA . ILE D 1 125 ? 69.409 28.107 -1.323 1.00 14.41 125 ILE D CA 1
ATOM 4706 C C . ILE D 1 125 ? 70.663 27.445 -1.890 1.00 15.45 125 ILE D C 1
ATOM 4707 O O . ILE D 1 125 ? 71.762 27.856 -1.515 1.00 15.58 125 ILE D O 1
ATOM 4712 N N . ASP D 1 126 ? 70.432 26.397 -2.692 1.00 16.88 126 ASP D N 1
ATOM 4713 C CA . ASP D 1 126 ? 71.589 25.646 -3.204 1.00 17.52 126 ASP D CA 1
ATOM 4714 C C . ASP D 1 126 ? 72.407 26.529 -4.148 1.00 15.93 126 ASP D C 1
ATOM 4715 O O . ASP D 1 126 ? 73.624 26.414 -4.024 1.00 16.73 126 ASP D O 1
ATOM 4720 N N . ASP D 1 127 ? 71.748 27.262 -5.010 1.00 15.52 127 ASP D N 1
ATOM 4721 C CA . ASP D 1 127 ? 72.566 28.082 -5.962 1.00 16.72 127 ASP D CA 1
ATOM 4722 C C . ASP D 1 127 ? 73.328 29.151 -5.239 1.00 17.15 127 ASP D C 1
ATOM 4723 O O . ASP D 1 127 ? 74.492 29.435 -5.621 1.00 17.33 127 ASP D O 1
ATOM 4728 N N . SER D 1 128 ? 72.775 29.733 -4.142 1.00 15.09 128 SER D N 1
ATOM 4729 C CA . SER D 1 128 ? 73.578 30.717 -3.399 1.00 16.26 128 SER D CA 1
ATOM 4730 C C . SER D 1 128 ? 74.694 30.076 -2.609 1.00 16.57 128 SER D C 1
ATOM 4731 O O . SER D 1 128 ? 75.818 30.636 -2.613 1.00 16.25 128 SER D O 1
ATOM 4734 N N . ASP D 1 129 ? 74.495 28.949 -1.989 1.00 16.52 129 ASP D N 1
ATOM 4735 C CA . ASP D 1 129 ? 75.559 28.267 -1.293 1.00 18.87 129 ASP D CA 1
ATOM 4736 C C . ASP D 1 129 ? 76.695 27.837 -2.256 1.00 16.50 129 ASP D C 1
ATOM 4737 O O . ASP D 1 129 ? 77.889 28.027 -1.948 1.00 19.44 129 ASP D O 1
ATOM 4742 N N . GLU D 1 130 ? 76.263 27.360 -3.421 1.00 17.21 130 GLU D N 1
ATOM 4743 C CA . GLU D 1 130 ? 77.295 26.855 -4.384 1.00 17.73 130 GLU D CA 1
ATOM 4744 C C . GLU D 1 130 ? 78.086 27.966 -4.977 1.00 19.25 130 GLU D C 1
ATOM 4745 O O . GLU D 1 130 ? 79.239 27.731 -5.411 1.00 18.86 130 GLU D O 1
ATOM 4751 N N . ALA D 1 131 ? 77.571 29.192 -4.947 1.00 17.61 131 ALA D N 1
ATOM 4752 C CA . ALA D 1 131 ? 78.317 30.371 -5.375 1.00 19.03 131 ALA D CA 1
ATOM 4753 C C . ALA D 1 131 ? 79.242 30.858 -4.258 1.00 19.50 131 ALA D C 1
ATOM 4754 O O . ALA D 1 131 ? 80.036 31.762 -4.492 1.00 21.74 131 ALA D O 1
ATOM 4756 N N . GLY D 1 132 ? 79.266 30.278 -3.076 1.00 19.25 132 GLY D N 1
ATOM 4757 C CA . GLY D 1 132 ? 80.134 30.565 -1.956 1.00 19.09 132 GLY D CA 1
ATOM 4758 C C . GLY D 1 132 ? 79.581 31.657 -1.033 1.00 19.46 132 GLY D C 1
ATOM 4759 O O . GLY D 1 132 ? 80.338 32.254 -0.275 1.00 19.35 132 GLY D O 1
ATOM 4760 N N . ASP D 1 133 ? 78.235 31.709 -0.972 1.00 17.74 133 ASP D N 1
ATOM 4761 C CA . ASP D 1 133 ? 77.621 32.756 -0.113 1.00 15.61 133 ASP D CA 1
ATOM 4762 C C . ASP D 1 133 ? 76.590 32.100 0.817 1.00 15.31 133 ASP D C 1
ATOM 4763 O O . ASP D 1 133 ? 75.363 32.185 0.598 1.00 14.57 133 ASP D O 1
ATOM 4768 N N . PRO D 1 134 ? 77.071 31.477 1.866 1.00 16.22 134 PRO D N 1
ATOM 4769 C CA . PRO D 1 134 ? 76.161 30.835 2.818 1.00 15.13 134 PRO D CA 1
ATOM 4770 C C . PRO D 1 134 ? 75.366 31.866 3.578 1.00 14.74 134 PRO D C 1
ATOM 4771 O O . PRO D 1 134 ? 74.265 31.475 4.082 1.00 15.19 134 PRO D O 1
ATOM 4775 N N . THR D 1 135 ? 75.776 33.139 3.673 1.00 15.23 135 THR D N 1
ATOM 4776 C CA . THR D 1 135 ? 74.918 34.134 4.356 1.00 14.59 135 THR D CA 1
ATOM 4777 C C . THR D 1 135 ? 73.682 34.387 3.542 1.00 14.30 135 THR D C 1
ATOM 4778 O O . THR D 1 135 ? 72.545 34.369 4.089 1.00 14.80 135 THR D O 1
ATOM 4782 N N . THR D 1 136 ? 73.805 34.568 2.191 1.00 12.82 136 THR D N 1
ATOM 4783 C CA . THR D 1 136 ? 72.605 34.669 1.385 1.00 13.23 136 THR D CA 1
ATOM 4784 C C . THR D 1 136 ? 71.854 33.331 1.394 1.00 13.97 136 THR D C 1
ATOM 4785 O O . THR D 1 136 ? 70.581 33.337 1.452 1.00 13.39 136 THR D O 1
ATOM 4789 N N . ALA D 1 137 ? 72.507 32.182 1.397 1.00 13.65 137 ALA D N 1
ATOM 4790 C CA . ALA D 1 137 ? 71.775 30.932 1.459 1.00 14.00 137 ALA D CA 1
ATOM 4791 C C . ALA D 1 137 ? 70.886 30.861 2.725 1.00 14.35 137 ALA D C 1
ATOM 4792 O O . ALA D 1 137 ? 69.803 30.315 2.618 1.00 14.44 137 ALA D O 1
ATOM 4794 N N . ASP D 1 138 ? 71.375 31.418 3.807 1.00 13.94 138 ASP D N 1
ATOM 4795 C CA . ASP D 1 138 ? 70.574 31.399 5.037 1.00 13.35 138 ASP D CA 1
ATOM 4796 C C . ASP D 1 138 ? 69.332 32.264 4.914 1.00 14.68 138 ASP D C 1
ATOM 4797 O O . ASP D 1 138 ? 68.230 31.898 5.408 1.00 14.18 138 ASP D O 1
ATOM 4802 N N . ILE D 1 139 ? 69.441 33.413 4.236 1.00 11.95 139 ILE D N 1
ATOM 4803 C CA . ILE D 1 139 ? 68.252 34.235 3.975 1.00 13.14 139 ILE D CA 1
ATOM 4804 C C . ILE D 1 139 ? 67.206 33.425 3.225 1.00 13.13 139 ILE D C 1
ATOM 4805 O O . ILE D 1 139 ? 66.000 33.419 3.529 1.00 14.08 139 ILE D O 1
ATOM 4810 N N . PHE D 1 140 ? 67.653 32.699 2.169 1.00 13.08 140 PHE D N 1
ATOM 4811 C CA . PHE D 1 140 ? 66.671 31.881 1.417 1.00 13.89 140 PHE D CA 1
ATOM 4812 C C . PHE D 1 140 ? 66.181 30.712 2.273 1.00 14.12 140 PHE D C 1
ATOM 4813 O O . PHE D 1 140 ? 65.027 30.316 2.044 1.00 14.35 140 PHE D O 1
ATOM 4821 N N . THR D 1 141 ? 67.023 30.164 3.158 1.00 12.47 141 THR D N 1
ATOM 4822 C CA . THR D 1 141 ? 66.545 29.027 3.998 1.00 12.54 141 THR D CA 1
ATOM 4823 C C . THR D 1 141 ? 65.441 29.479 4.964 1.00 13.94 141 THR D C 1
ATOM 4824 O O . THR D 1 141 ? 64.433 28.763 5.130 1.00 14.31 141 THR D O 1
ATOM 4828 N N . ALA D 1 142 ? 65.649 30.667 5.493 1.00 13.48 142 ALA D N 1
ATOM 4829 C CA . ALA D 1 142 ? 64.580 31.206 6.372 1.00 14.03 142 ALA D CA 1
ATOM 4830 C C . ALA D 1 142 ? 63.297 31.435 5.615 1.00 13.60 142 ALA D C 1
ATOM 4831 O O . ALA D 1 142 ? 62.175 31.075 6.095 1.00 14.62 142 ALA D O 1
ATOM 4833 N N . ALA D 1 143 ? 63.377 31.917 4.377 1.00 12.10 143 ALA D N 1
ATOM 4834 C CA . ALA D 1 143 ? 62.209 32.101 3.553 1.00 11.84 143 ALA D CA 1
ATOM 4835 C C . ALA D 1 143 ? 61.615 30.762 3.171 1.00 12.67 143 ALA D C 1
ATOM 4836 O O . ALA D 1 143 ? 60.365 30.649 3.229 1.00 14.36 143 ALA D O 1
ATOM 4838 N N . SER D 1 144 ? 62.430 29.754 2.865 1.00 13.19 144 SER D N 1
ATOM 4839 C CA . SER D 1 144 ? 61.873 28.460 2.495 1.00 13.57 144 SER D CA 1
ATOM 4840 C C . SER D 1 144 ? 61.124 27.848 3.673 1.00 14.41 144 SER D C 1
ATOM 4841 O O . SER D 1 144 ? 60.098 27.176 3.469 1.00 14.24 144 SER D O 1
ATOM 4844 N N . ARG D 1 145 ? 61.621 28.031 4.903 1.00 13.83 145 ARG D N 1
ATOM 4845 C CA . ARG D 1 145 ? 60.842 27.409 5.993 1.00 14.17 145 ARG D CA 1
ATOM 4846 C C . ARG D 1 145 ? 59.426 27.981 6.072 1.00 14.84 145 ARG D C 1
ATOM 4847 O O . ARG D 1 145 ? 58.463 27.236 6.236 1.00 15.11 145 ARG D O 1
ATOM 4855 N N . ASP D 1 146 ? 59.263 29.310 5.903 1.00 14.39 146 ASP D N 1
ATOM 4856 C CA . ASP D 1 146 ? 57.930 29.898 5.934 1.00 13.93 146 ASP D CA 1
ATOM 4857 C C . ASP D 1 146 ? 57.129 29.521 4.705 1.00 14.21 146 ASP D C 1
ATOM 4858 O O . ASP D 1 146 ? 55.894 29.319 4.805 1.00 15.09 146 ASP D O 1
ATOM 4863 N N . LEU D 1 147 ? 57.771 29.565 3.508 1.00 13.25 147 LEU D N 1
ATOM 4864 C CA . LEU D 1 147 ? 56.989 29.236 2.310 1.00 13.49 147 LEU D CA 1
ATOM 4865 C C . LEU D 1 147 ? 56.540 27.777 2.350 1.00 13.81 147 LEU D C 1
ATOM 4866 O O . LEU D 1 147 ? 55.402 27.480 1.960 1.00 13.37 147 LEU D O 1
ATOM 4871 N N . ASP D 1 148 ? 57.385 26.823 2.801 1.00 13.34 148 ASP D N 1
ATOM 4872 C CA . ASP D 1 148 ? 56.935 25.442 2.821 1.00 13.67 148 ASP D CA 1
ATOM 4873 C C . ASP D 1 148 ? 55.828 25.252 3.868 1.00 14.57 148 ASP D C 1
ATOM 4874 O O . ASP D 1 148 ? 54.951 24.405 3.636 1.00 13.60 148 ASP D O 1
ATOM 4879 N N . LYS D 1 149 ? 55.898 25.972 4.975 1.00 12.18 149 LYS D N 1
ATOM 4880 C CA . LYS D 1 149 ? 54.817 25.853 5.970 1.00 13.64 149 LYS D CA 1
ATOM 4881 C C . LYS D 1 149 ? 53.527 26.434 5.405 1.00 13.71 149 LYS D C 1
ATOM 4882 O O . LYS D 1 149 ? 52.444 25.861 5.599 1.00 12.83 149 LYS D O 1
ATOM 4888 N N . SER D 1 150 ? 53.626 27.578 4.727 1.00 12.60 150 SER D N 1
ATOM 4889 C CA . SER D 1 150 ? 52.440 28.207 4.160 1.00 13.88 150 SER D CA 1
ATOM 4890 C C . SER D 1 150 ? 51.811 27.320 3.073 1.00 14.05 150 SER D C 1
ATOM 4891 O O . SER D 1 150 ? 50.584 27.169 3.009 1.00 14.26 150 SER D O 1
ATOM 4894 N N . LEU D 1 151 ? 52.665 26.706 2.239 1.00 13.21 151 LEU D N 1
ATOM 4895 C CA . LEU D 1 151 ? 52.155 25.782 1.195 1.00 13.60 151 LEU D CA 1
ATOM 4896 C C . LEU D 1 151 ? 51.436 24.615 1.873 1.00 14.72 151 LEU D C 1
ATOM 4897 O O . LEU D 1 151 ? 50.351 24.302 1.403 1.00 15.04 151 LEU D O 1
ATOM 4902 N N . TRP D 1 152 ? 51.987 24.059 2.952 1.00 13.90 152 TRP D N 1
ATOM 4903 C CA . TRP D 1 152 ? 51.258 22.978 3.671 1.00 13.45 152 TRP D CA 1
ATOM 4904 C C . TRP D 1 152 ? 49.933 23.518 4.196 1.00 14.48 152 TRP D C 1
ATOM 4905 O O . TRP D 1 152 ? 48.887 22.815 4.024 1.00 15.21 152 TRP D O 1
ATOM 4916 N N . PHE D 1 153 ? 49.891 24.656 4.854 1.00 12.41 153 PHE D N 1
ATOM 4917 C CA . PHE D 1 153 ? 48.572 25.152 5.342 1.00 14.09 153 PHE D CA 1
ATOM 4918 C C . PHE D 1 153 ? 47.587 25.286 4.207 1.00 15.29 153 PHE D C 1
ATOM 4919 O O . PHE D 1 153 ? 46.414 24.876 4.398 1.00 17.52 153 PHE D O 1
ATOM 4927 N N . LEU D 1 154 ? 47.948 25.759 3.020 1.00 14.05 154 LEU D N 1
ATOM 4928 C CA . LEU D 1 154 ? 47.010 25.813 1.925 1.00 13.53 154 LEU D CA 1
ATOM 4929 C C . LEU D 1 154 ? 46.649 24.399 1.464 1.00 14.58 154 LEU D C 1
ATOM 4930 O O . LEU D 1 154 ? 45.427 24.112 1.317 1.00 16.32 154 LEU D O 1
ATOM 4935 N N . GLU D 1 155 ? 47.646 23.522 1.212 1.00 14.24 155 GLU D N 1
ATOM 4936 C CA . GLU D 1 155 ? 47.309 22.185 0.708 1.00 13.79 155 GLU D CA 1
ATOM 4937 C C . GLU D 1 155 ? 46.521 21.377 1.685 1.00 15.89 155 GLU D C 1
ATOM 4938 O O . GLU D 1 155 ? 45.624 20.598 1.249 1.00 16.82 155 GLU D O 1
ATOM 4944 N N . ALA D 1 156 ? 46.753 21.532 2.988 1.00 15.67 156 ALA D N 1
ATOM 4945 C CA . ALA D 1 156 ? 45.957 20.776 3.976 1.00 15.00 156 ALA D CA 1
ATOM 4946 C C . ALA D 1 156 ? 44.481 21.058 3.760 1.00 17.65 156 ALA D C 1
ATOM 4947 O O . ALA D 1 156 ? 43.694 20.170 4.194 1.00 19.06 156 ALA D O 1
ATOM 4949 N N . HIS D 1 157 ? 44.016 22.201 3.325 1.00 15.20 157 HIS D N 1
ATOM 4950 C CA . HIS D 1 157 ? 42.604 22.476 3.159 1.00 17.61 157 HIS D CA 1
ATOM 4951 C C . HIS D 1 157 ? 42.000 21.631 2.040 1.00 20.45 157 HIS D C 1
ATOM 4952 O O . HIS D 1 157 ? 40.745 21.505 2.032 1.00 21.47 157 HIS D O 1
ATOM 4959 N N . VAL D 1 158 ? 42.806 21.259 1.061 1.00 18.88 158 VAL D N 1
ATOM 4960 C CA . VAL D 1 158 ? 42.232 20.563 -0.101 1.00 22.07 158 VAL D CA 1
ATOM 4961 C C . VAL D 1 158 ? 42.609 19.105 -0.132 1.00 23.67 158 VAL D C 1
ATOM 4962 O O . VAL D 1 158 ? 42.054 18.389 -1.001 1.00 25.81 158 VAL D O 1
ATOM 4966 N N . GLN D 1 159 ? 43.465 18.554 0.744 1.00 24.66 159 GLN D N 1
ATOM 4967 C CA . GLN D 1 159 ? 43.961 17.198 0.696 1.00 25.27 159 GLN D CA 1
ATOM 4968 C C . GLN D 1 159 ? 42.915 16.173 1.110 1.00 28.25 159 GLN D C 1
ATOM 4969 O O . GLN D 1 159 ? 43.127 14.971 0.839 1.00 31.33 159 GLN D O 1
ATOM 4975 N N . GLU D 1 160 ? 41.862 16.589 1.782 1.00 26.36 160 GLU D N 1
ATOM 4976 C CA . GLU D 1 160 ? 40.789 15.636 2.119 1.00 29.54 160 GLU D CA 1
ATOM 4977 C C . GLU D 1 160 ? 39.518 16.463 1.984 1.00 30.29 160 GLU D C 1
ATOM 4978 O O . GLU D 1 160 ? 39.546 17.696 2.007 1.00 29.17 160 GLU D O 1
ATOM 4984 N N . LYS D 1 161 ? 38.391 15.788 1.739 1.00 31.07 161 LYS D N 1
ATOM 4985 C CA . LYS D 1 161 ? 37.098 16.431 1.619 1.00 32.57 161 LYS D CA 1
ATOM 4986 C C . LYS D 1 161 ? 36.457 16.765 2.956 1.00 33.02 161 LYS D C 1
ATOM 4987 O O . LYS D 1 161 ? 35.573 17.654 3.002 1.00 34.40 161 LYS D O 1
ATOM 4993 N N . SER D 1 162 ? 36.858 16.139 4.072 1.00 31.31 162 SER D N 1
ATOM 4994 C CA . SER D 1 162 ? 36.080 16.729 5.237 1.00 33.48 162 SER D CA 1
ATOM 4995 C C . SER D 1 162 ? 36.868 16.570 6.512 1.00 31.58 162 SER D C 1
ATOM 4996 O O . SER D 1 162 ? 38.099 16.849 6.301 1.00 24.44 162 SER D O 1
ATOM 5000 N N . MET E 1 1 ? 13.347 24.290 20.574 1.00 48.83 1 MET E N 1
ATOM 5001 C CA . MET E 1 1 ? 14.593 24.293 21.401 1.00 48.07 1 MET E CA 1
ATOM 5002 C C . MET E 1 1 ? 15.093 22.909 21.771 1.00 48.19 1 MET E C 1
ATOM 5003 O O . MET E 1 1 ? 14.954 22.413 22.896 1.00 48.91 1 MET E O 1
ATOM 5008 N N . LYS E 1 2 ? 15.795 22.264 20.854 1.00 47.91 2 LYS E N 1
ATOM 5009 C CA . LYS E 1 2 ? 16.355 20.937 20.974 1.00 47.28 2 LYS E CA 1
ATOM 5010 C C . LYS E 1 2 ? 17.442 20.769 22.027 1.00 46.48 2 LYS E C 1
ATOM 5011 O O . LYS E 1 2 ? 18.284 21.643 22.224 1.00 47.60 2 LYS E O 1
ATOM 5017 N N . THR E 1 3 ? 17.424 19.632 22.707 1.00 45.05 3 THR E N 1
ATOM 5018 C CA . THR E 1 3 ? 18.417 19.213 23.688 1.00 42.83 3 THR E CA 1
ATOM 5019 C C . THR E 1 3 ? 19.587 18.674 22.856 1.00 39.68 3 THR E C 1
ATOM 5020 O O . THR E 1 3 ? 19.342 17.962 21.861 1.00 40.10 3 THR E O 1
ATOM 5024 N N . HIS E 1 4 ? 20.822 19.050 23.189 1.00 32.07 4 HIS E N 1
ATOM 5025 C CA . HIS E 1 4 ? 21.945 18.667 22.335 1.00 30.59 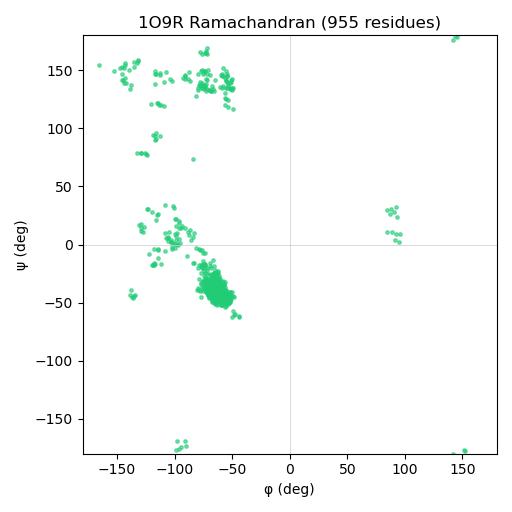4 HIS E CA 1
ATOM 5026 C C . HIS E 1 4 ? 22.694 17.497 22.947 1.00 27.84 4 HIS E C 1
ATOM 5027 O O . HIS E 1 4 ? 22.943 17.526 24.164 1.00 28.75 4 HIS E O 1
ATOM 5034 N N . LYS E 1 5 ? 23.139 16.553 22.125 1.00 26.54 5 LYS E N 1
ATOM 5035 C CA . LYS E 1 5 ? 23.889 15.402 22.633 1.00 28.34 5 LYS E CA 1
ATOM 5036 C C . LYS E 1 5 ? 25.355 15.691 22.949 1.00 25.57 5 LYS E C 1
ATOM 5037 O O . LYS E 1 5 ? 26.103 16.274 22.156 1.00 23.27 5 LYS E O 1
ATOM 5043 N N . THR E 1 6 ? 25.785 15.163 24.078 1.00 22.70 6 THR E N 1
ATOM 5044 C CA . THR E 1 6 ? 27.142 15.423 24.560 1.00 19.57 6 THR E CA 1
ATOM 5045 C C . THR E 1 6 ? 27.691 14.247 25.316 1.00 19.21 6 THR E C 1
ATOM 5046 O O . THR E 1 6 ? 26.886 13.488 25.929 1.00 22.69 6 THR E O 1
ATOM 5050 N N . LYS E 1 7 ? 29.003 14.056 25.324 1.00 17.76 7 LYS E N 1
ATOM 5051 C CA . LYS E 1 7 ? 29.670 13.065 26.146 1.00 16.16 7 LYS E CA 1
ATOM 5052 C C . LYS E 1 7 ? 29.690 13.504 27.642 1.00 16.00 7 LYS E C 1
ATOM 5053 O O . LYS E 1 7 ? 29.951 12.649 28.478 1.00 16.98 7 LYS E O 1
ATOM 5059 N N . ASN E 1 8 ? 29.443 14.770 27.945 1.00 16.86 8 ASN E N 1
ATOM 5060 C CA . ASN E 1 8 ? 29.490 15.215 29.366 1.00 15.13 8 ASN E CA 1
ATOM 5061 C C . ASN E 1 8 ? 28.501 14.336 30.163 1.00 15.73 8 ASN E C 1
ATOM 5062 O O . ASN E 1 8 ? 27.311 14.315 29.759 1.00 17.27 8 ASN E O 1
ATOM 5067 N N . ASP E 1 9 ? 28.993 13.723 31.228 1.00 16.61 9 ASP E N 1
ATOM 5068 C CA . ASP E 1 9 ? 28.103 12.729 31.897 1.00 15.37 9 ASP E CA 1
ATOM 5069 C C . ASP E 1 9 ? 27.384 13.257 33.105 1.00 17.39 9 ASP E C 1
ATOM 5070 O O . ASP E 1 9 ? 26.869 12.407 33.897 1.00 17.86 9 ASP E O 1
ATOM 5075 N N . LEU E 1 10 ? 27.321 14.551 33.293 1.00 15.80 10 LEU E N 1
ATOM 5076 C CA . LEU E 1 10 ? 26.465 15.053 34.429 1.00 17.19 10 LEU E CA 1
ATOM 5077 C C . LEU E 1 10 ? 25.072 14.473 34.223 1.00 18.28 10 LEU E C 1
ATOM 5078 O O . LEU E 1 10 ? 24.541 14.437 33.098 1.00 19.01 10 LEU E O 1
ATOM 5083 N N . PRO E 1 11 ? 24.426 13.940 35.261 1.00 18.61 11 PRO E N 1
ATOM 5084 C CA . PRO E 1 11 ? 23.119 13.315 35.023 1.00 19.49 11 PRO E CA 1
ATOM 5085 C C . PRO E 1 11 ? 22.121 14.204 34.363 1.00 18.71 11 PRO E C 1
ATOM 5086 O O . PRO E 1 11 ? 22.079 15.427 34.639 1.00 18.55 11 PRO E O 1
ATOM 5090 N N . SER E 1 12 ? 21.185 13.693 33.555 1.00 19.21 12 SER E N 1
ATOM 5091 C CA . SER E 1 12 ? 20.208 14.453 32.853 1.00 20.75 12 SER E CA 1
ATOM 5092 C C . SER E 1 12 ? 19.350 15.315 33.765 1.00 20.91 12 SER E C 1
ATOM 5093 O O . SER E 1 12 ? 19.054 16.440 33.435 1.00 21.07 12 SER E O 1
ATOM 5096 N N . ASN E 1 13 ? 18.988 14.765 34.949 1.00 22.55 13 ASN E N 1
ATOM 5097 C CA . ASN E 1 13 ? 18.185 15.586 35.841 1.00 22.72 13 ASN E CA 1
ATOM 5098 C C . ASN E 1 13 ? 18.950 16.804 36.373 1.00 20.10 13 ASN E C 1
ATOM 5099 O O . ASN E 1 13 ? 18.341 17.854 36.457 1.00 21.75 13 ASN E O 1
ATOM 5104 N N . ALA E 1 14 ? 20.224 16.651 36.640 1.00 19.87 14 ALA E N 1
ATOM 5105 C CA . ALA E 1 14 ? 21.052 17.765 37.107 1.00 18.22 14 ALA E CA 1
ATOM 5106 C C . ALA E 1 14 ? 21.222 18.744 35.938 1.00 17.57 14 ALA E C 1
ATOM 5107 O O . ALA E 1 14 ? 21.093 19.943 36.159 1.00 17.74 14 ALA E O 1
ATOM 5109 N N . LYS E 1 15 ? 21.412 18.237 34.725 1.00 17.24 15 LYS E N 1
ATOM 5110 C CA . LYS E 1 15 ? 21.573 19.165 33.611 1.00 16.91 15 LYS E CA 1
ATOM 5111 C C . LYS E 1 15 ? 20.339 20.049 33.486 1.00 17.98 15 LYS E C 1
ATOM 5112 O O . LYS E 1 15 ? 20.401 21.253 33.300 1.00 17.32 15 LYS E O 1
ATOM 5118 N N . SER E 1 16 ? 19.133 19.399 33.509 1.00 17.96 16 SER E N 1
ATOM 5119 C CA . SER E 1 16 ? 17.933 20.209 33.323 1.00 17.75 16 SER E CA 1
ATOM 5120 C C . SER E 1 16 ? 17.730 21.265 34.393 1.00 16.90 16 SER E C 1
ATOM 5121 O O . SER E 1 16 ? 17.375 22.422 34.167 1.00 16.93 16 SER E O 1
ATOM 5124 N N . THR E 1 17 ? 17.968 20.823 35.651 1.00 17.50 17 THR E N 1
ATOM 5125 C CA . THR E 1 17 ? 17.818 21.744 36.771 1.00 16.79 17 THR E CA 1
ATOM 5126 C C . THR E 1 17 ? 18.780 22.971 36.674 1.00 15.39 17 THR E C 1
ATOM 5127 O O . THR E 1 17 ? 18.352 24.102 36.816 1.00 16.23 17 THR E O 1
ATOM 5131 N N . VAL E 1 18 ? 20.044 22.597 36.397 1.00 16.53 18 VAL E N 1
ATOM 5132 C CA . VAL E 1 18 ? 21.054 23.697 36.409 1.00 14.19 18 VAL E CA 1
ATOM 5133 C C . VAL E 1 18 ? 20.912 24.596 35.196 1.00 15.69 18 VAL E C 1
ATOM 5134 O O . VAL E 1 18 ? 21.073 25.810 35.296 1.00 17.03 18 VAL E O 1
ATOM 5138 N N . ILE E 1 19 ? 20.440 24.049 34.058 1.00 16.07 19 ILE E N 1
ATOM 5139 C CA . ILE E 1 19 ? 20.183 24.904 32.900 1.00 15.24 19 ILE E CA 1
ATOM 5140 C C . ILE E 1 19 ? 19.164 25.962 33.278 1.00 16.39 19 ILE E C 1
ATOM 5141 O O . ILE E 1 19 ? 19.209 27.164 32.931 1.00 16.43 19 ILE E O 1
ATOM 5146 N N . GLY E 1 20 ? 18.111 25.599 34.050 1.00 16.61 20 GLY E N 1
ATOM 5147 C CA . GLY E 1 20 ? 17.114 26.556 34.437 1.00 16.89 20 GLY E CA 1
ATOM 5148 C C . GLY E 1 20 ? 17.680 27.652 35.361 1.00 15.16 20 GLY E C 1
ATOM 5149 O O . GLY E 1 20 ? 17.378 28.830 35.180 1.00 16.30 20 GLY E O 1
ATOM 5150 N N . ILE E 1 21 ? 18.553 27.182 36.263 1.00 14.95 21 ILE E N 1
ATOM 5151 C CA . ILE E 1 21 ? 19.187 28.118 37.199 1.00 15.27 21 ILE E CA 1
ATOM 5152 C C . ILE E 1 21 ? 20.092 29.123 36.421 1.00 14.02 21 ILE E C 1
ATOM 5153 O O . ILE E 1 21 ? 20.079 30.348 36.696 1.00 15.08 21 ILE E O 1
ATOM 5158 N N . LEU E 1 22 ? 20.818 28.573 35.497 1.00 14.40 22 LEU E N 1
ATOM 5159 C CA . LEU E 1 22 ? 21.702 29.427 34.662 1.00 13.49 22 LEU E CA 1
ATOM 5160 C C . LEU E 1 22 ? 20.956 30.408 33.839 1.00 13.79 22 LEU E C 1
ATOM 5161 O O . LEU E 1 22 ? 21.286 31.610 33.810 1.00 14.09 22 LEU E O 1
ATOM 5166 N N . ASN E 1 23 ? 19.954 29.970 33.058 1.00 13.23 23 ASN E N 1
ATOM 5167 C CA . ASN E 1 23 ? 19.200 30.877 32.207 1.00 14.07 23 ASN E CA 1
ATOM 5168 C C . ASN E 1 23 ? 18.459 31.947 33.007 1.00 14.47 23 ASN E C 1
ATOM 5169 O O . ASN E 1 23 ? 18.297 33.074 32.538 1.00 15.40 23 ASN E O 1
ATOM 5174 N N . GLU E 1 24 ? 17.923 31.554 34.201 1.00 15.60 24 GLU E N 1
ATOM 5175 C CA . GLU E 1 24 ? 17.288 32.581 35.018 1.00 16.35 24 GLU E CA 1
ATOM 5176 C C . GLU E 1 24 ? 18.292 33.679 35.402 1.00 14.36 24 GLU E C 1
ATOM 5177 O O . GLU E 1 24 ? 18.048 34.870 35.321 1.00 16.62 24 GLU E O 1
ATOM 5183 N N . SER E 1 25 ? 19.454 33.220 35.896 1.00 14.81 25 SER E N 1
ATOM 5184 C CA . SER E 1 25 ? 20.484 34.193 36.280 1.00 16.52 25 SER E CA 1
ATOM 5185 C C . SER E 1 25 ? 20.980 35.021 35.100 1.00 14.72 25 SER E C 1
ATOM 5186 O O . SER E 1 25 ? 21.158 36.258 35.259 1.00 15.30 25 SER E O 1
ATOM 5189 N N . LEU E 1 26 ? 21.088 34.387 33.942 1.00 14.96 26 LEU E N 1
ATOM 5190 C CA . LEU E 1 26 ? 21.555 35.095 32.740 1.00 14.58 26 LEU E CA 1
ATOM 5191 C C . LEU E 1 26 ? 20.675 36.288 32.442 1.00 15.19 26 LEU E C 1
ATOM 5192 O O . LEU E 1 26 ? 21.156 37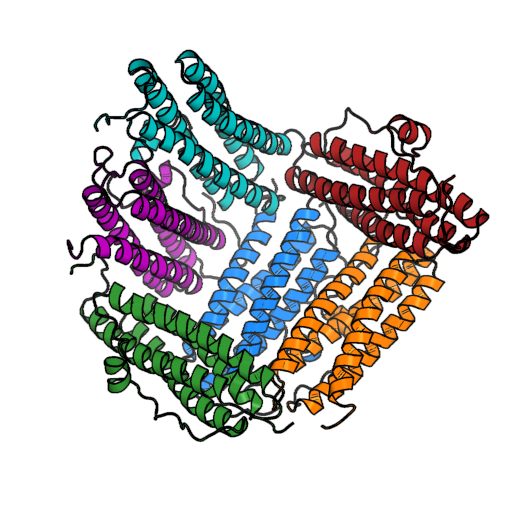.359 32.139 1.00 15.01 26 LEU E O 1
ATOM 5197 N N . ALA E 1 27 ? 19.341 36.096 32.520 1.00 15.41 27 ALA E N 1
ATOM 5198 C CA . ALA E 1 27 ? 18.497 37.229 32.177 1.00 13.74 27 ALA E CA 1
ATOM 5199 C C . ALA E 1 27 ? 18.671 38.459 33.088 1.00 14.70 27 ALA E C 1
ATOM 5200 O O . ALA E 1 27 ? 18.699 39.606 32.625 1.00 14.42 27 ALA E O 1
ATOM 5202 N N . SER E 1 28 ? 18.769 38.181 34.398 1.00 14.08 28 SER E N 1
ATOM 5203 C CA . SER E 1 28 ? 18.991 39.321 35.325 1.00 14.42 28 SER E CA 1
ATOM 5204 C C . SER E 1 28 ? 20.409 39.925 35.207 1.00 12.91 28 SER E C 1
ATOM 5205 O O . SER E 1 28 ? 20.495 41.115 35.404 1.00 14.66 28 SER E O 1
ATOM 5208 N N . VAL E 1 29 ? 21.374 39.096 34.843 1.00 13.39 29 VAL E N 1
ATOM 5209 C CA . VAL E 1 29 ? 22.746 39.655 34.642 1.00 13.61 29 VAL E CA 1
ATOM 5210 C C . VAL E 1 29 ? 22.778 40.501 33.388 1.00 13.59 29 VAL E C 1
ATOM 5211 O O . VAL E 1 29 ? 23.348 41.619 33.474 1.00 13.22 29 VAL E O 1
ATOM 5215 N N . ILE E 1 30 ? 22.062 40.112 32.317 1.00 13.79 30 ILE E N 1
ATOM 5216 C CA . ILE E 1 30 ? 22.072 40.977 31.118 1.00 13.98 30 ILE E CA 1
ATOM 5217 C C . ILE E 1 30 ? 21.342 42.272 31.441 1.00 13.93 30 ILE E C 1
ATOM 5218 O O . ILE E 1 30 ? 21.751 43.377 31.017 1.00 14.86 30 ILE E O 1
ATOM 5223 N N . ASP E 1 31 ? 20.163 42.158 32.116 1.00 14.40 31 ASP E N 1
ATOM 5224 C CA . ASP E 1 31 ? 19.446 43.421 32.433 1.00 15.02 31 ASP E CA 1
ATOM 5225 C C . ASP E 1 31 ? 20.312 44.351 33.279 1.00 14.41 31 ASP E C 1
ATOM 5226 O O . ASP E 1 31 ? 20.420 45.539 33.076 1.00 14.25 31 ASP E O 1
ATOM 5231 N N . LEU E 1 32 ? 21.019 43.765 34.271 1.00 13.52 32 LEU E N 1
ATOM 5232 C CA . LEU E 1 32 ? 21.913 44.545 35.133 1.00 13.99 32 LEU E CA 1
ATOM 5233 C C . LEU E 1 32 ? 23.024 45.194 34.333 1.00 13.61 32 LEU E C 1
ATOM 5234 O O . LEU E 1 32 ? 23.382 46.340 34.593 1.00 13.43 32 LEU E O 1
ATOM 5239 N N . ALA E 1 33 ? 23.481 44.506 33.293 1.00 13.76 33 ALA E N 1
ATOM 5240 C CA . ALA E 1 33 ? 24.515 45.117 32.445 1.00 12.77 33 ALA E CA 1
ATOM 5241 C C . ALA E 1 33 ? 23.963 46.329 31.701 1.00 13.89 33 ALA E C 1
ATOM 5242 O O . ALA E 1 33 ? 24.615 47.361 31.589 1.00 13.12 33 ALA E O 1
ATOM 5244 N N . LEU E 1 34 ? 22.695 46.165 31.201 1.00 13.17 34 LEU E N 1
ATOM 5245 C CA . LEU E 1 34 ? 22.088 47.345 30.544 1.00 13.76 34 LEU E CA 1
ATOM 5246 C C . LEU E 1 34 ? 21.885 48.520 31.501 1.00 13.02 34 LEU E C 1
ATOM 5247 O O . LEU E 1 34 ? 22.118 49.683 31.144 1.00 13.81 34 LEU E O 1
ATOM 5252 N N . VAL E 1 35 ? 21.401 48.151 32.729 1.00 14.57 35 VAL E N 1
ATOM 5253 C CA . VAL E 1 35 ? 21.214 49.162 33.759 1.00 14.78 35 VAL E CA 1
ATOM 5254 C C . VAL E 1 35 ? 22.477 49.924 34.099 1.00 15.07 35 VAL E C 1
ATOM 5255 O O . VAL E 1 35 ? 22.528 51.137 34.311 1.00 16.10 35 VAL E O 1
ATOM 5259 N N . THR E 1 36 ? 23.607 49.163 34.101 1.00 13.13 36 THR E N 1
ATOM 5260 C CA . THR E 1 36 ? 24.873 49.767 34.496 1.00 13.45 36 THR E CA 1
ATOM 5261 C C . THR E 1 36 ? 25.295 50.829 33.520 1.00 13.71 36 THR E C 1
ATOM 5262 O O . THR E 1 36 ? 25.715 51.928 33.922 1.00 14.69 36 THR E O 1
ATOM 5266 N N . LYS E 1 37 ? 25.116 50.631 32.211 1.00 13.70 37 LYS E N 1
ATOM 5267 C CA . LYS E 1 37 ? 25.467 51.621 31.211 1.00 13.92 37 LYS E CA 1
ATOM 5268 C C . LYS E 1 37 ? 24.433 52.778 31.239 1.00 13.44 37 LYS E C 1
ATOM 5269 O O . LYS E 1 37 ? 24.801 53.930 31.060 1.00 13.99 37 LYS E O 1
ATOM 5275 N N . GLN E 1 38 ? 23.149 52.429 31.455 1.00 14.42 38 GLN E N 1
ATOM 5276 C CA . GLN E 1 38 ? 22.102 53.480 31.526 1.00 14.52 38 GLN E CA 1
ATOM 5277 C C . GLN E 1 38 ? 22.505 54.511 32.567 1.00 14.92 38 GLN E C 1
ATOM 5278 O O . GLN E 1 38 ? 22.339 55.711 32.368 1.00 15.33 38 GLN E O 1
ATOM 5284 N N . ALA E 1 39 ? 22.912 54.011 33.760 1.00 14.21 39 ALA E N 1
ATOM 5285 C CA . ALA E 1 39 ? 23.349 54.938 34.831 1.00 14.50 39 ALA E CA 1
ATOM 5286 C C . ALA E 1 39 ? 24.606 55.667 34.399 1.00 16.42 39 ALA E C 1
ATOM 5287 O O . ALA E 1 39 ? 24.784 56.876 34.585 1.00 16.17 39 ALA E O 1
ATOM 5289 N N . HIS E 1 40 ? 25.592 54.964 33.892 1.00 15.19 40 HIS E N 1
ATOM 5290 C CA . HIS E 1 40 ? 26.890 55.525 33.473 1.00 15.82 40 HIS E CA 1
ATOM 5291 C C . HIS E 1 40 ? 26.720 56.686 32.510 1.00 16.94 40 HIS E C 1
ATOM 5292 O O . HIS E 1 40 ? 27.382 57.686 32.707 1.00 16.36 40 HIS E O 1
ATOM 5299 N N . TRP E 1 41 ? 25.852 56.572 31.495 1.00 15.04 41 TRP E N 1
ATOM 5300 C CA . TRP E 1 41 ? 25.701 57.721 30.614 1.00 14.73 41 TRP E CA 1
ATOM 5301 C C . TRP E 1 41 ? 25.028 58.941 31.243 1.00 15.10 41 TRP E C 1
ATOM 5302 O O . TRP E 1 41 ? 25.385 60.057 30.877 1.00 14.31 41 TRP E O 1
ATOM 5313 N N . ASN E 1 42 ? 24.043 58.704 32.134 1.00 14.77 42 ASN E N 1
ATOM 5314 C CA . ASN E 1 42 ? 23.158 59.771 32.585 1.00 14.24 42 ASN E CA 1
ATOM 5315 C C . ASN E 1 42 ? 23.417 60.340 33.951 1.00 16.57 42 ASN E C 1
ATOM 5316 O O . ASN E 1 42 ? 22.739 61.311 34.331 1.00 18.53 42 ASN E O 1
ATOM 5321 N N . LEU E 1 43 ? 24.458 59.869 34.643 1.00 15.23 43 LEU E N 1
ATOM 5322 C CA . LEU E 1 43 ? 24.761 60.371 35.977 1.00 16.69 43 LEU E CA 1
ATOM 5323 C C . LEU E 1 43 ? 25.328 61.768 35.921 1.00 16.78 43 LEU E C 1
ATOM 5324 O O . LEU E 1 43 ? 26.100 62.077 35.005 1.00 17.46 43 LEU E O 1
ATOM 5329 N N . LYS E 1 44 ? 24.955 62.612 36.892 1.00 16.65 44 LYS E N 1
ATOM 5330 C CA . LYS E 1 44 ? 25.502 63.955 36.984 1.00 18.01 44 LYS E CA 1
ATOM 5331 C C . LYS E 1 44 ? 25.670 64.317 38.465 1.00 15.78 44 LYS E C 1
ATOM 5332 O O . LYS E 1 44 ? 24.779 63.931 39.218 1.00 16.68 44 LYS E O 1
ATOM 5338 N N . GLY E 1 45 ? 26.776 64.965 38.774 1.00 16.25 45 GLY E N 1
ATOM 5339 C CA . GLY E 1 45 ? 26.976 65.378 40.172 1.00 16.17 45 GLY E CA 1
ATOM 5340 C C . GLY E 1 45 ? 28.439 65.467 40.497 1.00 16.37 45 GLY E C 1
ATOM 5341 O O . GLY E 1 45 ? 29.335 65.163 39.679 1.00 14.83 45 GLY E O 1
ATOM 5342 N N . PRO E 1 46 ? 28.826 65.782 41.729 1.00 17.58 46 PRO E N 1
ATOM 5343 C CA . PRO E 1 46 ? 30.195 66.089 42.036 1.00 17.31 46 PRO E CA 1
ATOM 5344 C C . PRO E 1 46 ? 31.213 64.955 41.869 1.00 15.33 46 PRO E C 1
ATOM 5345 O O . PRO E 1 46 ? 32.385 65.260 41.642 1.00 17.54 46 PRO E O 1
ATOM 5349 N N . GLN E 1 47 ? 30.737 63.708 42.027 1.00 17.03 47 GLN E N 1
ATOM 5350 C CA . GLN E 1 47 ? 31.660 62.605 41.822 1.00 17.64 47 GLN E CA 1
ATOM 5351 C C . GLN E 1 47 ? 31.456 62.004 40.458 1.00 16.57 47 GLN E C 1
ATOM 5352 O O . GLN E 1 47 ? 31.763 60.824 40.212 1.00 16.56 47 GLN E O 1
ATOM 5358 N N . PHE E 1 48 ? 31.054 62.756 39.444 1.00 15.36 48 PHE E N 1
ATOM 5359 C CA . PHE E 1 48 ? 30.781 62.194 38.114 1.00 14.21 48 PHE E CA 1
ATOM 5360 C C . PHE E 1 48 ? 31.881 61.294 37.579 1.00 14.49 48 PHE E C 1
ATOM 5361 O O . PHE E 1 48 ? 31.559 60.162 37.228 1.00 15.31 48 PHE E O 1
ATOM 5369 N N . ILE E 1 49 ? 33.103 61.766 37.452 1.00 13.91 49 ILE E N 1
ATOM 5370 C CA . ILE E 1 49 ? 34.024 60.957 36.604 1.00 15.11 49 ILE E CA 1
ATOM 5371 C C . ILE E 1 49 ? 34.357 59.682 37.348 1.00 14.48 49 ILE E C 1
ATOM 5372 O O . ILE E 1 49 ? 34.469 58.649 36.670 1.00 14.15 49 ILE E O 1
ATOM 5377 N N . ALA E 1 50 ? 34.506 59.723 38.685 1.00 14.66 50 ALA E N 1
ATOM 5378 C CA . ALA E 1 50 ? 34.925 58.453 39.319 1.00 13.43 50 ALA E CA 1
ATOM 5379 C C . ALA E 1 50 ? 33.849 57.398 39.248 1.00 13.52 50 ALA E C 1
ATOM 5380 O O . ALA E 1 50 ? 34.085 56.184 39.048 1.00 14.45 50 ALA E O 1
ATOM 5382 N N . VAL E 1 51 ? 32.596 57.794 39.460 1.00 15.65 51 VAL E N 1
ATOM 5383 C CA . VAL E 1 51 ? 31.475 56.851 39.401 1.00 16.09 51 VAL E CA 1
ATOM 5384 C C . VAL E 1 51 ? 31.241 56.413 37.962 1.00 14.49 51 VAL E C 1
ATOM 5385 O O . VAL E 1 51 ? 31.030 55.205 37.664 1.00 15.44 51 VAL E O 1
ATOM 5389 N N . HIS E 1 52 ? 31.298 57.352 37.008 1.00 13.71 52 HIS E N 1
ATOM 5390 C CA . HIS E 1 52 ? 31.147 57.011 35.589 1.00 14.10 52 HIS E CA 1
ATOM 5391 C C . HIS E 1 52 ? 32.104 55.907 35.173 1.00 13.77 52 HIS E C 1
ATOM 5392 O O . HIS E 1 52 ? 31.750 54.899 34.533 1.00 14.20 52 HIS E O 1
ATOM 5399 N N . GLU E 1 53 ? 33.396 56.111 35.530 1.00 13.71 53 GLU E N 1
ATOM 5400 C CA . GLU E 1 53 ? 34.396 55.111 35.127 1.00 14.99 53 GLU E CA 1
ATOM 5401 C C . GLU E 1 53 ? 34.272 53.826 35.921 1.00 12.31 53 GLU E C 1
ATOM 5402 O O . GLU E 1 53 ? 34.470 52.740 35.313 1.00 14.06 53 GLU E O 1
ATOM 5408 N N . LEU E 1 54 ? 33.870 53.861 37.191 1.00 13.52 54 LEU E N 1
ATOM 5409 C CA . LEU E 1 54 ? 33.742 52.608 37.936 1.00 14.60 54 LEU E CA 1
ATOM 5410 C C . LEU E 1 54 ? 32.667 51.734 37.295 1.00 14.35 54 LEU E C 1
ATOM 5411 O O . LEU E 1 54 ? 32.815 50.501 37.193 1.00 13.13 54 LEU E O 1
ATOM 5416 N N . LEU E 1 55 ? 31.591 52.371 36.843 1.00 14.79 55 LEU E N 1
ATOM 5417 C CA . LEU E 1 55 ? 30.497 51.575 36.244 1.00 14.12 55 LEU E CA 1
ATOM 5418 C C . LEU E 1 55 ? 30.944 50.850 34.992 1.00 14.35 55 LEU E C 1
ATOM 5419 O O . LEU E 1 55 ? 30.374 49.784 34.694 1.00 13.92 55 LEU E O 1
ATOM 5424 N N . ASP E 1 56 ? 31.911 51.419 34.242 1.00 13.86 56 ASP E N 1
ATOM 5425 C CA . ASP E 1 56 ? 32.399 50.628 33.095 1.00 15.26 56 ASP E CA 1
ATOM 5426 C C . ASP E 1 56 ? 33.160 49.392 33.535 1.00 14.16 56 ASP E C 1
ATOM 5427 O O . ASP E 1 56 ? 33.050 48.333 32.850 1.00 15.02 56 ASP E O 1
ATOM 5432 N N . THR E 1 57 ? 33.875 49.460 34.666 1.00 13.43 57 THR E N 1
ATOM 5433 C CA . THR E 1 57 ? 34.525 48.215 35.138 1.00 14.57 57 THR E CA 1
ATOM 5434 C C . THR E 1 57 ? 33.472 47.197 35.504 1.00 14.04 57 THR E C 1
ATOM 5435 O O . THR E 1 57 ? 33.647 45.982 35.220 1.00 15.37 57 THR E O 1
ATOM 5439 N N . PHE E 1 58 ? 32.375 47.641 36.164 1.00 13.86 58 PHE E N 1
ATOM 5440 C CA . PHE E 1 58 ? 31.344 46.681 36.515 1.00 13.91 58 PHE E CA 1
ATOM 5441 C C . PHE E 1 58 ? 30.734 46.032 35.270 1.00 13.29 58 PHE E C 1
ATOM 5442 O O . PHE E 1 58 ? 30.374 44.858 35.241 1.00 13.91 58 PHE E O 1
ATOM 5450 N N . ARG E 1 59 ? 30.486 46.858 34.231 1.00 13.56 59 ARG E N 1
ATOM 5451 C CA . ARG E 1 59 ? 29.863 46.334 33.004 1.00 14.06 59 ARG E CA 1
ATOM 5452 C C . ARG E 1 59 ? 30.777 45.278 32.400 1.00 13.78 59 ARG E C 1
ATOM 5453 O O . ARG E 1 59 ? 30.291 44.225 31.990 1.00 13.45 59 ARG E O 1
ATOM 5461 N N . THR E 1 60 ? 32.097 45.479 32.369 1.00 14.24 60 THR E N 1
ATOM 5462 C CA . THR E 1 60 ? 32.990 44.426 31.816 1.00 14.33 60 THR E CA 1
ATOM 5463 C C . THR E 1 60 ? 32.846 43.150 32.615 1.00 14.79 60 THR E C 1
ATOM 5464 O O . THR E 1 60 ? 32.831 42.051 32.065 1.00 14.43 60 THR E O 1
ATOM 5468 N N . GLN E 1 61 ? 32.784 43.287 33.936 1.00 13.72 61 GLN E N 1
ATOM 5469 C CA . GLN E 1 61 ? 32.638 42.084 34.736 1.00 12.91 61 GLN E CA 1
ATOM 5470 C C . GLN E 1 61 ? 31.336 41.359 34.495 1.00 12.74 61 GLN E C 1
ATOM 5471 O O . GLN E 1 61 ? 31.302 40.119 34.443 1.00 13.19 61 GLN E O 1
ATOM 5477 N N . LEU E 1 62 ? 30.235 42.128 34.357 1.00 12.49 62 LEU E N 1
ATOM 5478 C CA . LEU E 1 62 ? 28.943 41.474 34.112 1.00 13.03 62 LEU E CA 1
ATOM 5479 C C . LEU E 1 62 ? 28.932 40.824 32.738 1.00 13.26 62 LEU E C 1
ATOM 5480 O O . LEU E 1 62 ? 28.329 39.739 32.526 1.00 14.04 62 LEU E O 1
ATOM 5485 N N . ASP E 1 63 ? 29.632 41.351 31.753 1.00 12.75 63 ASP E N 1
ATOM 5486 C CA . ASP E 1 63 ? 29.737 40.746 30.425 1.00 11.84 63 ASP E CA 1
ATOM 5487 C C . ASP E 1 63 ? 30.489 39.428 30.552 1.00 13.88 63 ASP E C 1
ATOM 5488 O O . ASP E 1 63 ? 30.054 38.434 29.952 1.00 14.44 63 ASP E O 1
ATOM 5493 N N . ASN E 1 64 ? 31.541 39.423 31.370 1.00 13.08 64 ASN E N 1
ATOM 5494 C CA . ASN E 1 64 ? 32.338 38.193 31.482 1.00 14.53 64 ASN E CA 1
ATOM 5495 C C . ASN E 1 64 ? 31.543 37.105 32.205 1.00 13.15 64 ASN E C 1
ATOM 5496 O O . ASN E 1 64 ? 31.525 35.962 31.741 1.00 13.10 64 ASN E O 1
ATOM 5501 N N . HIS E 1 65 ? 30.878 37.417 33.307 1.00 13.08 65 HIS E N 1
ATOM 5502 C CA . HIS E 1 65 ? 30.080 36.396 34.003 1.00 13.34 65 HIS E CA 1
ATOM 5503 C C . HIS E 1 65 ? 28.859 36.014 33.209 1.00 12.55 65 HIS E C 1
ATOM 5504 O O . HIS E 1 65 ? 28.511 34.844 33.227 1.00 14.29 65 HIS E O 1
ATOM 5511 N N . GLY E 1 66 ? 28.225 36.938 32.500 1.00 13.04 66 GLY E N 1
ATOM 5512 C CA . GLY E 1 66 ? 27.057 36.567 31.694 1.00 14.10 66 GLY E CA 1
ATOM 5513 C C . GLY E 1 66 ? 27.506 35.591 30.614 1.00 14.13 66 GLY E C 1
ATOM 5514 O O . GLY E 1 66 ? 26.901 34.556 30.317 1.00 15.13 66 GLY E O 1
ATOM 5515 N N . ASP E 1 67 ? 28.687 35.820 30.013 1.00 13.75 67 ASP E N 1
ATOM 5516 C CA . ASP E 1 67 ? 29.173 34.903 29.011 1.00 13.80 67 ASP E CA 1
ATOM 5517 C C . ASP E 1 67 ? 29.469 33.555 29.607 1.00 13.81 67 ASP E C 1
ATOM 5518 O O . ASP E 1 67 ? 29.171 32.504 28.925 1.00 15.16 67 ASP E O 1
ATOM 5527 N N . THR E 1 68 ? 30.135 33.466 30.772 1.00 13.52 68 THR E N 1
ATOM 5528 C CA . THR E 1 68 ? 30.463 32.165 31.372 1.00 13.50 68 THR E CA 1
ATOM 5529 C C . THR E 1 68 ? 29.175 31.422 31.699 1.00 14.07 68 THR E C 1
ATOM 5530 O O . THR E 1 68 ? 29.163 30.172 31.508 1.00 14.02 68 THR E O 1
ATOM 5534 N N . ILE E 1 69 ? 28.192 32.105 32.251 1.00 13.62 69 ILE E N 1
ATOM 5535 C CA . ILE E 1 69 ? 26.902 31.454 32.559 1.00 13.88 69 ILE E CA 1
ATOM 5536 C C . ILE E 1 69 ? 26.221 30.971 31.302 1.00 12.90 69 ILE E C 1
ATOM 5537 O O . ILE E 1 69 ? 25.747 29.809 31.272 1.00 14.53 69 ILE E O 1
ATOM 5542 N N . ALA E 1 70 ? 26.178 31.774 30.233 1.00 12.64 70 ALA E N 1
ATOM 5543 C CA . ALA E 1 70 ? 25.477 31.296 29.031 1.00 13.10 70 ALA E CA 1
ATOM 5544 C C . ALA E 1 70 ? 26.177 30.127 28.393 1.00 12.99 70 ALA E C 1
ATOM 5545 O O . ALA E 1 70 ? 25.575 29.165 27.862 1.00 14.00 70 ALA E O 1
ATOM 5547 N N . GLU E 1 71 ? 27.547 30.157 28.374 1.00 13.68 71 GLU E N 1
ATOM 5548 C CA . GLU E 1 71 ? 28.321 29.085 27.770 1.00 14.07 71 GLU E CA 1
ATOM 5549 C C . GLU E 1 71 ? 28.040 27.787 28.560 1.00 13.74 71 GLU E C 1
ATOM 5550 O O . GLU E 1 71 ? 28.047 26.708 27.973 1.00 13.76 71 GLU E O 1
ATOM 5556 N N . ARG E 1 72 ? 27.887 27.921 29.902 1.00 13.90 72 ARG E N 1
ATOM 5557 C CA . ARG E 1 72 ? 27.634 26.692 30.670 1.00 13.00 72 ARG E CA 1
ATOM 5558 C C . ARG E 1 72 ? 26.265 26.080 30.320 1.00 12.60 72 ARG E C 1
ATOM 5559 O O . ARG E 1 72 ? 26.182 24.841 30.319 1.00 15.54 72 ARG E O 1
ATOM 5567 N N . VAL E 1 73 ? 25.276 26.916 30.032 1.00 13.56 73 VAL E N 1
ATOM 5568 C CA . VAL E 1 73 ? 23.995 26.343 29.586 1.00 14.24 73 VAL E CA 1
ATOM 5569 C C . VAL E 1 73 ? 24.247 25.443 28.392 1.00 14.07 73 VAL E C 1
ATOM 5570 O O . VAL E 1 73 ? 23.737 24.309 28.307 1.00 15.35 73 VAL E O 1
ATOM 5574 N N . VAL E 1 74 ? 24.991 25.937 27.389 1.00 13.74 74 VAL E N 1
ATOM 5575 C CA . VAL E 1 74 ? 25.214 25.159 26.188 1.00 13.67 74 VAL E CA 1
ATOM 5576 C C . VAL E 1 74 ? 26.049 23.941 26.448 1.00 15.61 74 VAL E C 1
ATOM 5577 O O . VAL E 1 74 ? 25.819 22.868 25.873 1.00 16.97 74 VAL E O 1
ATOM 5581 N N . GLN E 1 75 ? 27.069 24.031 27.306 1.00 14.45 75 GLN E N 1
ATOM 5582 C CA . GLN E 1 75 ? 27.908 22.870 27.653 1.00 15.83 75 GLN E CA 1
ATOM 5583 C C . GLN E 1 75 ? 27.000 21.766 28.251 1.00 17.15 75 GLN E C 1
ATOM 5584 O O . GLN E 1 75 ? 27.373 20.607 27.959 1.00 20.37 75 GLN E O 1
ATOM 5590 N N . LEU E 1 76 ? 25.948 22.124 28.945 1.00 17.04 76 LEU E N 1
ATOM 5591 C CA . LEU E 1 76 ? 25.068 21.108 29.543 1.00 18.70 76 LEU E CA 1
ATOM 5592 C C . LEU E 1 76 ? 24.026 20.640 28.551 1.00 19.65 76 LEU E C 1
ATOM 5593 O O . LEU E 1 76 ? 23.092 19.923 29.001 1.00 19.45 76 LEU E O 1
ATOM 5598 N N . GLY E 1 77 ? 24.018 21.057 27.300 1.00 18.00 77 GLY E N 1
ATOM 5599 C CA . GLY E 1 77 ? 23.114 20.592 26.257 1.00 17.60 77 GLY E CA 1
ATOM 5600 C C . GLY E 1 77 ? 21.909 21.498 26.088 1.00 20.45 77 GLY E C 1
ATOM 5601 O O . GLY E 1 77 ? 21.000 21.090 25.335 1.00 20.62 77 GLY E O 1
ATOM 5602 N N . GLY E 1 78 ? 21.888 22.656 26.719 1.00 17.41 78 GLY E N 1
ATOM 5603 C CA . GLY E 1 78 ? 20.781 23.574 26.630 1.00 16.92 78 GLY E CA 1
ATOM 5604 C C . GLY E 1 78 ? 20.952 24.677 25.594 1.00 15.86 78 GLY E C 1
ATOM 5605 O O . GLY E 1 78 ? 21.952 24.663 24.865 1.00 15.65 78 GLY E O 1
ATOM 5606 N N . THR E 1 79 ? 19.959 25.548 25.588 1.00 15.63 79 THR E N 1
ATOM 5607 C CA . THR E 1 79 ? 19.977 26.726 24.735 1.00 14.93 79 THR E CA 1
ATOM 5608 C C . THR E 1 79 ? 20.167 27.965 25.585 1.00 15.59 79 THR E C 1
ATOM 5609 O O . THR E 1 79 ? 19.326 28.191 26.479 1.00 15.15 79 THR E O 1
ATOM 5613 N N . ALA E 1 80 ? 21.227 28.742 25.398 1.00 14.10 80 ALA E N 1
ATOM 5614 C CA . ALA E 1 80 ? 21.342 29.970 26.207 1.00 14.36 80 ALA E CA 1
ATOM 5615 C C . ALA E 1 80 ? 20.302 30.992 25.726 1.00 15.53 80 ALA E C 1
ATOM 5616 O O . ALA E 1 80 ? 20.124 31.177 24.491 1.00 14.26 80 ALA E O 1
ATOM 5618 N N . LEU E 1 81 ? 19.603 31.598 26.677 1.00 14.73 81 LEU E N 1
ATOM 5619 C CA . LEU E 1 81 ? 18.499 32.510 26.305 1.00 14.75 81 LEU E CA 1
ATOM 5620 C C . LEU E 1 81 ? 18.872 33.923 26.779 1.00 15.46 81 LEU E C 1
ATOM 5621 O O . LEU E 1 81 ? 18.634 34.365 27.909 1.00 16.22 81 LEU E O 1
ATOM 5626 N N . GLY E 1 82 ? 19.441 34.686 25.827 1.00 13.87 82 GLY E N 1
ATOM 5627 C CA . GLY E 1 82 ? 19.927 36.033 26.130 1.00 14.05 82 GLY E CA 1
ATOM 5628 C C . GLY E 1 82 ? 19.433 37.103 25.194 1.00 14.43 82 GLY E C 1
ATOM 5629 O O . GLY E 1 82 ? 19.958 38.254 25.191 1.00 14.87 82 GLY E O 1
ATOM 5630 N N . SER E 1 83 ? 18.434 36.799 24.343 1.00 13.79 83 SER E N 1
ATOM 5631 C CA . SER E 1 83 ? 17.899 37.854 23.475 1.00 15.64 83 SER E CA 1
ATOM 5632 C C . SER E 1 83 ? 17.079 38.866 24.261 1.00 15.60 83 SER E C 1
ATOM 5633 O O . SER E 1 83 ? 16.654 38.626 25.409 1.00 15.03 83 SER E O 1
ATOM 5636 N N . LEU E 1 84 ? 16.738 39.977 23.593 1.00 15.33 84 LEU E N 1
ATOM 5637 C CA . LEU E 1 84 ? 15.961 41.013 24.230 1.00 17.40 84 LEU E CA 1
ATOM 5638 C C . LEU E 1 84 ? 14.666 40.449 24.763 1.00 17.60 84 LEU E C 1
ATOM 5639 O O . LEU E 1 84 ? 14.287 40.785 25.883 1.00 18.22 84 LEU E O 1
ATOM 5644 N N . GLN E 1 85 ? 13.985 39.584 23.993 1.00 17.64 85 GLN E N 1
ATOM 5645 C CA . GLN E 1 85 ? 12.697 39.033 24.456 1.00 17.24 85 GLN E CA 1
ATOM 5646 C C . GLN E 1 85 ? 12.884 38.069 25.610 1.00 18.27 85 GLN E C 1
ATOM 5647 O O . GLN E 1 85 ? 12.059 38.078 26.583 1.00 19.17 85 GLN E O 1
ATOM 5653 N N . ALA E 1 86 ? 13.935 37.267 25.611 1.00 16.13 86 ALA E N 1
ATOM 5654 C CA . ALA E 1 86 ? 14.127 36.324 26.732 1.00 15.56 86 ALA E CA 1
ATOM 5655 C C . ALA E 1 86 ? 14.415 37.071 28.020 1.00 16.00 86 ALA E C 1
ATOM 5656 O O . ALA E 1 86 ? 13.995 36.741 29.151 1.00 17.45 86 ALA E O 1
ATOM 5658 N N . VAL E 1 87 ? 15.272 38.081 27.911 1.00 15.67 87 VAL E N 1
ATOM 5659 C CA . VAL E 1 87 ? 15.639 38.933 29.068 1.00 15.08 87 VAL E CA 1
ATOM 5660 C C . VAL E 1 87 ? 14.388 39.618 29.602 1.00 16.24 87 VAL E C 1
ATOM 5661 O O . VAL E 1 87 ? 14.139 39.617 30.810 1.00 18.14 87 VAL E O 1
ATOM 5665 N N . SER E 1 88 ? 13.570 40.172 28.702 1.00 16.81 88 SER E N 1
ATOM 5666 C CA . SER E 1 88 ? 12.336 40.830 29.223 1.00 19.05 88 SER E CA 1
ATOM 5667 C C . SER E 1 88 ? 11.408 39.867 29.936 1.00 19.39 88 SER E C 1
ATOM 5668 O O . SER E 1 88 ? 10.766 40.214 30.987 1.00 18.86 88 SER E O 1
ATOM 5671 N N . SER E 1 89 ? 11.297 38.630 29.451 1.00 18.97 89 SER E N 1
ATOM 5672 C CA . SER E 1 89 ? 10.345 37.697 30.097 1.00 20.32 89 SER E CA 1
ATOM 5673 C C . SER E 1 89 ? 10.883 37.095 31.363 1.00 21.44 89 SER E C 1
ATOM 5674 O O . SER E 1 89 ? 10.121 36.500 32.149 1.00 21.75 89 SER E O 1
ATOM 5677 N N . THR E 1 90 ? 12.208 37.136 31.618 1.00 18.20 90 THR E N 1
ATOM 5678 C CA . THR E 1 90 ? 12.799 36.387 32.718 1.00 16.60 90 THR E CA 1
ATOM 5679 C C . THR E 1 90 ? 13.498 37.227 33.770 1.00 17.58 90 THR E C 1
ATOM 5680 O O . THR E 1 90 ? 13.709 36.718 34.870 1.00 18.15 90 THR E O 1
ATOM 5684 N N . THR E 1 91 ? 13.817 38.476 33.393 1.00 15.52 91 THR E N 1
ATOM 5685 C CA . THR E 1 91 ? 14.520 39.292 34.402 1.00 16.95 91 THR E CA 1
ATOM 5686 C C . THR E 1 91 ? 13.720 39.464 35.672 1.00 17.23 91 THR E C 1
ATOM 5687 O O . THR E 1 91 ? 12.478 39.480 35.639 1.00 19.40 91 THR E O 1
ATOM 5691 N N . LYS E 1 92 ? 14.420 39.517 36.818 1.00 16.51 92 LYS E N 1
ATOM 5692 C CA . LYS E 1 92 ? 13.722 39.780 38.081 1.00 18.95 92 LYS E CA 1
ATOM 5693 C C . LYS E 1 92 ? 13.842 41.237 38.447 1.00 20.04 92 LYS E C 1
ATOM 5694 O O . LYS E 1 92 ? 13.294 41.664 39.493 1.00 21.95 92 LYS E O 1
ATOM 5700 N N . LEU E 1 93 ? 14.498 42.086 37.671 1.00 17.37 93 LEU E N 1
ATOM 5701 C CA . LEU E 1 93 ? 14.661 43.478 38.053 1.00 16.16 93 LEU E CA 1
ATOM 5702 C C . LEU E 1 93 ? 13.528 44.399 37.608 1.00 17.32 93 LEU E C 1
ATOM 5703 O O . LEU E 1 93 ? 12.978 44.187 36.517 1.00 18.65 93 LEU E O 1
ATOM 5708 N N . LYS E 1 94 ? 13.216 45.350 38.505 1.00 17.53 94 LYS E N 1
ATOM 5709 C CA . LYS E 1 94 ? 12.219 46.340 38.098 1.00 17.84 94 LYS E CA 1
ATOM 5710 C C . LYS E 1 94 ? 12.783 47.280 37.037 1.00 14.93 94 LYS E C 1
ATOM 5711 O O . LYS E 1 94 ? 13.991 47.621 37.078 1.00 17.28 94 LYS E O 1
ATOM 5717 N N . ALA E 1 95 ? 11.941 47.797 36.166 1.00 16.22 95 ALA E N 1
ATOM 5718 C CA . ALA E 1 95 ? 12.414 48.761 35.166 1.00 15.79 95 ALA E CA 1
ATOM 5719 C C . ALA E 1 95 ? 13.199 49.875 35.804 1.00 16.94 95 ALA E C 1
ATOM 5720 O O . ALA E 1 95 ? 12.785 50.504 36.765 1.00 16.95 95 ALA E O 1
ATOM 5722 N N . TYR E 1 96 ? 14.374 50.206 35.208 1.00 16.62 96 TYR E N 1
ATOM 5723 C CA . TYR E 1 96 ? 15.201 51.296 35.700 1.00 17.02 96 TYR E CA 1
ATOM 5724 C C . TYR E 1 96 ? 14.606 52.639 35.357 1.00 17.41 96 TYR E C 1
ATOM 5725 O O . TYR E 1 96 ? 14.174 52.865 34.206 1.00 17.54 96 TYR E O 1
ATOM 5734 N N . PRO E 1 97 ? 14.594 53.611 36.269 1.00 15.81 97 PRO E N 1
ATOM 5735 C CA . PRO E 1 97 ? 14.027 54.908 35.943 1.00 16.45 97 PRO E CA 1
ATOM 5736 C C . PRO E 1 97 ? 14.901 55.667 34.948 1.00 17.93 97 PRO E C 1
ATOM 5737 O O . PRO E 1 97 ? 16.093 55.833 35.169 1.00 18.86 97 PRO E O 1
ATOM 5741 N N . THR E 1 98 ? 14.212 56.211 33.926 1.00 18.93 98 THR E N 1
ATOM 5742 C CA . THR E 1 98 ? 14.993 56.965 32.914 1.00 19.10 98 THR E CA 1
ATOM 5743 C C . THR E 1 98 ? 14.939 58.456 33.168 1.00 17.13 98 THR E C 1
ATOM 5744 O O . THR E 1 98 ? 15.555 59.218 32.371 1.00 21.80 98 THR E O 1
ATOM 5748 N N . ASP E 1 99 ? 14.367 58.922 34.291 1.00 17.82 99 ASP E N 1
ATOM 5749 C CA . ASP E 1 99 ? 14.275 60.338 34.579 1.00 19.34 99 ASP E CA 1
ATOM 5750 C C . ASP E 1 99 ? 14.988 60.756 35.867 1.00 20.79 99 ASP E C 1
ATOM 5751 O O . ASP E 1 99 ? 14.753 61.831 36.448 1.00 21.26 99 ASP E O 1
ATOM 5756 N N . ILE E 1 100 ? 16.027 59.975 36.203 1.00 18.37 100 ILE E N 1
ATOM 5757 C CA . ILE E 1 100 ? 16.911 60.330 37.315 1.00 16.85 100 ILE E CA 1
ATOM 5758 C C . ILE E 1 100 ? 18.297 60.679 36.815 1.00 16.73 100 ILE E C 1
ATOM 5759 O O . ILE E 1 100 ? 18.779 60.253 35.745 1.00 17.56 100 ILE E O 1
ATOM 5764 N N . TYR E 1 101 ? 18.983 61.596 37.494 1.00 16.15 101 TYR E N 1
ATOM 5765 C CA . TYR E 1 101 ? 20.269 62.151 37.081 1.00 14.53 101 TYR E CA 1
ATOM 5766 C C . TYR E 1 101 ? 21.252 62.260 38.246 1.00 16.47 101 TYR E C 1
ATOM 5767 O O . TYR E 1 101 ? 22.447 61.984 38.007 1.00 16.11 101 TYR E O 1
ATOM 5776 N N . LYS E 1 102 ? 20.834 62.752 39.397 1.00 16.54 102 LYS E N 1
ATOM 5777 C CA . LYS E 1 102 ? 21.753 62.887 40.520 1.00 15.94 102 LYS E CA 1
ATOM 5778 C C . LYS E 1 102 ? 22.495 61.566 40.768 1.00 14.39 102 LYS E C 1
ATOM 5779 O O . LYS E 1 102 ? 21.896 60.500 40.709 1.00 15.63 102 LYS E O 1
ATOM 5785 N N . ILE E 1 103 ? 23.762 61.690 41.102 1.00 16.27 103 ILE E N 1
ATOM 5786 C CA . ILE E 1 103 ? 24.550 60.488 41.437 1.00 16.12 103 ILE E CA 1
ATOM 5787 C C . ILE E 1 103 ? 23.889 59.708 42.558 1.00 16.67 103 ILE E C 1
ATOM 5788 O O . ILE E 1 103 ? 23.821 58.490 42.432 1.00 16.08 103 ILE E O 1
ATOM 5793 N N . HIS E 1 104 ? 23.426 60.380 43.626 1.00 16.73 104 HIS E N 1
ATOM 5794 C CA . HIS E 1 104 ? 22.829 59.584 44.712 1.00 17.82 104 HIS E CA 1
ATOM 5795 C C . HIS E 1 104 ? 21.581 58.832 44.290 1.00 16.16 104 HIS E C 1
ATOM 5796 O O . HIS E 1 104 ? 21.330 57.732 44.762 1.00 17.65 104 HIS E O 1
ATOM 5803 N N . ASP E 1 105 ? 20.826 59.390 43.343 1.00 16.28 105 ASP E N 1
ATOM 5804 C CA . ASP E 1 105 ? 19.671 58.685 42.799 1.00 17.40 105 ASP E CA 1
ATOM 5805 C C . ASP E 1 105 ? 20.063 57.392 42.052 1.00 15.29 105 ASP E C 1
ATOM 5806 O O . ASP E 1 105 ? 19.464 56.337 42.204 1.00 15.87 105 ASP E O 1
ATOM 5811 N N . HIS E 1 106 ? 21.084 57.572 41.218 1.00 15.38 106 HIS E N 1
ATOM 5812 C CA . HIS E 1 106 ? 21.554 56.398 40.461 1.00 14.59 106 HIS E CA 1
ATOM 5813 C C . HIS E 1 106 ? 22.137 55.375 41.420 1.00 15.36 106 HIS E C 1
ATOM 5814 O O . HIS E 1 106 ? 21.915 54.169 41.297 1.00 15.55 106 HIS E O 1
ATOM 5821 N N . LEU E 1 107 ? 22.919 55.823 42.383 1.00 14.55 107 LEU E N 1
ATOM 5822 C CA . LEU E 1 107 ? 23.466 54.861 43.353 1.00 14.82 107 LEU E CA 1
ATOM 5823 C C . LEU E 1 107 ? 22.350 54.096 44.050 1.00 15.52 107 LEU E C 1
ATOM 5824 O O . LEU E 1 107 ? 22.514 52.876 44.206 1.00 15.45 107 LEU E O 1
ATOM 5829 N N . ASP E 1 108 ? 21.271 54.751 44.474 1.00 15.85 108 ASP E N 1
ATOM 5830 C CA . ASP E 1 108 ? 20.218 53.966 45.188 1.00 17.58 108 ASP E CA 1
ATOM 5831 C C . ASP E 1 108 ? 19.585 52.958 44.232 1.00 14.62 108 ASP E C 1
ATOM 5832 O O . ASP E 1 108 ? 19.308 51.816 44.615 1.00 15.53 108 ASP E O 1
ATOM 5837 N N . ALA E 1 109 ? 19.333 53.339 42.990 1.00 14.78 109 ALA E N 1
ATOM 5838 C CA . ALA E 1 109 ? 18.713 52.415 42.028 1.00 16.92 109 ALA E CA 1
ATOM 5839 C C . ALA E 1 109 ? 19.642 51.234 41.650 1.00 15.21 109 ALA E C 1
ATOM 5840 O O . ALA E 1 109 ? 19.189 50.100 41.473 1.00 16.07 109 ALA E O 1
ATOM 5842 N N . LEU E 1 110 ? 20.918 51.576 41.521 1.00 14.61 110 LEU E N 1
ATOM 5843 C CA . LEU E 1 110 ? 21.913 50.530 41.241 1.00 14.05 110 LEU E CA 1
ATOM 5844 C C . LEU E 1 110 ? 22.035 49.597 42.422 1.00 14.19 110 LEU E C 1
ATOM 5845 O O . LEU E 1 110 ? 22.162 48.395 42.253 1.00 15.60 110 LEU E O 1
ATOM 5850 N N . ILE E 1 111 ? 22.115 50.150 43.662 1.00 14.58 111 ILE E N 1
ATOM 5851 C CA . ILE E 1 111 ? 22.277 49.238 44.839 1.00 14.33 111 ILE E CA 1
ATOM 5852 C C . ILE E 1 111 ? 21.100 48.280 44.929 1.00 15.84 111 ILE E C 1
ATOM 5853 O O . ILE E 1 111 ? 21.278 47.088 45.219 1.00 15.71 111 ILE E O 1
ATOM 5858 N N . GLU E 1 112 ? 19.866 48.729 44.623 1.00 16.01 112 GLU E N 1
ATOM 5859 C CA . GLU E 1 112 ? 18.730 47.792 44.661 1.00 16.55 112 GLU E CA 1
ATOM 5860 C C . GLU E 1 112 ? 18.912 46.589 43.747 1.00 13.59 112 GLU E C 1
ATOM 5861 O O . GLU E 1 112 ? 18.710 45.427 44.092 1.00 15.00 112 GLU E O 1
ATOM 5867 N N . ARG E 1 113 ? 19.364 46.912 42.539 1.00 15.43 113 ARG E N 1
ATOM 5868 C CA . ARG E 1 113 ? 19.471 45.880 41.499 1.00 14.76 113 ARG E CA 1
ATOM 5869 C C . ARG E 1 113 ? 20.712 45.025 41.635 1.00 13.53 113 ARG E C 1
ATOM 5870 O O . ARG E 1 113 ? 20.621 43.812 41.452 1.00 14.77 113 ARG E O 1
ATOM 5878 N N . TYR E 1 114 ? 21.804 45.677 41.997 1.00 14.74 114 TYR E N 1
ATOM 5879 C CA . TYR E 1 114 ? 23.011 44.904 42.309 1.00 14.15 114 TYR E CA 1
ATOM 5880 C C . TYR E 1 114 ? 22.774 43.989 43.487 1.00 15.87 114 TYR E C 1
ATOM 5881 O O . TYR E 1 114 ? 23.263 42.840 43.532 1.00 14.26 114 TYR E O 1
ATOM 5890 N N . GLY E 1 115 ? 22.046 44.489 44.495 1.00 14.66 115 GLY E N 1
ATOM 5891 C CA . GLY E 1 115 ? 21.793 43.578 45.646 1.00 13.97 115 GLY E CA 1
ATOM 5892 C C . GLY E 1 115 ? 20.904 42.423 45.201 1.00 14.11 115 GLY E C 1
ATOM 5893 O O . GLY E 1 115 ? 21.185 41.257 45.564 1.00 15.22 115 GLY E O 1
ATOM 5894 N N . GLU E 1 116 ? 19.888 42.681 44.351 1.00 15.26 116 GLU E N 1
ATOM 5895 C CA . GLU E 1 116 ? 19.069 41.523 43.952 1.00 16.52 116 GLU E CA 1
ATOM 5896 C C . GLU E 1 116 ? 19.897 40.506 43.179 1.00 14.53 116 GLU E C 1
ATOM 5897 O O . GLU E 1 116 ? 19.752 39.306 43.390 1.00 15.26 116 GLU E O 1
ATOM 5903 N N . VAL E 1 117 ? 20.735 40.953 42.215 1.00 13.97 117 VAL E N 1
ATOM 5904 C CA . VAL E 1 117 ? 21.476 39.981 41.419 1.00 14.76 117 VAL E CA 1
ATOM 5905 C C . VAL E 1 117 ? 22.552 39.314 42.281 1.00 13.22 117 VAL E C 1
ATOM 5906 O O . VAL E 1 117 ? 22.763 38.111 42.165 1.00 13.82 117 VAL E O 1
ATOM 5910 N N . ALA E 1 118 ? 23.231 40.057 43.162 1.00 13.32 118 ALA E N 1
ATOM 5911 C CA . ALA E 1 118 ? 24.193 39.443 44.039 1.00 12.82 118 ALA E CA 1
ATOM 5912 C C . ALA E 1 118 ? 23.582 38.314 44.827 1.00 12.64 118 ALA E C 1
ATOM 5913 O O . ALA E 1 118 ? 24.111 37.217 45.020 1.00 13.81 118 ALA E O 1
ATOM 5915 N N . ASN E 1 119 ? 22.385 38.592 45.391 1.00 14.15 119 ASN E N 1
ATOM 5916 C CA . ASN E 1 119 ? 21.724 37.581 46.218 1.00 14.15 119 ASN E CA 1
ATOM 5917 C C . ASN E 1 119 ? 21.173 36.422 45.407 1.00 13.62 119 ASN E C 1
ATOM 5918 O O . ASN E 1 119 ? 21.172 35.252 45.883 1.00 15.42 119 ASN E O 1
ATOM 5923 N N . MET E 1 120 ? 20.756 36.666 44.164 1.00 15.15 120 MET E N 1
ATOM 5924 C CA . MET E 1 120 ? 20.301 35.577 43.296 1.00 15.32 120 MET E CA 1
ATOM 5925 C C . MET E 1 120 ? 21.464 34.616 42.977 1.00 14.27 120 MET E C 1
ATOM 5926 O O . MET E 1 120 ? 21.321 33.411 42.998 1.00 15.55 120 MET E O 1
ATOM 5931 N N . ILE E 1 121 ? 22.632 35.263 42.682 1.00 13.79 121 ILE E N 1
ATOM 5932 C CA . ILE E 1 121 ? 23.792 34.413 42.353 1.00 14.61 121 ILE E CA 1
ATOM 5933 C C . ILE E 1 121 ? 24.275 33.702 43.577 1.00 12.74 121 ILE E C 1
ATOM 5934 O O . ILE E 1 121 ? 24.689 32.532 43.455 1.00 14.47 121 ILE E O 1
ATOM 5939 N N . ARG E 1 122 ? 24.179 34.247 44.810 1.00 14.63 122 ARG E N 1
ATOM 5940 C CA . ARG E 1 122 ? 24.563 33.549 46.017 1.00 14.12 122 ARG E CA 1
ATOM 5941 C C . ARG E 1 122 ? 23.682 32.298 46.182 1.00 15.00 122 ARG E C 1
ATOM 5942 O O . ARG E 1 122 ? 24.245 31.226 46.483 1.00 15.87 122 ARG E O 1
ATOM 5950 N N . LYS E 1 123 ? 22.369 32.443 45.917 1.00 14.57 123 LYS E N 1
ATOM 5951 C CA . LYS E 1 123 ? 21.502 31.239 46.010 1.00 15.03 123 LYS E CA 1
ATOM 5952 C C . LYS E 1 123 ? 21.839 30.226 44.967 1.00 15.58 123 LYS E C 1
ATOM 5953 O O . LYS E 1 123 ? 21.786 28.997 45.176 1.00 16.10 123 LYS E O 1
ATOM 5959 N N . ALA E 1 124 ? 22.190 30.670 43.747 1.00 15.29 124 ALA E N 1
ATOM 5960 C CA . ALA E 1 124 ? 22.491 29.772 42.630 1.00 14.59 124 ALA E CA 1
ATOM 5961 C C . ALA E 1 124 ? 23.725 28.937 42.934 1.00 15.80 124 ALA E C 1
ATOM 5962 O O . ALA E 1 124 ? 23.775 27.796 42.413 1.00 14.11 124 ALA E O 1
ATOM 5964 N N . ILE E 1 125 ? 24.665 29.420 43.747 1.00 14.72 125 ILE E N 1
ATOM 5965 C CA . ILE E 1 125 ? 25.808 28.553 44.080 1.00 14.55 125 ILE E CA 1
ATOM 5966 C C . ILE E 1 125 ? 25.286 27.302 44.807 1.00 14.87 125 ILE E C 1
ATOM 5967 O O . ILE E 1 125 ? 25.638 26.194 44.455 1.00 15.41 125 ILE E O 1
ATOM 5972 N N . ASP E 1 126 ? 24.477 27.531 45.858 1.00 15.33 126 ASP E N 1
ATOM 5973 C CA . ASP E 1 126 ? 23.972 26.405 46.658 1.00 17.44 126 ASP E CA 1
ATOM 5974 C C . ASP E 1 126 ? 23.058 25.542 45.825 1.00 14.49 126 ASP E C 1
ATOM 5975 O O . ASP E 1 126 ? 23.129 24.313 45.916 1.00 15.92 126 ASP E O 1
ATOM 5980 N N . ASP E 1 127 ? 22.178 26.121 45.026 1.00 14.94 127 ASP E N 1
ATOM 5981 C CA . ASP E 1 127 ? 21.271 25.285 44.238 1.00 15.76 127 ASP E CA 1
ATOM 5982 C C . ASP E 1 127 ? 22.017 24.465 43.220 1.00 16.32 127 ASP E C 1
ATOM 5983 O O . ASP E 1 127 ? 21.623 23.294 42.937 1.00 16.83 127 ASP E O 1
ATOM 5988 N N . SER E 1 128 ? 23.060 25.029 42.581 1.00 15.40 128 SER E N 1
ATOM 5989 C CA . SER E 1 128 ? 23.826 24.237 41.632 1.00 15.94 128 SER E CA 1
ATOM 5990 C C . SER E 1 128 ? 24.599 23.128 42.291 1.00 15.83 128 SER E C 1
ATOM 5991 O O . SER E 1 128 ? 24.683 21.979 41.796 1.00 15.65 128 SER E O 1
ATOM 5994 N N . ASP E 1 129 ? 25.226 23.378 43.441 1.00 15.82 129 ASP E N 1
ATOM 5995 C CA . ASP E 1 129 ? 25.929 22.315 44.163 1.00 17.78 129 ASP E CA 1
ATOM 5996 C C . ASP E 1 129 ? 24.926 21.213 44.591 1.00 16.97 129 ASP E C 1
ATOM 5997 O O . ASP E 1 129 ? 25.241 20.048 44.455 1.00 17.83 129 ASP E O 1
ATOM 6002 N N . GLU E 1 130 ? 23.773 21.673 45.128 1.00 18.30 130 GLU E N 1
ATOM 6003 C CA . GLU E 1 130 ? 22.849 20.602 45.611 1.00 18.63 130 GLU E CA 1
ATOM 6004 C C . GLU E 1 130 ? 22.297 19.800 44.472 1.00 18.55 130 GLU E C 1
ATOM 6005 O O . GLU E 1 130 ? 21.932 18.623 44.693 1.00 18.79 130 GLU E O 1
ATOM 6011 N N . ALA E 1 131 ? 22.219 20.375 43.265 1.00 16.23 131 ALA E N 1
ATOM 6012 C CA . ALA E 1 131 ? 21.760 19.608 42.092 1.00 18.17 131 ALA E CA 1
ATOM 6013 C C . ALA E 1 131 ? 22.876 18.679 41.638 1.00 18.58 131 ALA E C 1
ATOM 6014 O O . ALA E 1 131 ? 22.616 17.837 40.730 1.00 22.55 131 ALA E O 1
ATOM 6016 N N . GLY E 1 132 ? 24.089 18.693 42.136 1.00 18.89 132 GLY E N 1
ATOM 6017 C CA . GLY E 1 132 ? 25.193 17.837 41.865 1.00 20.54 132 GLY E CA 1
ATOM 6018 C C . GLY E 1 132 ? 26.133 18.329 40.757 1.00 19.66 132 GLY E C 1
ATOM 6019 O O . GLY E 1 132 ? 26.922 17.536 40.203 1.00 20.50 132 GLY E O 1
ATOM 6020 N N . ASP E 1 133 ? 26.237 19.663 40.665 1.00 16.27 133 ASP E N 1
ATOM 6021 C CA . ASP E 1 133 ? 27.154 20.232 39.634 1.00 15.27 133 ASP E CA 1
ATOM 6022 C C . ASP E 1 133 ? 28.087 21.239 40.262 1.00 14.53 133 ASP E C 1
ATOM 6023 O O . ASP E 1 133 ? 27.873 22.481 40.207 1.00 13.98 133 ASP E O 1
ATOM 6028 N N . PRO E 1 134 ? 29.146 20.827 40.955 1.00 15.32 134 PRO E N 1
ATOM 6029 C CA . PRO E 1 134 ? 30.089 21.763 41.545 1.00 16.21 134 PRO E CA 1
ATOM 6030 C C . PRO E 1 134 ? 30.834 22.593 40.507 1.00 15.90 134 PRO E C 1
ATOM 6031 O O . PRO E 1 134 ? 31.288 23.699 40.834 1.00 15.76 134 PRO E O 1
ATOM 6035 N N . THR E 1 135 ? 30.959 22.129 39.260 1.00 14.08 135 THR E N 1
ATOM 6036 C CA . THR E 1 135 ? 31.636 22.961 38.240 1.00 13.92 135 THR E CA 1
ATOM 6037 C C . THR E 1 135 ? 30.743 24.157 37.993 1.00 14.62 135 THR E C 1
ATOM 6038 O O . THR E 1 135 ? 31.301 25.279 37.908 1.00 15.20 135 THR E O 1
ATOM 6042 N N . THR E 1 136 ? 29.422 24.012 37.783 1.00 14.01 136 THR E N 1
ATOM 6043 C CA . THR E 1 136 ? 28.576 25.152 37.654 1.00 14.32 136 THR E CA 1
ATOM 6044 C C . THR E 1 136 ? 28.591 25.990 38.930 1.00 14.11 136 THR E C 1
ATOM 6045 O O . THR E 1 136 ? 28.576 27.228 38.877 1.00 13.91 136 THR E O 1
ATOM 6049 N N . ALA E 1 137 ? 28.581 25.346 40.106 1.00 13.60 137 ALA E N 1
ATOM 6050 C CA . ALA E 1 137 ? 28.610 26.118 41.358 1.00 15.33 137 ALA E CA 1
ATOM 6051 C C . ALA E 1 137 ? 29.848 26.996 41.387 1.00 14.26 137 ALA E C 1
ATOM 6052 O O . ALA E 1 137 ? 29.716 28.132 41.888 1.00 15.12 137 ALA E O 1
ATOM 6054 N N . ASP E 1 138 ? 30.983 26.589 40.851 1.00 13.68 138 ASP E N 1
ATOM 6055 C CA . ASP E 1 138 ? 32.182 27.389 40.834 1.00 13.02 138 ASP E CA 1
ATOM 6056 C C . ASP E 1 138 ? 32.026 28.560 39.894 1.00 13.38 138 ASP E C 1
ATOM 6057 O O . ASP E 1 138 ? 32.464 29.715 40.245 1.00 14.21 138 ASP E O 1
ATOM 6062 N N . ILE E 1 139 ? 31.356 28.429 38.763 1.00 13.03 139 ILE E N 1
ATOM 6063 C CA . ILE E 1 139 ? 31.060 29.587 37.896 1.00 12.94 139 ILE E CA 1
ATOM 6064 C C . ILE E 1 139 ? 30.287 30.669 38.679 1.00 13.49 139 ILE E C 1
ATOM 6065 O O . ILE E 1 139 ? 30.523 31.891 38.645 1.00 13.79 139 ILE E O 1
ATOM 6070 N N . PHE E 1 140 ? 29.241 30.215 39.407 1.00 13.49 140 PHE E N 1
ATOM 6071 C CA . PHE E 1 140 ? 28.459 31.162 40.212 1.00 12.93 140 PHE E CA 1
ATOM 6072 C C . PHE E 1 140 ? 29.265 31.729 41.383 1.00 13.03 140 PHE E C 1
ATOM 6073 O O . PHE E 1 140 ? 28.989 32.886 41.742 1.00 14.38 140 PHE E O 1
ATOM 6081 N N . THR E 1 141 ? 30.210 30.971 41.950 1.00 13.04 141 THR E N 1
ATOM 6082 C CA . THR E 1 141 ? 30.993 31.484 43.044 1.00 12.11 141 THR E CA 1
ATOM 6083 C C . THR E 1 141 ? 31.928 32.600 42.563 1.00 12.50 141 THR E C 1
ATOM 6084 O O . THR E 1 141 ? 32.042 33.623 43.234 1.00 14.60 141 THR E O 1
ATOM 6088 N N . ALA E 1 142 ? 32.532 32.409 41.384 1.00 13.67 142 ALA E N 1
ATOM 6089 C CA . ALA E 1 142 ? 33.358 33.494 40.859 1.00 14.88 142 ALA E CA 1
ATOM 6090 C C . ALA E 1 142 ? 32.500 34.723 40.610 1.00 12.92 142 ALA E C 1
ATOM 6091 O O . ALA E 1 142 ? 32.962 35.863 40.842 1.00 14.04 142 ALA E O 1
ATOM 6093 N N . ALA E 1 143 ? 31.279 34.551 40.052 1.00 13.90 143 ALA E N 1
ATOM 6094 C CA . ALA E 1 143 ? 30.407 35.709 39.827 1.00 13.06 143 ALA E CA 1
ATOM 6095 C C . ALA E 1 143 ? 30.022 36.365 41.151 1.00 13.70 143 ALA E C 1
ATOM 6096 O O . ALA E 1 143 ? 29.957 37.592 41.223 1.00 13.86 143 ALA E O 1
ATOM 6098 N N . SER E 1 144 ? 29.776 35.557 42.173 1.00 14.33 144 SER E N 1
ATOM 6099 C CA . SER E 1 144 ? 29.366 36.099 43.463 1.00 13.08 144 SER E CA 1
ATOM 6100 C C . SER E 1 144 ? 30.466 36.918 44.076 1.00 13.93 144 SER E C 1
ATOM 6101 O O . SER E 1 144 ? 30.200 37.974 44.689 1.00 13.86 144 SER E O 1
ATOM 6104 N N . ARG E 1 145 ? 31.725 36.493 43.909 1.00 13.67 145 ARG E N 1
ATOM 6105 C CA . ARG E 1 145 ? 32.808 37.312 44.480 1.00 13.98 145 ARG E CA 1
ATOM 6106 C C . ARG E 1 145 ? 32.820 38.696 43.834 1.00 13.80 145 ARG E C 1
ATOM 6107 O O . ARG E 1 145 ? 32.945 39.714 44.548 1.00 14.76 145 ARG E O 1
ATOM 6115 N N . ASP E 1 146 ? 32.629 38.795 42.522 1.00 13.64 146 ASP E N 1
ATOM 6116 C CA . ASP E 1 146 ? 32.653 40.124 41.925 1.00 12.86 146 ASP E CA 1
ATOM 6117 C C . ASP E 1 146 ? 31.372 40.871 42.196 1.00 14.83 146 ASP E C 1
ATOM 6118 O O . ASP E 1 146 ? 31.451 42.097 42.382 1.00 13.68 146 ASP E O 1
ATOM 6123 N N . LEU E 1 147 ? 30.196 40.211 42.257 1.00 13.97 147 LEU E N 1
ATOM 6124 C CA . LEU E 1 147 ? 28.941 40.977 42.556 1.00 14.06 147 LEU E CA 1
ATOM 6125 C C . LEU E 1 147 ? 28.945 41.469 43.986 1.00 14.23 147 LEU E C 1
ATOM 6126 O O . LEU E 1 147 ? 28.569 42.637 44.198 1.00 13.83 147 LEU E O 1
ATOM 6131 N N . ASP E 1 148 ? 29.467 40.681 44.936 1.00 14.34 148 ASP E N 1
ATOM 6132 C CA . ASP E 1 148 ? 29.498 41.178 46.330 1.00 12.46 148 ASP E CA 1
ATOM 6133 C C . ASP E 1 148 ? 30.485 42.290 46.453 1.00 13.55 148 ASP E C 1
ATOM 6134 O O . ASP E 1 148 ? 30.227 43.232 47.229 1.00 14.49 148 ASP E O 1
ATOM 6139 N N . LYS E 1 149 ? 31.611 42.236 45.711 1.00 12.94 149 LYS E N 1
ATOM 6140 C CA . LYS E 1 149 ? 32.566 43.359 45.800 1.00 12.87 149 LYS E CA 1
ATOM 6141 C C . LYS E 1 149 ? 31.985 44.619 45.160 1.00 13.36 149 LYS E C 1
ATOM 6142 O O . LYS E 1 149 ? 32.128 45.705 45.737 1.00 13.96 149 LYS E O 1
ATOM 6148 N N . SER E 1 150 ? 31.335 44.481 44.017 1.00 13.67 150 SER E N 1
ATOM 6149 C CA . SER E 1 150 ? 30.727 45.620 43.363 1.00 12.88 150 SER E CA 1
ATOM 6150 C C . SER E 1 150 ? 29.596 46.199 44.225 1.00 13.25 150 SER E C 1
ATOM 6151 O O . SER E 1 150 ? 29.478 47.405 44.277 1.00 14.36 150 SER E O 1
ATOM 6154 N N . LEU E 1 151 ? 28.746 45.384 44.853 1.00 14.32 151 LEU E N 1
ATOM 6155 C CA . LEU E 1 151 ? 27.685 45.879 45.715 1.00 12.69 151 LEU E CA 1
ATOM 6156 C C . LEU E 1 151 ? 28.326 46.661 46.858 1.00 13.97 151 LEU E C 1
ATOM 6157 O O . LEU E 1 151 ? 27.849 47.791 47.133 1.00 15.23 151 LEU E O 1
ATOM 6162 N N . TRP E 1 152 ? 29.415 46.186 47.460 1.00 14.13 152 TRP E N 1
ATOM 6163 C CA . TRP E 1 152 ? 30.108 46.931 48.494 1.00 14.47 152 TRP E CA 1
ATOM 6164 C C . TRP E 1 152 ? 30.636 48.272 47.967 1.00 15.23 152 TRP E C 1
ATOM 6165 O O . TRP E 1 152 ? 30.428 49.307 48.613 1.00 15.22 152 TRP E O 1
ATOM 6176 N N . PHE E 1 153 ? 31.278 48.261 46.783 1.00 12.69 153 PHE E N 1
ATOM 6177 C CA . PHE E 1 153 ? 31.791 49.558 46.264 1.00 14.45 153 PHE E CA 1
ATOM 6178 C C . PHE E 1 153 ? 30.636 50.549 46.086 1.00 15.19 153 PHE E C 1
ATOM 6179 O O . PHE E 1 153 ? 30.808 51.740 46.402 1.00 16.35 153 PHE E O 1
ATOM 6187 N N . LEU E 1 154 ? 29.446 50.117 45.623 1.00 14.97 154 LEU E N 1
ATOM 6188 C CA . LEU E 1 154 ? 28.301 51.032 45.511 1.00 13.70 154 LEU E CA 1
ATOM 6189 C C . LEU E 1 154 ? 27.821 51.492 46.891 1.00 15.12 154 LEU E C 1
ATOM 6190 O O . LEU E 1 154 ? 27.675 52.713 47.103 1.00 15.83 154 LEU E O 1
ATOM 6195 N N . GLU E 1 155 ? 27.614 50.560 47.810 1.00 14.46 155 GLU E N 1
ATOM 6196 C CA . GLU E 1 155 ? 27.083 50.928 49.127 1.00 14.72 155 GLU E CA 1
ATOM 6197 C C . GLU E 1 155 ? 28.086 51.769 49.902 1.00 15.06 155 GLU E C 1
ATOM 6198 O O . GLU E 1 155 ? 27.624 52.659 50.618 1.00 15.77 155 GLU E O 1
ATOM 6204 N N . ALA E 1 156 ? 29.390 51.591 49.723 1.00 14.72 156 ALA E N 1
ATOM 6205 C CA . ALA E 1 156 ? 30.335 52.414 50.498 1.00 15.94 156 ALA E CA 1
ATOM 6206 C C . ALA E 1 156 ? 30.268 53.873 50.132 1.00 17.60 156 ALA E C 1
ATOM 6207 O O . ALA E 1 156 ? 30.715 54.720 50.946 1.00 18.41 156 ALA E O 1
ATOM 6209 N N . HIS E 1 157 ? 29.716 54.273 48.992 1.00 15.48 157 HIS E N 1
ATOM 6210 C CA . HIS E 1 157 ? 29.533 55.677 48.646 1.00 15.24 157 HIS E CA 1
ATOM 6211 C C . HIS E 1 157 ? 28.359 56.294 49.411 1.00 18.16 157 HIS E C 1
ATOM 6212 O O . HIS E 1 157 ? 28.345 57.527 49.463 1.00 18.17 157 HIS E O 1
ATOM 6219 N N . VAL E 1 158 ? 27.445 55.460 49.914 1.00 16.50 158 VAL E N 1
ATOM 6220 C CA . VAL E 1 158 ? 26.281 56.103 50.599 1.00 20.04 158 VAL E CA 1
ATOM 6221 C C . VAL E 1 158 ? 26.223 55.721 52.044 1.00 19.02 158 VAL E C 1
ATOM 6222 O O . VAL E 1 158 ? 25.334 56.347 52.696 1.00 21.28 158 VAL E O 1
ATOM 6226 N N . GLN E 1 159 ? 27.058 54.852 52.597 1.00 17.33 159 GLN E N 1
ATOM 6227 C CA . GLN E 1 159 ? 27.001 54.418 53.969 1.00 18.11 159 GLN E CA 1
ATOM 6228 C C . GLN E 1 159 ? 27.455 55.527 54.937 1.00 20.38 159 GLN E C 1
ATOM 6229 O O . GLN E 1 159 ? 27.111 55.389 56.113 1.00 20.53 159 GLN E O 1
ATOM 6235 N N . GLU E 1 160 ? 28.213 56.464 54.454 1.00 20.48 160 GLU E N 1
ATOM 6236 C CA . GLU E 1 160 ? 28.526 57.698 55.204 1.00 20.71 160 GLU E CA 1
ATOM 6237 C C . GLU E 1 160 ? 28.361 58.817 54.219 1.00 21.64 160 GLU E C 1
ATOM 6238 O O . GLU E 1 160 ? 28.381 58.637 52.968 1.00 22.37 160 GLU E O 1
ATOM 6244 N N . LYS E 1 161 ? 28.117 60.054 54.661 1.00 20.71 161 LYS E N 1
ATOM 6245 C CA . LYS E 1 161 ? 27.906 61.207 53.849 1.00 21.74 161 LYS E CA 1
ATOM 6246 C C . LYS E 1 161 ? 29.071 62.178 53.809 1.00 20.01 161 LYS E C 1
ATOM 6247 O O . LYS E 1 161 ? 29.016 63.231 53.174 1.00 22.87 161 LYS E O 1
ATOM 6253 N N . SER E 1 162 ? 30.178 61.810 54.496 1.00 17.68 162 SER E N 1
ATOM 6254 C CA . SER E 1 162 ? 31.360 62.659 54.488 1.00 19.72 162 SER E CA 1
ATOM 6255 C C . SER E 1 162 ? 32.618 61.795 54.658 1.00 20.25 162 SER E C 1
ATOM 6256 O O . SER E 1 162 ? 32.480 60.541 54.695 1.00 19.31 162 SER E O 1
ATOM 6260 N N . MET F 1 1 ? 11.660 62.953 32.356 1.00 49.32 1 MET F N 1
ATOM 6261 C CA . MET F 1 1 ? 13.113 63.201 32.076 1.00 49.43 1 MET F CA 1
ATOM 6262 C C . MET F 1 1 ? 13.276 64.685 31.801 1.00 49.81 1 MET F C 1
ATOM 6263 O O . MET F 1 1 ? 12.247 65.362 31.615 1.00 50.86 1 MET F O 1
ATOM 6268 N N . LYS F 1 2 ? 14.485 65.228 31.847 1.00 49.38 2 LYS F N 1
ATOM 6269 C CA . LYS F 1 2 ? 14.649 66.661 31.633 1.00 48.71 2 LYS F CA 1
ATOM 6270 C C . LYS F 1 2 ? 15.872 67.022 30.797 1.00 47.74 2 LYS F C 1
ATOM 6271 O O . LYS F 1 2 ? 16.886 66.342 30.838 1.00 47.58 2 LYS F O 1
ATOM 6277 N N . THR F 1 3 ? 15.743 68.130 30.085 1.00 46.36 3 THR F N 1
ATOM 6278 C CA . THR F 1 3 ? 16.772 68.723 29.235 1.00 44.87 3 THR F CA 1
ATOM 6279 C C . THR F 1 3 ? 17.893 69.275 30.093 1.00 42.50 3 THR F C 1
ATOM 6280 O O . THR F 1 3 ? 17.642 69.688 31.231 1.00 43.51 3 THR F O 1
ATOM 6284 N N . HIS F 1 4 ? 19.155 69.231 29.639 1.00 36.06 4 HIS F N 1
ATOM 6285 C CA . HIS F 1 4 ? 20.256 69.685 30.478 1.00 32.72 4 HIS F CA 1
ATOM 6286 C C . HIS F 1 4 ? 20.937 70.882 29.827 1.00 30.52 4 HIS F C 1
ATOM 6287 O O . HIS F 1 4 ? 21.199 70.853 28.621 1.00 31.35 4 HIS F O 1
ATOM 6294 N N . LYS F 1 5 ? 21.266 71.864 30.648 1.00 27.31 5 LYS F N 1
ATOM 6295 C CA . LYS F 1 5 ? 21.954 73.057 30.164 1.00 28.49 5 LYS F CA 1
ATOM 6296 C C . LYS F 1 5 ? 23.432 72.818 29.881 1.00 24.05 5 LYS F C 1
ATOM 6297 O O . LYS F 1 5 ? 24.239 72.270 30.675 1.00 25.41 5 LYS F O 1
ATOM 6303 N N . THR F 1 6 ? 23.850 73.326 28.727 1.00 23.90 6 THR F N 1
ATOM 6304 C CA . THR F 1 6 ? 25.208 73.186 28.237 1.00 21.28 6 THR F CA 1
ATOM 6305 C C . THR F 1 6 ? 25.709 74.409 27.482 1.00 22.31 6 THR F C 1
ATOM 6306 O O . THR F 1 6 ? 24.912 75.060 26.773 1.00 24.62 6 THR F O 1
ATOM 6310 N N . LYS F 1 7 ? 27.022 74.664 27.482 1.00 18.16 7 LYS F N 1
ATOM 6311 C CA . LYS F 1 7 ? 27.598 75.724 26.657 1.00 17.62 7 LYS F CA 1
ATOM 6312 C C . LYS F 1 7 ? 27.648 75.276 25.186 1.00 17.71 7 LYS F C 1
ATOM 6313 O O . LYS F 1 7 ? 27.860 76.152 24.327 1.00 19.39 7 LYS F O 1
ATOM 6319 N N . ASN F 1 8 ? 27.520 73.985 24.880 1.00 16.38 8 ASN F N 1
ATOM 6320 C CA . ASN F 1 8 ? 27.585 73.542 23.480 1.00 16.55 8 ASN F CA 1
ATOM 6321 C C . ASN F 1 8 ? 26.542 74.376 22.676 1.00 17.23 8 ASN F C 1
ATOM 6322 O O . ASN F 1 8 ? 25.393 74.318 23.091 1.00 17.56 8 ASN F O 1
ATOM 6327 N N . ASP F 1 9 ? 27.012 75.039 21.621 1.00 17.50 9 ASP F N 1
ATOM 6328 C CA . ASP F 1 9 ? 26.072 75.953 20.943 1.00 17.20 9 ASP F CA 1
ATOM 6329 C C . ASP F 1 9 ? 25.360 75.375 19.738 1.00 20.60 9 ASP F C 1
ATOM 6330 O O . ASP F 1 9 ? 24.777 76.180 18.944 1.00 20.27 9 ASP F O 1
ATOM 6335 N N . LEU F 1 10 ? 25.368 74.059 19.507 1.00 18.68 10 LEU F N 1
ATOM 6336 C CA . LEU F 1 10 ? 24.578 73.535 18.385 1.00 16.46 10 LEU F CA 1
ATOM 6337 C C . LEU F 1 10 ? 23.139 74.012 18.596 1.00 18.03 10 LEU F C 1
ATOM 6338 O O . LEU F 1 10 ? 22.622 73.976 19.709 1.00 19.37 10 LEU F O 1
ATOM 6343 N N . PRO F 1 11 ? 22.446 74.515 17.564 1.00 18.36 11 PRO F N 1
ATOM 6344 C CA . PRO F 1 11 ? 21.121 75.033 17.812 1.00 19.03 11 PRO F CA 1
ATOM 6345 C C . PRO F 1 11 ? 20.142 74.119 18.473 1.00 19.61 11 PRO F C 1
ATOM 6346 O O . PRO F 1 11 ? 20.185 72.910 18.222 1.00 19.21 11 PRO F O 1
ATOM 6350 N N . SER F 1 12 ? 19.258 74.616 19.322 1.00 19.20 12 SER F N 1
ATOM 6351 C CA . SER F 1 12 ? 18.341 73.739 20.063 1.00 21.12 12 SER F CA 1
ATOM 6352 C C . SER F 1 12 ? 17.513 72.829 19.190 1.00 20.93 12 SER F C 1
ATOM 6353 O O . SER F 1 12 ? 17.260 71.684 19.559 1.00 20.91 12 SER F O 1
ATOM 6356 N N . ASN F 1 13 ? 17.010 73.280 18.050 1.00 23.37 13 ASN F N 1
ATOM 6357 C CA . ASN F 1 13 ? 16.185 72.375 17.232 1.00 22.83 13 ASN F CA 1
ATOM 6358 C C . ASN F 1 13 ? 17.061 71.275 16.631 1.00 19.57 13 ASN F C 1
ATOM 6359 O O . ASN F 1 13 ? 16.541 70.176 16.522 1.00 22.26 13 ASN F O 1
ATOM 6364 N N . ALA F 1 14 ? 18.306 71.597 16.296 1.00 19.35 14 ALA F N 1
ATOM 6365 C CA . ALA F 1 14 ? 19.232 70.596 15.814 1.00 17.21 14 ALA F CA 1
ATOM 6366 C C . ALA F 1 14 ? 19.515 69.565 16.933 1.00 17.70 14 ALA F C 1
ATOM 6367 O O . ALA F 1 14 ? 19.519 68.358 16.669 1.00 16.30 14 ALA F O 1
ATOM 6369 N N . LYS F 1 15 ? 19.762 70.045 18.126 1.00 17.62 15 LYS F N 1
ATOM 6370 C CA . LYS F 1 15 ? 19.989 69.126 19.265 1.00 16.78 15 LYS F CA 1
ATOM 6371 C C . LYS F 1 15 ? 18.816 68.183 19.377 1.00 18.09 15 LYS F C 1
ATOM 6372 O O . LYS F 1 15 ? 18.925 66.972 19.534 1.00 17.58 15 LYS F O 1
ATOM 6378 N N . SER F 1 16 ? 17.561 68.716 19.384 1.00 18.40 16 SER F N 1
ATOM 6379 C CA . SER F 1 16 ? 16.381 67.887 19.561 1.00 19.17 16 SER F CA 1
ATOM 6380 C C . SER F 1 16 ? 16.249 66.824 18.475 1.00 16.77 16 SER F C 1
ATOM 6381 O O . SER F 1 16 ? 16.000 65.642 18.699 1.00 18.11 16 SER F O 1
ATOM 6384 N N . THR F 1 17 ? 16.394 67.249 17.226 1.00 19.02 17 THR F N 1
ATOM 6385 C CA . THR F 1 17 ? 16.362 66.307 16.096 1.00 17.44 17 THR F CA 1
ATOM 6386 C C . THR F 1 17 ? 17.430 65.204 16.222 1.00 16.74 17 THR F C 1
ATOM 6387 O O . THR F 1 17 ? 17.074 64.045 16.038 1.00 16.49 17 THR F O 1
ATOM 6391 N N . VAL F 1 18 ? 18.668 65.654 16.486 1.00 15.20 18 VAL F N 1
ATOM 6392 C CA . VAL F 1 18 ? 19.735 64.632 16.498 1.00 18.17 18 VAL F CA 1
ATOM 6393 C C . VAL F 1 18 ? 19.674 63.720 17.698 1.00 15.21 18 VAL F C 1
ATOM 6394 O O . VAL F 1 18 ? 19.910 62.491 17.576 1.00 15.75 18 VAL F O 1
ATOM 6398 N N . ILE F 1 19 ? 19.186 64.197 18.861 1.00 15.94 19 ILE F N 1
ATOM 6399 C CA . ILE F 1 19 ? 18.964 63.289 19.987 1.00 15.54 19 ILE F CA 1
ATOM 6400 C C . ILE F 1 19 ? 17.976 62.207 19.592 1.00 16.46 19 ILE F C 1
ATOM 6401 O O . ILE F 1 19 ? 18.120 61.013 19.926 1.00 16.91 19 ILE F O 1
ATOM 6406 N N . GLY F 1 20 ? 16.915 62.508 18.837 1.00 15.79 20 GLY F N 1
ATOM 6407 C CA . GLY F 1 20 ? 15.967 61.490 18.427 1.00 15.08 20 GLY F CA 1
ATOM 6408 C C . GLY F 1 20 ? 16.598 60.433 17.505 1.00 14.12 20 GLY F C 1
ATOM 6409 O O . GLY F 1 20 ? 16.338 59.229 17.686 1.00 16.73 20 GLY F O 1
ATOM 6410 N N . ILE F 1 21 ? 17.409 60.868 16.552 1.00 14.25 21 ILE F N 1
ATOM 6411 C CA . ILE F 1 21 ? 18.139 59.977 15.658 1.00 15.07 21 ILE F CA 1
ATOM 6412 C C . ILE F 1 21 ? 19.073 59.062 16.468 1.00 15.30 21 ILE F C 1
ATOM 6413 O O . ILE F 1 21 ? 19.105 57.863 16.207 1.00 15.69 21 ILE F O 1
ATOM 6418 N N . LEU F 1 22 ? 19.804 59.656 17.400 1.00 15.25 22 LEU F N 1
ATOM 6419 C CA . LEU F 1 22 ? 20.771 58.865 18.189 1.00 14.37 22 LEU F CA 1
ATOM 6420 C C . LEU F 1 22 ? 20.072 57.883 19.080 1.00 13.69 22 LEU F C 1
ATOM 6421 O O . LEU F 1 22 ? 20.449 56.715 19.102 1.00 14.83 22 LEU F O 1
ATOM 6426 N N . ASN F 1 23 ? 19.004 58.273 19.836 1.00 14.73 23 ASN F N 1
ATOM 6427 C CA . ASN F 1 23 ? 18.331 57.292 20.668 1.00 15.75 23 ASN F CA 1
ATOM 6428 C C . ASN F 1 23 ? 17.671 56.189 19.875 1.00 16.07 23 ASN F C 1
ATOM 6429 O O . ASN F 1 23 ? 17.598 55.025 20.293 1.00 15.06 23 ASN F O 1
ATOM 6434 N N . GLU F 1 24 ? 17.115 56.548 18.687 1.00 15.19 24 GLU F N 1
ATOM 6435 C CA . GLU F 1 24 ? 16.546 55.477 17.867 1.00 15.94 24 GLU F CA 1
ATOM 6436 C C . GLU F 1 24 ? 17.600 54.468 17.418 1.00 15.88 24 GLU F C 1
ATOM 6437 O O . GLU F 1 24 ? 17.410 53.274 17.556 1.00 16.44 24 GLU F O 1
ATOM 6443 N N . SER F 1 25 ? 18.749 54.985 16.974 1.00 15.86 25 SER F N 1
ATOM 6444 C CA . SER F 1 25 ? 19.831 54.092 16.583 1.00 15.24 25 SER F CA 1
ATOM 6445 C C . SER F 1 25 ? 20.360 53.286 17.765 1.00 14.78 25 SER F C 1
ATOM 6446 O O . SER F 1 25 ? 20.650 52.081 17.656 1.00 15.83 25 SER F O 1
ATOM 6449 N N . LEU F 1 26 ? 20.459 53.922 18.940 1.00 14.80 26 LEU F N 1
ATOM 6450 C CA . LEU F 1 26 ? 20.988 53.251 20.133 1.00 14.48 26 LEU F CA 1
ATOM 6451 C C . LEU F 1 26 ? 20.191 52.017 20.454 1.00 13.84 26 LEU F C 1
ATOM 6452 O O . LEU F 1 26 ? 20.702 50.917 20.799 1.00 13.96 26 LEU F O 1
ATOM 6457 N N . ALA F 1 27 ? 18.823 52.075 20.366 1.00 14.38 27 ALA F N 1
ATOM 6458 C CA . ALA F 1 27 ? 18.046 50.909 20.728 1.00 14.24 27 ALA F CA 1
ATOM 6459 C C . ALA F 1 27 ? 18.303 49.729 19.782 1.00 13.34 27 ALA F C 1
ATOM 6460 O O . ALA F 1 27 ? 18.399 48.607 20.270 1.00 15.18 27 ALA F O 1
ATOM 6462 N N . SER F 1 28 ? 18.409 49.997 18.470 1.00 15.16 28 SER F N 1
ATOM 6463 C CA . SER F 1 28 ? 18.654 48.862 17.569 1.00 14.29 28 SER F CA 1
ATOM 6464 C C . SER F 1 28 ? 20.082 48.326 17.690 1.00 13.72 28 SER F C 1
ATOM 6465 O O . SER F 1 28 ? 20.318 47.175 17.433 1.00 14.00 28 SER F O 1
ATOM 6468 N N . VAL F 1 29 ? 21.041 49.236 18.002 1.00 14.75 29 VAL F N 1
ATOM 6469 C CA . VAL F 1 29 ? 22.443 48.757 18.181 1.00 15.63 29 VAL F CA 1
ATOM 6470 C C . VAL F 1 29 ? 22.509 47.889 19.437 1.00 14.68 29 VAL F C 1
ATOM 6471 O O . VAL F 1 29 ? 23.204 46.868 19.408 1.00 13.42 29 VAL F O 1
ATOM 6475 N N . ILE F 1 30 ? 21.808 48.269 20.519 1.00 13.50 30 ILE F N 1
ATOM 6476 C CA . ILE F 1 30 ? 21.870 47.418 21.724 1.00 13.75 30 ILE F CA 1
ATOM 6477 C C . ILE F 1 30 ? 21.191 46.084 21.481 1.00 14.30 30 ILE F C 1
ATOM 6478 O O . ILE F 1 30 ? 21.715 45.000 21.801 1.00 14.79 30 ILE F O 1
ATOM 6483 N N . ASP F 1 31 ? 20.031 46.143 20.761 1.00 13.86 31 ASP F N 1
ATOM 6484 C CA . ASP F 1 31 ? 19.406 44.834 20.439 1.00 15.58 31 ASP F CA 1
ATOM 6485 C C . ASP F 1 31 ? 20.306 43.991 19.582 1.00 14.09 31 ASP F C 1
ATOM 6486 O O . ASP F 1 31 ? 20.478 42.787 19.792 1.00 15.15 31 ASP F O 1
ATOM 6491 N N . LEU F 1 32 ? 20.983 44.587 18.594 1.00 13.56 32 LEU F N 1
ATOM 6492 C CA . LEU F 1 32 ? 21.913 43.826 17.758 1.00 13.09 32 LEU F CA 1
ATOM 6493 C C . LEU F 1 32 ? 23.100 43.272 18.581 1.00 13.42 32 LEU F C 1
ATOM 6494 O O . LEU F 1 32 ? 23.533 42.152 18.289 1.00 13.36 32 LEU F O 1
ATOM 6499 N N . ALA F 1 33 ? 23.539 44.015 19.607 1.00 13.36 33 ALA F N 1
ATOM 6500 C CA . ALA F 1 33 ? 24.612 43.439 20.428 1.00 13.84 33 ALA F CA 1
ATOM 6501 C C . ALA F 1 33 ? 24.111 42.210 21.170 1.00 12.81 33 ALA F C 1
ATOM 6502 O O . ALA F 1 33 ? 24.860 41.195 21.295 1.00 13.02 33 ALA F O 1
ATOM 6504 N N . LEU F 1 34 ? 22.846 42.250 21.656 1.00 12.65 34 LEU F N 1
ATOM 6505 C CA . LEU F 1 34 ? 22.318 41.051 22.331 1.00 13.64 34 LEU F CA 1
ATOM 6506 C C . LEU F 1 34 ? 22.182 39.869 21.367 1.00 12.60 34 LEU F C 1
ATOM 6507 O O . LEU F 1 34 ? 22.490 38.724 21.740 1.00 13.62 34 LEU F O 1
ATOM 6512 N N . VAL F 1 35 ? 21.688 40.174 20.176 1.00 13.76 35 VAL F N 1
ATOM 6513 C CA . VAL F 1 35 ? 21.532 39.137 19.150 1.00 15.47 35 VAL F CA 1
ATOM 6514 C C . VAL F 1 35 ? 22.865 38.481 18.772 1.00 13.89 35 VAL F C 1
ATOM 6515 O O . VAL F 1 35 ? 22.991 37.293 18.538 1.00 15.55 35 VAL F O 1
ATOM 6519 N N . THR F 1 36 ? 23.916 39.318 18.799 1.00 13.64 36 THR F N 1
ATOM 6520 C CA . THR F 1 36 ? 25.250 38.799 18.385 1.00 13.58 36 THR F CA 1
ATOM 6521 C C . THR F 1 36 ? 25.735 37.756 19.369 1.00 13.47 36 THR F C 1
ATOM 6522 O O . THR F 1 36 ? 26.259 36.700 18.936 1.00 13.43 36 THR F O 1
ATOM 6526 N N . LYS F 1 37 ? 25.564 38.028 20.676 1.00 12.79 37 LYS F N 1
ATOM 6527 C CA . LYS F 1 37 ? 25.910 37.028 21.672 1.00 14.12 37 LYS F CA 1
ATOM 6528 C C . LYS F 1 37 ? 24.940 35.824 21.644 1.00 13.26 37 LYS F C 1
ATOM 6529 O O . LYS F 1 37 ? 25.401 34.712 21.829 1.00 13.70 37 LYS F O 1
ATOM 6535 N N . GLN F 1 38 ? 23.649 36.065 21.442 1.00 13.53 38 GLN F N 1
ATOM 6536 C CA . GLN F 1 38 ? 22.708 34.913 21.339 1.00 12.83 38 GLN F CA 1
ATOM 6537 C C . GLN F 1 38 ? 23.171 33.955 20.266 1.00 13.43 38 GLN F C 1
ATOM 6538 O O . GLN F 1 38 ? 23.130 32.705 20.481 1.00 14.90 38 GLN F O 1
ATOM 6544 N N . ALA F 1 39 ? 23.603 34.454 19.108 1.00 13.69 39 ALA F N 1
ATOM 6545 C CA . ALA F 1 39 ? 24.061 33.570 18.049 1.00 15.56 39 ALA F CA 1
ATOM 6546 C C . ALA F 1 39 ? 25.371 32.958 18.473 1.00 15.25 39 ALA F C 1
ATOM 6547 O O . ALA F 1 39 ? 25.606 31.753 18.300 1.00 15.89 39 ALA F O 1
ATOM 6549 N N . HIS F 1 40 ? 26.316 33.742 18.991 1.00 15.33 40 HIS F N 1
ATOM 6550 C CA . HIS F 1 40 ? 27.630 33.268 19.429 1.00 16.12 40 HIS F CA 1
ATOM 6551 C C . HIS F 1 40 ? 27.528 32.053 20.338 1.00 14.60 40 HIS F C 1
ATOM 6552 O O . HIS F 1 40 ? 28.292 31.085 20.247 1.00 15.54 40 HIS F O 1
ATOM 6559 N N . TRP F 1 41 ? 26.596 32.078 21.316 1.00 14.30 41 TRP F N 1
ATOM 6560 C CA . TRP F 1 41 ? 26.558 30.963 22.232 1.00 13.68 41 TRP F CA 1
ATOM 6561 C C . TRP F 1 41 ? 25.956 29.720 21.610 1.00 15.00 41 TRP F C 1
ATOM 6562 O O . TRP F 1 41 ? 26.389 28.631 21.995 1.00 13.96 41 TRP F O 1
ATOM 6573 N N . ASN F 1 42 ? 24.956 29.903 20.723 1.00 14.49 42 ASN F N 1
ATOM 6574 C CA . ASN F 1 42 ? 24.161 28.742 20.316 1.00 13.78 42 ASN F CA 1
ATOM 6575 C C . ASN F 1 42 ? 24.459 28.149 18.978 1.00 15.60 42 ASN F C 1
ATOM 6576 O O . ASN F 1 42 ? 23.884 27.093 18.607 1.00 16.51 42 ASN F O 1
ATOM 6581 N N . LEU F 1 43 ? 25.374 28.771 18.229 1.00 16.33 43 LEU F N 1
ATOM 6582 C CA . LEU F 1 43 ? 25.639 28.197 16.892 1.00 16.82 43 LEU F CA 1
ATOM 6583 C C . LEU F 1 43 ? 26.457 26.954 16.937 1.00 15.77 43 LEU F C 1
ATOM 6584 O O . LEU F 1 43 ? 27.207 26.645 17.873 1.00 16.23 43 LEU F O 1
ATOM 6589 N N . LYS F 1 44 ? 26.140 26.062 15.948 1.00 13.26 44 LYS F N 1
ATOM 6590 C CA . LYS F 1 44 ? 26.821 24.774 15.901 1.00 15.73 44 LYS F CA 1
ATOM 6591 C C . LYS F 1 44 ? 26.967 24.395 14.421 1.00 13.62 44 LYS F C 1
ATOM 6592 O O . LYS F 1 44 ? 26.064 24.671 13.647 1.00 15.00 44 LYS F O 1
ATOM 6598 N N . GLY F 1 45 ? 28.130 23.792 14.114 1.00 16.06 45 GLY F N 1
ATOM 6599 C CA . GLY F 1 45 ? 28.325 23.401 12.711 1.00 15.88 45 GLY F CA 1
ATOM 6600 C C . GLY F 1 45 ? 29.784 23.407 12.345 1.00 16.02 45 GLY F C 1
ATOM 6601 O O . GLY F 1 45 ? 30.615 23.713 13.199 1.00 14.32 45 GLY F O 1
ATOM 6602 N N . PRO F 1 46 ? 30.206 23.145 11.121 1.00 15.58 46 PRO F N 1
ATOM 6603 C CA . PRO F 1 46 ? 31.559 22.880 10.764 1.00 17.10 46 PRO F CA 1
ATOM 6604 C C . PRO F 1 46 ? 32.524 24.040 10.938 1.00 15.53 46 PRO F C 1
ATOM 6605 O O . PRO F 1 46 ? 33.685 23.752 11.207 1.00 16.21 46 PRO F O 1
ATOM 6609 N N . GLN F 1 47 ? 32.020 25.256 10.889 1.00 16.12 47 GLN F N 1
ATOM 6610 C CA . GLN F 1 47 ? 32.952 26.364 11.142 1.00 16.07 47 GLN F CA 1
ATOM 6611 C C . GLN F 1 47 ? 32.712 27.016 12.476 1.00 16.60 47 GLN F C 1
ATOM 6612 O O . GLN F 1 47 ? 32.897 28.230 12.652 1.00 15.99 47 GLN F O 1
ATOM 6618 N N . PHE F 1 48 ? 32.309 26.164 13.440 1.00 14.75 48 PHE F N 1
ATOM 6619 C CA . PHE F 1 48 ? 31.936 26.740 14.746 1.00 13.98 48 PHE F CA 1
ATOM 6620 C C . PHE F 1 48 ? 32.950 27.731 15.273 1.00 13.68 48 PHE F C 1
ATOM 6621 O O . PHE F 1 48 ? 32.584 28.853 15.671 1.00 14.01 48 PHE F O 1
ATOM 6629 N N . ILE F 1 49 ? 34.212 27.310 15.496 1.00 13.20 49 ILE F N 1
ATOM 6630 C CA . ILE F 1 49 ? 35.075 28.213 16.277 1.00 13.91 49 ILE F CA 1
ATOM 6631 C C . ILE F 1 49 ? 35.344 29.527 15.571 1.00 13.32 49 ILE F C 1
ATOM 6632 O O . ILE F 1 49 ? 35.376 30.568 16.232 1.00 14.18 49 ILE F O 1
ATOM 6637 N N . ALA F 1 50 ? 35.549 29.488 14.245 1.00 13.54 50 ALA F N 1
ATOM 6638 C CA . ALA F 1 50 ? 35.847 30.750 13.565 1.00 12.68 50 ALA F CA 1
ATOM 6639 C C . ALA F 1 50 ? 34.696 31.737 13.642 1.00 12.51 50 ALA F C 1
ATOM 6640 O O . ALA F 1 50 ? 34.890 32.936 13.836 1.00 13.74 50 ALA F O 1
ATOM 6642 N N . VAL F 1 51 ? 33.459 31.225 13.423 1.00 14.01 51 VAL F N 1
ATOM 6643 C CA . VAL F 1 51 ? 32.297 32.122 13.434 1.00 14.62 51 VAL F CA 1
ATOM 6644 C C . VAL F 1 51 ? 32.009 32.553 14.876 1.00 14.44 51 VAL F C 1
ATOM 6645 O O . VAL F 1 51 ? 31.756 33.714 15.190 1.00 14.91 51 VAL F O 1
ATOM 6649 N N . HIS F 1 52 ? 32.110 31.615 15.835 1.00 12.79 52 HIS F N 1
ATOM 6650 C CA . HIS F 1 52 ? 31.920 31.986 17.267 1.00 13.74 52 HIS F CA 1
ATOM 6651 C C . HIS F 1 52 ? 32.834 33.132 17.686 1.00 12.36 52 HIS F C 1
ATOM 6652 O O . HIS F 1 52 ? 32.450 34.116 18.327 1.00 12.82 52 HIS F O 1
ATOM 6659 N N . GLU F 1 53 ? 34.134 32.998 17.323 1.00 13.28 53 GLU F N 1
ATOM 6660 C CA . GLU F 1 53 ? 35.083 34.061 17.727 1.00 14.04 53 GLU F CA 1
ATOM 6661 C C . GLU F 1 53 ? 34.862 35.373 17.010 1.00 12.37 53 GLU F C 1
ATOM 6662 O O . GLU F 1 53 ? 35.015 36.486 17.580 1.00 13.96 53 GLU F O 1
ATOM 6668 N N . LEU F 1 54 ? 34.547 35.311 15.718 1.00 12.58 54 LEU F N 1
ATOM 6669 C CA . LEU F 1 54 ? 34.293 36.540 14.951 1.00 13.39 54 LEU F CA 1
ATOM 6670 C C . LEU F 1 54 ? 33.159 37.340 15.571 1.00 13.01 54 LEU F C 1
ATOM 6671 O O . LEU F 1 54 ? 33.206 38.558 15.648 1.00 13.51 54 LEU F O 1
ATOM 6676 N N . LEU F 1 55 ? 32.109 36.625 16.015 1.00 13.15 55 LEU F N 1
ATOM 6677 C CA . LEU F 1 55 ? 31.001 37.373 16.619 1.00 13.23 55 LEU F CA 1
ATOM 6678 C C . LEU F 1 55 ? 31.392 38.104 17.893 1.00 12.68 55 LEU F C 1
ATOM 6679 O O . LEU F 1 55 ? 30.771 39.147 18.169 1.00 13.24 55 LEU F O 1
ATOM 6684 N N . ASP F 1 56 ? 32.407 37.646 18.630 1.00 12.74 56 ASP F N 1
ATOM 6685 C CA . ASP F 1 56 ? 32.840 38.430 19.792 1.00 14.04 56 ASP F CA 1
ATOM 6686 C C . ASP F 1 56 ? 33.484 39.719 19.306 1.00 14.23 56 ASP F C 1
ATOM 6687 O O . ASP F 1 56 ? 33.283 40.761 19.985 1.00 15.12 56 ASP F O 1
ATOM 6692 N N . THR F 1 57 ? 34.224 39.707 18.211 1.00 13.79 57 THR F N 1
ATOM 6693 C CA . THR F 1 57 ? 34.799 40.994 17.772 1.00 15.80 57 THR F CA 1
ATOM 6694 C C . THR F 1 57 ? 33.675 41.949 17.380 1.00 14.05 57 THR F C 1
ATOM 6695 O O . THR F 1 57 ? 33.760 43.134 17.630 1.00 14.18 57 THR F O 1
ATOM 6699 N N . PHE F 1 58 ? 32.615 41.424 16.731 1.00 13.41 58 PHE F N 1
ATOM 6700 C CA . PHE F 1 58 ? 31.507 42.295 16.350 1.00 12.86 58 PHE F CA 1
ATOM 6701 C C . PHE F 1 58 ? 30.810 42.868 17.578 1.00 13.51 58 PHE F C 1
ATOM 6702 O O . PHE F 1 58 ? 30.401 44.021 17.603 1.00 13.72 58 PHE F O 1
ATOM 6710 N N . ARG F 1 59 ? 30.638 42.006 18.632 1.00 13.18 59 ARG F N 1
ATOM 6711 C CA . ARG F 1 59 ? 29.998 42.549 19.841 1.00 13.44 59 ARG F CA 1
ATOM 6712 C C . ARG F 1 59 ? 30.817 43.680 20.470 1.00 12.59 59 ARG F C 1
ATOM 6713 O O . ARG F 1 59 ? 30.214 44.682 20.850 1.00 13.86 59 ARG F O 1
ATOM 6721 N N . THR F 1 60 ? 32.145 43.561 20.494 1.00 13.52 60 THR F N 1
ATOM 6722 C CA . THR F 1 60 ? 32.959 44.683 21.069 1.00 14.85 60 THR F CA 1
ATOM 6723 C C . THR F 1 60 ? 32.750 45.934 20.237 1.00 14.81 60 THR F C 1
ATOM 6724 O O . THR F 1 60 ? 32.634 47.042 20.814 1.00 13.61 60 THR F O 1
ATOM 6728 N N . GLN F 1 61 ? 32.693 45.800 18.902 1.00 13.23 61 GLN F N 1
ATOM 6729 C CA . GLN F 1 61 ? 32.488 46.975 18.068 1.00 13.53 61 GLN F CA 1
ATOM 6730 C C . GLN F 1 61 ? 31.145 47.607 18.354 1.00 13.00 61 GLN F C 1
ATOM 6731 O O . GLN F 1 61 ? 31.038 48.836 18.448 1.00 13.42 61 GLN F O 1
ATOM 6737 N N . LEU F 1 62 ? 30.070 46.790 18.441 1.00 13.67 62 LEU F N 1
ATOM 6738 C CA . LEU F 1 62 ? 28.756 47.338 18.763 1.00 13.26 62 LEU F CA 1
ATOM 6739 C C . LEU F 1 62 ? 28.721 48.013 20.118 1.00 12.89 62 LEU F C 1
ATOM 6740 O O . LEU F 1 62 ? 28.039 49.031 20.304 1.00 14.06 62 LEU F O 1
ATOM 6745 N N . ASP F 1 63 ? 29.444 47.455 21.077 1.00 12.70 63 ASP F N 1
ATOM 6746 C CA . ASP F 1 63 ? 29.529 48.096 22.376 1.00 10.88 63 ASP F CA 1
ATOM 6747 C C . ASP F 1 63 ? 30.177 49.464 22.296 1.00 12.97 63 ASP F C 1
ATOM 6748 O O . ASP F 1 63 ? 29.677 50.426 22.922 1.00 14.49 63 ASP F O 1
ATOM 6753 N N . ASN F 1 64 ? 31.248 49.565 21.513 1.00 13.04 64 ASN F N 1
ATOM 6754 C CA . ASN F 1 64 ? 31.911 50.867 21.415 1.00 14.03 64 ASN F CA 1
ATOM 6755 C C . ASN F 1 64 ? 31.076 51.883 20.649 1.00 12.89 64 ASN F C 1
ATOM 6756 O O . ASN F 1 64 ? 30.966 53.048 21.080 1.00 13.66 64 ASN F O 1
ATOM 6761 N N . HIS F 1 65 ? 30.432 51.467 19.535 1.00 13.69 65 HIS F N 1
ATOM 6762 C CA . HIS F 1 65 ? 29.571 52.456 18.856 1.00 14.91 65 HIS F CA 1
ATOM 6763 C C . HIS F 1 65 ? 28.312 52.801 19.638 1.00 14.79 65 HIS F C 1
ATOM 6764 O O . HIS F 1 65 ? 27.905 53.950 19.626 1.00 14.57 65 HIS F O 1
ATOM 6771 N N . GLY F 1 66 ? 27.726 51.817 20.335 1.00 14.22 66 GLY F N 1
ATOM 6772 C CA . GLY F 1 66 ? 26.577 52.126 21.183 1.00 14.35 66 GLY F CA 1
ATOM 6773 C C . GLY F 1 66 ? 26.959 53.125 22.235 1.00 14.24 66 GLY F C 1
ATOM 6774 O O . GLY F 1 66 ? 26.251 54.130 22.537 1.00 15.47 66 GLY F O 1
ATOM 6775 N N . ASP F 1 67 ? 28.110 52.972 22.878 1.00 14.00 67 ASP F N 1
ATOM 6776 C CA . ASP F 1 67 ? 28.572 53.911 23.903 1.00 14.81 67 ASP F CA 1
ATOM 6777 C C . ASP F 1 67 ? 28.783 55.290 23.290 1.00 14.72 67 ASP F C 1
ATOM 6778 O O . ASP F 1 67 ? 28.393 56.288 23.918 1.00 15.69 67 ASP F O 1
ATOM 6787 N N . THR F 1 68 ? 29.407 55.370 22.094 1.00 14.19 68 THR F N 1
ATOM 6788 C CA . THR F 1 68 ? 29.665 56.695 21.504 1.00 13.32 68 THR F CA 1
ATOM 6789 C C . THR F 1 68 ? 28.333 57.371 21.152 1.00 14.94 68 THR F C 1
ATOM 6790 O O . THR F 1 68 ? 28.223 58.601 21.339 1.00 14.41 68 THR F O 1
ATOM 6794 N N . ILE F 1 69 ? 27.360 56.635 20.637 1.00 13.49 69 ILE F N 1
ATOM 6795 C CA . ILE F 1 69 ? 26.048 57.236 20.312 1.00 14.36 69 ILE F CA 1
ATOM 6796 C C . ILE F 1 69 ? 25.381 57.709 21.573 1.00 14.56 69 ILE F C 1
ATOM 6797 O O . ILE F 1 69 ? 24.818 58.838 21.599 1.00 14.22 69 ILE F O 1
ATOM 6802 N N . ALA F 1 70 ? 25.373 56.856 22.623 1.00 13.52 70 ALA F N 1
ATOM 6803 C CA . ALA F 1 70 ? 24.675 57.303 23.840 1.00 12.75 70 ALA F CA 1
ATOM 6804 C C . ALA F 1 70 ? 25.273 58.525 24.472 1.00 13.36 70 ALA F C 1
ATOM 6805 O O . ALA F 1 70 ? 24.601 59.429 25.000 1.00 13.84 70 ALA F O 1
ATOM 6807 N N . GLU F 1 71 ? 26.660 58.529 24.505 1.00 13.64 71 GLU F N 1
ATOM 6808 C CA . GLU F 1 71 ? 27.353 59.686 25.084 1.00 14.16 71 GLU F CA 1
ATOM 6809 C C . GLU F 1 71 ? 26.998 60.942 24.302 1.00 13.69 71 GLU F C 1
ATOM 6810 O O . GLU F 1 71 ? 26.941 62.029 24.886 1.00 13.59 71 GLU F O 1
ATOM 6816 N N . ARG F 1 72 ? 26.843 60.829 22.983 1.00 13.38 72 ARG F N 1
ATOM 6817 C CA . ARG F 1 72 ? 26.509 62.024 22.185 1.00 13.23 72 ARG F CA 1
ATOM 6818 C C . ARG F 1 72 ? 25.130 62.559 22.555 1.00 13.91 72 ARG F C 1
ATOM 6819 O O . ARG F 1 72 ? 24.999 63.804 22.553 1.00 15.73 72 ARG F O 1
ATOM 6827 N N . VAL F 1 73 ? 24.166 61.647 22.817 1.00 14.00 73 VAL F N 1
ATOM 6828 C CA . VAL F 1 73 ? 22.861 62.161 23.263 1.00 14.56 73 VAL F CA 1
ATOM 6829 C C . VAL F 1 73 ? 23.037 63.103 24.412 1.00 15.89 73 VAL F C 1
ATOM 6830 O O . VAL F 1 73 ? 22.420 64.189 24.540 1.00 16.23 73 VAL F O 1
ATOM 6834 N N . VAL F 1 74 ? 23.823 62.632 25.416 1.00 14.83 74 VAL F N 1
ATOM 6835 C CA . VAL F 1 74 ? 23.988 63.376 26.671 1.00 14.75 74 VAL F CA 1
ATOM 6836 C C . VAL F 1 74 ? 24.793 64.650 26.462 1.00 16.65 74 VAL F C 1
ATOM 6837 O O . VAL F 1 74 ? 24.458 65.706 27.036 1.00 19.69 74 VAL F O 1
ATOM 6841 N N . GLN F 1 75 ? 25.804 64.645 25.595 1.00 15.75 75 GLN F N 1
ATOM 6842 C CA . GLN F 1 75 ? 26.542 65.883 25.246 1.00 16.36 75 GLN F CA 1
ATOM 6843 C C . GLN F 1 75 ? 25.564 66.920 24.691 1.00 17.34 75 GLN F C 1
ATOM 6844 O O . GLN F 1 75 ? 25.852 68.130 24.903 1.00 20.22 75 GLN F O 1
ATOM 6850 N N . LEU F 1 76 ? 24.545 66.515 23.984 1.00 17.63 76 LEU F N 1
ATOM 6851 C CA . LEU F 1 76 ? 23.589 67.460 23.357 1.00 17.34 76 LEU F CA 1
ATOM 6852 C C . LEU F 1 76 ? 22.484 67.812 24.355 1.00 21.22 76 LEU F C 1
ATOM 6853 O O . LEU F 1 76 ? 21.513 68.471 23.926 1.00 21.31 76 LEU F O 1
ATOM 6858 N N . GLY F 1 77 ? 22.637 67.477 25.609 1.00 19.33 77 GLY F N 1
ATOM 6859 C CA . GLY F 1 77 ? 21.657 67.828 26.657 1.00 19.25 77 GLY F CA 1
ATOM 6860 C C . GLY F 1 77 ? 20.516 66.844 26.754 1.00 20.84 77 GLY F C 1
ATOM 6861 O O . GLY F 1 77 ? 19.569 67.175 27.508 1.00 22.65 77 GLY F O 1
ATOM 6862 N N . GLY F 1 78 ? 20.493 65.680 26.133 1.00 17.70 78 GLY F N 1
ATOM 6863 C CA . GLY F 1 78 ? 19.442 64.698 26.211 1.00 16.44 78 GLY F CA 1
ATOM 6864 C C . GLY F 1 78 ? 19.688 63.620 27.277 1.00 16.80 78 GLY F C 1
ATOM 6865 O O . GLY F 1 78 ? 20.691 63.695 27.991 1.00 16.54 78 GLY F O 1
ATOM 6866 N N . THR F 1 79 ? 18.769 62.665 27.244 1.00 15.73 79 THR F N 1
ATOM 6867 C CA . THR F 1 79 ? 18.875 61.512 28.170 1.00 14.77 79 THR F CA 1
ATOM 6868 C C . THR F 1 79 ? 19.088 60.302 27.274 1.00 16.13 79 THR F C 1
ATOM 6869 O O . THR F 1 79 ? 18.292 60.059 26.366 1.00 15.43 79 THR F O 1
ATOM 6873 N N . ALA F 1 80 ? 20.214 59.556 27.477 1.00 14.39 80 ALA F N 1
ATOM 6874 C CA . ALA F 1 80 ? 20.412 58.354 26.668 1.00 14.31 80 ALA F CA 1
ATOM 6875 C C . ALA F 1 80 ? 19.456 57.246 27.117 1.00 15.85 80 ALA F C 1
ATOM 6876 O O . ALA F 1 80 ? 19.274 57.099 28.338 1.00 15.51 80 ALA F O 1
ATOM 6878 N N . LEU F 1 81 ? 18.782 56.615 26.183 1.00 15.10 81 LEU F N 1
ATOM 6879 C CA . LEU F 1 81 ? 17.769 55.624 26.508 1.00 14.57 81 LEU F CA 1
ATOM 6880 C C . LEU F 1 81 ? 18.210 54.248 26.062 1.00 15.72 81 LEU F C 1
ATOM 6881 O O . LEU F 1 81 ? 17.979 53.809 24.933 1.00 16.24 81 LEU F O 1
ATOM 6886 N N . GLY F 1 82 ? 18.834 53.519 26.993 1.00 14.68 82 GLY F N 1
ATOM 6887 C CA . GLY F 1 82 ? 19.412 52.220 26.748 1.00 14.41 82 GLY F CA 1
ATOM 6888 C C . GLY F 1 82 ? 18.977 51.128 27.684 1.00 14.17 82 GLY F C 1
ATOM 6889 O O . GLY F 1 82 ? 19.569 50.036 27.690 1.00 15.74 82 GLY F O 1
ATOM 6890 N N . SER F 1 83 ? 17.974 51.352 28.504 1.00 14.85 83 SER F N 1
ATOM 6891 C CA . SER F 1 83 ? 17.498 50.299 29.417 1.00 14.70 83 SER F CA 1
ATOM 6892 C C . SER F 1 83 ? 16.766 49.231 28.663 1.00 15.97 83 SER F C 1
ATOM 6893 O O . SER F 1 83 ? 16.350 49.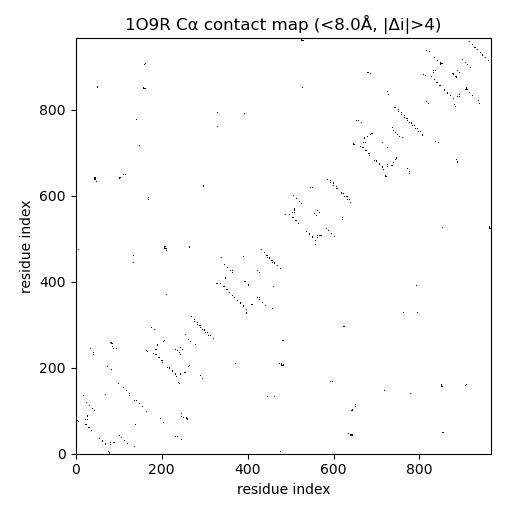420 27.513 1.00 15.95 83 SER F O 1
ATOM 6896 N N . LEU F 1 84 ? 16.552 48.052 29.276 1.00 15.35 84 LEU F N 1
ATOM 6897 C CA . LEU F 1 84 ? 15.801 46.979 28.628 1.00 15.55 84 LEU F CA 1
ATOM 6898 C C . LEU F 1 84 ? 14.467 47.480 28.098 1.00 15.62 84 LEU F C 1
ATOM 6899 O O . LEU F 1 84 ? 14.100 47.110 26.963 1.00 17.57 84 LEU F O 1
ATOM 6904 N N . GLN F 1 85 ? 13.738 48.263 28.865 1.00 16.13 85 GLN F N 1
ATOM 6905 C CA . GLN F 1 85 ? 12.422 48.740 28.406 1.00 16.32 85 GLN F CA 1
ATOM 6906 C C . GLN F 1 85 ? 12.512 49.743 27.284 1.00 18.04 85 GLN F C 1
ATOM 6907 O O . GLN F 1 85 ? 11.707 49.641 26.337 1.00 18.08 85 GLN F O 1
ATOM 6913 N N . ALA F 1 86 ? 13.514 50.614 27.294 1.00 17.02 86 ALA F N 1
ATOM 6914 C CA . ALA F 1 86 ? 13.649 51.545 26.181 1.00 16.71 86 ALA F CA 1
ATOM 6915 C C . ALA F 1 86 ? 14.013 50.790 24.900 1.00 17.61 86 ALA F C 1
ATOM 6916 O O . ALA F 1 86 ? 13.533 51.084 23.790 1.00 17.24 86 ALA F O 1
ATOM 6918 N N . VAL F 1 87 ? 14.914 49.798 25.027 1.00 16.88 87 VAL F N 1
ATOM 6919 C CA . VAL F 1 87 ? 15.308 49.054 23.847 1.00 16.48 87 VAL F CA 1
ATOM 6920 C C . VAL F 1 87 ? 14.106 48.285 23.285 1.00 17.12 87 VAL F C 1
ATOM 6921 O O . VAL F 1 87 ? 13.868 48.261 22.067 1.00 17.41 87 VAL F O 1
ATOM 6925 N N . SER F 1 88 ? 13.321 47.687 24.207 1.00 16.60 88 SER F N 1
ATOM 6926 C CA . SER F 1 88 ? 12.161 46.937 23.693 1.00 18.15 88 SER F CA 1
ATOM 6927 C C . SER F 1 88 ? 11.160 47.850 23.024 1.00 18.20 88 SER F C 1
ATOM 6928 O O . SER F 1 88 ? 10.570 47.390 22.036 1.00 20.64 88 SER F O 1
ATOM 6931 N N . SER F 1 89 ? 10.915 49.036 23.528 1.00 18.06 89 SER F N 1
ATOM 6932 C CA . SER F 1 89 ? 9.927 49.893 22.851 1.00 20.87 89 SER F CA 1
ATOM 6933 C C . SER F 1 89 ? 10.441 50.524 21.602 1.00 20.41 89 SER F C 1
ATOM 6934 O O . SER F 1 89 ? 9.627 51.016 20.824 1.00 21.55 89 SER F O 1
ATOM 6937 N N . THR F 1 90 ? 11.767 50.629 21.348 1.00 17.60 90 THR F N 1
ATOM 6938 C CA . THR F 1 90 ? 12.279 51.413 20.240 1.00 17.36 90 THR F CA 1
ATOM 6939 C C . THR F 1 90 ? 13.036 50.612 19.175 1.00 15.07 90 THR F C 1
ATOM 6940 O O . THR F 1 90 ? 13.227 51.128 18.070 1.00 17.30 90 THR F O 1
ATOM 6944 N N . THR F 1 91 ? 13.449 49.401 19.475 1.00 14.87 91 THR F N 1
ATOM 6945 C CA . THR F 1 91 ? 14.192 48.595 18.474 1.00 16.38 91 THR F CA 1
ATOM 6946 C C . THR F 1 91 ? 13.365 48.377 17.191 1.00 16.24 91 THR F C 1
ATOM 6947 O O . THR F 1 91 ? 12.114 48.281 17.261 1.00 18.87 91 THR F O 1
ATOM 6951 N N . LYS F 1 92 ? 14.094 48.350 16.070 1.00 17.24 92 LYS F N 1
ATOM 6952 C CA . LYS F 1 92 ? 13.418 48.060 14.810 1.00 18.68 92 LYS F CA 1
ATOM 6953 C C . LYS F 1 92 ? 13.611 46.619 14.406 1.00 18.96 92 LYS F C 1
ATOM 6954 O O . LYS F 1 92 ? 13.112 46.150 13.369 1.00 21.18 92 LYS F O 1
ATOM 6960 N N . LEU F 1 93 ? 14.328 45.814 15.188 1.00 17.77 93 LEU F N 1
ATOM 6961 C CA . LEU F 1 93 ? 14.657 44.460 14.850 1.00 18.00 93 LEU F CA 1
ATOM 6962 C C . LEU F 1 93 ? 13.579 43.446 15.268 1.00 18.49 93 LEU F C 1
ATOM 6963 O O . LEU F 1 93 ? 13.003 43.603 16.348 1.00 19.04 93 LEU F O 1
ATOM 6968 N N . LYS F 1 94 ? 13.319 42.448 14.432 1.00 18.19 94 LYS F N 1
ATOM 6969 C CA . LYS F 1 94 ? 12.396 41.397 14.809 1.00 19.16 94 LYS F CA 1
ATOM 6970 C C . LYS F 1 94 ? 13.022 40.468 15.848 1.00 18.05 94 LYS F C 1
ATOM 6971 O O . LYS F 1 94 ? 14.263 40.276 15.822 1.00 18.00 94 LYS F O 1
ATOM 6977 N N . ALA F 1 95 ? 12.175 39.921 16.704 1.00 17.08 95 ALA F N 1
ATOM 6978 C CA . ALA F 1 95 ? 12.699 39.014 17.710 1.00 16.13 95 ALA F CA 1
ATOM 6979 C C . ALA F 1 95 ? 13.553 37.932 17.086 1.00 17.17 95 ALA F C 1
ATOM 6980 O O . ALA F 1 95 ? 13.202 37.256 16.129 1.00 17.55 95 ALA F O 1
ATOM 6982 N N . TYR F 1 96 ? 14.730 37.693 17.715 1.00 17.14 96 TYR F N 1
ATOM 6983 C CA . TYR F 1 96 ? 15.637 36.664 17.191 1.00 15.86 96 TYR F CA 1
ATOM 6984 C C . TYR F 1 96 ? 15.170 35.277 17.544 1.00 16.38 96 TYR F C 1
ATOM 6985 O O . TYR F 1 96 ? 14.765 35.042 18.711 1.00 17.64 96 TYR F O 1
ATOM 6994 N N . PRO F 1 97 ? 15.200 34.299 16.651 1.00 16.81 97 PRO F N 1
ATOM 6995 C CA . PRO F 1 97 ? 14.748 32.968 16.919 1.00 17.35 97 PRO F CA 1
ATOM 6996 C C . PRO F 1 97 ? 15.601 32.273 17.945 1.00 17.56 97 PRO F C 1
ATOM 6997 O O . PRO F 1 97 ? 16.819 32.247 17.809 1.00 16.65 97 PRO F O 1
ATOM 7001 N N . THR F 1 98 ? 15.006 31.653 18.931 1.00 17.40 98 THR F N 1
ATOM 7002 C CA . THR F 1 98 ? 15.776 30.962 19.963 1.00 18.14 98 THR F CA 1
ATOM 7003 C C . THR F 1 98 ? 15.848 29.485 19.706 1.00 19.16 98 THR F C 1
ATOM 7004 O O . THR F 1 98 ? 16.474 28.786 20.534 1.00 20.89 98 THR F O 1
ATOM 7008 N N . ASP F 1 99 ? 15.321 28.968 18.591 1.00 17.61 99 ASP F N 1
ATOM 7009 C CA . ASP F 1 99 ? 15.303 27.567 18.293 1.00 19.06 99 ASP F CA 1
ATOM 7010 C C . ASP F 1 99 ? 16.112 27.181 17.068 1.00 18.81 99 ASP F C 1
ATOM 7011 O O . ASP F 1 99 ? 15.943 26.113 16.485 1.00 20.10 99 ASP F O 1
ATOM 7016 N N . ILE F 1 100 ? 17.075 28.094 16.703 1.00 16.92 100 ILE F N 1
ATOM 7017 C CA . ILE F 1 100 ? 17.994 27.791 15.600 1.00 16.74 100 ILE F CA 1
ATOM 7018 C C . ILE F 1 100 ? 19.404 27.482 16.119 1.00 15.66 100 ILE F C 1
ATOM 7019 O O . ILE F 1 100 ? 19.876 27.954 17.170 1.00 15.50 100 ILE F O 1
ATOM 7024 N N . TYR F 1 101 ? 20.126 26.610 15.412 1.00 16.62 101 TYR F N 1
ATOM 7025 C CA . TYR F 1 101 ? 21.456 26.128 15.833 1.00 16.41 101 TYR F CA 1
ATOM 7026 C C . TYR F 1 101 ? 22.426 26.070 14.666 1.00 16.56 101 TYR F C 1
ATOM 7027 O O . TYR F 1 101 ? 23.597 26.475 14.845 1.00 16.55 101 TYR F O 1
ATOM 7036 N N . LYS F 1 102 ? 21.980 25.656 13.484 1.00 15.38 102 LYS F N 1
ATOM 7037 C CA . LYS F 1 102 ? 22.927 25.583 12.337 1.00 16.12 102 LYS F CA 1
ATOM 7038 C C . LYS F 1 102 ? 23.582 26.927 12.123 1.00 15.15 102 LYS F C 1
ATOM 7039 O O . LYS F 1 102 ? 22.956 27.958 12.155 1.00 15.89 102 LYS F O 1
ATOM 7045 N N . ILE F 1 103 ? 24.882 26.879 11.802 1.00 15.98 103 ILE F N 1
ATOM 7046 C CA . ILE F 1 103 ? 25.572 28.143 11.491 1.00 15.39 103 ILE F CA 1
ATOM 7047 C C . ILE F 1 103 ? 24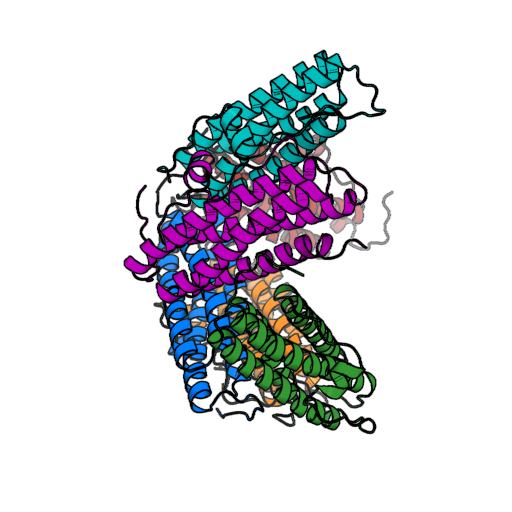.904 28.900 10.376 1.00 14.46 103 ILE F C 1
ATOM 7048 O O . ILE F 1 103 ? 24.705 30.133 10.505 1.00 15.47 103 ILE F O 1
ATOM 7053 N N . HIS F 1 104 ? 24.489 28.230 9.302 1.00 15.35 104 HIS F N 1
ATOM 7054 C CA . HIS F 1 104 ? 23.844 28.963 8.228 1.00 16.55 104 HIS F CA 1
ATOM 7055 C C . HIS F 1 104 ? 22.553 29.632 8.631 1.00 15.73 104 HIS F C 1
ATOM 7056 O O . HIS F 1 104 ? 22.195 30.720 8.181 1.00 15.72 104 HIS F O 1
ATOM 7063 N N . ASP F 1 105 ? 21.816 29.032 9.573 1.00 15.52 105 ASP F N 1
ATOM 7064 C CA . ASP F 1 105 ? 20.588 29.658 10.053 1.00 16.53 105 ASP F CA 1
ATOM 7065 C C . ASP F 1 105 ? 20.878 30.917 10.879 1.00 15.67 105 ASP F C 1
ATOM 7066 O O . ASP F 1 105 ? 20.202 31.961 10.748 1.00 16.76 105 ASP F O 1
ATOM 7071 N N . HIS F 1 106 ? 21.904 30.852 11.723 1.00 14.67 106 HIS F N 1
ATOM 7072 C CA . HIS F 1 106 ? 22.317 32.049 12.463 1.00 14.64 106 HIS F CA 1
ATOM 7073 C C . HIS F 1 106 ? 22.846 33.089 11.480 1.00 14.45 106 HIS F C 1
ATOM 7074 O O . HIS F 1 106 ? 22.557 34.268 11.707 1.00 14.84 106 HIS F O 1
ATOM 7081 N N . LEU F 1 107 ? 23.701 32.690 10.526 1.00 14.95 107 LEU F N 1
ATOM 7082 C CA . LEU F 1 107 ? 24.175 33.691 9.583 1.00 14.35 107 LEU F CA 1
ATOM 7083 C C . LEU F 1 107 ? 23.018 34.392 8.870 1.00 14.25 107 LEU F C 1
ATOM 7084 O O . LEU F 1 107 ? 23.067 35.620 8.714 1.00 15.46 107 LEU F O 1
ATOM 7089 N N . ASP F 1 108 ? 21.979 33.652 8.458 1.00 15.52 108 ASP F N 1
ATOM 7090 C CA . ASP F 1 108 ? 20.889 34.338 7.779 1.00 17.65 108 ASP F CA 1
ATOM 7091 C C . ASP F 1 108 ? 20.214 35.376 8.652 1.00 15.31 108 ASP F C 1
ATOM 7092 O O . ASP F 1 108 ? 19.802 36.474 8.293 1.00 15.70 108 ASP F O 1
ATOM 7097 N N . ALA F 1 109 ? 19.940 34.946 9.900 1.00 15.26 109 ALA F N 1
ATOM 7098 C CA . ALA F 1 109 ? 19.243 35.775 10.858 1.00 14.31 109 ALA F CA 1
ATOM 7099 C C . ALA F 1 109 ? 20.061 37.035 11.197 1.00 14.08 109 ALA F C 1
ATOM 7100 O O . ALA F 1 109 ? 19.591 38.165 11.415 1.00 15.65 109 ALA F O 1
ATOM 7102 N N . LEU F 1 110 ? 21.389 36.795 11.353 1.00 13.38 110 LEU F N 1
ATOM 7103 C CA . LEU F 1 110 ? 22.291 37.941 11.631 1.00 13.52 110 LEU F CA 1
ATOM 7104 C C . LEU F 1 110 ? 22.389 38.865 10.456 1.00 13.53 110 LEU F C 1
ATOM 7105 O O . LEU F 1 110 ? 22.452 40.077 10.642 1.00 14.91 110 LEU F O 1
ATOM 7110 N N . ILE F 1 111 ? 22.491 38.329 9.225 1.00 14.01 111 ILE F N 1
ATOM 7111 C CA . ILE F 1 111 ? 22.574 39.192 8.055 1.00 13.36 111 ILE F CA 1
ATOM 7112 C C . ILE F 1 111 ? 21.360 40.102 7.928 1.00 14.49 111 ILE F C 1
ATOM 7113 O O . ILE F 1 111 ? 21.464 41.317 7.658 1.00 13.95 111 ILE F O 1
ATOM 7118 N N . GLU F 1 112 ? 20.196 39.555 8.210 1.00 15.13 112 GLU F N 1
ATOM 7119 C CA . GLU F 1 112 ? 18.999 40.407 8.164 1.00 15.86 112 GLU F CA 1
ATOM 7120 C C . GLU F 1 112 ? 19.093 41.607 9.129 1.00 15.10 112 GLU F C 1
ATOM 7121 O O . GLU F 1 112 ? 18.773 42.729 8.761 1.00 16.34 112 GLU F O 1
ATOM 7127 N N . ARG F 1 113 ? 19.539 41.306 10.350 1.00 14.52 113 ARG F N 1
ATOM 7128 C CA . ARG F 1 113 ? 19.557 42.360 11.400 1.00 13.92 113 ARG F CA 1
ATOM 7129 C C . ARG F 1 113 ? 20.743 43.313 11.242 1.00 15.59 113 ARG F C 1
ATOM 7130 O O . ARG F 1 113 ? 20.557 44.513 11.465 1.00 14.90 113 ARG F O 1
ATOM 7138 N N . TYR F 1 114 ? 21.910 42.726 10.874 1.00 14.50 114 TYR F N 1
ATOM 7139 C CA . TYR F 1 114 ? 23.060 43.603 10.607 1.00 14.38 114 TYR F CA 1
ATOM 7140 C C . TYR F 1 114 ? 22.760 44.512 9.435 1.00 14.89 114 TYR F C 1
ATOM 7141 O O . TYR F 1 114 ? 23.162 45.660 9.381 1.00 15.05 114 TYR F O 1
ATOM 7150 N N . GLY F 1 115 ? 22.043 43.955 8.417 1.00 13.64 115 GLY F N 1
ATOM 7151 C CA . GLY F 1 115 ? 21.701 44.815 7.257 1.00 14.28 115 GLY F CA 1
ATOM 7152 C C . GLY F 1 115 ? 20.810 45.974 7.687 1.00 15.55 115 GLY F C 1
ATOM 7153 O O . GLY F 1 115 ? 20.974 47.125 7.258 1.00 15.48 115 GLY F O 1
ATOM 7154 N N . GLU F 1 116 ? 19.775 45.671 8.514 1.00 15.15 116 GLU F N 1
ATOM 7155 C CA . GLU F 1 116 ? 18.852 46.693 8.964 1.00 14.66 116 GLU F CA 1
ATOM 7156 C C . GLU F 1 116 ? 19.591 47.785 9.734 1.00 14.93 116 GLU F C 1
ATOM 7157 O O . GLU F 1 116 ? 19.405 48.997 9.518 1.00 15.96 116 GLU F O 1
ATOM 7163 N N . VAL F 1 117 ? 20.459 47.385 10.685 1.00 14.37 117 VAL F N 1
ATOM 7164 C CA . VAL F 1 117 ? 21.193 48.383 11.452 1.00 14.32 117 VAL F CA 1
ATOM 7165 C C . VAL F 1 117 ? 22.219 49.137 10.594 1.00 14.03 117 VAL F C 1
ATOM 7166 O O . VAL F 1 117 ? 22.297 50.359 10.705 1.00 14.17 117 VAL F O 1
ATOM 7170 N N . ALA F 1 118 ? 22.930 48.435 9.689 1.00 13.47 118 ALA F N 1
ATOM 7171 C CA . ALA F 1 118 ? 23.853 49.154 8.794 1.00 14.18 118 ALA F CA 1
ATOM 7172 C C . ALA F 1 118 ? 23.167 50.223 7.950 1.00 13.61 118 ALA F C 1
ATOM 7173 O O . ALA F 1 118 ? 23.644 51.338 7.829 1.00 13.99 118 ALA F O 1
ATOM 7175 N N . ASN F 1 119 ? 21.951 49.854 7.499 1.00 14.58 119 ASN F N 1
ATOM 7176 C CA . ASN F 1 119 ? 21.227 50.818 6.641 1.00 14.37 119 ASN F CA 1
ATOM 7177 C C . ASN F 1 119 ? 20.604 51.943 7.454 1.00 15.02 119 ASN F C 1
ATOM 7178 O O . ASN F 1 119 ? 20.551 53.107 7.026 1.00 16.02 119 ASN F O 1
ATOM 7183 N N . MET F 1 120 ? 20.168 51.652 8.680 1.00 14.95 120 MET F N 1
ATOM 7184 C CA . MET F 1 120 ? 19.681 52.699 9.579 1.00 15.30 120 MET F CA 1
ATOM 7185 C C . MET F 1 120 ? 20.793 53.720 9.843 1.00 15.13 120 MET F C 1
ATOM 7186 O O . MET F 1 120 ? 20.604 54.931 9.859 1.00 15.68 120 MET F O 1
ATOM 7191 N N . ILE F 1 121 ? 22.009 53.189 10.173 1.00 14.74 121 ILE F N 1
ATOM 7192 C CA . ILE F 1 121 ? 23.141 54.084 10.471 1.00 14.76 121 ILE F CA 1
ATOM 7193 C C . ILE F 1 121 ? 23.539 54.867 9.259 1.00 14.39 121 ILE F C 1
ATOM 7194 O O . ILE F 1 121 ? 23.836 56.071 9.385 1.00 15.02 121 ILE F O 1
ATOM 7199 N N . ARG F 1 122 ? 23.463 54.281 8.059 1.00 13.92 122 ARG F N 1
ATOM 7200 C CA . ARG F 1 122 ? 23.800 55.004 6.832 1.00 15.58 122 ARG F CA 1
ATOM 7201 C C . ARG F 1 122 ? 22.891 56.239 6.668 1.00 14.79 122 ARG F C 1
ATOM 7202 O O . ARG F 1 122 ? 23.374 57.333 6.358 1.00 15.90 122 ARG F O 1
ATOM 7210 N N . LYS F 1 123 ? 21.583 56.017 6.967 1.00 14.36 123 LYS F N 1
ATOM 7211 C CA . LYS F 1 123 ? 20.642 57.125 6.823 1.00 16.83 123 LYS F CA 1
ATOM 7212 C C . LYS F 1 123 ? 20.865 58.155 7.922 1.00 16.20 123 LYS F C 1
ATOM 7213 O O . LYS F 1 123 ? 20.713 59.368 7.705 1.00 16.49 123 LYS F O 1
ATOM 7219 N N . ALA F 1 124 ? 21.277 57.717 9.122 1.00 15.66 124 ALA F N 1
ATOM 7220 C CA . ALA F 1 124 ? 21.538 58.628 10.227 1.00 14.98 124 ALA F CA 1
ATOM 7221 C C . ALA F 1 124 ? 22.676 59.594 9.959 1.00 14.45 124 ALA F C 1
ATOM 7222 O O . ALA F 1 124 ? 22.665 60.731 10.430 1.00 14.95 124 ALA F O 1
ATOM 7224 N N . ILE F 1 125 ? 23.685 59.215 9.179 1.00 14.56 125 ILE F N 1
ATOM 7225 C CA . ILE F 1 125 ? 24.760 60.119 8.770 1.00 15.30 125 ILE F CA 1
ATOM 7226 C C . ILE F 1 125 ? 24.151 61.349 8.059 1.00 14.06 125 ILE F C 1
ATOM 7227 O O . ILE F 1 125 ? 24.434 62.473 8.410 1.00 15.43 125 ILE F O 1
ATOM 7232 N N . ASP F 1 126 ? 23.339 61.010 7.052 1.00 17.08 126 ASP F N 1
ATOM 7233 C CA . ASP F 1 126 ? 22.783 62.080 6.238 1.00 17.97 126 ASP F CA 1
ATOM 7234 C C . ASP F 1 126 ? 21.805 62.968 7.002 1.00 16.94 126 ASP F C 1
ATOM 7235 O O . ASP F 1 126 ? 21.853 64.199 6.913 1.00 16.24 126 ASP F O 1
ATOM 7240 N N . ASP F 1 127 ? 21.012 62.317 7.833 1.00 17.17 127 ASP F N 1
ATOM 7241 C CA . ASP F 1 127 ? 20.011 63.088 8.606 1.00 16.14 127 ASP F CA 1
ATOM 7242 C C . ASP F 1 127 ? 20.696 63.974 9.635 1.00 17.01 127 ASP F C 1
ATOM 7243 O O . ASP F 1 127 ? 20.300 65.139 9.882 1.00 17.49 127 ASP F O 1
ATOM 7248 N N . SER F 1 128 ? 21.815 63.479 10.208 1.00 16.50 128 SER F N 1
ATOM 7249 C CA . SER F 1 128 ? 22.559 64.310 11.146 1.00 15.27 128 SER F CA 1
ATOM 7250 C C . SER F 1 128 ? 23.256 65.486 10.520 1.00 16.26 128 SER F C 1
ATOM 7251 O O . SER F 1 128 ? 23.259 66.608 11.028 1.00 17.23 128 SER F O 1
ATOM 7254 N N . ASP F 1 129 ? 23.834 65.233 9.359 1.00 16.89 129 ASP F N 1
ATOM 7255 C CA . ASP F 1 129 ? 24.488 66.298 8.619 1.00 18.59 129 ASP F CA 1
ATOM 7256 C C . ASP F 1 129 ? 23.444 67.329 8.140 1.00 19.22 129 ASP F C 1
ATOM 7257 O O . ASP F 1 129 ? 23.720 68.520 8.313 1.00 20.27 129 ASP F O 1
ATOM 7262 N N . GLU F 1 130 ? 22.289 66.903 7.659 1.00 17.68 130 GLU F N 1
ATOM 7263 C CA . GLU F 1 130 ? 21.259 67.882 7.196 1.00 19.01 130 GLU F CA 1
ATOM 7264 C C . GLU F 1 130 ? 20.789 68.699 8.364 1.00 19.23 130 GLU F C 1
ATOM 7265 O O . GLU F 1 130 ? 20.355 69.878 8.203 1.00 19.99 130 GLU F O 1
ATOM 7271 N N . ALA F 1 131 ? 20.809 68.174 9.588 1.00 15.80 131 ALA F N 1
ATOM 7272 C CA . ALA F 1 131 ? 20.381 68.923 10.763 1.00 18.23 131 ALA F CA 1
ATOM 7273 C C . ALA F 1 131 ? 21.467 69.872 11.209 1.00 16.94 131 ALA F C 1
ATOM 7274 O O . ALA F 1 131 ? 21.207 70.637 12.159 1.00 21.44 131 ALA F O 1
ATOM 7276 N N . GLY F 1 132 ? 22.661 69.915 10.613 1.00 18.42 132 GLY F N 1
ATOM 7277 C CA . GLY F 1 132 ? 23.690 70.876 10.933 1.00 17.47 132 GLY F CA 1
ATOM 7278 C C . GLY F 1 132 ? 24.641 70.362 12.033 1.00 17.54 132 GLY F C 1
ATOM 7279 O O . GLY F 1 132 ? 25.378 71.213 12.566 1.00 17.60 132 GLY F O 1
ATOM 7280 N N . ASP F 1 133 ? 24.763 69.009 12.080 1.00 15.88 133 ASP F N 1
ATOM 7281 C CA . ASP F 1 133 ? 25.681 68.507 13.164 1.00 15.25 133 ASP F CA 1
ATOM 7282 C C . ASP F 1 133 ? 26.634 67.466 12.564 1.00 14.08 133 ASP F C 1
ATOM 7283 O O . ASP F 1 133 ? 26.486 66.246 12.661 1.00 14.22 133 ASP F O 1
ATOM 7288 N N . PRO F 1 134 ? 27.654 67.946 11.883 1.00 14.95 134 PRO F N 1
ATOM 7289 C CA . PRO F 1 134 ? 28.667 67.065 11.310 1.00 14.48 134 PRO F CA 1
ATOM 7290 C C . PRO F 1 134 ? 29.440 66.294 12.392 1.00 15.48 134 PRO F C 1
ATOM 7291 O O . PRO F 1 134 ? 29.989 65.216 12.045 1.00 14.75 134 PRO F O 1
ATOM 7295 N N . THR F 1 135 ? 29.525 66.786 13.643 1.00 14.10 135 THR F N 1
ATOM 7296 C CA . THR F 1 135 ? 30.215 65.979 14.669 1.00 13.25 135 THR F CA 1
ATOM 7297 C C . THR F 1 135 ? 29.446 64.712 14.913 1.00 14.47 135 THR F C 1
ATOM 7298 O O . THR F 1 135 ? 30.014 63.607 14.973 1.00 16.05 135 THR F O 1
ATOM 7302 N N . THR F 1 136 ? 28.119 64.783 15.089 1.00 14.02 136 THR F N 1
ATOM 7303 C CA . THR F 1 136 ? 27.317 63.580 15.237 1.00 13.13 136 THR F CA 1
ATOM 7304 C C . THR F 1 136 ? 27.367 62.753 13.968 1.00 12.20 136 THR F C 1
ATOM 7305 O O . THR F 1 136 ? 27.458 61.500 13.980 1.00 14.28 136 THR F O 1
ATOM 7309 N N . ALA F 1 137 ? 27.340 63.346 12.784 1.00 13.43 137 ALA F N 1
ATOM 7310 C CA . ALA F 1 137 ? 27.431 62.618 11.538 1.00 14.56 137 ALA F CA 1
ATOM 7311 C C . ALA F 1 137 ? 28.719 61.800 11.478 1.00 15.09 137 ALA F C 1
ATOM 7312 O O . ALA F 1 137 ? 28.652 60.681 10.948 1.00 14.91 137 ALA F O 1
ATOM 7314 N N . ASP F 1 138 ? 29.805 62.357 11.989 1.00 14.74 138 ASP F N 1
ATOM 7315 C CA . ASP F 1 138 ? 31.061 61.558 11.994 1.00 12.99 138 ASP F CA 1
ATOM 7316 C C . ASP F 1 138 ? 30.954 60.367 12.953 1.00 14.21 138 ASP F C 1
ATOM 7317 O O . ASP F 1 138 ? 31.521 59.286 12.627 1.00 13.66 138 ASP F O 1
ATOM 7322 N N . ILE F 1 139 ? 30.228 60.463 14.070 1.00 11.55 139 ILE F N 1
ATOM 7323 C CA . ILE F 1 139 ? 30.066 59.309 14.950 1.00 12.46 139 ILE F CA 1
ATOM 7324 C C . ILE F 1 139 ? 29.354 58.210 14.197 1.00 12.91 139 ILE F C 1
ATOM 7325 O O . ILE F 1 139 ? 29.699 57.020 14.244 1.00 13.79 139 ILE F O 1
ATOM 7330 N N . PHE F 1 140 ? 28.275 58.583 13.468 1.00 12.82 140 PHE F N 1
ATOM 7331 C CA . PHE F 1 140 ? 27.561 57.601 12.666 1.00 12.44 140 PHE F CA 1
ATOM 7332 C C . PHE F 1 140 ? 28.409 57.093 11.499 1.00 12.32 140 PHE F C 1
ATOM 7333 O O . PHE F 1 140 ? 28.192 55.917 11.121 1.00 13.65 140 PHE F O 1
ATOM 7341 N N . THR F 1 141 ? 29.313 57.891 10.942 1.00 13.71 141 THR F N 1
ATOM 7342 C CA . THR F 1 141 ? 30.132 57.389 9.826 1.00 13.02 141 THR F CA 1
ATOM 7343 C C . THR F 1 141 ? 31.118 56.351 10.312 1.00 13.35 141 THR F C 1
ATOM 7344 O O . THR F 1 141 ? 31.310 55.330 9.618 1.00 14.48 141 THR F O 1
ATOM 7348 N N . ALA F 1 142 ? 31.706 56.616 11.490 1.00 13.22 142 ALA F N 1
ATOM 7349 C CA . ALA F 1 142 ? 32.596 55.582 12.031 1.00 14.46 142 ALA F CA 1
ATOM 7350 C C . ALA F 1 142 ? 31.872 54.293 12.277 1.00 14.67 142 ALA F C 1
ATOM 7351 O O . ALA F 1 142 ? 32.370 53.194 12.019 1.00 15.23 142 ALA F O 1
ATOM 7353 N N . ALA F 1 143 ? 30.628 54.385 12.831 1.00 14.17 143 ALA F N 1
ATOM 7354 C CA . ALA F 1 143 ? 29.839 53.164 13.047 1.00 12.20 143 ALA F CA 1
ATOM 7355 C C . ALA F 1 143 ? 29.475 52.492 11.738 1.00 13.93 143 ALA F C 1
ATOM 7356 O O . ALA F 1 143 ? 29.489 51.269 11.623 1.00 14.42 143 ALA F O 1
ATOM 7358 N N . SER F 1 144 ? 29.089 53.270 10.721 1.00 14.21 144 SER F N 1
ATOM 7359 C CA . SER F 1 144 ? 28.767 52.718 9.408 1.00 13.75 144 SER F CA 1
ATOM 7360 C C . SER F 1 144 ? 29.909 51.945 8.775 1.00 14.58 144 SER F C 1
ATOM 7361 O O . SER F 1 144 ? 29.759 50.867 8.185 1.00 14.04 144 SER F O 1
ATOM 7364 N N . ARG F 1 145 ? 31.133 52.472 8.991 1.00 13.93 145 ARG F N 1
ATOM 7365 C CA . ARG F 1 145 ? 32.283 51.733 8.400 1.00 12.40 145 ARG F CA 1
ATOM 7366 C C . ARG F 1 145 ? 32.355 50.345 9.024 1.00 13.46 145 ARG F C 1
ATOM 7367 O O . ARG F 1 145 ? 32.566 49.350 8.296 1.00 14.81 145 ARG F O 1
ATOM 7375 N N . ASP F 1 146 ? 32.204 50.275 10.354 1.00 14.11 146 ASP F N 1
ATOM 7376 C CA . ASP F 1 146 ? 32.288 48.964 10.993 1.00 14.86 146 ASP F CA 1
ATOM 7377 C C . ASP F 1 146 ? 31.093 48.070 10.671 1.00 14.70 146 ASP F C 1
ATOM 7378 O O . ASP F 1 146 ? 31.228 46.848 10.459 1.00 14.58 146 ASP F O 1
ATOM 7383 N N . LEU F 1 147 ? 29.881 48.635 10.630 1.00 13.61 147 LEU F N 1
ATOM 7384 C CA . LEU F 1 147 ? 28.702 47.848 10.315 1.00 14.38 147 LEU F CA 1
ATOM 7385 C C . LEU F 1 147 ? 28.722 47.303 8.879 1.00 14.76 147 LEU F C 1
ATOM 7386 O O . LEU F 1 147 ? 28.420 46.135 8.650 1.00 14.64 147 LEU F O 1
ATOM 7391 N N . ASP F 1 148 ? 29.188 48.149 7.929 1.00 14.05 148 ASP F N 1
ATOM 7392 C CA . ASP F 1 148 ? 29.213 47.657 6.543 1.00 12.98 148 ASP F CA 1
ATOM 7393 C C . ASP F 1 148 ? 30.293 46.588 6.358 1.00 12.50 148 ASP F C 1
ATOM 7394 O O . ASP F 1 148 ? 30.117 45.634 5.606 1.00 13.46 148 ASP F O 1
ATOM 7399 N N . LYS F 1 149 ? 31.414 46.728 7.123 1.00 12.75 149 LYS F N 1
ATOM 7400 C CA . LYS F 1 149 ? 32.438 45.662 7.025 1.00 13.68 149 LYS F CA 1
ATOM 7401 C C . LYS F 1 149 ? 31.962 44.352 7.668 1.00 12.78 149 LYS F C 1
ATOM 7402 O O . LYS F 1 149 ? 32.177 43.255 7.140 1.00 13.84 149 LYS F O 1
ATOM 7408 N N . SER F 1 150 ? 31.286 44.494 8.825 1.00 12.53 150 SER F N 1
ATOM 7409 C CA . SER F 1 150 ? 30.775 43.316 9.511 1.00 13.32 150 SER F CA 1
ATOM 7410 C C . SER F 1 150 ? 29.696 42.613 8.667 1.00 12.92 150 SER F C 1
ATOM 7411 O O . SER F 1 150 ? 29.646 41.373 8.582 1.00 14.02 150 SER F O 1
ATOM 7414 N N . LEU F 1 151 ? 28.854 43.430 8.015 1.00 13.20 151 LEU F N 1
ATOM 7415 C CA . LEU F 1 151 ? 27.806 42.848 7.130 1.00 13.80 151 LEU F CA 1
ATOM 7416 C C . LEU F 1 151 ? 28.468 42.067 6.007 1.00 14.23 151 LEU F C 1
ATOM 7417 O O . LEU F 1 151 ? 28.078 40.934 5.692 1.00 14.12 151 LEU F O 1
ATOM 7422 N N . TRP F 1 152 ? 29.496 42.684 5.393 1.00 14.43 152 TRP F N 1
ATOM 7423 C CA . TRP F 1 152 ? 30.259 41.956 4.338 1.00 13.19 152 TRP F CA 1
ATOM 7424 C C . TRP F 1 152 ? 30.809 40.678 4.924 1.00 14.78 152 TRP F C 1
ATOM 7425 O O . TRP F 1 152 ? 30.718 39.614 4.263 1.00 14.49 152 TRP F O 1
ATOM 7436 N N . PHE F 1 153 ? 31.499 40.730 6.080 1.00 12.91 153 PHE F N 1
ATOM 7437 C CA . PHE F 1 153 ? 32.055 39.461 6.613 1.00 13.47 153 PHE F CA 1
ATOM 7438 C C . PHE F 1 153 ? 30.994 38.380 6.730 1.00 15.30 153 PHE F C 1
ATOM 7439 O O . PHE F 1 153 ? 31.257 37.188 6.454 1.00 16.86 153 PHE F O 1
ATOM 7447 N N . LEU F 1 154 ? 29.807 38.720 7.254 1.00 13.89 154 LEU F N 1
ATOM 7448 C CA . LEU F 1 154 ? 28.743 37.729 7.365 1.00 14.51 154 LEU F CA 1
ATOM 7449 C C . LEU F 1 154 ? 28.273 37.240 5.982 1.00 14.33 154 LEU F C 1
ATOM 7450 O O . LEU F 1 154 ? 28.191 36.005 5.796 1.00 14.18 154 LEU F O 1
ATOM 7455 N N . GLU F 1 155 ? 27.972 38.174 5.098 1.00 15.40 155 GLU F N 1
ATOM 7456 C CA . GLU F 1 155 ? 27.482 37.730 3.773 1.00 14.51 155 GLU F CA 1
ATOM 7457 C C . GLU F 1 155 ? 28.504 36.944 2.989 1.00 16.23 155 GLU F C 1
ATOM 7458 O O . GLU F 1 155 ? 28.145 35.957 2.280 1.00 15.78 155 GLU F O 1
ATOM 7464 N N . ALA F 1 156 ? 29.813 37.225 3.137 1.00 14.97 156 ALA F N 1
ATOM 7465 C CA . ALA F 1 156 ? 30.806 36.476 2.384 1.00 15.61 156 ALA F CA 1
ATOM 7466 C C . ALA F 1 156 ? 30.849 35.013 2.761 1.00 15.23 156 ALA F C 1
ATOM 7467 O O . ALA F 1 156 ? 31.341 34.185 1.967 1.00 18.46 156 ALA F O 1
ATOM 7469 N N . HIS F 1 157 ? 30.378 34.629 3.963 1.00 14.32 157 HIS F N 1
ATOM 7470 C CA . HIS F 1 157 ? 30.313 33.239 4.339 1.00 15.57 157 HIS F CA 1
ATOM 7471 C C . HIS F 1 157 ? 29.204 32.493 3.570 1.00 17.65 157 HIS F C 1
ATOM 7472 O O . HIS F 1 157 ? 29.311 31.264 3.560 1.00 18.89 157 HIS F O 1
ATOM 7479 N N . VAL F 1 158 ? 28.167 33.202 3.100 1.00 16.58 158 VAL F N 1
ATOM 7480 C CA . VAL F 1 158 ? 27.050 32.432 2.471 1.00 18.27 158 VAL F CA 1
ATOM 7481 C C . VAL F 1 158 ? 26.963 32.764 1.027 1.00 19.44 158 VAL F C 1
ATOM 7482 O O . VAL F 1 158 ? 26.095 32.091 0.356 1.00 20.72 158 VAL F O 1
ATOM 7486 N N . GLN F 1 159 ? 27.714 33.667 0.449 1.00 17.83 159 GLN F N 1
ATOM 7487 C CA . GLN F 1 159 ? 27.660 34.052 -0.959 1.00 20.13 159 GLN F CA 1
ATOM 7488 C C . GLN F 1 159 ? 28.133 32.952 -1.919 1.00 21.28 159 GLN F C 1
ATOM 7489 O O . GLN F 1 159 ? 27.782 32.991 -3.127 1.00 23.31 159 GLN F O 1
ATOM 7495 N N . GLU F 1 160 ? 28.975 32.097 -1.427 1.00 20.66 160 GLU F N 1
ATOM 7496 C CA . GLU F 1 160 ? 29.370 30.849 -2.122 1.00 20.85 160 GLU F CA 1
ATOM 7497 C C . GLU F 1 160 ? 29.277 29.705 -1.166 1.00 22.85 160 GLU F C 1
ATOM 7498 O O . GLU F 1 160 ? 29.353 29.832 0.100 1.00 22.00 160 GLU F O 1
ATOM 7504 N N . LYS F 1 161 ? 29.164 28.445 -1.660 1.00 22.70 161 LYS F N 1
ATOM 7505 C CA . LYS F 1 161 ? 29.102 27.274 -0.830 1.00 24.71 161 LYS F CA 1
ATOM 7506 C C . LYS F 1 161 ? 30.398 26.497 -0.687 1.00 23.22 161 LYS F C 1
ATOM 7507 O O . LYS F 1 161 ? 30.447 25.481 -0.019 1.00 25.49 161 LYS F O 1
ATOM 7513 N N . SER F 1 162 ? 31.442 26.961 -1.413 1.00 22.19 162 SER F N 1
ATOM 7514 C CA . SER F 1 162 ? 32.696 26.204 -1.398 1.00 23.22 162 SER F CA 1
ATOM 7515 C C . SER F 1 162 ? 33.789 27.253 -1.690 1.00 21.41 162 SER F C 1
ATOM 7516 O O . SER F 1 162 ? 33.424 28.438 -1.823 1.00 20.15 162 SER F O 1
#

Organism: Agrobacterium fabrum (strain C58 / ATCC 33970) (NCBI:txid176299)

Sequence (967 aa):
MKTHKTKNDLPSNAKSTVIGILNESLASVIDLALVTKQAHWNLKGPQFIAVHELLDTFRTQLDNHGDTIAERVVQLGGTALGSLQAVSSTTKLKAYPTDIYKIHDHLDALIERYGEVANMIRKAIDDSDEAGDPTTADIFTAASRDLDKSLWFLEAHVQEKSMKTHKTKNDLPSNAKSTVIGILNESLASVIDLALVTKQAHWNLKGPQFIAVHELLDTFRTQLDNHGDTIAERVVQLGGTALGSLQAVSSTTKLKAYPTDIYKIHDHLDALIERYGEVANMIRKAIDDSDEAGDPTTADIFTAASRDLDKSLWFLEAHVQEKSHKTKNDLPSNAKSTVIGILNESLASVIDLALVTKQAHWNLKGPQFIAVHELLDTFRTQLDNHGDTIAERVVQLGGTALGSLQAVSSTTKLKAYPTDIYKIHDHLDALIERYGEVANMIRKAIDDSDEAGDPTTADIFTAASRDLDKSLWFLEAHVQEKSTHKTKNDLPSNAKSTVIGILNESLASVIDLALVTKQAHWNLKGPQFIAVHELLDTFRTQLDNHGDTIAERVVQLGGTALGSLQAVSSTTKLKAYPTDIYKIHDHLDALIERYGEVANMIRKAIDDSDEAGDPTTADIFTAASRDLDKSLWFLEAHVQEKSMKTHKTKNDLPSNAKSTVIGILNESLASVIDLALVTKQAHWNLKGPQFIAVHELLDTFRTQLDNHGDTIAERVVQLGGTALGSLQAVSSTTKLKAYPTDIYKIHDHLDALIERYGEVANMIRKAIDDSDEAGDPTTADIFTAASRDLDKSLWFLEAHVQEKSMKTHKTKNDLPSNAKSTVIGILNESLASVIDLALVTKQAHWNLKGPQFIAVHELLDTFRTQLDNHGDTIAERVVQLGGTALGSLQAVSSTTKLKAYPTDIYKIHDHLDALIERYGEVANMIRKAIDDSDEAGDPTTADIFTAASRDLDKSLWFLEAHVQEKS

Solvent-accessible surface area: 37585 Å² total; per-residue (Å²): 132,114,120,9,187,34,113,4,82,5,87,88,129,10,30,79,72,0,35,42,25,0,17,85,1,0,1,0,3,20,4,0,8,7,1,0,22,2,0,2,6,3,0,0,0,42,19,0,6,14,2,6,97,13,0,50,70,5,27,76,53,8,39,84,26,5,28,34,0,0,19,0,0,2,13,4,2,9,7,0,40,1,2,4,71,14,0,53,96,48,23,136,10,71,58,7,44,44,82,31,5,86,0,68,57,2,2,65,11,0,9,84,12,2,1,72,0,0,29,35,0,22,133,4,6,62,37,0,87,136,27,43,2,34,2,0,9,26,7,0,10,36,0,0,68,48,6,2,66,6,2,8,19,0,8,0,6,37,49,30,166,56,137,107,118,12,190,34,113,3,82,5,88,89,129,9,30,79,70,0,34,42,26,0,18,67,1,0,1,0,3,19,5,0,6,8,2,0,22,2,0,1,7,3,0,1,0,42,60,0,6,40,1,7,97,37,0,52,71,5,27,76,54,8,40,84,25,4,28,34,0,0,20,0,0,2,12,3,1,9,8,0,43,1,1,3,71,16,0,50,94,51,25,105,7,125,60,7,45,40,84,33,9,83,7,81,59,2,8,75,12,0,28,80,11,1,11,68,0,0,84,27,0,98,131,4,36,98,40,0,85,150,27,44,2,29,2,0,8,35,6,0,52,38,1,10,184,47,6,52,111,7,28,142,65,0,52,51,66,40,118,131,200,162,152,189,38,101,4,83,5,80,95,116,7,33,78,71,0,33,41,26,0,18,65,0,5,1,0,2,44,25,0,7,94,6,0,50,49,0,11,154,45,1,118,35,133,48,75,103,25,2,41,105,12,0,52,71,6,60,76,51,7,60,84,24,7,83,34,0,20,45,0,0,49,15,3,53,21,96,34,90,35,64,127,125,17,12,78,94,49,35,122,13,86,99,25,44,104,107,31,101,128,9,104,43,3,9,81,12,0,11,65,11,1,1,60,0,0,27,31,0,22,132,4,6,57,46,0,74,144,28,41,2,26,2,0,7,27,7,0,9,37,0,0,69,48,5,2,66,5,1,4,19,0,9,0,6,67,41,17,197,58,175,131,153,46,187,55,130,26,80,91,106,8,27,73,70,0,33,42,28,0,17,76,2,5,0,0,3,47,25,0,7,96,6,0,50,49,0,9,131,45,0,45,0,45,25,0,6,13,2,12,102,13,0,52,71,6,57,76,53,8,60,84,26,6,89,53,0,20,104,19,0,86,88,2,25,13,84,35,91,35,63,127,123,17,10,79,92,39,34,99,9,127,98,24,44,105,107,32,87,81,2,77,45,3,8,81,12,0,10,65,11,1,1,68,0,0,28,40,0,21,141,4,6,59,49,0,72,139,30,45,2,86,79,0,7,84,26,0,10,48,1,0,70,46,6,2,67,6,1,3,18,0,9,0,6,65,40,29,190,46,131,113,124,18,182,37,102,5,84,6,86,86,126,8,31,79,73,0,32,41,26,0,19,74,2,0,1,0,2,17,5,0,7,7,1,0,20,2,0,2,13,2,1,67,34,131,96,76,104,64,1,29,103,37,0,50,72,6,26,77,53,8,42,84,26,4,26,35,0,0,18,0,0,5,13,2,3,9,8,0,40,1,1,3,73,15,0,53,95,39,25,107,10,161,58,7,48,42,84,31,22,142,10,105,57,2,8,71,11,0,12,94,16,2,1,80,0,0,28,39,0,20,133,3,6,65,46,0,75,147,29,41,2,30,2,0,7,26,6,0,9,35,0,0,69,46,5,2,67,6,2,45,66,0,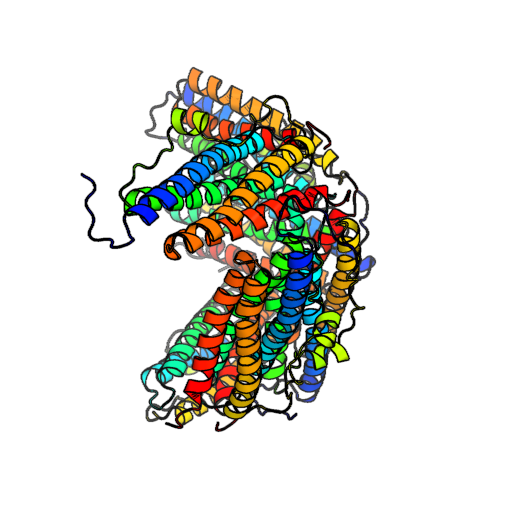9,51,82,44,54,109,208,162,139,137,121,30,211,64,206,54,134,22,88,87,128,10,30,79,72,0,34,40,27,0,17,67,1,0,0,0,4,18,5,0,7,7,2,0,24,2,0,3,8,2,0,2,0,44,12,0,5,11,2,7,98,13,0,50,72,5,26,75,52,8,41,85,25,5,26,53,0,0,61,20,0,31,83,3,5,9,11,0,40,1,2,3,73,15,0,52,95,51,27,128,10,159,61,8,45,40,79,31,1,82,10,81,56,3,7,67,11,0,30,114,15,1,12,80,0,0,84,32,0,96,133,4,37,85,41,0,77,144,27,46,3,86,80,0,7,98,27,0,52,49,1,10,186,46,6,52,109,5,26,76,19,0,54,0,6,40,92,47,194,45

Radius of gyration: 31.41 Å; Cα contacts (8 Å, |Δi|>4): 1533; chains: 6; bounding box: 75×74×86 Å

InterPro domains:
  IPR002177 DNA-binding protein Dps [PIRSF005900] (3-160)
  IPR002177 DNA-binding protein Dps [PR01346] (40-56)
  IPR002177 DNA-binding protein Dps [PR01346] (64-80)
  IPR002177 DNA-binding protein Dps [PR01346] (136-154)
  IPR002177 DNA-binding protein Dps [PTHR42932] (3-160)
  IPR002177 DNA-binding protein Dps [cd01043] (21-158)
  IPR008331 Ferritin/DPS domain [PF00210] (21-160)
  IPR009078 Ferritin-like superfamily [SSF47240] (4-159)
  IPR012347 Ferritin-like [G3DSA:1.20.1260.10] (1-162)
  IPR023188 DNA-binding protein Dps, conserved site [PS00818] (40-56)

Nearest PDB structures (foldseek):
  1o9r-assembly1_A  TM=1.005E+00  e=5.067E-21  Agrobacterium tumefaciens
  3ge4-assembly1_C  TM=1.001E+00  e=3.550E-17  Brucella melitensis
  1moj-assembly1_A  TM=9.261E-01  e=1.198E-07  Halobacterium salinarum
  2vxx-assembly1_B  TM=9.434E-01  e=6.380E-07  Synechococcus elongatus
  5hjf-assembly1_D  TM=9.478E-01  e=1.472E-06  Nostoc punctiforme

Foldseek 3Di:
DDFADDPPVQPPVLLVQLLVLLLLLLLLLLVLLVLLQLLLVQADDDVNPVSNVVSVVVSVLSVVLSVVSQVVNVNSRHHRDHDPVSSVVRHPQDDDDNPDHYNVVSLVNSLVSLVVSLVSLVVSLVSSVVSVHNVSSVSSVVSNVSSVVVSCVSVVPPVDPD/DDFADDPPVQPPVLLVQLLVLLLLLLLLLLVLLVLLVLLLVQADDDVNPVSNVVSVVVSVLSVVLSVVSQVVNVNSRHHRDNDPVSSVVRHPADDDDNPDHYNVVSLVNSLVSLVVSLVSLVVSLVSSVVSVHNVSSVSSVVSNVSSVVVSCVSVVPPPDPD/DDAPPPQPPVLLVQLLVLLLLLLLLLLVLLVLLVLLLVQADDDCNPVSNVVSVVVSVLSVVLSVVSQVVNVNSPHHRQRDPVSSVVRHPADDDDNPDHYPVNSLVNSLVSLVVSLVSLVVSLVSSVVSVHNVVSVSSVVSNVSSVVVSCVSVVVVVDDD/DLDDPPVQPLVLLVQLLVLLLLLLLLLLVLLVLLVLLLVQADDDCNPVSNVVSVVVSVLSVVLSVVSQVSNVVSPHHRQRDPVSSVVRHPADDDDNPDHYPVVSLVNSLVSLVVSLVSLVVSLVSSVVSVHNVVSVSSVVSNVSSVVSSCVSVVVVVDDD/DFFADDPPVDPPQLLVQLLVLLLLLLLLLLVLLVLLVLLLVQADDDCNPVSNVVSVVVSVLSVVLSVVSQVVNVVSRHHRDRDPVSSVVRHPDDDDDNPDYYPVVSLVNSLVSLVVSLVSLVVSLVSSVVSPHNVVSVSSVVSNVSSVVVSCVSVVPPVDPD/DDFADDPPVQPPVLLVQLLVLLLLLLLLLLVLLVLLVLLLVAADDDVNPVSNVLSVVVSVLSVVLSVVSQVSNVNSRHHRDRDPVSSVVRHPADDDDNPDHYPVVSLVNSLVSLVVSLVSLVVSLVSSVVSPHNVSSVSSVVSNVSSVVSSCVSVVPVVDDD

CATH classification: 1.20.1260.10

B-factor: mean 18.54, std 6.7, range [10.83, 73.25]